Protein AF-A0AAV6QZK4-F1 (afdb_monomer_lite)

InterPro domains:
  IPR000315 B-box-type zinc finger [PF00643] (606-645)
  IPR000315 B-box-type zinc finger [PS50119] (605-645)
  IPR000315 B-box-type zinc finger [SM00336] (605-645)
  IPR001304 C-type lectin-like [PF00059] (30-123)
  IPR001304 C-type lectin-like [PF00059] (139-235)
  IPR001304 C-type lectin-like [PS50041] (18-123)
  IPR001304 C-type lectin-like [PS50041] (141-235)
  IPR001304 C-type lectin-like [SM00034] (9-123)
  IPR001304 C-type lectin-like [SM00034] (124-235)
  IPR001841 Zinc finger, RING-type [PS50089] (478-518)
  IPR001841 Zinc finger, RING-type [SM00184] (478-517)
  IPR001870 B30.2/SPRY domain [PS50188] (804-999)
  IPR003877 SPRY domain [PF00622] (876-987)
  IPR003877 SPRY domain [SM00449] (874-1000)
  IPR003961 Fibronectin type III [PS50853] (321-410)
  IPR003961 Fibronectin type III [SM00060] (236-311)
  IPR003961 Fibronectin type III [SM00060] (321-398)
  IPR003961 Fibronectin type III [cd00063] (320-412)
  IPR006574 SPRY-associated [PF13765] (824-872)
  IPR006574 SPRY-associated [SM00589] (821-873)

pLDDT: mean 74.42, std 17.82, range [21.28, 98.12]

Foldseek 3Di:
DDDDDDDDDDDDPPPPPDFAFAKAWFFWWDFQLVQQVVLVLPAQGFADDDDPNPLVNVLVNLVVPQAKAFGQWWQPVPRDIDGNNPDDRDDPPDDFIWGKIDGHPPSDIDTDGRRGIGITMHTHPDTPPDWDKAWFAWWDQQVVQQVVLVVQHPGFADDQDPVSLLNCLVNCVQFKAFGQDWDPDAGVNSDPHPDAFADVCPPPDDDRWGWIQDGDSPSHIYTDDSRGTGITMHIHDPWPQQEFPDAAQFKTKTKTFDDPFKWKWKDKPRDIDTGGDDPDRGIDIDMDGRHHGLDKIKIWMWIADPRDTDPTDIDIDHHHHDEFPDWEWADAAQWKTKIKTAQPDQQKWKWKDKPRDIDTGHRDPDHDIDMDMDGRHHGFDKIKIWMWIDHPRDTHPTDIDIDHHHHPDDDDDDDDDDDDDDDPDDDDPVRVVVVVVVVCVVVPDDDHDDDPPDPDPDDDDDDDDDDDDDDDQQVQAAPQVRHGEDQWWADPVGDIHHPVRQVVVVVPDPWNADPPPRHTDPDDTDTHGDPVSNVVSVVVVVCVVDPDDDDDDPFDWWPPDDPDTHTFAWAWLVVRTGHDPVRCVCLVPPPVNVPTDIDGDDPPSVVQADPVPRHGQQKAFPVVRGGDHPVCCVPVVPPTDIDGPVVVVVVVVVVVVVVVVVVVVVVVVVVVVVVVVVVVVVVVVVVVVVVVVVVVVLVVVLVVVVVVLVVVLVVVVVVVVVVLVVVVVVVVVVVVVVVVVVVVLVVVVVVLVPDPPPVCNVVCVVVSVDDDPDDPPVVDDRDDDDCVVVVVVSVVVSVVVVVVSQLVVLLVVLVVQLQQEDDWFWDPLAAEQQWDADPRRFKIFGNVDGHPDDDDQNYQHPARKTWTPDFDQAFKYKWKKFQAQAQKKKWAKFFPPAGRYDDDQAEVVRRHFIWMGHRRDFIWTSHVPTHTWPDPDDQRMKMWMDHQPQQKIWIASSVSSGTTDMDGDHHDPGTMTIMIHLDDPPDPRSGGIIGIDDRPDDDDDDDDPDDDD

Sequence (1013 aa):
MDYGPTIFLLTGALVSVAQTHQYHFVSMPLNWTEAQHFCREAFTDLATIENTANVTAVLTTTSSYSGKAWIGLYDDLLNSWRWSLNDSIYDDQGGQQNCTVLFGGRGTWGNMHCSLRRPFICYTGMVDGTRLFVKINRQLNWTEAQTYCRLNYVDLASVQNESDNAILTYISSGESVWIGFPGGKLWSDGSTSLFRHWAFGEPDSVGEECITTTLHGSGEWSDEDCSLSFPFICHSTIADGFTSVGQDETSITLLWNTLNNVSFILQFNGTEINITAPDGDGPVAYTVSSLTAGTKYTFTLFSVFESVRSSGVSVTAVTAPPNTDRFRSTGQDETSITLQWNNVNNTISFVLQFNGEEINIKAQEREGPVTYTVSNLTAGTTYTFNLFSVFDNVRSSGVNVTAVTATGKGPYHIVGLNLKLKSLVKLSDSDIESALLELVSLYGLPPQRSSFTQIHKVTSRKFMAASSIFLSDVQFQCSVCRDVFSEPVSIPCGHSFCFTCITSHWDNSDVISCPKCQTVFEGCPELCENYFAKEMSEQIRARRQNGIMSLVGKTIYCDVCVERITKALKSCLVCLTSYCESHLEPHLRVPTLKIHKLIEPVAMLENRMCERHLRLLELYCRNDQRPVCVLCTETDHRGHDTVPVEQESRDKKAQIISIEGDVQQMIHDRRQKVEEIQHSVELSKENTKQDIRESMEIFSALVRCMERSKAELVDVIQRKQTAAEQRAARLIAELELEIAELEKKGSEMEELFHSEDHLHLLQRFPALSFLPSAKACSDIIVHPHTCLGIVRRTVAETEKQLQSALKKLSIQEHEKIQQYAADVHLDPRTANPWLVLSEDGRQVWDGDVEQSLVDIPERFDTAPCVLGTQGFTTGRHYWEVDVGNKTAWDLGVAQESVDRKGVVTLSPEDGFWTVCLRKGGEYRACAGQAELLGVLQKPQVIGVFLDYDDGTVSFFDAEAHSHIFSFTQFNFTEAVFPFFNPEMSDSISNQSPLTIRPVSGVNGGLDLDGITI

Organism: Solea senegalensis (NCBI:txid28829)

Structure (mmCIF, N/CA/C/O backbone):
data_AF-A0AAV6QZK4-F1
#
_entry.id   AF-A0AAV6QZK4-F1
#
loop_
_atom_site.group_PDB
_atom_site.id
_atom_site.type_symbol
_atom_site.label_atom_id
_atom_site.label_alt_id
_atom_site.label_comp_id
_atom_site.label_asym_id
_atom_site.label_entity_id
_atom_site.label_seq_id
_atom_site.pdbx_PDB_ins_code
_atom_site.Cartn_x
_atom_site.Cartn_y
_atom_site.Cartn_z
_atom_site.occupancy
_atom_site.B_i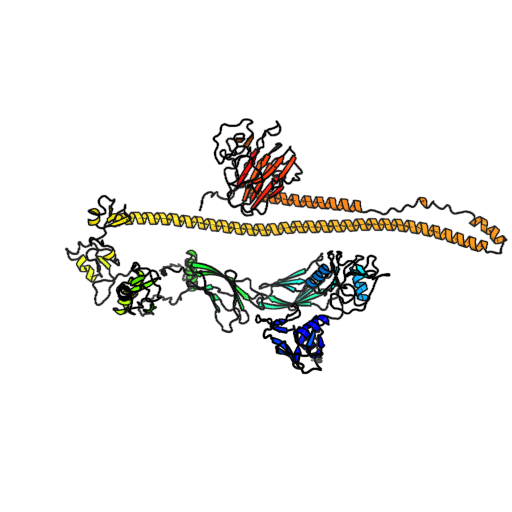so_or_equiv
_atom_site.auth_seq_id
_atom_site.auth_comp_id
_atom_site.auth_asym_id
_atom_site.auth_atom_id
_atom_site.pdbx_PDB_model_num
ATOM 1 N N . MET A 1 1 ? -22.293 -77.412 20.460 1.00 29.20 1 MET A N 1
ATOM 2 C CA . MET A 1 1 ? -21.657 -76.109 20.721 1.00 29.20 1 MET A CA 1
ATOM 3 C C . MET A 1 1 ? -22.467 -75.104 19.904 1.00 29.20 1 MET A C 1
ATOM 5 O O . MET A 1 1 ? -22.272 -75.074 18.699 1.00 29.20 1 MET A O 1
ATOM 9 N N . ASP A 1 2 ? -23.635 -74.644 20.374 1.00 24.88 2 ASP A N 1
ATOM 10 C CA . ASP A 1 2 ? -23.856 -73.572 21.387 1.00 24.88 2 ASP A CA 1
ATOM 11 C C . ASP A 1 2 ? -23.144 -72.274 20.965 1.00 24.88 2 ASP A C 1
ATOM 13 O O . ASP A 1 2 ? -21.930 -72.329 20.809 1.00 24.88 2 ASP A O 1
ATOM 17 N N . TYR A 1 3 ? -23.731 -71.088 20.734 1.00 25.70 3 TYR A N 1
ATOM 18 C CA . TYR A 1 3 ? -25.066 -70.436 20.800 1.00 25.70 3 TYR A CA 1
ATOM 19 C C . TYR A 1 3 ? -25.064 -69.379 19.644 1.00 25.70 3 TYR A C 1
ATOM 21 O O . TYR A 1 3 ? -23.985 -68.916 19.291 1.00 25.70 3 TYR A O 1
ATOM 29 N N . GLY A 1 4 ? -26.122 -69.036 18.883 1.00 23.59 4 GLY A N 1
ATOM 30 C CA . GLY A 1 4 ? -27.338 -68.271 19.243 1.00 23.59 4 GLY A CA 1
ATOM 31 C C . GLY A 1 4 ? -27.073 -66.749 19.410 1.00 23.59 4 GLY A C 1
ATOM 32 O O . GLY A 1 4 ? -26.033 -66.430 19.976 1.00 23.59 4 GLY A O 1
ATOM 33 N N . PRO A 1 5 ? -27.988 -65.795 19.088 1.00 34.44 5 PRO A N 1
ATOM 34 C CA . PRO A 1 5 ? -29.176 -65.822 18.216 1.00 34.44 5 PRO A CA 1
ATOM 35 C C . PRO A 1 5 ? -29.395 -64.544 17.333 1.00 34.44 5 PRO A C 1
ATOM 37 O O . PRO A 1 5 ? -28.754 -63.510 17.477 1.00 34.44 5 PRO A O 1
ATOM 40 N N . THR A 1 6 ? -30.376 -64.645 16.430 1.00 29.08 6 THR A N 1
ATOM 41 C CA . THR A 1 6 ? -31.174 -63.600 15.738 1.00 29.08 6 THR A CA 1
ATOM 42 C C . THR A 1 6 ? -31.678 -62.446 16.621 1.00 29.08 6 THR A C 1
ATOM 44 O O . THR A 1 6 ? -32.042 -62.735 17.754 1.00 29.08 6 THR A O 1
ATOM 47 N N . ILE A 1 7 ? -31.870 -61.226 16.063 1.00 23.25 7 ILE A N 1
ATOM 48 C CA . ILE A 1 7 ? -33.022 -60.312 16.322 1.00 23.25 7 ILE A CA 1
ATOM 49 C C . ILE A 1 7 ? -33.074 -59.099 15.346 1.00 23.25 7 ILE A C 1
ATOM 51 O O . ILE A 1 7 ? -32.103 -58.374 15.168 1.00 23.25 7 ILE A O 1
ATOM 55 N N . PHE A 1 8 ? -34.259 -58.950 14.735 1.00 22.95 8 PHE A N 1
ATOM 56 C CA . PHE A 1 8 ? -35.004 -57.790 14.201 1.00 22.95 8 PHE A CA 1
ATOM 57 C C . PHE A 1 8 ? -34.326 -56.608 13.475 1.00 22.95 8 PHE A C 1
ATOM 59 O O . PHE A 1 8 ? -33.726 -55.721 14.072 1.00 22.95 8 PHE A O 1
ATOM 66 N N . LEU A 1 9 ? -34.678 -56.495 12.186 1.00 25.27 9 LEU A N 1
ATOM 67 C CA . LEU A 1 9 ? -34.873 -55.228 11.478 1.00 25.27 9 LEU A CA 1
ATOM 68 C C . LEU A 1 9 ? -36.022 -54.443 12.136 1.00 25.27 9 LEU A C 1
ATOM 70 O O . LEU A 1 9 ? -37.182 -54.844 12.038 1.00 25.27 9 LEU A O 1
ATOM 74 N N . LEU A 1 10 ? -35.699 -53.314 12.764 1.00 23.44 10 LEU A N 1
ATOM 75 C CA . LEU A 1 10 ? -36.641 -52.231 13.036 1.00 23.44 10 LEU A CA 1
ATOM 76 C C . LEU A 1 10 ? -36.233 -51.034 12.180 1.00 23.44 10 LEU A C 1
ATOM 78 O O . LEU A 1 10 ? -35.163 -50.454 12.338 1.00 23.44 10 LEU A O 1
ATOM 82 N N . THR A 1 11 ? -37.114 -50.692 11.249 1.00 32.75 11 THR A N 1
ATOM 83 C CA . THR A 1 11 ? -37.157 -49.418 10.542 1.00 32.75 11 THR A CA 1
ATOM 84 C C . THR A 1 11 ? -37.300 -48.283 11.556 1.00 32.75 11 THR A C 1
ATOM 86 O O . THR A 1 11 ? -38.388 -48.056 12.082 1.00 32.75 11 THR A O 1
ATOM 89 N N . GLY A 1 12 ? -36.209 -47.576 11.829 1.00 23.08 12 GLY A N 1
ATOM 90 C CA . GLY A 1 12 ? -36.223 -46.258 12.452 1.00 23.08 12 GLY A CA 1
ATOM 91 C C . GLY A 1 12 ? -35.806 -45.238 11.405 1.00 23.08 12 GLY A C 1
ATOM 92 O O . GLY A 1 12 ? -34.618 -45.068 11.150 1.00 23.08 12 GLY A O 1
ATOM 93 N N . ALA A 1 13 ? -36.779 -44.602 10.757 1.00 27.78 13 ALA A N 1
ATOM 94 C CA . ALA A 1 13 ? -36.528 -43.412 9.962 1.00 27.78 13 ALA A CA 1
ATOM 95 C C . ALA A 1 13 ? -36.017 -42.314 10.907 1.00 27.78 13 ALA A C 1
ATOM 97 O O . ALA A 1 13 ? -36.789 -41.764 11.688 1.00 27.78 13 ALA A O 1
ATOM 98 N N . LEU A 1 14 ? -34.722 -41.999 10.849 1.00 23.73 14 LEU A N 1
ATOM 99 C CA . LEU A 1 14 ? -34.240 -40.693 11.284 1.00 23.73 14 LEU A CA 1
ATOM 100 C C . LEU A 1 14 ? -34.622 -39.719 10.175 1.00 23.73 14 LEU A C 1
ATOM 102 O O . LEU A 1 14 ? -33.934 -39.572 9.168 1.00 23.73 14 LEU A O 1
ATOM 106 N N . VAL A 1 15 ? -35.803 -39.134 10.347 1.00 25.81 15 VAL A N 1
ATOM 107 C CA . VAL A 1 15 ? -36.234 -37.939 9.635 1.00 25.81 15 VAL A CA 1
ATOM 108 C C . VAL A 1 15 ? -35.170 -36.878 9.897 1.00 25.81 15 VAL A C 1
ATOM 110 O O . VAL A 1 15 ? -35.035 -36.399 11.021 1.00 25.81 15 VAL A O 1
ATOM 113 N N . SER A 1 16 ? -34.391 -36.530 8.872 1.00 26.69 16 SER A N 1
ATOM 114 C CA . SER A 1 16 ? -33.698 -35.249 8.863 1.00 26.69 16 SER A CA 1
ATOM 115 C C . SER A 1 16 ? -34.788 -34.186 8.935 1.00 26.69 16 SER A C 1
ATOM 117 O O . SER A 1 16 ? -35.581 -34.060 7.997 1.00 26.69 16 SER A O 1
ATOM 119 N N . VAL A 1 17 ? -34.873 -33.453 10.042 1.00 28.47 17 VAL A N 1
ATOM 120 C CA . VAL A 1 17 ? -35.658 -32.221 10.064 1.00 28.47 17 VAL A CA 1
ATOM 121 C C . VAL A 1 17 ? -34.864 -31.230 9.222 1.00 28.47 17 VAL A C 1
ATOM 123 O O . VAL A 1 17 ? -33.942 -30.574 9.690 1.00 28.47 17 VAL A O 1
ATOM 126 N N . ALA A 1 18 ? -35.132 -31.248 7.920 1.00 31.98 18 ALA A N 1
ATOM 127 C CA . ALA A 1 18 ? -34.660 -30.222 7.017 1.00 31.98 18 ALA A CA 1
ATOM 128 C C . ALA A 1 18 ? -35.326 -28.905 7.420 1.00 31.98 18 ALA A C 1
ATOM 130 O O . ALA A 1 18 ? -36.510 -28.906 7.755 1.00 31.98 18 ALA A O 1
ATOM 131 N N . GLN A 1 19 ? -34.581 -27.801 7.369 1.00 40.88 19 GLN A N 1
ATOM 132 C CA . GLN A 1 19 ? -35.140 -26.460 7.522 1.00 40.88 19 GLN A CA 1
ATOM 133 C C . GLN A 1 19 ? -36.328 -26.304 6.567 1.00 40.88 19 GLN A C 1
ATOM 135 O O . GLN A 1 19 ? -36.185 -26.372 5.342 1.00 40.88 19 GLN A O 1
ATOM 140 N N . THR A 1 20 ? -37.522 -26.140 7.122 1.00 40.78 20 THR A N 1
ATOM 141 C CA . THR A 1 20 ? -38.730 -25.913 6.338 1.00 40.78 20 THR A CA 1
ATOM 142 C C . THR A 1 20 ? -39.032 -24.428 6.343 1.00 40.78 20 THR A C 1
ATOM 144 O O . THR A 1 20 ? -39.624 -23.924 7.292 1.00 40.78 20 THR A O 1
ATOM 147 N N . HIS A 1 21 ? -38.645 -23.738 5.267 1.00 55.00 21 HIS A N 1
ATOM 148 C CA . HIS A 1 21 ? -39.217 -22.437 4.933 1.00 55.00 21 HIS A CA 1
ATOM 149 C C . HIS A 1 21 ? -40.744 -22.573 4.915 1.00 55.00 21 HIS A C 1
ATOM 151 O O . HIS A 1 21 ? -41.286 -23.507 4.311 1.00 55.00 21 HIS A O 1
ATOM 157 N N . GLN A 1 22 ? -41.436 -21.672 5.605 1.00 60.81 22 GLN A N 1
ATOM 158 C CA . GLN A 1 22 ? -42.890 -21.664 5.616 1.00 60.81 22 GLN A CA 1
ATOM 159 C C . GLN A 1 22 ? -43.405 -20.818 4.445 1.00 60.81 22 GLN A C 1
ATOM 161 O O . GLN A 1 22 ? -42.927 -19.713 4.174 1.00 60.81 22 GLN A O 1
ATOM 166 N N . TYR A 1 23 ? -44.356 -21.390 3.707 1.00 75.06 23 TYR A N 1
ATOM 167 C CA . TYR A 1 23 ? -44.918 -20.801 2.497 1.00 75.06 23 TYR A CA 1
ATOM 168 C C . TYR A 1 23 ? -46.425 -20.660 2.631 1.00 75.06 23 TYR A C 1
ATOM 170 O O . TYR A 1 23 ? -47.094 -21.553 3.159 1.00 75.06 23 TYR A O 1
ATOM 178 N N . HIS A 1 24 ? -46.960 -19.575 2.083 1.00 77.12 24 HIS A N 1
ATOM 179 C CA . HIS A 1 24 ? -48.385 -19.288 2.062 1.00 77.12 24 HIS A CA 1
ATOM 180 C C . HIS A 1 24 ? -48.904 -19.255 0.620 1.00 77.12 24 HIS A C 1
ATOM 182 O O . HIS A 1 24 ? -48.411 -18.493 -0.211 1.00 77.12 24 HIS A O 1
ATOM 188 N N . PHE A 1 25 ? -49.909 -20.078 0.305 1.00 82.12 25 PHE A N 1
ATOM 189 C CA . PHE A 1 25 ? -50.541 -20.084 -1.015 1.00 82.12 25 PHE A CA 1
ATOM 190 C C . PHE A 1 25 ? -51.664 -19.051 -1.078 1.00 82.12 25 PHE A C 1
ATOM 192 O O . PHE A 1 25 ? -52.609 -19.088 -0.290 1.00 82.12 25 PHE A O 1
ATOM 199 N N . VAL A 1 26 ? -51.585 -18.159 -2.059 1.00 80.38 26 VAL A N 1
ATOM 200 C CA . VAL A 1 26 ? -52.593 -17.139 -2.328 1.00 80.38 26 VAL A CA 1
ATOM 201 C C . VAL A 1 26 ? -53.346 -17.526 -3.594 1.00 80.38 26 VAL A C 1
ATOM 203 O O . VAL A 1 26 ? -52.803 -17.544 -4.698 1.00 80.38 26 VAL A O 1
ATOM 206 N N . SER A 1 27 ? -54.634 -17.836 -3.441 1.00 81.69 27 SER A N 1
ATOM 207 C CA . SER A 1 27 ? -55.488 -18.293 -4.544 1.00 81.69 27 SER A CA 1
ATOM 208 C C . SER A 1 27 ? -55.933 -17.175 -5.497 1.00 81.69 27 SER A C 1
ATOM 210 O O . SER A 1 27 ? -56.562 -17.460 -6.515 1.00 81.69 27 SER A O 1
ATOM 212 N N . MET A 1 28 ? -55.656 -15.911 -5.166 1.00 85.38 28 MET A N 1
ATOM 213 C CA . MET A 1 28 ? -56.042 -14.749 -5.966 1.00 85.38 28 MET A CA 1
ATOM 214 C C . MET A 1 28 ? -55.132 -14.606 -7.192 1.00 85.38 28 MET A C 1
ATOM 216 O O . MET A 1 28 ? -53.918 -14.541 -7.024 1.00 85.38 28 MET A O 1
ATOM 220 N N . PRO A 1 29 ? -55.664 -14.573 -8.429 1.00 87.12 29 PRO A N 1
ATOM 221 C CA . PRO A 1 29 ? -54.818 -14.515 -9.609 1.00 87.12 29 PRO A CA 1
ATOM 222 C C . PRO A 1 29 ? -54.338 -13.093 -9.920 1.00 87.12 29 PRO A C 1
ATOM 224 O O . PRO A 1 29 ? -55.124 -12.257 -10.367 1.00 87.12 29 PRO A O 1
ATOM 227 N N . LEU A 1 30 ? -53.034 -12.862 -9.774 1.00 86.06 30 LEU A N 1
ATOM 228 C CA . LEU A 1 30 ? -52.349 -11.604 -10.093 1.00 86.06 30 LEU A CA 1
ATOM 229 C C . LEU A 1 30 ? -51.260 -11.831 -11.148 1.00 86.06 30 LEU A C 1
ATOM 231 O O . LEU A 1 30 ? -50.836 -12.973 -11.368 1.00 86.06 30 LEU A O 1
ATOM 235 N N . ASN A 1 31 ? -50.854 -10.777 -11.864 1.00 86.81 31 ASN A N 1
ATOM 236 C CA . ASN A 1 31 ? -49.645 -10.871 -12.692 1.00 86.81 31 ASN A CA 1
ATOM 237 C C . ASN A 1 31 ? -48.407 -10.997 -11.781 1.00 86.81 31 ASN A C 1
ATOM 239 O O . ASN A 1 31 ? -48.523 -10.825 -10.570 1.00 86.81 31 ASN A O 1
ATOM 243 N N . TRP A 1 32 ? -47.248 -11.375 -12.324 1.00 89.06 32 TRP A N 1
ATOM 244 C CA . TRP A 1 32 ? -46.097 -11.704 -11.474 1.00 89.06 32 TRP A CA 1
ATOM 245 C C . TRP A 1 32 ? -45.643 -10.518 -10.605 1.00 89.06 32 TRP A C 1
ATOM 247 O O . TRP A 1 32 ? -45.428 -10.695 -9.410 1.00 89.06 32 TRP A O 1
ATOM 257 N N . THR A 1 33 ? -45.609 -9.305 -11.161 1.00 81.56 33 THR A N 1
ATOM 258 C CA . THR A 1 33 ? -45.225 -8.077 -10.444 1.00 81.56 33 THR A CA 1
ATOM 259 C C . THR A 1 33 ? -46.239 -7.695 -9.362 1.00 81.56 33 THR A C 1
ATOM 261 O O . THR A 1 33 ? -45.870 -7.420 -8.225 1.00 81.56 33 THR A O 1
ATOM 264 N N . GLU A 1 34 ? -47.537 -7.743 -9.677 1.00 82.19 34 GLU A N 1
ATOM 265 C CA . GLU A 1 34 ? -48.630 -7.532 -8.717 1.00 82.19 34 GLU A CA 1
ATOM 266 C C . GLU A 1 34 ? -48.578 -8.578 -7.585 1.00 82.19 34 GLU A C 1
ATOM 268 O O . GLU A 1 34 ? -48.818 -8.257 -6.423 1.00 82.19 34 GLU A O 1
ATOM 273 N N . ALA A 1 35 ? -48.249 -9.832 -7.911 1.00 79.44 35 ALA A N 1
ATOM 274 C CA . ALA A 1 35 ? -48.102 -10.919 -6.946 1.00 79.44 35 ALA A CA 1
ATOM 275 C C . ALA A 1 35 ? -46.870 -10.739 -6.046 1.00 79.44 35 ALA A C 1
ATOM 277 O O . ALA A 1 35 ? -46.955 -10.983 -4.845 1.00 79.44 35 ALA A O 1
ATOM 278 N N . GLN A 1 36 ? -45.747 -10.286 -6.607 1.00 78.50 36 GLN A N 1
ATOM 279 C CA . GLN A 1 36 ? -44.536 -9.931 -5.868 1.00 78.50 36 GLN A CA 1
ATOM 280 C C . GLN A 1 36 ? -44.810 -8.795 -4.890 1.00 78.50 36 GLN A C 1
ATOM 282 O O . GLN A 1 36 ? -44.509 -8.921 -3.706 1.00 78.50 36 GLN A O 1
ATOM 287 N N . HIS A 1 37 ? -45.447 -7.724 -5.366 1.00 72.31 37 HIS A N 1
ATOM 288 C CA . HIS A 1 37 ? -45.843 -6.596 -4.533 1.00 72.31 37 HIS A CA 1
ATOM 289 C C . HIS A 1 37 ? -46.741 -7.052 -3.383 1.00 72.31 37 HIS A C 1
ATOM 291 O O . HIS A 1 37 ? -46.443 -6.784 -2.226 1.00 72.31 37 HIS A O 1
ATOM 297 N N . PHE A 1 38 ? -47.779 -7.839 -3.683 1.00 78.00 38 PHE A N 1
ATOM 298 C CA . PHE A 1 38 ? -48.656 -8.393 -2.656 1.00 78.00 38 PHE A CA 1
ATOM 299 C C . PHE A 1 38 ? -47.887 -9.248 -1.640 1.00 78.00 38 PHE A C 1
ATOM 301 O O . PHE A 1 38 ? -48.108 -9.123 -0.437 1.00 78.00 38 PHE A O 1
ATOM 308 N N . CYS A 1 39 ? -46.991 -10.132 -2.096 1.00 68.00 39 CYS A N 1
ATOM 309 C CA . CYS A 1 39 ? -46.207 -10.959 -1.185 1.00 68.00 39 CYS A CA 1
ATOM 310 C C . CYS A 1 39 ? -45.242 -10.139 -0.329 1.00 68.00 39 CYS A C 1
ATOM 312 O O . CYS A 1 39 ? -44.991 -10.549 0.791 1.00 68.00 39 CYS A O 1
ATOM 314 N N . ARG A 1 40 ? -44.729 -9.008 -0.814 1.00 67.19 40 ARG A N 1
ATOM 315 C CA . ARG A 1 40 ? -43.878 -8.098 -0.032 1.00 67.19 40 ARG A CA 1
ATOM 316 C C . ARG A 1 40 ? -44.668 -7.203 0.922 1.00 67.19 40 ARG A C 1
ATOM 318 O O . ARG A 1 40 ? -44.140 -6.793 1.943 1.00 67.19 40 ARG A O 1
ATOM 325 N N . GLU A 1 41 ? -45.924 -6.899 0.604 1.00 57.41 41 GLU A N 1
ATOM 326 C CA . GLU A 1 41 ? -46.812 -6.143 1.497 1.00 57.41 41 GLU A CA 1
ATOM 327 C C . GLU A 1 41 ? -47.380 -7.003 2.630 1.00 57.41 41 GLU A C 1
ATOM 329 O O . GLU A 1 41 ? -47.579 -6.510 3.736 1.00 57.41 41 GLU A O 1
ATOM 334 N N . ALA A 1 42 ? -47.686 -8.275 2.355 1.00 47.50 42 ALA A N 1
ATOM 335 C CA . ALA A 1 42 ? -48.350 -9.169 3.308 1.00 47.50 42 ALA A CA 1
ATOM 336 C C . ALA A 1 42 ? -47.423 -10.234 3.928 1.00 47.50 42 ALA A C 1
ATOM 338 O O . ALA A 1 42 ? -47.791 -10.852 4.928 1.00 47.50 42 ALA A O 1
ATOM 339 N N . PHE A 1 43 ? -46.258 -10.485 3.326 1.00 67.75 43 PHE A N 1
ATOM 340 C CA . PHE A 1 43 ? -45.273 -11.500 3.721 1.00 67.75 43 PHE A CA 1
ATOM 341 C C . PHE A 1 43 ? -43.844 -10.984 3.428 1.00 67.75 43 PHE A C 1
ATOM 343 O O . PHE A 1 43 ? -43.615 -9.781 3.472 1.00 67.75 43 PHE A O 1
ATOM 350 N N . THR A 1 44 ? -42.871 -11.863 3.150 1.00 67.25 44 THR A N 1
ATOM 351 C CA . THR A 1 44 ? -41.497 -11.456 2.806 1.00 67.25 44 THR A CA 1
ATOM 352 C C . THR A 1 44 ? -41.331 -11.207 1.305 1.00 67.25 44 THR A C 1
ATOM 354 O O . THR A 1 44 ? -40.969 -10.112 0.896 1.00 67.25 44 THR A O 1
ATOM 357 N N . ASP A 1 45 ? -41.583 -12.214 0.464 1.00 73.31 45 ASP A N 1
ATOM 358 C CA . ASP A 1 45 ? -41.536 -12.102 -1.004 1.00 73.31 45 ASP A CA 1
ATOM 359 C C . ASP A 1 45 ? -42.270 -13.299 -1.642 1.00 73.31 45 ASP A C 1
ATOM 361 O O . ASP A 1 45 ? -42.778 -14.172 -0.937 1.00 73.31 45 ASP A O 1
ATOM 365 N N . LEU A 1 46 ? -42.355 -13.376 -2.970 1.00 76.75 46 LEU A N 1
ATOM 366 C CA . LEU A 1 46 ? -42.701 -14.600 -3.684 1.00 76.75 46 LEU A CA 1
ATOM 367 C C . LEU A 1 46 ? -41.740 -15.740 -3.317 1.00 76.75 46 LEU A C 1
ATOM 369 O O . LEU A 1 46 ? -40.570 -15.539 -3.010 1.00 76.75 46 LEU A O 1
ATOM 373 N N . ALA A 1 47 ? -42.251 -16.968 -3.362 1.00 78.94 47 ALA A N 1
ATOM 374 C CA . ALA A 1 47 ? -41.555 -18.147 -2.871 1.00 78.94 47 ALA A CA 1
ATOM 375 C C . ALA A 1 47 ? -40.197 -18.351 -3.553 1.00 78.94 47 ALA A C 1
ATOM 377 O O . ALA A 1 47 ? -40.143 -18.580 -4.764 1.00 78.94 47 ALA A O 1
ATOM 378 N N . THR A 1 48 ? -39.138 -18.353 -2.745 1.00 72.19 48 THR A N 1
ATOM 379 C CA . THR A 1 48 ? -37.780 -18.756 -3.127 1.00 72.19 48 THR A CA 1
ATOM 380 C C . THR A 1 48 ? -37.586 -20.238 -2.833 1.00 72.19 48 THR A C 1
ATOM 382 O O . THR A 1 48 ? -37.991 -20.723 -1.772 1.00 72.19 48 THR A O 1
ATOM 385 N N . ILE A 1 49 ? -37.004 -20.980 -3.779 1.00 67.88 49 ILE A N 1
ATOM 386 C CA . ILE A 1 49 ? -36.771 -22.422 -3.643 1.00 67.88 49 ILE A CA 1
ATOM 387 C C . ILE A 1 49 ? -35.278 -22.710 -3.790 1.00 67.88 49 ILE A C 1
ATOM 389 O O . ILE A 1 49 ? -34.741 -22.669 -4.894 1.00 67.88 49 ILE A O 1
ATOM 393 N N . GLU A 1 50 ? -34.627 -23.053 -2.681 1.00 57.75 50 GLU A N 1
ATOM 394 C CA . GLU A 1 50 ? -33.166 -23.223 -2.625 1.00 57.75 50 GLU A CA 1
ATOM 395 C C . GLU A 1 50 ? -32.744 -24.689 -2.503 1.00 57.75 50 GLU A C 1
ATOM 397 O O . GLU A 1 50 ? -31.631 -25.070 -2.862 1.00 57.75 50 GLU A O 1
ATOM 402 N N . ASN A 1 51 ? -33.641 -25.543 -2.005 1.00 52.16 51 ASN A N 1
ATOM 403 C CA . ASN A 1 51 ? -33.362 -26.954 -1.771 1.00 52.16 51 ASN A CA 1
ATOM 404 C C . ASN A 1 51 ? -34.614 -27.839 -1.924 1.00 52.16 51 ASN A C 1
ATOM 406 O O . ASN A 1 51 ? -35.743 -27.380 -2.110 1.00 52.16 51 ASN A O 1
ATOM 410 N N . THR A 1 52 ? -34.429 -29.154 -1.830 1.00 55.62 52 THR A N 1
ATOM 411 C CA . THR A 1 52 ? -35.508 -30.145 -1.973 1.00 55.62 52 THR A CA 1
ATOM 412 C C . THR A 1 52 ? -36.528 -30.122 -0.830 1.00 55.62 52 THR A C 1
ATOM 414 O O . THR A 1 52 ? -37.681 -30.518 -1.026 1.00 55.62 52 THR A O 1
ATOM 417 N N . ALA A 1 53 ? -36.151 -29.640 0.357 1.00 55.53 53 ALA A N 1
ATOM 418 C CA . ALA A 1 53 ? -37.083 -29.467 1.469 1.00 55.53 53 ALA A CA 1
ATOM 419 C C . ALA A 1 53 ? -38.057 -28.313 1.199 1.00 55.53 53 ALA A C 1
ATOM 421 O O . ALA A 1 53 ? -39.250 -28.451 1.450 1.00 55.53 53 ALA A O 1
ATOM 422 N N . ASN A 1 54 ? -37.581 -27.229 0.580 1.00 62.25 54 ASN A N 1
ATOM 423 C CA . ASN A 1 54 ? -38.411 -26.121 0.107 1.00 62.25 54 ASN A CA 1
ATOM 424 C C . ASN A 1 54 ? -39.405 -26.585 -0.954 1.00 62.25 54 ASN A C 1
ATOM 426 O O . ASN A 1 54 ? -40.591 -26.293 -0.845 1.00 62.25 54 ASN A O 1
ATOM 430 N N . VAL A 1 55 ? -38.960 -27.397 -1.921 1.00 62.75 55 VAL A N 1
ATOM 431 C CA . VAL A 1 55 ? -39.866 -28.021 -2.903 1.00 62.75 55 VAL A CA 1
ATOM 432 C C . VAL A 1 55 ? -40.969 -28.810 -2.190 1.00 62.75 55 VAL A C 1
ATOM 434 O O . VAL A 1 55 ? -42.143 -28.676 -2.526 1.00 62.75 55 VAL A O 1
ATOM 437 N N . THR A 1 56 ? -40.617 -29.592 -1.167 1.00 67.00 56 THR A N 1
ATOM 438 C CA . THR A 1 56 ? -41.578 -30.406 -0.403 1.00 67.00 56 THR A CA 1
ATOM 439 C C . THR A 1 56 ? -42.547 -29.544 0.416 1.00 67.00 56 THR A C 1
ATOM 441 O O . THR A 1 56 ? -43.749 -29.817 0.434 1.00 67.00 56 THR A O 1
ATOM 444 N N . ALA A 1 57 ? -42.060 -28.475 1.048 1.00 66.50 57 ALA A N 1
ATOM 445 C CA . ALA A 1 57 ? -42.871 -27.534 1.816 1.00 66.50 57 ALA A CA 1
ATOM 446 C C . ALA A 1 57 ? -43.852 -26.768 0.914 1.00 66.50 57 ALA A C 1
ATOM 448 O O . ALA A 1 57 ? -45.053 -26.763 1.180 1.00 66.50 57 ALA A O 1
ATOM 449 N N . VAL A 1 58 ? -43.382 -26.236 -0.219 1.00 70.06 58 VAL A N 1
ATOM 450 C CA . VAL A 1 58 ? -44.229 -25.558 -1.213 1.00 70.06 58 VAL A CA 1
ATOM 451 C C . VAL A 1 58 ? -45.286 -26.509 -1.798 1.00 70.06 58 VAL A C 1
ATOM 453 O O . VAL A 1 58 ? -46.447 -26.125 -1.982 1.00 70.06 58 VAL A O 1
ATOM 456 N N . LEU A 1 59 ? -44.928 -27.771 -2.060 1.00 70.25 59 LEU A N 1
ATOM 457 C CA . LEU A 1 59 ? -45.875 -28.794 -2.522 1.00 70.25 59 LEU A CA 1
ATOM 458 C C . LEU A 1 59 ? -46.913 -29.166 -1.462 1.00 70.25 59 LEU A C 1
ATOM 460 O O . LEU A 1 59 ? -48.065 -29.426 -1.802 1.00 70.25 59 LEU A O 1
ATOM 464 N N . THR A 1 60 ? -46.532 -29.156 -0.186 1.00 73.25 60 THR A N 1
ATOM 465 C CA . THR A 1 60 ? -47.463 -29.385 0.924 1.00 73.25 60 THR A CA 1
ATOM 466 C C . THR A 1 60 ? -48.467 -28.235 1.017 1.00 73.25 60 THR A C 1
ATOM 468 O O . THR A 1 60 ? -49.675 -28.481 1.064 1.00 73.25 60 THR A O 1
ATOM 471 N N . THR A 1 61 ? -47.996 -26.985 0.924 1.00 72.00 61 THR A N 1
ATOM 472 C CA . THR A 1 61 ? -48.840 -25.777 0.912 1.00 72.00 61 THR A CA 1
ATOM 473 C C . THR A 1 61 ? -49.800 -25.743 -0.286 1.00 72.00 61 THR A C 1
ATOM 475 O O . THR A 1 61 ? -50.926 -25.270 -0.164 1.00 72.00 61 THR A O 1
ATOM 478 N N . THR A 1 62 ? -49.394 -26.283 -1.440 1.00 71.62 62 THR A N 1
ATOM 479 C CA . THR A 1 62 ? -50.211 -26.325 -2.671 1.00 71.62 62 THR A CA 1
ATOM 480 C C . THR A 1 62 ? -50.919 -27.660 -2.911 1.00 71.62 62 THR A C 1
ATOM 482 O O . THR A 1 62 ? -51.478 -27.873 -3.983 1.00 71.62 62 THR A O 1
ATOM 485 N N . SER A 1 63 ? -50.951 -28.559 -1.924 1.00 68.44 63 SER A N 1
ATOM 486 C CA . SER A 1 63 ? -51.466 -29.933 -2.067 1.00 68.44 63 SER A CA 1
ATOM 487 C C . SER A 1 63 ? -52.927 -30.033 -2.538 1.00 68.44 63 SER A C 1
ATOM 489 O O . SER A 1 63 ? -53.313 -31.029 -3.151 1.00 68.44 63 SER A O 1
ATOM 491 N N . SER A 1 64 ? -53.734 -28.995 -2.313 1.00 69.44 64 SER A N 1
ATOM 492 C CA . SER A 1 64 ? -55.129 -28.887 -2.762 1.00 69.44 64 SER A CA 1
ATOM 493 C C . SER A 1 64 ? -55.303 -28.230 -4.142 1.00 69.44 64 SER A C 1
ATOM 495 O O . SER A 1 64 ? -56.423 -28.168 -4.651 1.00 69.44 64 SER A O 1
ATOM 497 N N . TYR A 1 65 ? -54.221 -27.760 -4.775 1.00 75.19 65 TYR A N 1
ATOM 498 C CA . TYR A 1 65 ? -54.233 -27.020 -6.037 1.00 75.19 65 TYR A CA 1
ATOM 499 C C . TYR A 1 65 ? -53.352 -27.697 -7.101 1.00 75.19 65 TYR A C 1
ATOM 501 O O . TYR A 1 65 ? -52.137 -27.805 -6.969 1.00 75.19 65 TYR A O 1
ATOM 509 N N . SER A 1 66 ? -53.964 -28.122 -8.208 1.00 69.94 66 SER A N 1
ATOM 510 C CA . SER A 1 66 ? -53.290 -28.806 -9.328 1.00 69.94 66 SER A CA 1
ATOM 511 C C . SER A 1 66 ? -52.939 -27.887 -10.509 1.00 69.94 66 SER A C 1
ATOM 513 O O . SER A 1 66 ? -52.525 -28.356 -11.571 1.00 69.94 66 SER A O 1
ATOM 515 N N . GLY A 1 67 ? -53.139 -26.574 -10.354 1.00 75.25 67 GLY A N 1
ATOM 516 C CA . GLY A 1 67 ? -52.848 -25.579 -11.384 1.00 75.25 67 GLY A CA 1
ATOM 517 C C . GLY A 1 67 ? -51.405 -25.064 -11.342 1.00 75.25 67 GLY A C 1
ATOM 518 O O . GLY A 1 67 ? -50.535 -25.620 -10.677 1.00 75.25 67 GLY A O 1
ATOM 519 N N . LYS A 1 68 ? -51.139 -23.975 -12.070 1.00 85.00 68 LYS A N 1
ATOM 520 C CA . LYS A 1 68 ? -49.837 -23.286 -12.052 1.00 85.00 68 LYS A CA 1
ATOM 521 C C . LYS A 1 68 ? -49.879 -22.116 -11.074 1.00 85.00 68 LYS A C 1
ATOM 523 O O . LYS A 1 68 ? -50.888 -21.403 -11.071 1.00 85.00 68 LYS A O 1
ATOM 528 N N . ALA A 1 69 ? -48.822 -21.921 -10.292 1.00 87.38 69 ALA A N 1
ATOM 529 C CA . ALA A 1 69 ? -48.709 -20.809 -9.349 1.00 87.38 69 ALA A CA 1
ATOM 530 C C . ALA A 1 69 ? -47.384 -20.055 -9.519 1.00 87.38 69 ALA A C 1
ATOM 532 O O . ALA A 1 69 ? -46.366 -20.696 -9.773 1.00 87.38 69 ALA A O 1
ATOM 533 N N . TRP A 1 70 ? -47.390 -18.725 -9.399 1.00 89.94 70 TRP A N 1
ATOM 534 C CA . TRP A 1 70 ? -46.162 -17.926 -9.461 1.00 89.94 70 TRP A CA 1
ATOM 535 C C . TRP A 1 70 ? -45.252 -18.194 -8.258 1.00 89.94 70 TRP A C 1
ATOM 537 O O . TRP A 1 70 ? -45.727 -18.343 -7.129 1.00 89.94 70 TRP A O 1
ATOM 547 N N . ILE A 1 71 ? -43.949 -18.236 -8.534 1.00 85.12 71 ILE A N 1
ATOM 548 C CA . ILE A 1 71 ? -42.856 -18.258 -7.556 1.00 85.12 71 ILE A CA 1
ATOM 549 C C . ILE A 1 71 ? -41.860 -17.146 -7.902 1.00 85.12 71 ILE A C 1
ATOM 551 O O . ILE A 1 71 ? -41.926 -16.587 -8.997 1.00 85.12 71 ILE A O 1
ATOM 555 N N . GLY A 1 72 ? -40.937 -16.826 -6.998 1.00 80.81 72 GLY A N 1
ATOM 556 C CA . GLY A 1 72 ? -40.111 -15.615 -7.080 1.00 80.81 72 GLY A CA 1
ATOM 557 C C . GLY A 1 72 ? -39.026 -15.605 -8.160 1.00 80.81 72 GLY A C 1
ATOM 558 O O . GLY A 1 72 ? -38.230 -14.680 -8.182 1.00 80.81 72 GLY A O 1
ATOM 559 N N . LEU A 1 73 ? -38.949 -16.606 -9.041 1.00 76.62 73 LEU A N 1
ATOM 560 C CA . LEU A 1 73 ? -37.896 -16.705 -10.057 1.00 76.62 73 LEU A CA 1
ATOM 561 C C . LEU A 1 73 ? -38.330 -16.045 -11.376 1.00 76.62 73 LEU A C 1
ATOM 563 O O . LEU A 1 73 ? -39.346 -16.443 -11.957 1.00 76.62 73 LEU A O 1
ATOM 567 N N . TYR A 1 74 ? -37.541 -15.106 -11.889 1.00 79.38 74 TYR A N 1
ATOM 568 C CA . TYR A 1 74 ? -37.825 -14.373 -13.128 1.00 79.38 74 TYR A CA 1
ATOM 569 C C . TYR A 1 74 ? -36.555 -14.110 -13.961 1.00 79.38 74 TYR A C 1
ATOM 571 O O . TYR A 1 74 ? -35.445 -14.314 -13.473 1.00 79.38 74 TYR A O 1
ATOM 579 N N . ASP A 1 75 ? -36.728 -13.735 -15.231 1.00 76.62 75 ASP A N 1
ATOM 580 C CA . ASP A 1 75 ? -35.659 -13.455 -16.206 1.00 76.62 75 ASP A CA 1
ATOM 581 C C . ASP A 1 75 ? -35.370 -11.940 -16.290 1.00 76.62 75 ASP A C 1
ATOM 583 O O . ASP A 1 75 ? -36.275 -11.158 -16.590 1.00 76.62 75 ASP A O 1
ATOM 587 N N . ASP A 1 76 ? -34.124 -11.528 -16.028 1.00 63.53 76 ASP A N 1
ATOM 588 C CA . ASP A 1 76 ? -33.701 -10.129 -15.830 1.00 63.53 76 ASP A CA 1
ATOM 589 C C . ASP A 1 76 ? -33.318 -9.360 -17.114 1.00 63.53 76 ASP A C 1
ATOM 591 O O . ASP A 1 76 ? -32.690 -8.305 -17.038 1.00 63.53 76 ASP A O 1
ATOM 595 N N . LEU A 1 77 ? -33.680 -9.865 -18.302 1.00 62.06 77 LEU A N 1
ATOM 596 C CA . LEU A 1 77 ? -33.348 -9.306 -19.630 1.00 62.06 77 LEU A CA 1
ATOM 597 C C . LEU A 1 77 ? -31.851 -9.316 -20.018 1.00 62.06 77 LEU A C 1
ATOM 599 O O . LEU A 1 77 ? -31.541 -9.054 -21.183 1.00 62.06 77 LEU A O 1
ATOM 603 N N . LEU A 1 78 ? -30.927 -9.674 -19.118 1.00 57.44 78 LEU A N 1
ATOM 604 C CA . LEU A 1 78 ? -29.495 -9.869 -19.400 1.00 57.44 78 LEU A CA 1
ATOM 605 C C . LEU A 1 78 ? -29.128 -11.360 -19.569 1.00 57.44 78 LEU A C 1
ATOM 607 O O . LEU A 1 78 ? -27.954 -11.724 -19.480 1.00 57.44 78 LEU A O 1
ATOM 611 N N . ASN A 1 79 ? -30.116 -12.220 -19.863 1.00 55.66 79 ASN A N 1
ATOM 612 C CA . ASN A 1 79 ? -30.013 -13.688 -19.907 1.00 55.66 79 ASN A CA 1
ATOM 613 C C . ASN A 1 79 ? -29.678 -14.343 -18.545 1.00 55.66 79 ASN A C 1
ATOM 615 O O . ASN A 1 79 ? -29.078 -15.424 -18.523 1.00 55.66 79 ASN A O 1
ATOM 619 N N . SER A 1 80 ? -30.063 -13.744 -17.411 1.00 60.38 80 SER A N 1
ATOM 620 C CA . SER A 1 80 ? -29.874 -14.337 -16.081 1.00 60.38 80 SER A CA 1
ATOM 621 C C . SER A 1 80 ? -31.201 -14.498 -15.330 1.00 60.38 80 SER A C 1
ATOM 623 O O . SER A 1 80 ? -32.037 -13.603 -15.281 1.00 60.38 80 SER A O 1
ATOM 625 N N . TRP A 1 81 ? -31.388 -15.658 -14.692 1.00 69.81 81 TRP A N 1
ATOM 626 C CA . TRP A 1 81 ? -32.540 -15.911 -13.823 1.00 69.81 81 TRP A CA 1
ATOM 627 C C . TRP A 1 81 ? -32.237 -15.450 -12.399 1.00 69.81 81 TRP A C 1
ATOM 629 O O . TRP A 1 81 ? -31.199 -15.817 -11.845 1.00 69.81 81 TRP A O 1
ATOM 639 N N . ARG A 1 82 ? -33.147 -14.686 -11.791 1.00 66.81 82 ARG A N 1
ATOM 640 C CA . ARG A 1 82 ? -32.990 -14.147 -10.434 1.00 66.81 82 ARG A CA 1
ATOM 641 C C . ARG A 1 82 ? -34.197 -14.428 -9.557 1.00 66.81 82 ARG A C 1
ATOM 643 O O . ARG A 1 82 ? -35.329 -14.489 -10.036 1.00 66.81 82 ARG A O 1
ATOM 650 N N . TRP A 1 83 ? -33.933 -14.602 -8.265 1.00 74.25 83 TRP A N 1
ATOM 651 C CA . TRP A 1 83 ? -34.966 -14.683 -7.239 1.00 74.25 83 TRP A CA 1
ATOM 652 C C . TRP A 1 83 ? -35.330 -13.287 -6.752 1.00 74.25 83 TRP A C 1
ATOM 654 O O . TRP A 1 83 ? -34.447 -12.491 -6.440 1.00 74.25 83 TRP A O 1
ATOM 664 N N . SER A 1 84 ? -36.628 -13.030 -6.629 1.00 66.81 84 SER A N 1
ATOM 665 C CA . SER A 1 84 ? -37.173 -11.755 -6.183 1.00 66.81 84 SER A CA 1
ATOM 666 C C . SER A 1 84 ? -36.661 -11.342 -4.807 1.00 66.81 84 SER A C 1
ATOM 668 O O . SER A 1 84 ? -36.386 -10.167 -4.618 1.00 66.81 84 SER A O 1
ATOM 670 N N . LEU A 1 85 ? -36.442 -12.285 -3.887 1.00 59.22 85 LEU A N 1
ATOM 671 C CA . LEU A 1 85 ? -36.050 -12.002 -2.499 1.00 59.22 85 LEU A CA 1
ATOM 672 C C . LEU A 1 85 ? -34.810 -11.095 -2.354 1.00 59.22 85 LEU A C 1
ATOM 674 O O . LEU A 1 85 ? -34.711 -10.367 -1.373 1.00 59.22 85 LEU A O 1
ATOM 678 N N . ASN A 1 86 ? -33.903 -11.100 -3.337 1.00 49.31 86 ASN A N 1
ATOM 679 C CA . ASN A 1 86 ? -32.654 -10.331 -3.312 1.00 49.31 86 ASN A CA 1
ATOM 680 C C . ASN A 1 86 ? -32.674 -9.077 -4.211 1.00 49.31 86 ASN A C 1
ATOM 682 O O . ASN A 1 86 ? -31.614 -8.510 -4.468 1.00 49.31 86 ASN A O 1
ATOM 686 N N . ASP A 1 87 ? -33.841 -8.655 -4.710 1.00 49.84 87 ASP A N 1
ATOM 687 C CA . ASP A 1 87 ? -33.970 -7.546 -5.668 1.00 49.84 87 ASP A CA 1
ATOM 688 C C . ASP A 1 87 ? -34.886 -6.415 -5.175 1.00 49.84 87 ASP A C 1
ATOM 690 O O . ASP A 1 87 ? -35.900 -6.656 -4.510 1.00 49.84 87 ASP A O 1
ATOM 694 N N . SER A 1 88 ? -34.592 -5.166 -5.546 1.00 48.31 88 SER A N 1
ATOM 695 C CA . SER A 1 88 ? -35.533 -4.051 -5.348 1.00 48.31 88 SER A CA 1
ATOM 696 C C . SER A 1 88 ? -36.707 -4.150 -6.339 1.00 48.31 88 SER A C 1
ATOM 698 O O . SER A 1 88 ? -36.692 -4.978 -7.245 1.00 48.31 88 SER A O 1
ATOM 700 N N . ILE A 1 89 ? -37.804 -3.422 -6.083 1.00 48.56 89 ILE A N 1
ATOM 701 C CA . ILE A 1 89 ? -39.094 -3.574 -6.792 1.00 48.56 89 ILE A CA 1
ATOM 702 C C . ILE A 1 89 ? -38.885 -3.634 -8.313 1.00 48.56 89 ILE A C 1
ATOM 704 O O . ILE A 1 89 ? -38.347 -2.704 -8.908 1.00 48.56 89 ILE A O 1
ATOM 708 N N . TYR A 1 90 ? -39.336 -4.729 -8.925 1.00 48.34 90 TYR A N 1
ATOM 709 C CA . TYR A 1 90 ? -39.281 -4.924 -10.366 1.00 48.34 90 TYR A CA 1
ATOM 710 C C . TYR A 1 90 ? -40.250 -3.964 -11.072 1.00 48.34 90 TYR A C 1
ATOM 712 O O . TYR A 1 90 ? -41.461 -4.054 -10.863 1.00 48.34 90 TYR A O 1
ATOM 720 N N . ASP A 1 91 ? -39.731 -3.061 -11.908 1.00 47.47 91 ASP A N 1
ATOM 721 C CA . ASP A 1 91 ? -40.540 -2.117 -12.690 1.00 47.47 91 ASP A CA 1
ATOM 722 C C . ASP A 1 91 ? -40.699 -2.625 -14.136 1.00 47.47 91 ASP A C 1
ATOM 724 O O . ASP A 1 91 ? -39.728 -2.761 -14.887 1.00 47.47 91 ASP A O 1
ATOM 728 N N . ASP A 1 92 ? -41.934 -2.957 -14.525 1.00 46.06 92 ASP A N 1
ATOM 729 C CA . ASP A 1 92 ? -42.271 -3.521 -15.841 1.00 46.06 92 ASP A CA 1
ATOM 730 C C . ASP A 1 92 ? -42.282 -2.420 -16.913 1.00 46.06 92 ASP A C 1
ATOM 732 O O . ASP A 1 92 ? -43.331 -1.912 -17.315 1.00 46.06 92 ASP A O 1
ATOM 736 N N . GLN A 1 93 ? -41.098 -2.044 -17.401 1.00 43.62 93 GLN A N 1
ATOM 737 C CA . GLN A 1 93 ? -40.967 -1.229 -18.611 1.00 43.62 93 GLN A CA 1
ATOM 738 C C . GLN A 1 93 ? -40.863 -2.099 -19.877 1.00 43.62 93 GLN A C 1
ATOM 740 O O . GLN A 1 93 ? -39.903 -2.024 -20.638 1.00 43.62 93 GLN A O 1
ATOM 745 N N . GLY A 1 94 ? -41.897 -2.905 -20.140 1.00 48.81 94 GLY A N 1
ATOM 746 C CA . GLY A 1 94 ? -42.396 -3.134 -21.502 1.00 48.81 94 GLY A CA 1
ATOM 747 C C . GLY A 1 94 ? -41.499 -3.901 -22.485 1.00 48.81 94 GLY A C 1
ATOM 748 O O . GLY A 1 94 ? -41.487 -3.569 -23.673 1.00 48.81 94 GLY A O 1
ATOM 749 N N . GLY A 1 95 ? -40.810 -4.955 -22.040 1.00 46.19 95 GLY A N 1
ATOM 750 C CA . GLY A 1 95 ? -40.101 -5.912 -22.905 1.00 46.19 95 GLY A CA 1
ATOM 751 C C . GLY A 1 95 ? -40.580 -7.350 -22.674 1.00 46.19 95 GLY A C 1
ATOM 752 O O . GLY A 1 95 ? -41.011 -7.685 -21.582 1.00 46.19 95 GLY A O 1
ATOM 753 N N . GLN A 1 96 ? -40.540 -8.224 -23.687 1.00 52.72 96 GLN A N 1
ATOM 754 C CA . GLN A 1 96 ? -40.916 -9.647 -23.562 1.00 52.72 96 GLN A CA 1
ATOM 755 C C . GLN A 1 96 ? -40.112 -10.356 -22.450 1.00 52.72 96 GLN A C 1
ATOM 757 O O . GLN A 1 96 ? -38.964 -10.730 -22.670 1.00 52.72 96 GLN A O 1
ATOM 762 N N . GLN A 1 97 ? -40.724 -10.564 -21.280 1.00 65.38 97 GLN A N 1
ATOM 763 C CA . GLN A 1 97 ? -40.088 -11.134 -20.083 1.00 65.38 97 GLN A CA 1
ATOM 764 C C . GLN A 1 97 ? -40.781 -12.433 -19.638 1.00 65.38 97 GLN A C 1
ATOM 766 O O . GLN A 1 97 ? -42.014 -12.561 -19.666 1.00 65.38 97 GLN A O 1
ATOM 771 N N . ASN A 1 98 ? -39.973 -13.415 -19.230 1.00 76.69 98 ASN A N 1
ATOM 772 C CA . ASN A 1 98 ? -40.422 -14.719 -18.747 1.00 76.69 98 ASN A CA 1
ATOM 773 C C . ASN A 1 98 ? -40.284 -14.816 -17.219 1.00 76.69 98 ASN A C 1
ATOM 775 O O . ASN A 1 98 ? -39.216 -14.600 -16.663 1.00 76.69 98 ASN A O 1
ATOM 779 N N . CYS A 1 99 ? -41.355 -15.233 -16.551 1.00 84.75 99 CYS A N 1
ATOM 780 C CA . CYS A 1 99 ? -41.421 -15.483 -15.114 1.00 84.75 99 CYS A CA 1
ATOM 781 C C . CYS A 1 99 ? -41.700 -16.966 -14.842 1.00 84.75 99 CYS A C 1
ATOM 783 O O . CYS A 1 99 ? -42.213 -17.687 -15.706 1.00 84.75 99 CYS A O 1
ATOM 785 N N . THR A 1 100 ? -41.386 -17.448 -13.642 1.00 83.44 100 THR A N 1
ATOM 786 C CA . THR A 1 100 ? -41.468 -18.880 -13.328 1.00 83.44 100 THR A CA 1
ATOM 787 C C . THR A 1 100 ? -42.747 -19.244 -12.594 1.00 83.44 100 THR A C 1
ATOM 789 O O . THR A 1 100 ? -43.086 -18.671 -11.559 1.00 83.44 100 THR A O 1
ATOM 792 N N . VAL A 1 101 ? -43.426 -20.279 -13.088 1.00 84.88 101 VAL A N 1
ATOM 793 C CA . VAL A 1 101 ? -44.524 -20.939 -12.377 1.00 84.88 101 VAL A CA 1
ATOM 794 C C . VAL A 1 101 ? -44.135 -22.322 -11.887 1.00 84.88 101 VAL A C 1
ATOM 796 O O . VAL A 1 101 ? -43.544 -23.114 -12.622 1.00 84.88 101 VAL A O 1
ATOM 799 N N . LEU A 1 102 ? -44.575 -22.655 -10.678 1.00 81.62 102 LEU A N 1
ATOM 800 C CA . LEU A 1 102 ? -44.596 -24.016 -10.165 1.00 81.62 102 LEU A CA 1
ATOM 801 C C . LEU A 1 102 ? -45.853 -24.750 -10.655 1.00 81.62 102 LEU A C 1
ATOM 803 O O . LEU A 1 102 ? -46.958 -24.200 -10.632 1.00 81.62 102 LEU A O 1
ATOM 807 N N . PHE A 1 103 ? -45.698 -26.004 -11.080 1.00 75.56 103 PHE A N 1
ATOM 808 C CA . PHE A 1 103 ? -46.809 -26.885 -11.439 1.00 75.56 103 PHE A CA 1
ATOM 809 C C . PHE A 1 103 ? -47.262 -27.689 -10.211 1.00 75.56 103 PHE A C 1
ATOM 811 O O . PHE A 1 103 ? -46.555 -28.592 -9.746 1.00 75.56 103 PHE A O 1
ATOM 818 N N . GLY A 1 104 ? -48.458 -27.375 -9.706 1.00 61.19 104 GLY A N 1
ATOM 819 C CA . GLY A 1 104 ? -49.063 -28.046 -8.558 1.00 61.19 104 GLY A CA 1
ATOM 820 C C . GLY A 1 104 ? -49.164 -29.561 -8.761 1.00 61.19 104 GLY A C 1
ATOM 821 O O . GLY A 1 104 ? -49.616 -30.040 -9.803 1.00 61.19 104 GLY A O 1
ATOM 822 N N . GLY A 1 105 ? -48.699 -30.326 -7.770 1.00 57.00 105 GLY A N 1
ATOM 823 C CA . GLY A 1 105 ? -48.775 -31.792 -7.740 1.00 57.00 105 GLY A CA 1
ATOM 824 C C . GLY A 1 105 ? -47.641 -32.560 -8.434 1.00 57.00 105 GLY A C 1
ATOM 825 O O . GLY A 1 105 ? -47.646 -33.788 -8.373 1.00 57.00 105 GLY A O 1
ATOM 826 N N . ARG A 1 106 ? -46.667 -31.896 -9.082 1.00 61.19 106 ARG A N 1
ATOM 827 C CA . ARG A 1 106 ? -45.516 -32.580 -9.726 1.00 61.19 106 ARG A CA 1
ATOM 828 C C . ARG A 1 106 ? -44.132 -32.072 -9.316 1.00 61.19 106 ARG A C 1
ATOM 830 O O . ARG A 1 106 ? -43.149 -32.708 -9.678 1.00 61.19 106 ARG A O 1
ATOM 837 N N . GLY A 1 107 ? -44.036 -30.951 -8.596 1.00 58.44 107 GLY A N 1
ATOM 838 C CA . GLY A 1 107 ? -42.753 -30.396 -8.126 1.00 58.44 107 GLY A CA 1
ATOM 839 C C . GLY A 1 107 ? -41.849 -29.834 -9.224 1.00 58.44 107 GLY A C 1
ATOM 840 O O . GLY A 1 107 ? -40.724 -29.442 -8.948 1.00 58.44 107 GLY A O 1
ATOM 841 N N . THR A 1 108 ? -42.329 -29.790 -10.466 1.00 68.31 108 THR A N 1
ATOM 842 C CA . THR A 1 108 ? -41.638 -29.183 -11.606 1.00 68.31 108 THR A CA 1
ATOM 843 C C . THR A 1 108 ? -42.038 -27.717 -11.745 1.00 68.31 108 THR A C 1
ATOM 845 O O . THR A 1 108 ? -43.173 -27.363 -11.421 1.00 68.31 108 THR A O 1
ATOM 848 N N . TRP A 1 109 ? -41.163 -26.882 -12.300 1.00 82.12 109 TRP A N 1
ATOM 849 C CA . TRP A 1 109 ? -41.443 -25.485 -12.654 1.00 82.12 109 TRP A CA 1
ATOM 850 C C . TRP A 1 109 ? -41.181 -25.213 -14.140 1.00 82.12 109 TRP A C 1
ATOM 852 O O . TRP A 1 109 ? -40.566 -26.027 -14.828 1.00 82.12 109 TRP A O 1
ATOM 862 N N . GLY A 1 110 ? -41.674 -24.091 -14.662 1.00 73.19 110 GLY A N 1
ATOM 863 C CA . GLY A 1 110 ? -41.457 -23.695 -16.054 1.00 73.19 110 GLY A CA 1
ATOM 864 C C . GLY A 1 110 ? -41.680 -22.207 -16.287 1.00 73.19 110 GLY A C 1
ATOM 865 O O . GLY A 1 110 ? -42.294 -21.527 -15.466 1.00 73.19 110 GLY A O 1
ATOM 866 N N . ASN A 1 111 ? -41.187 -21.717 -17.422 1.00 81.94 111 ASN A N 1
ATOM 867 C CA . ASN A 1 111 ? -41.264 -20.314 -17.803 1.00 81.94 111 ASN A CA 1
ATOM 868 C C . ASN A 1 111 ? -42.622 -19.954 -18.424 1.00 81.94 111 ASN A C 1
ATOM 870 O O . ASN A 1 111 ? -43.254 -20.746 -19.130 1.00 81.94 111 ASN A O 1
ATOM 874 N N . MET A 1 112 ? -43.091 -18.742 -18.144 1.00 79.75 112 MET A N 1
ATOM 875 C CA . MET A 1 112 ? -44.353 -18.215 -18.644 1.00 79.75 112 MET A CA 1
ATOM 876 C C . MET A 1 112 ? -44.318 -16.683 -18.666 1.00 79.75 112 MET A C 1
ATOM 878 O O . MET A 1 112 ? -43.674 -16.067 -17.830 1.00 79.75 112 MET A O 1
ATOM 882 N N . HIS A 1 113 ? -45.031 -16.057 -19.602 1.00 80.88 113 HIS A N 1
ATOM 883 C CA . HIS A 1 113 ? -45.032 -14.598 -19.742 1.00 80.88 113 HIS A CA 1
ATOM 884 C C . HIS A 1 113 ? -45.518 -13.903 -18.453 1.00 80.88 113 HIS A C 1
ATOM 886 O O . HIS A 1 113 ? -46.607 -14.226 -17.965 1.00 80.88 113 HIS A O 1
ATOM 892 N N . CYS A 1 114 ? -44.733 -12.958 -17.922 1.00 82.75 114 CYS A N 1
ATOM 893 C CA . CYS A 1 114 ? -44.940 -12.339 -16.599 1.00 82.75 114 CYS A CA 1
ATOM 894 C C . CYS A 1 114 ? -46.290 -11.613 -16.444 1.00 82.75 114 CYS A C 1
ATOM 896 O O . CYS A 1 114 ? -46.864 -11.565 -15.357 1.00 82.75 114 CYS A O 1
ATOM 898 N N . SER A 1 115 ? -46.846 -11.114 -17.552 1.00 81.31 115 SER A N 1
ATOM 899 C CA . SER A 1 115 ? -48.138 -10.414 -17.589 1.00 81.31 115 SER A CA 1
ATOM 900 C C . SER A 1 115 ? -49.365 -11.315 -17.369 1.00 81.31 115 SER A C 1
ATOM 902 O O . SER A 1 115 ? -50.484 -10.820 -17.209 1.00 81.31 115 SER A O 1
ATOM 904 N N . LEU A 1 116 ? -49.204 -12.644 -17.366 1.00 83.00 116 LEU A N 1
ATOM 905 C CA . LEU A 1 116 ? -50.319 -13.566 -17.155 1.00 83.00 116 LEU A CA 1
ATOM 906 C C . LEU A 1 116 ? -50.755 -13.595 -15.683 1.00 83.00 116 LEU A C 1
ATOM 908 O O . LEU A 1 116 ? -49.945 -13.699 -14.772 1.00 83.00 116 LEU A O 1
ATOM 912 N N . ARG A 1 117 ? -52.068 -13.586 -15.434 1.00 89.75 117 ARG A N 1
ATOM 913 C CA . ARG A 1 117 ? -52.603 -13.621 -14.065 1.00 89.75 117 ARG A CA 1
ATOM 914 C C . ARG A 1 117 ? -52.720 -15.044 -13.523 1.00 89.75 117 ARG A C 1
ATOM 916 O O . ARG A 1 117 ? -53.384 -15.881 -14.148 1.00 89.75 117 ARG A O 1
ATOM 923 N N . ARG A 1 118 ? -52.097 -15.340 -12.378 1.00 86.25 118 ARG A N 1
ATOM 924 C CA . ARG A 1 118 ? -52.126 -16.659 -11.720 1.00 86.25 118 ARG A CA 1
ATOM 925 C C . ARG A 1 118 ? -52.107 -16.542 -10.196 1.00 86.25 118 ARG A C 1
ATOM 927 O O . ARG A 1 118 ? -51.598 -15.551 -9.684 1.00 86.25 118 ARG A O 1
ATOM 934 N N . PRO A 1 119 ? -52.643 -17.550 -9.484 1.00 85.25 119 PRO A N 1
ATOM 935 C CA . PRO A 1 119 ? -52.363 -17.747 -8.064 1.00 85.25 119 PRO A CA 1
ATOM 936 C C . PRO A 1 119 ? -50.858 -17.794 -7.808 1.00 85.25 119 PRO A C 1
ATOM 938 O O . PRO A 1 119 ? -50.087 -18.094 -8.720 1.00 85.25 119 PRO A O 1
ATOM 941 N N . PHE A 1 120 ? -50.431 -17.528 -6.585 1.00 90.12 120 PHE A N 1
ATOM 942 C CA . PHE A 1 120 ? -49.014 -17.351 -6.282 1.00 90.12 120 PHE A CA 1
ATOM 943 C C . PHE A 1 120 ? -48.685 -17.780 -4.856 1.00 90.12 120 PHE A C 1
ATOM 945 O O . PHE A 1 120 ? -49.578 -18.020 -4.043 1.00 90.12 120 PHE A O 1
ATOM 952 N N . ILE A 1 121 ? -47.399 -17.970 -4.579 1.00 84.69 121 ILE A N 1
ATOM 953 C CA . ILE A 1 121 ? -46.920 -18.515 -3.308 1.00 84.69 121 ILE A CA 1
ATOM 954 C C . ILE A 1 121 ? -45.983 -17.494 -2.688 1.00 84.69 121 ILE A C 1
ATOM 956 O O . ILE A 1 121 ? -45.020 -17.102 -3.338 1.00 84.69 121 ILE A O 1
ATOM 960 N N . CYS A 1 122 ? -46.249 -17.097 -1.448 1.00 78.75 122 CYS A N 1
ATOM 961 C CA . CYS A 1 122 ? -45.406 -16.173 -0.699 1.00 78.75 122 CYS A CA 1
ATOM 962 C C . CYS A 1 122 ? -44.534 -16.918 0.319 1.00 78.75 122 CYS A C 1
ATOM 964 O O . CYS A 1 122 ? -44.940 -17.944 0.871 1.00 78.75 122 CYS A O 1
ATOM 966 N N . TYR A 1 123 ? -43.345 -16.387 0.566 1.00 68.81 123 TYR A N 1
ATOM 967 C CA . TYR A 1 123 ? -42.397 -16.784 1.597 1.00 68.81 123 TYR A CA 1
ATOM 968 C C . TYR A 1 123 ? -42.624 -15.953 2.868 1.00 68.81 123 TYR A C 1
ATOM 970 O O . TYR A 1 123 ? -42.799 -14.741 2.768 1.00 68.81 123 TYR A O 1
ATOM 978 N N . THR A 1 124 ? -42.655 -16.591 4.047 1.00 55.97 124 THR A N 1
ATOM 979 C CA . THR A 1 124 ? -43.059 -15.937 5.311 1.00 55.97 124 THR A CA 1
ATOM 980 C C . THR A 1 124 ? -41.922 -15.679 6.312 1.00 55.97 124 THR A C 1
ATOM 982 O O . THR A 1 124 ? -42.206 -15.218 7.414 1.00 55.97 124 THR A O 1
ATOM 985 N N . GLY A 1 125 ? -40.665 -16.007 5.985 1.00 52.16 125 GLY A N 1
ATOM 986 C CA . GLY A 1 125 ? -39.487 -15.573 6.757 1.00 52.16 125 GLY A CA 1
ATOM 987 C C . GLY A 1 125 ? -39.286 -16.148 8.174 1.00 52.16 125 GLY A C 1
ATOM 988 O O . GLY A 1 125 ? -38.496 -15.590 8.926 1.00 52.16 125 GLY A O 1
ATOM 989 N N . MET A 1 126 ? -39.967 -17.230 8.580 1.00 46.25 126 MET A N 1
ATOM 990 C CA . MET A 1 126 ? -39.843 -17.811 9.937 1.00 46.25 126 MET A CA 1
ATOM 991 C C . MET A 1 126 ? -39.043 -19.128 9.965 1.00 46.25 126 MET A C 1
ATOM 993 O O . MET A 1 126 ? -39.270 -19.997 9.123 1.00 46.25 126 MET A O 1
ATOM 997 N N . VAL A 1 127 ? -38.198 -19.307 10.994 1.00 40.72 127 VAL A N 1
ATOM 998 C CA . VAL A 1 127 ? -37.579 -20.588 11.404 1.00 40.72 127 VAL A CA 1
ATOM 999 C C . VAL A 1 127 ? -37.937 -20.848 12.879 1.00 40.72 127 VAL A C 1
ATOM 1001 O O . VAL A 1 127 ? -37.630 -20.028 13.736 1.00 40.72 127 VAL A O 1
ATOM 1004 N N . ASP A 1 128 ? -38.641 -21.946 13.173 1.00 37.50 128 ASP A N 1
ATOM 1005 C CA . ASP A 1 128 ? -38.957 -22.479 14.519 1.00 37.50 128 ASP A CA 1
ATOM 1006 C C . ASP A 1 128 ? -39.594 -21.541 15.580 1.00 37.50 128 ASP A C 1
ATOM 1008 O O . ASP A 1 128 ? -39.635 -21.870 16.763 1.00 37.50 128 ASP A O 1
ATOM 1012 N N . GLY A 1 129 ? -40.198 -20.416 15.186 1.00 40.41 129 GLY A N 1
ATOM 1013 C CA . GLY A 1 129 ? -41.179 -19.699 16.018 1.00 40.41 129 GLY A CA 1
ATOM 1014 C C . GLY A 1 129 ? -40.649 -18.782 17.134 1.00 40.41 129 GLY A C 1
ATOM 1015 O O . GLY A 1 129 ? -41.460 -18.296 17.920 1.00 40.41 129 GLY A O 1
ATOM 1016 N N . THR A 1 130 ? -39.349 -18.478 17.204 1.00 42.12 130 THR A N 1
ATOM 1017 C CA . THR A 1 130 ? -38.788 -17.491 18.158 1.00 42.12 130 THR A CA 1
ATOM 1018 C C . THR A 1 130 ? -38.086 -16.331 17.455 1.00 42.12 130 THR A C 1
ATOM 1020 O O . THR A 1 130 ? -37.216 -16.558 16.617 1.00 42.12 130 THR A O 1
ATOM 1023 N N . ARG A 1 131 ? -38.445 -15.090 17.825 1.00 50.19 131 ARG A N 1
ATOM 1024 C CA . ARG A 1 131 ? -37.781 -13.852 17.381 1.00 50.19 131 ARG A CA 1
ATOM 1025 C C . ARG A 1 131 ? -36.579 -13.532 18.258 1.00 50.19 131 ARG A C 1
ATOM 1027 O O . ARG A 1 131 ? -36.639 -13.739 19.467 1.00 50.19 131 ARG A O 1
ATOM 1034 N N . LEU A 1 132 ? -35.507 -13.020 17.663 1.00 57.28 132 LEU A N 1
ATOM 1035 C CA . LEU A 1 132 ? -34.285 -12.647 18.374 1.00 57.28 132 LEU A CA 1
ATOM 1036 C C . LEU A 1 132 ? -33.963 -11.188 18.085 1.00 57.28 132 LEU A C 1
ATOM 1038 O O . LEU A 1 132 ? -34.152 -10.723 16.966 1.00 57.28 132 LEU A O 1
ATOM 1042 N N . PHE A 1 133 ? -33.468 -10.481 19.095 1.00 66.31 133 PHE A N 1
ATOM 1043 C CA . PHE A 1 133 ? -33.234 -9.044 19.042 1.00 66.31 133 PHE A CA 1
ATOM 1044 C C . PHE A 1 133 ? -31.784 -8.727 19.407 1.00 66.31 133 PHE A C 1
ATOM 1046 O O . PHE A 1 133 ? -31.215 -9.356 20.299 1.00 66.31 133 PHE A O 1
ATOM 1053 N N . VAL A 1 134 ? -31.198 -7.735 18.741 1.00 62.88 134 VAL A N 1
ATOM 1054 C CA . VAL A 1 134 ? -29.838 -7.247 19.000 1.00 62.88 134 VAL A CA 1
ATOM 1055 C C . VAL A 1 134 ? -29.852 -5.729 19.145 1.00 62.88 134 VAL A C 1
ATOM 1057 O O . VAL A 1 134 ? -30.442 -5.032 18.323 1.00 62.88 134 VAL A O 1
ATOM 1060 N N . LYS A 1 135 ? -29.210 -5.201 20.191 1.00 77.69 135 LYS A N 1
ATOM 1061 C CA . LYS A 1 135 ? -29.054 -3.754 20.391 1.00 77.69 135 LYS A CA 1
ATOM 1062 C C . LYS A 1 135 ? -27.768 -3.256 19.761 1.00 77.69 135 LYS A C 1
ATOM 1064 O O . LYS A 1 135 ? -26.692 -3.802 19.990 1.00 77.69 135 LYS A O 1
ATOM 1069 N N . ILE A 1 136 ? -27.890 -2.161 19.029 1.00 78.94 136 ILE A N 1
ATOM 1070 C CA . ILE A 1 136 ? -26.798 -1.440 18.400 1.00 78.94 136 ILE A CA 1
ATOM 1071 C C . ILE A 1 136 ? -26.579 -0.143 19.170 1.00 78.94 136 ILE A C 1
ATOM 1073 O O . ILE A 1 136 ? -27.465 0.700 19.267 1.00 78.94 136 ILE A O 1
ATOM 1077 N N . ASN A 1 137 ? -25.367 0.032 19.699 1.00 79.88 137 ASN A N 1
ATOM 1078 C CA . ASN A 1 137 ? -25.004 1.183 20.536 1.00 79.88 137 ASN A CA 1
ATOM 1079 C C . ASN A 1 137 ? -24.651 2.454 19.732 1.00 79.88 137 ASN A C 1
ATOM 1081 O O . ASN A 1 137 ? -24.162 3.429 20.299 1.00 79.88 137 ASN A O 1
ATOM 1085 N N . ARG A 1 138 ? -24.852 2.454 18.408 1.00 81.00 138 ARG A N 1
ATOM 1086 C CA . ARG A 1 138 ? -24.645 3.640 17.563 1.00 81.00 138 ARG A CA 1
ATOM 1087 C C . ARG A 1 138 ? -25.839 4.574 17.705 1.00 81.00 138 ARG A C 1
ATOM 1089 O O . ARG A 1 138 ? -26.967 4.113 17.632 1.00 81.00 138 ARG A O 1
ATOM 1096 N N . GLN A 1 139 ? -25.588 5.869 17.846 1.00 85.06 139 GLN A N 1
ATOM 1097 C CA . GLN A 1 139 ? -26.648 6.872 17.910 1.00 85.06 139 GLN A CA 1
ATOM 1098 C C . GLN A 1 139 ? -26.957 7.367 16.501 1.00 85.06 139 GLN A C 1
ATOM 1100 O O . GLN A 1 139 ? -26.143 8.076 15.912 1.00 85.06 139 GLN A O 1
ATOM 1105 N N . LEU A 1 140 ? -28.106 6.970 15.963 1.00 84.88 140 LEU A N 1
ATOM 1106 C CA . LEU A 1 140 ? -28.567 7.344 14.625 1.00 84.88 140 LEU A CA 1
ATOM 1107 C C . LEU A 1 140 ? -29.994 7.881 14.703 1.00 84.88 140 LEU A C 1
ATOM 1109 O O . LEU A 1 140 ? -30.734 7.523 15.624 1.00 84.88 140 LEU A O 1
ATOM 1113 N N . ASN A 1 141 ? -30.383 8.712 13.734 1.00 86.62 141 ASN A N 1
ATOM 1114 C CA . ASN A 1 141 ? -31.797 9.048 13.569 1.00 86.62 141 ASN A CA 1
ATOM 1115 C C . ASN A 1 141 ? -32.596 7.810 13.139 1.00 86.62 141 ASN A C 1
ATOM 1117 O O . ASN A 1 141 ? -32.015 6.818 12.690 1.00 86.62 141 ASN A O 1
ATOM 1121 N N . TRP A 1 142 ? -33.919 7.828 13.302 1.00 87.25 142 TRP A N 1
ATOM 1122 C CA . TRP A 1 142 ? -34.730 6.620 13.107 1.00 87.25 142 TRP A CA 1
ATOM 1123 C C . TRP A 1 142 ? -34.578 6.024 11.695 1.00 87.25 142 TRP A C 1
ATOM 1125 O O . TRP A 1 142 ? -34.431 4.812 11.535 1.00 87.25 142 TRP A O 1
ATOM 1135 N N . THR A 1 143 ? -34.523 6.876 10.666 1.00 81.19 143 THR A N 1
ATOM 1136 C CA . THR A 1 143 ? -34.362 6.469 9.259 1.00 81.19 143 THR A CA 1
ATOM 1137 C C . THR A 1 143 ? -32.994 5.834 8.993 1.00 81.19 143 THR A C 1
ATOM 1139 O O . THR A 1 143 ? -32.885 4.811 8.310 1.00 81.19 143 THR A O 1
ATOM 1142 N N . GLU A 1 144 ? -31.928 6.410 9.545 1.00 81.75 144 GLU A N 1
ATOM 1143 C CA . GLU A 1 144 ? -30.571 5.868 9.458 1.00 81.75 144 GLU A CA 1
ATOM 1144 C C . GLU A 1 144 ? -30.430 4.562 10.247 1.00 81.75 144 GLU A C 1
ATOM 1146 O O . GLU A 1 144 ? -29.807 3.618 9.761 1.00 81.75 144 GLU A O 1
ATOM 1151 N N . ALA A 1 145 ? -31.049 4.474 11.427 1.00 78.38 145 ALA A N 1
ATOM 1152 C CA . ALA A 1 145 ? -31.101 3.268 12.248 1.00 78.38 145 ALA A CA 1
ATOM 1153 C C . ALA A 1 145 ? -31.829 2.124 11.526 1.00 78.38 145 ALA A C 1
ATOM 1155 O O . ALA A 1 145 ? -31.328 1.001 11.473 1.00 78.38 145 ALA A O 1
ATOM 1156 N N . GLN A 1 146 ? -32.966 2.416 10.890 1.00 75.31 146 GLN A N 1
ATOM 1157 C CA . GLN A 1 146 ? -33.702 1.467 10.056 1.00 75.31 146 GLN A CA 1
ATOM 1158 C C . GLN A 1 146 ? -32.861 0.983 8.875 1.00 75.31 146 GLN A C 1
ATOM 1160 O O . GLN A 1 146 ? -32.754 -0.219 8.630 1.00 75.31 146 GLN A O 1
ATOM 1165 N N . THR A 1 147 ? -32.230 1.917 8.162 1.00 67.38 147 THR A N 1
ATOM 1166 C CA . THR A 1 147 ? -31.342 1.601 7.039 1.00 67.38 147 THR A CA 1
ATOM 1167 C C . THR A 1 147 ? -30.194 0.710 7.502 1.00 67.38 147 THR A C 1
ATOM 1169 O O . THR A 1 147 ? -29.885 -0.293 6.864 1.00 67.38 147 THR A O 1
ATOM 1172 N N . TYR A 1 148 ? -29.604 1.017 8.656 1.00 72.62 148 TYR A N 1
ATOM 1173 C CA . TYR A 1 148 ? -28.548 0.208 9.243 1.00 72.62 148 TYR A CA 1
ATOM 1174 C C . TYR A 1 148 ? -29.032 -1.200 9.609 1.00 72.62 148 TYR A C 1
ATOM 1176 O O . TYR A 1 148 ? -28.353 -2.171 9.268 1.00 72.62 148 TYR A O 1
ATOM 1184 N N . CYS A 1 149 ? -30.189 -1.332 10.268 1.00 61.31 149 CYS A N 1
ATOM 1185 C CA . CYS A 1 149 ? -30.749 -2.639 10.602 1.00 61.31 149 CYS A CA 1
ATOM 1186 C C . CYS A 1 149 ? -31.041 -3.460 9.348 1.00 61.31 149 CYS A C 1
ATOM 1188 O O . CYS A 1 149 ? -30.724 -4.635 9.334 1.00 61.31 149 CYS A O 1
ATOM 1190 N N . ARG A 1 150 ? -31.564 -2.864 8.276 1.00 63.50 150 ARG A N 1
ATOM 1191 C CA . ARG A 1 150 ? -31.831 -3.586 7.020 1.00 63.50 150 ARG A CA 1
ATOM 1192 C C . ARG A 1 150 ? -30.571 -3.991 6.258 1.00 63.50 150 ARG A C 1
ATOM 1194 O O . ARG A 1 150 ? -30.590 -4.966 5.520 1.00 63.50 150 ARG A O 1
ATOM 1201 N N . LEU A 1 151 ? -29.483 -3.235 6.404 1.00 52.22 151 LEU A N 1
ATOM 1202 C CA . LEU A 1 151 ? -28.201 -3.555 5.769 1.00 52.22 151 LEU A CA 1
ATOM 1203 C C . LEU A 1 151 ? -27.438 -4.672 6.490 1.00 52.22 151 LEU A C 1
ATOM 1205 O O . LEU A 1 151 ? -26.673 -5.386 5.849 1.00 52.22 151 LEU A O 1
ATOM 1209 N N . ASN A 1 152 ? -27.591 -4.785 7.812 1.00 47.59 152 ASN A N 1
ATOM 1210 C CA . ASN A 1 152 ? -26.745 -5.649 8.648 1.00 47.59 152 ASN A CA 1
ATOM 1211 C C . ASN A 1 152 ? -27.520 -6.754 9.384 1.00 47.59 152 ASN A C 1
ATOM 1213 O O . ASN A 1 152 ? -26.907 -7.672 9.919 1.00 47.59 152 ASN A O 1
ATOM 1217 N N . TYR A 1 153 ? -28.843 -6.645 9.435 1.00 58.34 153 TYR A N 1
ATOM 1218 C CA . TYR A 1 153 ? -29.774 -7.493 10.176 1.00 58.34 153 TYR A CA 1
ATOM 1219 C C . TYR A 1 153 ? -31.089 -7.607 9.374 1.00 58.34 153 TYR A C 1
ATOM 1221 O O . TYR A 1 153 ? -31.083 -7.432 8.157 1.00 58.34 153 TYR A O 1
ATOM 1229 N N . VAL A 1 154 ? -32.221 -7.912 10.020 1.00 60.12 154 VAL A N 1
ATOM 1230 C CA . VAL A 1 154 ? -33.520 -8.011 9.326 1.00 60.12 154 VAL A CA 1
ATOM 1231 C C . VAL A 1 154 ? -34.174 -6.632 9.151 1.00 60.12 154 VAL A C 1
ATOM 1233 O O . VAL A 1 154 ? -34.324 -6.138 8.038 1.00 60.12 154 VAL A O 1
ATOM 1236 N N . ASP A 1 155 ? -34.573 -5.993 10.248 1.00 65.38 155 ASP A N 1
ATOM 1237 C CA . ASP A 1 155 ? -35.134 -4.633 10.300 1.00 65.38 155 ASP A CA 1
ATOM 1238 C C . ASP A 1 155 ? -35.048 -4.148 11.761 1.00 65.38 155 ASP A C 1
ATOM 1240 O O . ASP A 1 155 ? -34.621 -4.904 12.641 1.00 65.38 155 ASP A O 1
ATOM 1244 N N . LEU A 1 156 ? -35.446 -2.908 12.043 1.00 74.75 156 LEU A N 1
ATOM 1245 C CA . LEU A 1 156 ? -35.725 -2.464 13.405 1.00 74.75 156 LEU A CA 1
ATOM 1246 C C . LEU A 1 156 ? -36.752 -3.385 14.076 1.00 74.75 156 LEU A C 1
ATOM 1248 O O . LEU A 1 156 ? -37.664 -3.924 13.446 1.00 74.75 156 LEU A O 1
ATOM 1252 N N . ALA A 1 157 ? -36.588 -3.561 15.383 1.00 78.81 157 ALA A N 1
ATOM 1253 C CA . ALA A 1 157 ? -37.350 -4.504 16.178 1.00 78.81 157 ALA A CA 1
ATOM 1254 C C . ALA A 1 157 ? -38.849 -4.193 16.144 1.00 78.81 157 ALA A C 1
ATOM 1256 O O . ALA A 1 157 ? -39.281 -3.105 16.528 1.00 78.81 157 ALA A O 1
ATOM 1257 N N . SER A 1 158 ? -39.636 -5.188 15.739 1.00 73.19 158 SER A N 1
ATOM 1258 C CA . SER A 1 158 ? -41.087 -5.178 15.882 1.00 73.19 158 SER A CA 1
ATOM 1259 C C . SER A 1 158 ? -41.543 -5.935 17.120 1.00 73.19 158 SER A C 1
ATOM 1261 O O . SER A 1 158 ? -41.074 -7.041 17.396 1.00 73.19 158 SER A O 1
ATOM 1263 N N . VAL A 1 159 ? -42.472 -5.337 17.869 1.00 69.12 159 VAL A N 1
ATOM 1264 C CA . VAL A 1 159 ? -42.969 -5.894 19.132 1.00 69.12 159 VAL A CA 1
ATOM 1265 C C . VAL A 1 159 ? -44.366 -6.453 18.926 1.00 69.12 159 VAL A C 1
ATOM 1267 O O . VAL A 1 159 ? -45.321 -5.724 18.632 1.00 69.12 159 VAL A O 1
ATOM 1270 N N . GLN A 1 160 ? -44.509 -7.770 19.064 1.00 61.53 160 GLN A N 1
ATOM 1271 C CA . GLN A 1 160 ? -45.779 -8.437 18.778 1.00 61.53 160 GLN A CA 1
ATOM 1272 C C . GLN A 1 160 ? -46.557 -8.885 20.003 1.00 61.53 160 GLN A C 1
ATOM 1274 O O . GLN A 1 160 ? -47.753 -9.160 19.901 1.00 61.53 160 GLN A O 1
ATOM 1279 N N . ASN A 1 161 ? -45.901 -8.968 21.152 1.00 58.69 161 ASN A N 1
ATOM 1280 C CA . ASN A 1 161 ? -46.498 -9.393 22.406 1.00 58.69 161 ASN A CA 1
ATOM 1281 C C . ASN A 1 161 ? -45.667 -8.881 23.595 1.00 58.69 161 ASN A C 1
ATOM 1283 O O . ASN A 1 161 ? -44.583 -8.325 23.427 1.00 58.69 161 ASN A O 1
ATOM 1287 N N . GLU A 1 162 ? -46.174 -9.118 24.803 1.00 57.72 162 GLU A N 1
ATOM 1288 C CA . GLU A 1 162 ? -45.520 -8.730 26.058 1.00 57.72 162 GLU A CA 1
ATOM 1289 C C . GLU A 1 162 ? -44.138 -9.379 26.241 1.00 57.72 162 GLU A C 1
ATOM 1291 O O . GLU A 1 162 ? -43.242 -8.780 26.826 1.00 57.72 162 GLU A O 1
ATOM 1296 N N . SER A 1 163 ? -43.934 -10.594 25.724 1.00 56.94 163 SER A N 1
ATOM 1297 C CA . SER A 1 163 ? -42.642 -11.280 25.817 1.00 56.94 163 SER A CA 1
ATOM 1298 C C . SER A 1 163 ? -41.578 -10.597 24.960 1.00 56.94 163 SER A C 1
ATOM 1300 O O . SER A 1 163 ? -40.467 -10.399 25.443 1.00 56.94 163 SER A O 1
ATOM 1302 N N . ASP A 1 164 ? -41.926 -10.169 23.743 1.00 62.72 164 ASP A N 1
ATOM 1303 C CA . ASP A 1 164 ? -41.053 -9.342 22.904 1.00 62.72 164 ASP A CA 1
ATOM 1304 C C . ASP A 1 164 ? -40.701 -8.041 23.654 1.00 62.72 164 ASP A C 1
ATOM 1306 O O . ASP A 1 164 ? -39.529 -7.689 23.774 1.00 62.72 164 ASP A O 1
ATOM 1310 N N . ASN A 1 165 ? -41.693 -7.374 24.257 1.00 69.44 165 ASN A N 1
ATOM 1311 C CA . ASN A 1 165 ? -41.478 -6.121 24.986 1.00 69.44 165 ASN A CA 1
ATOM 1312 C C . ASN A 1 165 ? -40.539 -6.281 26.194 1.00 69.44 165 ASN A C 1
ATOM 1314 O O . ASN A 1 165 ? -39.630 -5.475 26.399 1.00 69.44 165 ASN A O 1
ATOM 1318 N N . ALA A 1 166 ? -40.711 -7.357 26.965 1.00 63.09 166 ALA A N 1
ATOM 1319 C CA . ALA A 1 166 ? -39.856 -7.676 28.104 1.00 63.09 166 ALA A CA 1
ATOM 1320 C C . ALA A 1 166 ? -38.402 -7.946 27.679 1.00 63.09 166 ALA A C 1
ATOM 1322 O O . ALA A 1 166 ? -37.466 -7.518 28.357 1.00 63.09 166 ALA A O 1
ATOM 1323 N N . ILE A 1 167 ? -38.202 -8.613 26.536 1.00 63.41 167 ILE A N 1
ATOM 1324 C CA . ILE A 1 167 ? -36.871 -8.862 25.970 1.00 63.41 167 ILE A CA 1
ATOM 1325 C C . ILE A 1 167 ? -36.213 -7.545 25.553 1.00 63.41 167 ILE A C 1
ATOM 1327 O O . ILE A 1 167 ? -35.064 -7.296 25.913 1.00 63.41 167 ILE A O 1
ATOM 1331 N N . LEU A 1 168 ? -36.938 -6.676 24.847 1.00 73.12 168 LEU A N 1
ATOM 1332 C CA . LEU A 1 168 ? -36.425 -5.366 24.443 1.00 73.12 168 LEU A CA 1
ATOM 1333 C C . LEU A 1 168 ? -36.060 -4.501 25.653 1.00 73.12 168 LEU A C 1
ATOM 1335 O O . LEU A 1 168 ? -35.014 -3.862 25.643 1.00 73.12 168 LEU A O 1
ATOM 1339 N N . THR A 1 169 ? -36.869 -4.544 26.712 1.00 71.12 169 THR A N 1
ATOM 1340 C CA . THR A 1 169 ? -36.622 -3.827 27.976 1.00 71.12 169 THR A CA 1
ATOM 1341 C C . THR A 1 169 ? -35.359 -4.322 28.679 1.00 71.12 169 THR A C 1
ATOM 1343 O O . THR A 1 169 ? -34.580 -3.536 29.216 1.00 71.12 169 THR A O 1
ATOM 1346 N N . TYR A 1 170 ? -35.122 -5.635 28.660 1.00 67.75 170 TYR A N 1
ATOM 1347 C CA . TYR A 1 170 ? -33.898 -6.215 29.202 1.00 67.75 170 TYR A CA 1
ATOM 1348 C C . TYR A 1 170 ? -32.670 -5.801 28.378 1.00 67.75 170 TYR A C 1
ATOM 1350 O O . TYR A 1 170 ? -31.665 -5.351 28.927 1.00 67.75 170 TYR A O 1
ATOM 1358 N N . ILE A 1 171 ? -32.764 -5.906 27.050 1.00 65.88 171 ILE A N 1
ATOM 1359 C CA . ILE A 1 171 ? -31.669 -5.599 26.124 1.00 65.88 171 ILE A CA 1
ATOM 1360 C C . ILE A 1 171 ? -31.340 -4.097 26.119 1.00 65.88 171 ILE A C 1
ATOM 1362 O O . ILE A 1 171 ? -30.167 -3.725 26.041 1.00 65.88 171 ILE A O 1
ATOM 1366 N N . SER A 1 172 ? -32.341 -3.221 26.235 1.00 72.44 172 SER A N 1
ATOM 1367 C CA . SER A 1 172 ? -32.139 -1.768 26.256 1.00 72.44 172 SER A CA 1
ATOM 1368 C C . SER A 1 172 ? -31.304 -1.315 27.456 1.00 72.44 172 SER A C 1
ATOM 1370 O O . SER A 1 172 ? -30.605 -0.305 27.356 1.00 72.44 172 SER A O 1
ATOM 1372 N N . SER A 1 173 ? -31.274 -2.098 28.546 1.00 72.06 173 SER A N 1
ATOM 1373 C CA . SER A 1 173 ? -30.484 -1.831 29.760 1.00 72.06 173 SER A CA 1
ATOM 1374 C C . SER A 1 173 ? -30.784 -0.463 30.394 1.00 72.06 173 SER A C 1
ATOM 1376 O O . SER A 1 173 ? -29.911 0.149 31.005 1.00 72.06 173 SER A O 1
ATOM 1378 N N . GLY A 1 174 ? -32.024 0.018 30.251 1.00 67.94 174 GLY A N 1
ATOM 1379 C CA . GLY A 1 174 ? -32.488 1.293 30.811 1.00 67.94 174 GLY A CA 1
ATOM 1380 C C . GLY A 1 174 ? -32.211 2.533 29.951 1.00 67.94 174 GLY A C 1
ATOM 1381 O O . GLY A 1 174 ? -32.494 3.640 30.404 1.00 67.94 174 GLY A O 1
ATOM 1382 N N . GLU A 1 175 ? -31.682 2.366 28.736 1.00 73.44 175 GLU A N 1
ATOM 1383 C CA . GLU A 1 175 ? -31.502 3.444 27.753 1.00 73.44 175 GLU A CA 1
ATOM 1384 C C . GLU A 1 175 ? -32.706 3.546 26.803 1.00 73.44 175 GLU A C 1
ATOM 1386 O O . GLU A 1 175 ? -33.324 2.531 26.475 1.00 73.44 175 GLU A O 1
ATOM 1391 N N . SER A 1 176 ? -32.998 4.755 26.309 1.00 81.06 176 SER A N 1
ATOM 1392 C CA . SER A 1 176 ? -33.946 4.940 25.205 1.00 81.06 176 SER A CA 1
ATOM 1393 C C . SER A 1 176 ? -33.368 4.387 23.911 1.00 81.06 176 SER A C 1
ATOM 1395 O O . SER A 1 176 ? -32.246 4.732 23.536 1.00 81.06 176 SER A O 1
ATOM 1397 N N . VAL A 1 177 ? -34.132 3.527 23.236 1.00 83.88 177 VAL A N 1
ATOM 1398 C CA . VAL A 1 177 ? -33.721 2.898 21.978 1.00 83.88 177 VAL A CA 1
ATOM 1399 C C . VAL A 1 177 ? -34.805 2.992 20.913 1.00 83.88 177 VAL A C 1
ATOM 1401 O O . VAL A 1 177 ? -35.991 2.873 21.228 1.00 83.88 177 VAL A O 1
ATOM 1404 N N . TRP A 1 178 ? -34.407 3.158 19.648 1.00 87.25 178 TRP A N 1
ATOM 1405 C CA . TRP A 1 178 ? -35.342 3.085 18.526 1.00 87.25 178 TRP A CA 1
ATOM 1406 C C . TRP A 1 178 ? -35.867 1.665 18.327 1.00 87.25 178 TRP A C 1
ATOM 1408 O O . TRP A 1 178 ? -35.099 0.694 18.308 1.00 87.25 178 TRP A O 1
ATOM 1418 N N . ILE A 1 179 ? -37.179 1.578 18.107 1.00 82.12 179 ILE A N 1
ATOM 1419 C CA . ILE A 1 179 ? -37.882 0.373 17.664 1.00 82.12 179 ILE A CA 1
ATOM 1420 C C . ILE A 1 179 ? -38.627 0.654 16.357 1.00 82.12 179 ILE A C 1
ATOM 1422 O O . ILE A 1 179 ? -38.820 1.800 15.950 1.00 82.12 179 ILE A O 1
ATOM 1426 N N . GLY A 1 180 ? -39.040 -0.402 15.666 1.00 77.50 180 GLY A N 1
ATOM 1427 C CA . GLY A 1 180 ? -39.520 -0.336 14.290 1.00 77.50 180 GLY A CA 1
ATOM 1428 C C . GLY A 1 180 ? -40.919 0.244 14.102 1.00 77.50 180 GLY A C 1
ATOM 1429 O O . GLY A 1 180 ? -41.559 -0.106 13.124 1.00 77.50 180 GLY A O 1
ATOM 1430 N N . PHE A 1 181 ? -41.459 1.070 14.998 1.00 73.38 181 PHE A N 1
ATOM 1431 C CA . PHE A 1 181 ? -42.806 1.621 14.824 1.00 73.38 181 PHE A CA 1
ATOM 1432 C C . PHE A 1 181 ? -42.766 3.120 14.486 1.00 73.38 181 PHE A C 1
ATOM 1434 O O . PHE A 1 181 ? -42.579 3.945 15.379 1.00 73.38 181 PHE A O 1
ATOM 1441 N N . PRO A 1 182 ? -42.961 3.493 13.210 1.00 63.41 182 PRO A N 1
ATOM 1442 C CA . PRO A 1 182 ? -43.143 4.880 12.807 1.00 63.41 182 PRO A CA 1
ATOM 1443 C C . PRO A 1 182 ? -44.614 5.288 13.008 1.00 63.41 182 PRO A C 1
ATOM 1445 O O . PRO A 1 182 ? -45.503 4.790 12.313 1.00 63.41 182 PRO A O 1
ATOM 1448 N N . GLY A 1 183 ? -44.886 6.158 13.982 1.00 59.47 183 GLY A N 1
ATOM 1449 C CA . GLY A 1 183 ? -46.087 7.004 14.070 1.00 59.47 183 GLY A CA 1
ATOM 1450 C C . GLY A 1 183 ? -47.431 6.454 13.554 1.00 59.47 183 GLY A C 1
ATOM 1451 O O . GLY A 1 183 ? -48.112 7.105 12.763 1.00 59.47 183 GLY A O 1
ATOM 1452 N N . GLY A 1 184 ? -47.859 5.262 13.992 1.00 55.84 184 GLY A N 1
ATOM 1453 C CA . GLY A 1 184 ? -49.289 4.921 14.066 1.00 55.84 184 GLY A CA 1
ATOM 1454 C C . GLY A 1 184 ? -49.953 4.155 12.910 1.00 55.84 184 GLY A C 1
ATOM 1455 O O . GLY A 1 184 ? -51.182 4.059 12.927 1.00 55.84 184 GLY A O 1
ATOM 1456 N N . LYS A 1 185 ? -49.235 3.572 11.932 1.00 55.62 185 LYS A N 1
ATOM 1457 C CA . LYS A 1 185 ? -49.900 2.812 10.835 1.00 55.62 185 LYS A CA 1
ATOM 1458 C C . LYS A 1 185 ? -49.402 1.384 10.574 1.00 55.62 185 LYS A C 1
ATOM 1460 O O . LYS A 1 185 ? -50.245 0.499 10.445 1.00 55.62 185 LYS A O 1
ATOM 1465 N N . LEU A 1 186 ? -48.096 1.129 10.514 1.00 61.62 186 LEU A N 1
ATOM 1466 C CA . LEU A 1 186 ? -47.521 -0.205 10.264 1.00 61.62 186 LEU A CA 1
ATOM 1467 C C . LEU A 1 186 ? -46.095 -0.259 10.826 1.00 61.62 186 LEU A C 1
ATOM 1469 O O . LEU A 1 186 ? -45.428 0.772 10.837 1.00 61.62 186 LEU A O 1
ATOM 1473 N N . TRP A 1 187 ? -45.631 -1.424 11.281 1.00 68.25 187 TRP A N 1
ATOM 1474 C CA . TRP A 1 187 ? -44.232 -1.592 11.685 1.00 68.25 187 TRP A CA 1
ATOM 1475 C C . TRP A 1 187 ? -43.298 -1.532 10.467 1.00 68.25 187 TRP A C 1
ATOM 1477 O O . TRP A 1 187 ? -43.706 -1.825 9.342 1.00 68.25 187 TRP A O 1
ATOM 1487 N N . SER A 1 188 ? -42.040 -1.163 10.693 1.00 59.88 188 SER A N 1
ATOM 1488 C CA . SER A 1 188 ? -40.986 -1.045 9.687 1.00 59.88 188 SER A CA 1
ATOM 1489 C C . SER A 1 188 ? -40.760 -2.356 8.944 1.00 59.88 188 SER A C 1
ATOM 1491 O O . SER A 1 188 ? -40.572 -2.340 7.732 1.00 59.88 188 SER A O 1
ATOM 1493 N N . ASP A 1 189 ? -40.878 -3.478 9.653 1.00 51.03 189 ASP A N 1
ATOM 1494 C CA . ASP A 1 189 ? -40.789 -4.837 9.119 1.00 51.03 189 ASP A CA 1
ATOM 1495 C C . ASP A 1 189 ? -42.072 -5.313 8.406 1.00 51.03 189 ASP A C 1
ATOM 1497 O O . ASP A 1 189 ? -42.195 -6.487 8.062 1.00 51.03 189 ASP A O 1
ATOM 1501 N N . GLY A 1 190 ? -43.060 -4.430 8.228 1.00 52.84 190 GLY A N 1
ATOM 1502 C CA . GLY A 1 190 ? -44.352 -4.740 7.615 1.00 52.84 190 GLY A CA 1
ATOM 1503 C C . GLY A 1 190 ? -45.313 -5.512 8.523 1.00 52.84 190 GLY A C 1
ATOM 1504 O O . GLY A 1 190 ? -46.427 -5.833 8.106 1.00 52.84 190 GLY A O 1
ATOM 1505 N N . SER A 1 191 ? -44.937 -5.812 9.772 1.00 55.22 191 SER A N 1
ATOM 1506 C CA . SER A 1 191 ? -45.804 -6.572 10.668 1.00 55.22 191 SER A CA 1
ATOM 1507 C C . SER A 1 191 ? -47.041 -5.774 11.101 1.00 55.22 191 SER A C 1
ATOM 1509 O O . SER A 1 191 ? -47.014 -4.563 11.324 1.00 55.22 191 SER A O 1
ATOM 1511 N N . THR A 1 192 ? -48.171 -6.471 11.249 1.00 53.44 192 THR A N 1
ATOM 1512 C CA . THR A 1 192 ? -49.471 -5.875 11.608 1.00 53.44 192 THR A CA 1
ATOM 1513 C C . THR A 1 192 ? -49.778 -5.994 13.101 1.00 53.44 192 THR A C 1
ATOM 1515 O O . THR A 1 192 ? -50.942 -6.125 13.487 1.00 53.44 192 THR A O 1
ATOM 1518 N N . SER A 1 193 ? -48.753 -6.029 13.958 1.00 56.62 193 SER A N 1
ATOM 1519 C CA . SER A 1 193 ? -48.960 -6.196 15.400 1.00 56.62 193 SER A CA 1
ATOM 1520 C C . SER A 1 193 ? -49.908 -5.130 15.948 1.00 56.62 193 SER A C 1
ATOM 1522 O O . SER A 1 193 ? -49.724 -3.933 15.704 1.00 56.62 193 SER A O 1
ATOM 1524 N N . LEU A 1 194 ? -50.903 -5.572 16.723 1.00 59.44 194 LEU A N 1
ATOM 1525 C CA . LEU A 1 194 ? -51.835 -4.722 17.475 1.00 59.44 194 LEU A CA 1
ATOM 1526 C C . LEU A 1 194 ? -51.362 -4.464 18.913 1.00 59.44 194 LEU A C 1
ATOM 1528 O O . LEU A 1 194 ? -52.001 -3.701 19.632 1.00 59.44 194 LEU A O 1
ATOM 1532 N N . PHE A 1 195 ? -50.266 -5.098 19.340 1.00 60.62 195 PHE A N 1
ATOM 1533 C CA . PHE A 1 195 ? -49.714 -4.924 20.679 1.00 60.62 195 PHE A CA 1
ATOM 1534 C C . PHE A 1 195 ? -49.153 -3.507 20.841 1.00 60.62 195 PHE A C 1
ATOM 1536 O O . PHE A 1 195 ? -48.432 -3.017 19.970 1.00 60.62 195 PHE A O 1
ATOM 1543 N N . ARG A 1 196 ? -49.524 -2.832 21.928 1.00 72.19 196 ARG A N 1
ATOM 1544 C CA . ARG A 1 196 ? -49.114 -1.461 22.250 1.00 72.19 196 ARG A CA 1
ATOM 1545 C C . ARG A 1 196 ? -48.791 -1.393 23.737 1.00 72.19 196 ARG A C 1
ATOM 1547 O O . ARG A 1 196 ? -49.593 -1.874 24.535 1.00 72.19 196 ARG A O 1
ATOM 1554 N N . HIS A 1 197 ? -47.658 -0.792 24.085 1.00 77.12 197 HIS A N 1
ATOM 1555 C CA . HIS A 1 197 ? -47.198 -0.660 25.468 1.00 77.12 197 HIS A CA 1
ATOM 1556 C C . HIS A 1 197 ? -46.806 0.798 25.762 1.00 77.12 197 HIS A C 1
ATOM 1558 O O . HIS A 1 197 ? -45.686 1.087 26.149 1.00 77.12 197 HIS A O 1
ATOM 1564 N N . TRP A 1 198 ? -47.717 1.734 25.487 1.00 75.50 198 TRP A N 1
ATOM 1565 C CA . TRP A 1 198 ? -47.500 3.178 25.650 1.00 75.50 198 TRP A CA 1
ATOM 1566 C C . TRP A 1 198 ? -47.336 3.596 27.114 1.00 75.50 198 TRP A C 1
ATOM 1568 O O . TRP A 1 198 ? -48.000 3.037 27.989 1.00 75.50 198 TRP A O 1
ATOM 1578 N N . ALA A 1 199 ? -46.506 4.611 27.362 1.00 74.06 199 ALA A N 1
ATOM 1579 C CA . ALA A 1 199 ? -46.409 5.256 28.668 1.00 74.06 199 ALA A CA 1
ATOM 1580 C C . ALA A 1 199 ? -47.686 6.049 29.009 1.00 74.06 199 ALA A C 1
ATOM 1582 O O . ALA A 1 199 ? -48.474 6.430 28.141 1.00 74.06 199 ALA A O 1
ATOM 1583 N N . PHE A 1 200 ? -47.924 6.290 30.301 1.00 70.75 200 PHE A N 1
ATOM 1584 C CA . PHE A 1 200 ? -49.108 7.026 30.751 1.00 70.75 200 PHE A CA 1
ATOM 1585 C C . PHE A 1 200 ? -49.105 8.468 30.222 1.00 70.75 200 PHE A C 1
ATOM 1587 O O . PHE A 1 200 ? -48.299 9.283 30.659 1.00 70.75 200 PHE A O 1
ATOM 1594 N N . GLY A 1 201 ? -50.063 8.786 29.350 1.00 62.78 201 GLY A N 1
ATOM 1595 C CA . GLY A 1 201 ? -50.178 10.101 28.710 1.00 62.78 201 GLY A CA 1
ATOM 1596 C C . GLY A 1 201 ? -49.796 10.097 27.231 1.00 62.78 201 GLY A C 1
ATOM 1597 O O . GLY A 1 201 ? -50.214 11.014 26.536 1.00 62.78 201 GLY A O 1
ATOM 1598 N N . GLU A 1 202 ? -49.132 9.035 26.764 1.00 65.88 202 GLU A N 1
ATOM 1599 C CA . GLU A 1 202 ? -48.686 8.862 25.381 1.00 65.88 202 GLU A CA 1
ATOM 1600 C C . GLU A 1 202 ? -49.692 8.058 24.528 1.00 65.88 202 GLU A C 1
ATOM 1602 O O . GLU A 1 202 ? -50.432 7.210 25.056 1.00 65.88 202 GLU A O 1
ATOM 1607 N N . PRO A 1 203 ? -49.719 8.254 23.198 1.00 62.00 203 PRO A N 1
ATOM 1608 C CA . PRO A 1 203 ? -48.969 9.278 22.469 1.00 62.00 203 PRO A CA 1
ATOM 1609 C C . PRO A 1 203 ? -49.562 10.681 22.663 1.00 62.00 203 PRO A C 1
ATOM 1611 O O . PRO A 1 203 ? -50.789 10.841 22.593 1.00 62.00 203 PRO A O 1
ATOM 1614 N N . ASP A 1 204 ? -48.709 11.674 22.933 1.00 65.19 204 ASP A N 1
ATOM 1615 C CA . ASP A 1 204 ? -49.116 13.039 23.294 1.00 65.19 204 ASP A CA 1
ATOM 1616 C C . ASP A 1 204 ? -48.977 14.076 22.161 1.00 65.19 204 ASP A C 1
ATOM 1618 O O . ASP A 1 204 ? -49.578 15.161 22.242 1.00 65.19 204 ASP A O 1
ATOM 1622 N N . SER A 1 205 ? -48.269 13.732 21.079 1.00 54.97 205 SER A N 1
ATOM 1623 C CA . SER A 1 205 ? -47.887 14.685 20.038 1.00 54.97 205 SER A CA 1
ATOM 1624 C C . SER A 1 205 ? -48.684 14.575 18.715 1.00 54.97 205 SER A C 1
ATOM 1626 O O . SER A 1 205 ? -49.572 13.736 18.533 1.00 54.97 205 SER A O 1
ATOM 1628 N N . VAL A 1 206 ? -48.532 15.595 17.849 1.00 52.56 206 VAL A N 1
ATOM 1629 C CA . VAL A 1 206 ? -49.251 15.742 16.564 1.00 52.56 206 VAL A CA 1
ATOM 1630 C C . VAL A 1 206 ? -48.244 16.108 15.451 1.00 52.56 206 VAL A C 1
ATOM 1632 O O . VAL A 1 206 ? -48.121 17.284 15.095 1.00 52.56 206 VAL A O 1
ATOM 1635 N N . GLY A 1 207 ? -47.515 15.125 14.899 1.00 55.97 207 GLY A N 1
ATOM 1636 C CA . GLY A 1 207 ? -46.452 15.298 13.886 1.00 55.97 207 GLY A CA 1
ATOM 1637 C C . GLY A 1 207 ? -45.882 14.001 13.255 1.00 55.97 207 GLY A C 1
ATOM 1638 O O . GLY A 1 207 ? -46.492 12.938 13.337 1.00 55.97 207 GLY A O 1
ATOM 1639 N N . GLU A 1 208 ? -44.740 14.094 12.540 1.00 52.00 208 GLU A N 1
ATOM 1640 C CA . GLU A 1 208 ? -43.979 12.928 12.027 1.00 52.00 208 GLU A CA 1
ATOM 1641 C C . GLU A 1 208 ? -43.157 12.303 13.166 1.00 52.00 208 GLU A C 1
ATOM 1643 O O . GLU A 1 208 ? -42.039 12.729 13.450 1.00 52.00 208 GLU A O 1
ATOM 1648 N N . GLU A 1 209 ? -43.746 11.319 13.842 1.00 62.34 209 GLU A N 1
ATOM 1649 C CA . GLU A 1 209 ? -43.239 10.753 15.099 1.00 62.34 209 GLU A CA 1
ATOM 1650 C C . GLU A 1 209 ? -42.662 9.338 14.930 1.00 62.34 209 GLU A C 1
ATOM 1652 O O . GLU A 1 209 ? -43.217 8.495 14.213 1.00 62.34 209 GLU A O 1
ATOM 1657 N N . CYS A 1 210 ? -41.571 9.046 15.643 1.00 68.88 210 CYS A N 1
ATOM 1658 C CA . CYS A 1 210 ? -40.913 7.739 15.682 1.00 68.88 210 CYS A CA 1
ATOM 1659 C C . CYS A 1 210 ? -40.899 7.210 17.122 1.00 68.88 210 CYS A C 1
ATOM 1661 O O . CYS A 1 210 ? -40.668 7.975 18.052 1.00 68.88 210 CYS A O 1
ATOM 1663 N N . ILE A 1 211 ? -41.150 5.911 17.334 1.00 62.16 211 ILE A N 1
ATOM 1664 C CA . ILE A 1 211 ? -41.256 5.364 18.699 1.00 62.16 211 ILE A CA 1
ATOM 1665 C C . ILE A 1 211 ? -39.892 4.993 19.289 1.00 62.16 211 ILE A C 1
ATOM 1667 O O . ILE A 1 211 ? -39.144 4.204 18.697 1.00 62.16 211 ILE A O 1
ATOM 1671 N N . THR A 1 212 ? -39.643 5.451 20.520 1.00 61.59 212 THR A N 1
ATOM 1672 C CA . THR A 1 212 ? -38.615 4.902 21.418 1.00 61.59 212 THR A CA 1
ATOM 1673 C C . THR A 1 212 ? -39.235 4.121 22.574 1.00 61.59 212 THR A C 1
ATOM 1675 O O . THR A 1 212 ? -40.401 4.301 22.923 1.00 61.59 212 THR A O 1
ATOM 1678 N N . THR A 1 213 ? -38.445 3.258 23.211 1.00 64.06 213 THR A N 1
ATOM 1679 C CA . THR A 1 213 ? -38.758 2.811 24.578 1.00 64.06 213 THR A CA 1
ATOM 1680 C C . THR A 1 213 ? -38.316 3.878 25.589 1.00 64.06 213 THR A C 1
ATOM 1682 O O . THR A 1 213 ? -37.202 4.394 25.476 1.00 64.06 213 THR A O 1
ATOM 1685 N N . THR A 1 214 ? -39.123 4.174 26.606 1.00 55.56 214 THR A N 1
ATOM 1686 C CA . THR A 1 214 ? -38.873 5.248 27.578 1.00 55.56 214 THR A CA 1
ATOM 1687 C C . THR A 1 214 ? -37.701 4.969 28.525 1.00 55.56 214 THR A C 1
ATOM 1689 O O . THR A 1 214 ? -37.425 3.836 28.940 1.00 55.56 214 THR A O 1
ATOM 1692 N N . LEU A 1 215 ? -37.026 6.050 28.930 1.00 52.34 215 LEU A N 1
ATOM 1693 C CA . LEU A 1 215 ? -36.119 6.069 30.078 1.00 52.34 215 LEU A CA 1
ATOM 1694 C C . LEU A 1 215 ? -36.913 5.733 31.349 1.00 52.34 215 LEU A C 1
ATOM 1696 O O . LEU A 1 215 ? -37.964 6.322 31.563 1.00 52.34 215 LEU A O 1
ATOM 1700 N N . HIS A 1 216 ? -36.366 4.823 32.171 1.00 47.19 216 HIS A N 1
ATOM 1701 C CA . HIS A 1 216 ? -36.808 4.348 33.507 1.00 47.19 216 HIS A CA 1
ATOM 1702 C C . HIS A 1 216 ? -37.065 2.835 33.652 1.00 47.19 216 HIS A C 1
ATOM 1704 O O . HIS A 1 216 ? -37.339 2.376 34.761 1.00 47.19 216 HIS A O 1
ATOM 1710 N N . GLY A 1 217 ? -36.858 2.026 32.607 1.00 51.12 217 GLY A N 1
ATOM 1711 C CA . GLY A 1 217 ? -36.786 0.563 32.750 1.00 51.12 217 GLY A CA 1
ATOM 1712 C C . GLY A 1 217 ? -38.129 -0.152 32.953 1.00 51.12 217 GLY A C 1
ATOM 1713 O O . GLY A 1 217 ? -38.125 -1.323 33.326 1.00 51.12 217 GLY A O 1
ATOM 1714 N N . SER A 1 218 ? -39.260 0.520 32.701 1.00 59.28 218 SER A N 1
ATOM 1715 C CA . SER A 1 218 ? -40.595 -0.100 32.668 1.00 59.28 218 SER A CA 1
ATOM 1716 C C . SER A 1 218 ? -40.928 -0.759 31.324 1.00 59.28 218 SER A C 1
ATOM 1718 O O . SER A 1 218 ? -41.826 -1.592 31.281 1.00 59.28 218 SER A O 1
ATOM 1720 N N . GLY A 1 219 ? -40.203 -0.429 30.247 1.00 64.75 219 GLY A N 1
ATOM 1721 C CA . GLY A 1 219 ? -40.462 -0.973 28.907 1.00 64.75 219 GLY A CA 1
ATOM 1722 C C . GLY A 1 219 ? -41.601 -0.288 28.150 1.00 64.75 219 GLY A C 1
ATOM 1723 O O . GLY A 1 219 ? -42.025 -0.794 27.110 1.00 64.75 219 GLY A O 1
ATOM 1724 N N . GLU A 1 220 ? -42.104 0.833 28.673 1.00 78.75 220 GLU A N 1
ATOM 1725 C CA . GLU A 1 220 ? -43.150 1.664 28.071 1.00 78.75 220 GLU A CA 1
ATOM 1726 C C . GLU A 1 220 ? -42.633 2.443 26.853 1.00 78.75 220 GLU A C 1
ATOM 1728 O O . GLU A 1 220 ? -41.433 2.645 26.692 1.00 78.75 220 GLU A O 1
ATOM 1733 N N . TRP A 1 221 ? -43.521 2.805 25.931 1.00 82.81 221 TRP A N 1
ATOM 1734 C CA . TRP A 1 221 ? -43.178 3.455 24.663 1.00 82.81 221 TRP A CA 1
ATOM 1735 C C . TRP A 1 221 ? -43.523 4.946 24.719 1.00 82.81 221 TRP A C 1
ATOM 1737 O O . TRP A 1 221 ? -44.593 5.288 25.231 1.00 82.81 221 TRP A O 1
ATOM 1747 N N . SER A 1 222 ? -42.651 5.795 24.169 1.00 74.69 222 SER A N 1
ATOM 1748 C CA . SER A 1 222 ? -42.910 7.216 23.892 1.00 74.69 222 SER A CA 1
ATOM 1749 C C . SER A 1 222 ? -42.694 7.517 22.412 1.00 74.69 222 SER A C 1
ATOM 1751 O O . SER A 1 222 ? -41.828 6.931 21.753 1.00 74.69 222 SER A O 1
ATOM 1753 N N . ASP A 1 223 ? -43.512 8.410 21.874 1.00 74.44 223 ASP A N 1
ATOM 1754 C CA . ASP A 1 223 ? -43.272 9.096 20.612 1.00 74.44 223 ASP A CA 1
ATOM 1755 C C . ASP A 1 223 ? -42.202 10.174 20.808 1.00 74.44 223 ASP A C 1
ATOM 1757 O O . ASP A 1 223 ? -42.294 11.019 21.690 1.00 74.44 223 ASP A O 1
ATOM 1761 N N . GLU A 1 224 ? -41.155 10.123 19.986 1.00 76.25 224 GLU A N 1
ATOM 1762 C CA . GLU A 1 224 ? -40.067 11.098 19.986 1.00 76.25 224 GLU A CA 1
ATOM 1763 C C . GLU A 1 224 ? -39.860 11.657 18.571 1.00 76.25 224 GLU A C 1
ATOM 1765 O O . GLU A 1 224 ? -40.249 11.054 17.561 1.00 76.25 224 GLU A O 1
ATOM 1770 N N . ASP A 1 225 ? -39.197 12.810 18.484 1.00 77.25 225 ASP A N 1
ATOM 1771 C CA . ASP A 1 225 ? -38.818 13.418 17.208 1.00 77.25 225 ASP A CA 1
ATOM 1772 C C . ASP A 1 225 ? -37.865 12.482 16.437 1.00 77.25 225 ASP A C 1
ATOM 1774 O O . ASP A 1 225 ? -36.762 12.170 16.896 1.00 77.25 225 ASP A O 1
ATOM 1778 N N . CYS A 1 226 ? -38.285 12.046 15.242 1.00 79.25 226 CYS A N 1
ATOM 1779 C CA . CYS A 1 226 ? -37.537 11.134 14.369 1.00 79.25 226 CYS A CA 1
ATOM 1780 C C . CYS A 1 226 ? -36.118 11.618 14.023 1.00 79.25 226 CYS A C 1
ATOM 1782 O O . CYS A 1 226 ? -35.294 10.809 13.588 1.00 79.25 226 CYS A O 1
ATOM 1784 N N . SER A 1 227 ? -35.836 12.919 14.164 1.00 79.56 227 SER A N 1
ATOM 1785 C CA . SER A 1 227 ? -34.522 13.515 13.905 1.00 79.56 227 SER A CA 1
ATOM 1786 C C . SER A 1 227 ? -33.518 13.348 15.051 1.00 79.56 227 SER A C 1
ATOM 1788 O O . SER A 1 227 ? -32.325 13.584 14.848 1.00 79.56 227 SER A O 1
ATOM 1790 N N . LEU A 1 228 ? -33.966 12.922 16.237 1.00 80.94 228 LEU A N 1
ATOM 1791 C CA . LEU A 1 228 ? -33.091 12.642 17.374 1.00 80.94 228 LEU A CA 1
ATOM 1792 C C . LEU A 1 228 ? -32.238 11.395 17.128 1.00 80.94 228 LEU A C 1
ATOM 1794 O O . LEU A 1 228 ? -32.632 10.481 16.412 1.00 80.94 228 LEU A O 1
ATOM 1798 N N . SER A 1 229 ? -31.060 11.333 17.746 1.00 88.12 229 SER A N 1
ATOM 1799 C CA . SER A 1 229 ? -30.151 10.194 17.598 1.00 88.12 229 SER A CA 1
ATOM 1800 C C . SER A 1 229 ? -30.164 9.315 18.844 1.00 88.12 229 SER A C 1
ATOM 1802 O O . SER A 1 229 ? -29.661 9.722 19.890 1.00 88.12 229 SER A O 1
ATOM 1804 N N . PHE A 1 230 ? -30.668 8.086 18.720 1.00 83.75 230 PHE A N 1
ATOM 1805 C CA . PHE A 1 230 ? -30.677 7.087 19.795 1.00 83.75 230 PHE A CA 1
ATOM 1806 C C . PHE A 1 230 ? -29.966 5.795 19.362 1.00 83.75 230 PHE A C 1
ATOM 1808 O O . PHE A 1 230 ? -29.858 5.521 18.160 1.00 83.75 230 PHE A O 1
ATOM 1815 N N . PRO A 1 231 ? -29.469 4.983 20.318 1.00 83.00 231 PRO A N 1
ATOM 1816 C CA . PRO A 1 231 ? -29.210 3.563 20.088 1.00 83.00 231 PRO A CA 1
ATOM 1817 C C . PRO A 1 231 ? -30.478 2.855 19.598 1.00 83.00 231 PRO A C 1
ATOM 1819 O O . PRO A 1 231 ? -31.582 3.367 19.757 1.00 83.00 231 PRO A O 1
ATOM 1822 N N . PHE A 1 232 ? -30.362 1.681 18.988 1.00 87.56 232 PHE A N 1
ATOM 1823 C CA . PHE A 1 232 ? -31.514 1.056 18.330 1.00 87.56 232 PHE A CA 1
ATOM 1824 C C . PHE A 1 232 ? -31.449 -0.467 18.345 1.00 87.56 232 PHE A C 1
ATOM 1826 O O . PHE A 1 232 ? -30.366 -1.043 18.440 1.00 87.56 232 PHE A O 1
ATOM 1833 N N . ILE A 1 233 ? -32.606 -1.132 18.290 1.00 79.69 233 ILE A N 1
ATOM 1834 C CA . ILE A 1 233 ? -32.693 -2.598 18.346 1.00 79.69 233 ILE A CA 1
ATOM 1835 C C . ILE A 1 233 ? -33.122 -3.143 16.985 1.00 79.69 233 ILE A C 1
ATOM 1837 O O . ILE A 1 233 ? -34.139 -2.717 16.445 1.00 79.69 233 ILE A O 1
ATOM 1841 N N . CYS A 1 234 ? -32.379 -4.118 16.459 1.00 73.75 234 CYS A N 1
ATOM 1842 C CA . CYS A 1 234 ? -32.702 -4.837 15.228 1.00 73.75 234 CYS A CA 1
ATOM 1843 C C . CYS A 1 234 ? -33.191 -6.270 15.515 1.00 73.75 234 CYS A C 1
ATOM 1845 O O . CYS A 1 234 ? -32.834 -6.869 16.532 1.00 73.75 234 CYS A O 1
ATOM 1847 N N . HIS A 1 235 ? -33.958 -6.849 14.592 1.00 64.88 235 HIS A N 1
ATOM 1848 C CA . HIS A 1 235 ? -34.248 -8.291 14.528 1.00 64.88 235 HIS A CA 1
ATOM 1849 C C . HIS A 1 235 ? -33.032 -9.078 14.012 1.00 64.88 235 HIS A C 1
ATOM 1851 O O . HIS A 1 235 ? -32.439 -8.685 13.014 1.00 64.88 235 HIS A O 1
ATOM 1857 N N . SER A 1 236 ? -32.688 -10.199 14.651 1.00 54.34 236 SER A N 1
ATOM 1858 C CA . SER A 1 236 ? -31.498 -11.030 14.384 1.00 54.34 236 SER A CA 1
ATOM 1859 C C . SER A 1 236 ? -31.852 -12.521 14.245 1.00 54.34 236 SER A C 1
ATOM 1861 O O . SER A 1 236 ? -32.944 -12.942 14.630 1.00 54.34 236 SER A O 1
ATOM 1863 N N . THR A 1 237 ? -30.940 -13.348 13.717 1.00 49.47 237 THR A N 1
ATOM 1864 C CA . THR A 1 237 ? -31.013 -14.816 13.813 1.00 49.47 237 THR A CA 1
ATOM 1865 C C . THR A 1 237 ? -29.767 -15.403 14.510 1.00 49.47 237 THR A C 1
ATOM 1867 O O . THR A 1 237 ? -28.660 -14.893 14.366 1.00 49.47 237 THR A O 1
ATOM 1870 N N . ILE A 1 238 ? -29.924 -16.480 15.308 1.00 45.16 238 ILE A N 1
ATOM 1871 C CA . ILE A 1 238 ? -28.896 -17.018 16.250 1.00 45.16 238 ILE A CA 1
ATOM 1872 C C . ILE A 1 238 ? -27.613 -17.542 15.563 1.00 45.16 238 ILE A C 1
ATOM 1874 O O . ILE A 1 238 ? -26.629 -17.846 16.236 1.00 45.16 238 ILE A O 1
ATOM 1878 N N . ALA A 1 239 ? -27.581 -17.621 14.235 1.00 49.62 239 ALA A N 1
ATOM 1879 C CA . ALA A 1 239 ? -26.389 -17.993 13.477 1.00 49.62 239 ALA A CA 1
ATOM 1880 C C . ALA A 1 239 ? -26.142 -17.043 12.303 1.00 49.62 239 ALA A C 1
ATOM 1882 O O . ALA A 1 239 ? -25.748 -17.478 11.219 1.00 49.62 239 ALA A O 1
ATOM 1883 N N . ASP A 1 240 ? -26.372 -15.747 12.508 1.00 47.97 240 ASP A N 1
ATOM 1884 C CA . ASP A 1 240 ? -25.979 -14.769 11.506 1.00 47.97 240 ASP A CA 1
ATOM 1885 C C . ASP A 1 240 ? -24.460 -14.781 11.320 1.00 47.97 240 ASP A C 1
ATOM 1887 O O . ASP A 1 240 ? -23.667 -14.723 12.266 1.00 47.97 240 ASP A O 1
ATOM 1891 N N . GLY A 1 241 ? -24.069 -14.875 10.054 1.00 53.56 241 GLY A N 1
ATOM 1892 C CA . GLY A 1 241 ? -22.690 -14.789 9.608 1.00 53.56 241 GLY A CA 1
ATOM 1893 C C . GLY A 1 241 ? -21.969 -16.117 9.396 1.00 53.56 241 GLY A C 1
ATOM 1894 O O . GLY A 1 241 ? -20.848 -16.022 8.906 1.00 53.56 241 GLY A O 1
ATOM 1895 N N . PHE A 1 242 ? -22.550 -17.306 9.689 1.00 62.84 242 PHE A N 1
ATOM 1896 C CA . PHE A 1 242 ? -21.866 -18.593 9.425 1.00 62.84 242 PHE A CA 1
ATOM 1897 C C . PHE A 1 242 ? -21.679 -18.844 7.927 1.00 62.84 242 PHE A C 1
ATOM 1899 O O . PHE A 1 242 ? -22.529 -19.412 7.243 1.00 62.84 242 PHE A O 1
ATOM 1906 N N . THR A 1 243 ? -20.549 -18.380 7.415 1.00 70.06 243 THR A N 1
ATOM 1907 C CA . THR A 1 243 ? -20.258 -18.278 5.988 1.00 70.06 243 THR A CA 1
ATOM 1908 C C . THR A 1 243 ? -18.839 -18.746 5.720 1.00 70.06 243 THR A C 1
ATOM 1910 O O . THR A 1 243 ? -17.962 -18.641 6.573 1.00 70.06 243 THR A O 1
ATOM 1913 N N . SER A 1 244 ? -18.582 -19.275 4.528 1.00 76.31 244 SER A N 1
ATOM 1914 C CA . SER A 1 244 ? -17.209 -19.441 4.055 1.00 76.31 244 SER A CA 1
ATOM 1915 C C . SER A 1 244 ? -16.729 -18.125 3.453 1.00 76.31 244 SER A C 1
ATOM 1917 O O . SER A 1 244 ? -17.334 -17.640 2.499 1.00 76.31 244 SER A O 1
ATOM 1919 N N . VAL A 1 245 ? -15.649 -17.564 3.992 1.00 80.38 245 VAL A N 1
ATOM 1920 C CA . VAL A 1 245 ? -15.103 -16.255 3.582 1.00 80.38 245 VAL A CA 1
ATOM 1921 C C . VAL A 1 245 ? -13.773 -16.355 2.840 1.00 80.38 245 VAL A C 1
ATOM 1923 O O . VAL A 1 245 ? -13.337 -15.391 2.221 1.00 80.38 245 VAL A O 1
ATOM 1926 N N . GLY A 1 246 ? -13.126 -17.520 2.880 1.00 76.44 246 GLY A N 1
ATOM 1927 C CA . GLY A 1 246 ? -11.888 -17.780 2.152 1.00 76.44 246 GLY A CA 1
ATOM 1928 C C . GLY A 1 246 ? -11.780 -19.250 1.786 1.00 76.44 246 GLY A C 1
ATOM 1929 O O . GLY A 1 246 ? -12.144 -20.112 2.584 1.00 76.44 246 GLY A O 1
ATOM 1930 N N . GLN A 1 247 ? -11.331 -19.543 0.572 1.00 81.44 247 GLN A N 1
ATOM 1931 C CA . GLN A 1 247 ? -11.210 -20.903 0.050 1.00 81.44 247 GLN A CA 1
ATOM 1932 C C . GLN A 1 247 ? -9.946 -20.976 -0.809 1.00 81.44 247 GLN A C 1
ATOM 1934 O O . GLN A 1 247 ? -9.746 -20.124 -1.673 1.00 81.44 247 GLN A O 1
ATOM 1939 N N . ASP A 1 248 ? -9.115 -21.987 -0.578 1.00 81.50 248 ASP A N 1
ATOM 1940 C CA . ASP A 1 248 ? -7.955 -22.317 -1.413 1.00 81.50 248 ASP A CA 1
ATOM 1941 C C . ASP A 1 248 ? -7.967 -23.816 -1.773 1.00 81.50 248 ASP A C 1
ATOM 1943 O O . ASP A 1 248 ? -8.954 -24.522 -1.533 1.00 81.50 248 ASP A O 1
ATOM 1947 N N . GLU A 1 249 ? -6.912 -24.324 -2.412 1.00 86.31 249 GLU A N 1
ATOM 1948 C CA . GLU A 1 249 ? -6.834 -25.721 -2.855 1.00 86.31 249 GLU A CA 1
ATOM 1949 C C . GLU A 1 249 ? -6.848 -26.738 -1.696 1.00 86.31 249 GLU A C 1
ATOM 1951 O O . GLU A 1 249 ? -7.130 -27.916 -1.909 1.00 86.31 249 GLU A O 1
ATOM 1956 N N . THR A 1 250 ? -6.544 -26.314 -0.469 1.00 85.31 250 THR A N 1
ATOM 1957 C CA . THR A 1 250 ? -6.354 -27.189 0.699 1.00 85.31 250 THR A CA 1
ATOM 1958 C C . THR A 1 250 ? -7.077 -26.725 1.960 1.00 85.31 250 THR A C 1
ATOM 1960 O O . THR A 1 250 ? -7.009 -27.408 2.988 1.00 85.31 250 THR A O 1
ATOM 1963 N N . SER A 1 251 ? -7.758 -25.582 1.924 1.00 87.56 251 SER A N 1
ATOM 1964 C CA . SER A 1 251 ? -8.361 -24.987 3.104 1.00 87.56 251 SER A CA 1
ATOM 1965 C C . SER A 1 251 ? -9.645 -24.213 2.816 1.00 87.56 251 SER A C 1
ATOM 1967 O O . SER A 1 251 ? -9.878 -23.715 1.713 1.00 87.56 251 SER A O 1
ATOM 1969 N N . ILE A 1 252 ? -10.510 -24.153 3.831 1.00 87.44 252 ILE A N 1
ATOM 1970 C CA . ILE A 1 252 ? -11.738 -23.356 3.839 1.00 87.44 252 ILE A CA 1
ATOM 1971 C C . ILE A 1 252 ? -11.787 -22.586 5.159 1.00 87.44 252 ILE A C 1
ATOM 1973 O O . ILE A 1 252 ? -11.743 -23.177 6.238 1.00 87.44 252 ILE A O 1
ATOM 1977 N N . THR A 1 253 ? -11.898 -21.267 5.066 1.00 85.69 253 THR A N 1
ATOM 1978 C CA . THR A 1 253 ? -12.062 -20.347 6.189 1.00 85.69 253 THR A CA 1
ATOM 1979 C C . THR A 1 253 ? -13.533 -20.035 6.383 1.00 85.69 253 THR A C 1
ATOM 1981 O O . THR A 1 253 ? -14.205 -19.530 5.483 1.00 85.69 253 THR A O 1
ATOM 1984 N N . LEU A 1 254 ? -14.015 -20.335 7.581 1.00 85.69 254 LEU A N 1
ATOM 1985 C CA . LEU A 1 254 ? -15.382 -20.139 8.025 1.00 85.69 254 LEU A CA 1
ATOM 1986 C C . LEU A 1 254 ? -15.426 -18.946 8.976 1.00 85.69 254 LEU A C 1
ATOM 1988 O O . LEU A 1 254 ? -14.585 -18.850 9.863 1.00 85.69 254 LEU A O 1
ATOM 1992 N N . LEU A 1 255 ? -16.389 -18.055 8.801 1.00 78.88 255 LEU A N 1
ATOM 1993 C CA . LEU A 1 255 ? -16.639 -16.907 9.666 1.00 78.88 255 LEU A CA 1
ATOM 1994 C C . LEU A 1 255 ? -17.982 -17.104 10.360 1.00 78.88 255 LEU A C 1
ATOM 1996 O O . LEU A 1 255 ? -18.869 -17.663 9.733 1.00 78.88 255 LEU A O 1
ATOM 2000 N N . TRP A 1 256 ? -18.148 -16.678 11.610 1.00 75.75 256 TRP A N 1
ATOM 2001 C CA . TRP A 1 256 ? -19.454 -16.518 12.266 1.00 75.75 256 TRP A CA 1
ATOM 2002 C C . TRP A 1 256 ? -19.382 -15.498 13.397 1.00 75.75 256 TRP A C 1
ATOM 2004 O O . TRP A 1 256 ? -18.319 -15.266 13.966 1.00 75.75 256 TRP A O 1
ATOM 2014 N N . ASN A 1 257 ? -20.515 -14.902 13.758 1.00 64.56 257 ASN A N 1
ATOM 2015 C CA . ASN A 1 257 ? -20.575 -13.975 14.883 1.00 64.56 257 ASN A CA 1
ATOM 2016 C C . ASN A 1 257 ? -20.519 -14.716 16.229 1.00 64.56 257 ASN A C 1
ATOM 2018 O O . ASN A 1 257 ? -21.051 -15.821 16.365 1.00 64.56 257 ASN A O 1
ATOM 2022 N N . THR A 1 258 ? -19.877 -14.112 17.233 1.00 58.69 258 THR A N 1
ATOM 2023 C CA . THR A 1 258 ? -19.844 -14.651 18.602 1.00 58.69 258 THR A CA 1
ATOM 2024 C C . THR A 1 258 ? -20.850 -13.964 19.511 1.00 58.69 258 THR A C 1
ATOM 2026 O O . THR A 1 258 ? -21.255 -12.829 19.279 1.00 58.69 258 THR A O 1
ATOM 2029 N N . LEU A 1 259 ? -21.243 -14.682 20.563 1.00 50.03 259 LEU A N 1
ATOM 2030 C CA . LEU A 1 259 ? -21.971 -14.150 21.707 1.00 50.03 259 LEU A CA 1
ATOM 2031 C C . LEU A 1 259 ? -21.237 -14.566 22.984 1.00 50.03 259 LEU A C 1
ATOM 2033 O O . LEU A 1 259 ? -20.639 -15.645 23.048 1.00 50.03 259 LEU A O 1
ATOM 2037 N N . ASN A 1 260 ? -21.313 -13.701 23.995 1.00 50.66 260 ASN A N 1
ATOM 2038 C CA . ASN A 1 260 ? -20.618 -13.824 25.273 1.00 50.66 260 ASN A CA 1
ATOM 2039 C C . ASN A 1 260 ? -20.654 -15.246 25.870 1.00 50.66 260 ASN A C 1
ATOM 2041 O O . ASN A 1 260 ? -21.705 -15.755 26.257 1.00 50.66 260 ASN A O 1
ATOM 2045 N N . ASN A 1 261 ? -19.459 -15.829 26.031 1.00 52.75 261 ASN A N 1
ATOM 2046 C CA . ASN A 1 261 ? -19.174 -17.032 26.821 1.00 52.75 261 ASN A CA 1
ATOM 2047 C C . ASN A 1 261 ? -19.749 -18.371 26.297 1.00 52.75 261 ASN A C 1
ATOM 2049 O O . ASN A 1 261 ? -19.934 -19.316 27.068 1.00 52.75 261 ASN A O 1
ATOM 2053 N N . VAL A 1 262 ? -20.006 -18.481 24.988 1.00 57.19 262 VAL A N 1
ATOM 2054 C CA . VAL A 1 262 ? -20.485 -19.716 24.336 1.00 57.19 262 VAL A CA 1
ATOM 2055 C C . VAL A 1 262 ? -19.347 -20.396 23.565 1.00 57.19 262 VAL A C 1
ATOM 2057 O O . VAL A 1 262 ? -18.671 -19.773 22.752 1.00 57.19 262 VAL A O 1
ATOM 2060 N N . SER A 1 263 ? -19.129 -21.690 23.815 1.00 64.94 263 SER A N 1
ATOM 2061 C CA . SER A 1 263 ? -18.173 -22.516 23.057 1.00 64.94 263 SER A CA 1
ATOM 2062 C C . SER A 1 263 ? -18.821 -23.096 21.798 1.00 64.94 263 SER A C 1
ATOM 2064 O O . SER A 1 263 ? -20.043 -23.192 21.726 1.00 64.94 263 SER A O 1
ATOM 2066 N N . PHE A 1 264 ? -18.034 -23.511 20.808 1.00 80.12 264 PHE A N 1
ATOM 2067 C CA . PHE A 1 264 ? -18.553 -24.063 19.557 1.00 80.12 264 PHE A CA 1
ATOM 2068 C C . PHE A 1 264 ? -17.975 -25.444 19.251 1.00 80.12 264 PHE A C 1
ATOM 2070 O O . PHE A 1 264 ? -16.869 -25.787 19.665 1.00 80.12 264 PHE A O 1
ATOM 2077 N N . ILE A 1 265 ? -18.724 -26.240 18.495 1.00 79.69 265 ILE A N 1
ATOM 2078 C CA . ILE A 1 265 ? -18.268 -27.503 17.920 1.00 79.69 265 ILE A CA 1
ATOM 2079 C C . ILE A 1 265 ? -18.472 -27.417 16.416 1.00 79.69 265 ILE A C 1
ATOM 2081 O O . ILE A 1 265 ? -19.601 -27.313 15.949 1.00 79.69 265 ILE A O 1
ATOM 2085 N N . LEU A 1 266 ? -17.387 -27.470 15.656 1.00 87.31 266 LEU A N 1
ATOM 2086 C CA . LEU A 1 266 ? -17.416 -27.530 14.204 1.00 87.31 266 LEU A CA 1
ATOM 2087 C C . LEU A 1 266 ? -17.285 -28.986 13.755 1.00 87.31 266 LEU A C 1
ATOM 2089 O O . LEU A 1 266 ? -16.328 -29.669 14.111 1.00 87.31 266 LEU A O 1
ATOM 2093 N N . GLN A 1 267 ? -18.233 -29.462 12.958 1.00 83.50 267 GLN A N 1
ATOM 2094 C CA . GLN A 1 267 ? -18.271 -30.828 12.455 1.00 83.50 267 GLN A CA 1
ATOM 2095 C C . GLN A 1 267 ? -18.190 -30.851 10.929 1.00 83.50 267 GLN A C 1
ATOM 2097 O O . GLN A 1 267 ? -18.953 -30.166 10.254 1.00 83.50 267 GLN A O 1
ATOM 2102 N N . PHE A 1 268 ? -17.310 -31.683 10.373 1.00 88.81 268 PHE A N 1
ATOM 2103 C CA . PHE A 1 268 ? -17.270 -31.983 8.939 1.00 88.81 268 PHE A CA 1
ATOM 2104 C C . PHE A 1 268 ? -16.615 -33.349 8.698 1.00 88.81 268 PHE A C 1
ATOM 2106 O O . PHE A 1 268 ? -15.712 -33.751 9.427 1.00 88.81 268 PHE A O 1
ATOM 2113 N N . ASN A 1 269 ? -17.067 -34.088 7.680 1.00 77.38 269 ASN A N 1
ATOM 2114 C CA . ASN A 1 269 ? -16.489 -35.377 7.258 1.00 77.38 269 ASN A CA 1
ATOM 2115 C C . ASN A 1 269 ? -16.240 -36.397 8.402 1.00 77.38 269 ASN A C 1
ATOM 2117 O O . ASN A 1 269 ? -15.233 -37.103 8.417 1.00 77.38 269 ASN A O 1
ATOM 2121 N N . GLY A 1 270 ? -17.131 -36.436 9.401 1.00 71.06 270 GLY A N 1
ATOM 2122 C CA . GLY A 1 270 ? -17.009 -37.306 10.581 1.00 71.06 270 GLY A CA 1
ATOM 2123 C C . GLY A 1 270 ? -15.988 -36.853 11.637 1.00 71.06 270 GLY A C 1
ATOM 2124 O O . GLY A 1 270 ? -15.798 -37.557 12.625 1.00 71.06 270 GLY A O 1
ATOM 2125 N N . THR A 1 271 ? -15.358 -35.691 11.457 1.00 77.81 271 THR A N 1
ATOM 2126 C CA . THR A 1 271 ? -14.451 -35.053 12.421 1.00 77.81 271 THR A CA 1
ATOM 2127 C C . THR A 1 271 ? -15.205 -33.977 13.203 1.00 77.81 271 THR A C 1
ATOM 2129 O O . THR A 1 271 ? -15.942 -33.195 12.604 1.00 77.81 271 THR A O 1
ATOM 2132 N N . GLU A 1 272 ? -15.023 -33.924 14.525 1.00 87.00 272 GLU A N 1
ATOM 2133 C CA . GLU A 1 272 ? -15.516 -32.835 15.381 1.00 87.00 272 GLU A CA 1
ATOM 2134 C C . GLU A 1 272 ? -14.339 -32.040 15.954 1.00 87.00 272 GLU A C 1
ATOM 2136 O O . GLU A 1 272 ? -13.372 -32.613 16.457 1.00 87.00 272 GLU A O 1
ATOM 2141 N N . ILE A 1 273 ? -14.435 -30.717 15.882 1.00 84.00 273 ILE A N 1
ATOM 2142 C CA . ILE A 1 273 ? -13.447 -29.769 16.386 1.00 84.00 273 ILE A CA 1
ATOM 2143 C C . ILE A 1 273 ? -14.127 -28.893 17.431 1.00 84.00 273 ILE A C 1
ATOM 2145 O O . ILE A 1 273 ? -15.097 -28.202 17.129 1.00 84.00 273 ILE A O 1
ATOM 2149 N N . ASN A 1 274 ? -13.594 -28.887 18.651 1.00 84.56 274 ASN A N 1
ATOM 2150 C CA . ASN A 1 274 ? -14.063 -28.000 19.711 1.00 84.56 274 ASN A CA 1
ATOM 2151 C C . ASN A 1 274 ? -13.335 -26.657 19.618 1.00 84.56 274 ASN A C 1
ATOM 2153 O O . ASN A 1 274 ? -12.105 -26.613 19.626 1.00 84.56 274 ASN A O 1
ATOM 2157 N N . ILE A 1 275 ? -14.099 -25.574 19.564 1.00 80.44 275 ILE A N 1
ATOM 2158 C CA . ILE A 1 275 ? -13.616 -24.201 19.451 1.00 80.44 275 ILE A CA 1
ATOM 2159 C C . ILE A 1 275 ? -14.045 -23.469 20.722 1.00 80.44 275 ILE A C 1
ATOM 2161 O O . ILE A 1 275 ? -15.231 -23.272 20.983 1.00 80.44 275 ILE A O 1
ATOM 2165 N N . THR A 1 276 ? -13.078 -23.115 21.563 1.00 68.69 276 THR A N 1
ATOM 2166 C CA . THR A 1 276 ? -13.323 -22.364 22.800 1.00 68.69 276 THR A CA 1
ATOM 2167 C C . THR A 1 276 ? -13.708 -20.918 22.497 1.00 68.69 276 THR A C 1
ATOM 2169 O O . THR A 1 276 ? -13.214 -20.345 21.526 1.00 68.69 276 THR A O 1
ATOM 2172 N N . ALA A 1 277 ? -14.582 -20.343 23.328 1.00 57.94 277 ALA A N 1
ATOM 2173 C CA . ALA A 1 277 ? -15.024 -18.956 23.203 1.00 57.94 277 ALA A CA 1
ATOM 2174 C C . ALA A 1 277 ? -13.807 -18.003 23.184 1.00 57.94 277 ALA A C 1
ATOM 2176 O O . ALA A 1 277 ? -12.954 -18.124 24.068 1.00 57.94 277 ALA A O 1
ATOM 2177 N N . PRO A 1 278 ? -13.686 -17.092 22.204 1.00 55.47 278 PRO A N 1
ATOM 2178 C CA . PRO A 1 278 ? -12.698 -16.020 22.258 1.00 55.47 278 PRO A CA 1
ATOM 2179 C C . PRO A 1 278 ? -13.087 -14.991 23.328 1.00 55.47 278 PRO A C 1
ATOM 2181 O O . PRO A 1 278 ? -14.269 -14.692 23.496 1.00 55.47 278 PRO A O 1
ATOM 2184 N N . ASP A 1 279 ? -12.101 -14.412 24.013 1.00 48.41 279 ASP A N 1
ATOM 2185 C CA . ASP A 1 279 ? -12.313 -13.259 24.892 1.00 48.41 279 ASP A CA 1
ATOM 2186 C C . ASP A 1 279 ? -12.525 -12.001 24.023 1.00 48.41 279 ASP A C 1
ATOM 2188 O O . ASP A 1 279 ? -11.564 -11.344 23.627 1.00 48.41 279 ASP A O 1
ATOM 2192 N N . GLY A 1 280 ? -13.776 -11.695 23.657 1.00 46.03 280 GLY A N 1
ATOM 2193 C CA . GLY A 1 280 ? -14.134 -10.463 22.940 1.00 46.03 280 GLY A CA 1
ATOM 2194 C C . GLY A 1 280 ? -15.424 -10.543 22.115 1.00 46.03 280 GLY A C 1
ATOM 2195 O O . GLY A 1 280 ? -15.741 -11.583 21.545 1.00 46.03 280 GLY A O 1
ATOM 2196 N N . ASP A 1 281 ? -16.143 -9.419 22.018 1.00 48.59 281 ASP A N 1
ATOM 2197 C CA . ASP A 1 281 ? -17.288 -9.240 21.112 1.00 48.59 281 ASP A CA 1
ATOM 2198 C C . ASP A 1 281 ? -16.768 -9.020 19.674 1.00 48.59 281 ASP A C 1
ATOM 2200 O O . ASP A 1 281 ? -16.475 -7.894 19.264 1.00 48.59 281 ASP A O 1
ATOM 2204 N N . GLY A 1 282 ? -16.598 -10.102 18.908 1.00 54.06 282 GLY A N 1
ATOM 2205 C CA . GLY A 1 282 ? -16.153 -10.048 17.509 1.00 54.06 282 GLY A CA 1
ATOM 2206 C C . GLY A 1 282 ? -16.335 -11.376 16.756 1.00 54.06 282 GLY A C 1
ATOM 2207 O O . GLY A 1 282 ? -16.426 -12.432 17.386 1.00 54.06 282 GLY A O 1
ATOM 2208 N N . PRO A 1 283 ? -16.430 -11.367 15.413 1.00 65.56 283 PRO A N 1
ATOM 2209 C CA . PRO A 1 283 ? -16.673 -12.581 14.637 1.00 65.56 283 PRO A CA 1
ATOM 2210 C C . PRO A 1 283 ? -15.481 -13.550 14.695 1.00 65.56 283 PRO A C 1
ATOM 2212 O O . PRO A 1 283 ? -14.323 -13.149 14.582 1.00 65.56 283 PRO A O 1
ATOM 2215 N N . VAL A 1 284 ? -15.761 -14.845 14.851 1.00 73.62 284 VAL A N 1
ATOM 2216 C CA . VAL A 1 284 ? -14.766 -15.923 14.809 1.00 73.62 284 VAL A CA 1
ATOM 2217 C C . VAL A 1 284 ? -14.507 -16.313 13.370 1.00 73.62 284 VAL A C 1
ATOM 2219 O O . VAL A 1 284 ? -15.415 -16.764 12.679 1.00 73.62 284 VAL A O 1
ATOM 2222 N N . ALA A 1 285 ? -13.250 -16.194 12.951 1.00 81.81 285 ALA A N 1
ATOM 2223 C CA . ALA A 1 285 ? -12.741 -16.805 11.733 1.00 81.81 285 ALA A CA 1
ATOM 2224 C C . ALA A 1 285 ? -11.980 -18.092 12.086 1.00 81.81 285 ALA A C 1
ATOM 2226 O O . ALA A 1 285 ? -11.044 -18.067 12.886 1.00 81.81 285 ALA A O 1
ATOM 2227 N N . TYR A 1 286 ? -12.363 -19.217 11.485 1.00 85.56 286 TYR A N 1
ATOM 2228 C CA . TYR A 1 286 ? -11.723 -20.513 11.681 1.00 85.56 286 TYR A CA 1
ATOM 2229 C C . TYR A 1 286 ? -11.386 -21.169 10.341 1.00 85.56 286 TYR A C 1
ATOM 2231 O O . TYR A 1 286 ? -12.272 -21.449 9.533 1.00 85.56 286 TYR A O 1
ATOM 2239 N N . THR A 1 287 ? -10.101 -21.446 10.115 1.00 88.88 287 THR A N 1
ATOM 2240 C CA . THR A 1 287 ? -9.613 -22.096 8.892 1.00 88.88 287 THR A CA 1
ATOM 2241 C C . THR A 1 287 ? -9.459 -23.595 9.096 1.00 88.88 287 THR A C 1
ATOM 2243 O O . THR A 1 287 ? -8.663 -24.054 9.914 1.00 88.88 287 THR A O 1
ATOM 2246 N N . VAL A 1 288 ? -10.197 -24.370 8.305 1.00 87.38 288 VAL A N 1
ATOM 2247 C CA . VAL A 1 288 ? -10.036 -25.818 8.209 1.00 87.38 288 VAL A CA 1
ATOM 2248 C C . VAL A 1 288 ? -9.033 -26.121 7.104 1.00 87.38 288 VAL A C 1
ATOM 2250 O O . VAL A 1 288 ? -9.325 -25.893 5.935 1.00 87.38 288 VAL A O 1
ATOM 2253 N N . SER A 1 289 ? -7.860 -26.637 7.465 1.00 89.31 289 SER A N 1
ATOM 2254 C CA . SER A 1 289 ? -6.779 -26.986 6.529 1.00 89.31 289 SER A CA 1
ATOM 2255 C C . SER A 1 289 ? -6.718 -28.489 6.218 1.00 89.31 289 SER A C 1
ATOM 2257 O O . SER A 1 289 ? -7.408 -29.298 6.836 1.00 89.31 289 SER A O 1
ATOM 2259 N N . SER A 1 290 ? -5.819 -28.880 5.305 1.00 84.75 290 SER A N 1
ATOM 2260 C CA . SER A 1 290 ? -5.588 -30.277 4.877 1.00 84.75 290 SER A CA 1
ATOM 2261 C C . SER A 1 290 ? -6.786 -30.930 4.174 1.00 84.75 290 SER A C 1
ATOM 2263 O O . SER A 1 290 ? -6.972 -32.148 4.222 1.00 84.75 290 SER A O 1
ATOM 2265 N N . LEU A 1 291 ? -7.605 -30.113 3.518 1.00 86.50 291 LEU A N 1
ATOM 2266 C CA . LEU A 1 291 ? -8.710 -30.540 2.675 1.00 86.50 291 LEU A CA 1
ATOM 2267 C C . LEU A 1 291 ? -8.199 -30.952 1.284 1.00 86.50 291 LEU A C 1
ATOM 2269 O O . LEU A 1 291 ? -7.105 -30.593 0.857 1.00 86.50 291 LEU A O 1
ATOM 2273 N N . THR A 1 292 ? -8.987 -31.756 0.579 1.00 85.62 292 THR A N 1
ATOM 2274 C CA . THR A 1 292 ? -8.690 -32.224 -0.782 1.00 85.62 292 THR A CA 1
ATOM 2275 C C . THR A 1 292 ? -9.148 -31.174 -1.788 1.00 85.62 292 THR A C 1
ATOM 2277 O O . THR A 1 292 ? -10.273 -30.698 -1.671 1.00 85.62 292 THR A O 1
ATOM 2280 N N . ALA A 1 293 ? -8.319 -30.829 -2.776 1.00 84.50 293 ALA A N 1
ATOM 2281 C CA . ALA A 1 293 ? -8.642 -29.839 -3.810 1.00 84.50 293 ALA A CA 1
ATOM 2282 C C . ALA A 1 293 ? -9.862 -30.238 -4.661 1.00 84.50 293 ALA A C 1
ATOM 2284 O O . ALA A 1 293 ? -10.114 -31.425 -4.882 1.00 84.50 293 ALA A O 1
ATOM 2285 N N . GLY A 1 294 ? -10.618 -29.248 -5.146 1.00 80.69 294 GLY A N 1
ATOM 2286 C CA . GLY A 1 294 ? -11.798 -29.446 -5.998 1.00 80.69 294 GLY A CA 1
ATOM 2287 C C . GLY A 1 294 ? -12.892 -30.310 -5.363 1.00 80.69 294 GLY A C 1
ATOM 2288 O O . GLY A 1 294 ? -13.547 -31.087 -6.057 1.00 80.69 294 GLY A O 1
ATOM 2289 N N . THR A 1 295 ? -13.049 -30.240 -4.040 1.00 82.50 295 THR A N 1
ATOM 2290 C CA . THR A 1 295 ? -13.965 -31.095 -3.274 1.00 82.50 295 THR A CA 1
ATOM 2291 C C . THR A 1 295 ? -14.971 -30.246 -2.507 1.00 82.50 295 THR A C 1
ATOM 2293 O O . THR A 1 295 ? -14.631 -29.215 -1.932 1.00 82.50 295 THR A O 1
ATOM 2296 N N . LYS A 1 296 ? -16.231 -30.691 -2.486 1.00 85.00 296 LYS A N 1
ATOM 2297 C CA . LYS A 1 296 ? -17.323 -30.045 -1.753 1.00 85.00 296 LYS A CA 1
ATOM 2298 C C . LYS A 1 296 ? -17.404 -30.575 -0.325 1.00 85.00 296 LYS A C 1
ATOM 2300 O O . LYS A 1 296 ? -17.555 -31.777 -0.120 1.00 85.00 296 LYS A O 1
ATOM 2305 N N . TYR A 1 297 ? -17.345 -29.669 0.642 1.00 82.50 297 TYR A N 1
ATOM 2306 C CA . TYR A 1 297 ? -17.423 -29.947 2.071 1.00 82.50 297 TYR A CA 1
ATOM 2307 C C . TYR A 1 297 ? -18.661 -29.296 2.678 1.00 82.50 297 TYR A C 1
ATOM 2309 O O . TYR A 1 297 ? -18.975 -28.143 2.391 1.00 82.50 297 TYR A O 1
ATOM 2317 N N . THR A 1 298 ? -19.340 -30.029 3.556 1.00 84.25 298 THR A N 1
ATOM 2318 C CA . THR A 1 298 ? -20.396 -29.483 4.412 1.00 84.25 298 THR A CA 1
ATOM 2319 C C . THR A 1 298 ? -19.866 -29.403 5.834 1.00 84.25 298 THR A C 1
ATOM 2321 O O . THR A 1 298 ? -19.464 -30.417 6.411 1.00 84.25 298 THR A O 1
ATOM 2324 N N . PHE A 1 299 ? -19.862 -28.192 6.374 1.00 82.88 299 PHE A N 1
ATOM 2325 C CA . PHE A 1 299 ? -19.471 -27.882 7.738 1.00 82.88 299 PHE A CA 1
ATOM 2326 C C . PHE A 1 299 ? -20.721 -27.593 8.547 1.00 82.88 299 PHE A C 1
ATOM 2328 O O . PHE A 1 299 ? -21.551 -26.818 8.090 1.00 82.88 299 PHE A O 1
ATOM 2335 N N . THR A 1 300 ? -20.839 -28.169 9.736 1.00 78.12 300 THR A N 1
ATOM 2336 C CA . THR A 1 300 ? -21.930 -27.905 10.675 1.00 78.12 300 THR A CA 1
ATOM 2337 C C . THR A 1 300 ? -21.351 -27.318 11.948 1.00 78.12 300 THR A C 1
ATOM 2339 O O . THR A 1 300 ? -20.550 -27.964 12.618 1.00 78.12 300 THR A O 1
ATOM 2342 N N . LEU A 1 301 ? -21.743 -26.096 12.281 1.00 78.31 301 LEU A N 1
ATOM 2343 C CA . LEU A 1 301 ? -21.349 -25.413 13.501 1.00 78.31 301 LEU A CA 1
ATOM 2344 C C . LEU A 1 301 ? -22.443 -25.569 14.552 1.00 78.31 301 LEU A C 1
ATOM 2346 O O . LEU A 1 301 ? -23.583 -25.169 14.336 1.00 78.31 301 LEU A O 1
ATOM 2350 N N . PHE A 1 302 ? -22.084 -26.112 15.706 1.00 70.75 302 PHE A N 1
ATOM 2351 C CA . PHE A 1 302 ? -22.928 -26.172 16.887 1.00 70.75 302 PHE A CA 1
ATOM 2352 C C . PHE A 1 302 ? -22.436 -25.167 17.918 1.00 70.75 302 PHE A C 1
ATOM 2354 O O . PHE A 1 302 ? -21.243 -25.084 18.192 1.00 70.75 302 PHE A O 1
ATOM 2361 N N . SER A 1 303 ? -23.358 -24.456 18.544 1.00 65.00 303 SER A N 1
ATOM 2362 C CA . SER A 1 303 ? -23.099 -23.704 19.769 1.00 65.00 303 SER A CA 1
ATOM 2363 C C . SER A 1 303 ? -23.299 -24.610 20.985 1.00 65.00 303 SER A C 1
ATOM 2365 O O . SER A 1 303 ? -24.176 -25.480 20.996 1.00 65.00 303 SER A O 1
ATOM 2367 N N . VAL A 1 304 ? -22.453 -24.430 21.997 1.00 59.31 304 VAL A N 1
ATOM 2368 C CA . VAL A 1 304 ? -22.430 -25.213 23.232 1.00 59.31 304 VAL A CA 1
ATOM 2369 C C . VAL A 1 304 ? -22.320 -24.286 24.433 1.00 59.31 304 VAL A C 1
ATOM 2371 O O . VAL A 1 304 ? -21.310 -23.603 24.628 1.00 59.31 304 VAL A O 1
ATOM 2374 N N . PHE A 1 305 ? -23.355 -24.320 25.267 1.00 49.53 305 PHE A N 1
ATOM 2375 C CA . PHE A 1 305 ? -23.435 -23.601 26.535 1.00 49.53 305 PHE A CA 1
ATOM 2376 C C . PHE A 1 305 ? -23.815 -24.587 27.642 1.00 49.53 305 PHE A C 1
ATOM 2378 O O . PHE A 1 305 ? -24.712 -25.405 27.451 1.00 49.53 305 PHE A O 1
ATOM 2385 N N . GLU A 1 306 ? -23.085 -24.574 28.762 1.00 53.62 306 GLU A N 1
ATOM 2386 C CA . GLU A 1 306 ? -23.292 -25.491 29.900 1.00 53.62 306 GLU A CA 1
ATOM 2387 C C . GLU A 1 306 ? -23.463 -26.979 29.507 1.00 53.62 306 GLU A C 1
ATOM 2389 O O . GLU A 1 306 ? -24.228 -27.727 30.107 1.00 53.62 306 GLU A O 1
ATOM 2394 N N . SER A 1 307 ? -22.700 -27.446 28.510 1.00 50.59 307 SER A N 1
ATOM 2395 C CA . SER A 1 307 ? -22.741 -28.826 27.979 1.00 50.59 307 SER A CA 1
ATOM 2396 C C . SER A 1 307 ? -23.996 -29.207 27.176 1.00 50.59 307 SER A C 1
ATOM 2398 O O . SER A 1 307 ? -24.183 -30.384 26.862 1.00 50.59 307 SER A O 1
ATOM 2400 N N . VAL A 1 308 ? -24.830 -28.240 26.787 1.00 42.41 308 VAL A N 1
ATOM 2401 C CA . VAL A 1 308 ? -25.976 -28.440 25.886 1.00 42.41 308 VAL A CA 1
ATOM 2402 C C . VAL A 1 308 ? -25.608 -27.974 24.474 1.00 42.41 308 VAL A C 1
ATOM 2404 O O . VAL A 1 308 ? -25.122 -26.860 24.301 1.00 42.41 308 VAL A O 1
ATOM 2407 N N . ARG A 1 309 ? -25.825 -28.834 23.466 1.00 50.72 309 ARG A N 1
ATOM 2408 C CA . ARG A 1 309 ? -25.508 -28.590 22.044 1.00 50.72 309 ARG A CA 1
ATOM 2409 C C . ARG A 1 309 ? -26.756 -28.105 21.295 1.00 50.72 309 ARG A C 1
ATOM 2411 O O . ARG A 1 309 ? -27.820 -28.700 21.452 1.00 50.72 309 ARG A O 1
ATOM 2418 N N . SER A 1 310 ? -26.626 -27.062 20.475 1.00 52.72 310 SER A N 1
ATOM 2419 C CA . SER A 1 310 ? -27.712 -26.586 19.602 1.00 52.72 310 SER A CA 1
ATOM 2420 C C . SER A 1 310 ? -28.011 -27.539 18.433 1.00 52.72 310 SER A C 1
ATOM 2422 O O . SER A 1 310 ? -27.342 -28.558 18.259 1.00 52.72 310 SER A O 1
ATOM 2424 N N . SER A 1 311 ? -29.032 -27.223 17.625 1.00 49.75 311 SER A N 1
ATOM 2425 C CA . SER A 1 311 ? -29.408 -27.996 16.426 1.00 49.75 311 SER A CA 1
ATOM 2426 C C . SER A 1 311 ? -28.343 -27.973 15.322 1.00 49.75 311 SER A C 1
ATOM 2428 O O . SER A 1 311 ? -28.326 -28.868 14.478 1.00 49.75 311 SER A O 1
ATOM 2430 N N . GLY A 1 312 ? -27.421 -27.008 15.379 1.00 50.81 312 GLY A N 1
ATOM 2431 C CA . GLY A 1 312 ? -26.330 -26.834 14.428 1.00 50.81 312 GLY A CA 1
ATOM 2432 C C . GLY A 1 312 ? -26.756 -26.110 13.152 1.00 50.81 312 GLY A C 1
ATOM 2433 O O . GLY A 1 312 ? -27.870 -26.283 12.662 1.00 50.81 312 GLY A O 1
ATOM 2434 N N . VAL A 1 313 ? -25.857 -25.299 12.602 1.00 58.78 313 VAL A N 1
ATOM 2435 C CA . VAL A 1 313 ? -26.052 -24.595 11.327 1.00 58.78 313 VAL A CA 1
ATOM 2436 C C . VAL A 1 313 ? -24.994 -25.045 10.344 1.00 58.78 313 VAL A C 1
ATOM 2438 O O . VAL A 1 313 ? -23.817 -25.116 10.691 1.00 58.78 313 VAL A O 1
ATOM 2441 N N . SER A 1 314 ? -25.414 -25.380 9.125 1.00 70.44 314 SER A N 1
ATOM 2442 C CA . SER A 1 314 ? -24.516 -25.926 8.116 1.00 70.44 314 SER A CA 1
ATOM 2443 C C . SER A 1 314 ? -24.230 -24.934 6.999 1.00 70.44 314 SER A C 1
ATOM 2445 O O . SER A 1 314 ? -25.152 -24.349 6.439 1.00 70.44 314 SER A O 1
ATOM 2447 N N . VAL A 1 315 ? -22.964 -24.830 6.604 1.00 75.38 315 VAL A N 1
ATOM 2448 C CA . VAL A 1 315 ? -22.545 -24.165 5.370 1.00 75.38 315 VAL A CA 1
ATOM 2449 C C . VAL A 1 315 ? -21.859 -25.182 4.476 1.00 75.38 315 VAL A C 1
ATOM 2451 O O . VAL A 1 315 ? -21.137 -26.069 4.937 1.00 75.38 315 VAL A O 1
ATOM 2454 N N . THR A 1 316 ? -22.119 -25.084 3.178 1.00 81.06 316 THR A N 1
ATOM 2455 C CA . THR A 1 316 ? -21.439 -25.916 2.192 1.00 81.06 316 THR A CA 1
ATOM 2456 C C . THR A 1 316 ? -20.496 -25.049 1.384 1.00 81.06 316 THR A C 1
ATOM 2458 O O . THR A 1 316 ? -20.916 -24.053 0.807 1.00 81.06 316 THR A O 1
ATOM 2461 N N . ALA A 1 317 ? -19.234 -25.450 1.342 1.00 83.69 317 ALA A N 1
ATOM 2462 C CA . ALA A 1 317 ? -18.160 -24.729 0.686 1.00 83.69 317 ALA A CA 1
ATOM 2463 C C . ALA A 1 317 ? -17.277 -25.721 -0.078 1.00 83.69 317 ALA A C 1
ATOM 2465 O O . ALA A 1 317 ? -17.190 -26.898 0.274 1.00 83.69 317 ALA A O 1
ATOM 2466 N N . VAL A 1 318 ? -16.641 -25.263 -1.150 1.00 86.06 318 VAL A N 1
AT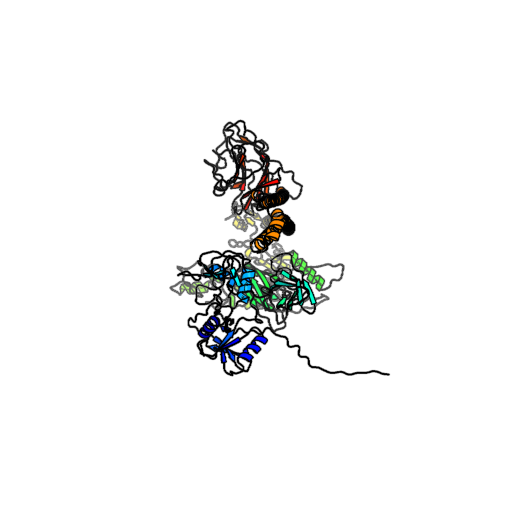OM 2467 C CA . VAL A 1 318 ? -15.740 -26.081 -1.973 1.00 86.06 318 VAL A CA 1
ATOM 2468 C C . VAL A 1 318 ? -14.295 -25.623 -1.800 1.00 86.06 318 VAL A C 1
ATOM 2470 O O . VAL A 1 318 ? -14.041 -24.441 -1.595 1.00 86.06 318 VAL A O 1
ATOM 2473 N N . THR A 1 319 ? -13.337 -26.535 -1.867 1.00 86.25 319 THR A N 1
ATOM 2474 C CA . THR A 1 319 ? -11.933 -26.154 -2.069 1.00 86.25 319 THR A CA 1
ATOM 2475 C C . THR A 1 319 ? -11.714 -25.785 -3.528 1.00 86.25 319 THR A C 1
ATOM 2477 O O . THR A 1 319 ? -12.363 -26.337 -4.427 1.00 86.25 319 THR A O 1
ATOM 2480 N N . ALA A 1 320 ? -10.782 -24.870 -3.779 1.00 85.25 320 ALA A N 1
ATOM 2481 C CA . ALA A 1 320 ? -10.400 -24.533 -5.139 1.00 85.25 320 ALA A CA 1
ATOM 2482 C C . ALA A 1 320 ? -9.873 -25.786 -5.869 1.00 85.25 320 ALA A C 1
ATOM 2484 O O . ALA A 1 320 ? -9.255 -26.661 -5.245 1.00 85.25 320 ALA A O 1
ATOM 2485 N N . PRO A 1 321 ? -10.128 -25.934 -7.179 1.00 85.81 321 PRO A N 1
ATOM 2486 C CA . PRO A 1 321 ? -9.540 -27.026 -7.941 1.00 85.81 321 PRO A CA 1
ATOM 2487 C C . PRO A 1 321 ? -8.021 -26.828 -8.053 1.00 85.81 321 PRO A C 1
ATOM 2489 O O . PRO A 1 321 ? -7.546 -25.693 -7.989 1.00 85.81 321 PRO A O 1
ATOM 2492 N N . PRO A 1 322 ? -7.237 -27.900 -8.255 1.00 82.69 322 PRO A N 1
ATOM 2493 C CA . PRO A 1 322 ? -5.809 -27.743 -8.481 1.00 82.69 322 PRO A CA 1
ATOM 2494 C C . PRO A 1 322 ? -5.566 -26.954 -9.771 1.00 82.69 322 PRO A C 1
ATOM 2496 O O . PRO A 1 322 ? -6.340 -27.044 -10.730 1.00 82.69 322 PRO A O 1
ATOM 2499 N N . ASN A 1 323 ? -4.469 -26.200 -9.797 1.00 82.81 323 ASN A N 1
ATOM 2500 C CA . ASN A 1 323 ? -4.032 -25.522 -11.008 1.00 82.81 323 ASN A CA 1
ATOM 2501 C C . ASN A 1 323 ? -3.845 -26.516 -12.155 1.00 82.81 323 ASN A C 1
ATOM 2503 O O . ASN A 1 323 ? -3.406 -27.652 -11.969 1.00 82.81 323 ASN A O 1
ATOM 2507 N N . THR A 1 324 ? -4.146 -26.057 -13.365 1.00 77.81 324 THR A N 1
ATOM 2508 C CA . THR A 1 324 ? -3.863 -26.843 -14.556 1.00 77.81 324 THR A CA 1
ATOM 2509 C C . THR A 1 324 ? -2.363 -26.958 -14.801 1.00 77.81 324 THR A C 1
ATOM 2511 O O . THR A 1 324 ? -1.627 -25.971 -14.798 1.00 77.81 324 THR A O 1
ATOM 2514 N N . ASP A 1 325 ? -1.926 -28.162 -15.153 1.00 76.81 325 ASP A N 1
ATOM 2515 C CA . ASP A 1 325 ? -0.560 -28.399 -15.593 1.00 76.81 325 ASP A CA 1
ATOM 2516 C C . ASP A 1 325 ? -0.344 -27.959 -17.050 1.00 76.81 325 ASP A C 1
ATOM 2518 O O . ASP A 1 325 ? -1.249 -27.998 -17.892 1.00 76.81 325 ASP A O 1
ATOM 2522 N N . ARG A 1 326 ? 0.910 -27.616 -17.372 1.00 79.38 326 ARG A N 1
ATOM 2523 C CA . ARG A 1 326 ? 1.396 -27.327 -18.736 1.00 79.38 326 ARG A CA 1
ATOM 2524 C C . ARG A 1 326 ? 0.703 -26.153 -19.443 1.00 79.38 326 ARG A C 1
ATOM 2526 O O . ARG A 1 326 ? 0.589 -26.189 -20.669 1.00 79.38 326 ARG A O 1
ATOM 2533 N N . PHE A 1 327 ? 0.296 -25.120 -18.706 1.00 85.56 327 PHE A N 1
ATOM 2534 C CA . PHE A 1 327 ? -0.157 -23.862 -19.302 1.00 85.56 327 PHE A CA 1
ATOM 2535 C C . PHE A 1 327 ? 0.985 -23.175 -20.064 1.00 85.56 327 PHE A C 1
ATOM 2537 O O . PHE A 1 327 ? 2.036 -22.882 -19.497 1.00 85.56 327 PHE A O 1
ATOM 2544 N N . ARG A 1 328 ? 0.812 -22.983 -21.375 1.00 78.62 328 ARG A N 1
ATOM 2545 C CA . ARG A 1 328 ? 1.833 -22.417 -22.268 1.00 78.62 328 ARG A CA 1
ATOM 2546 C C . ARG A 1 328 ? 1.220 -21.703 -23.468 1.00 78.62 328 ARG A C 1
ATOM 2548 O O . ARG A 1 328 ? 0.117 -22.038 -23.895 1.00 78.62 328 ARG A O 1
ATOM 2555 N N . SER A 1 329 ? 1.976 -20.805 -24.091 1.00 83.88 329 SER A N 1
ATOM 2556 C CA . SER A 1 329 ? 1.685 -20.344 -25.452 1.00 83.88 329 SER A CA 1
ATOM 2557 C C . SER A 1 329 ? 2.159 -21.383 -26.480 1.00 83.88 329 SER A C 1
ATOM 2559 O O . SER A 1 329 ? 3.188 -22.035 -26.313 1.00 83.88 329 SER A O 1
ATOM 2561 N N . THR A 1 330 ? 1.363 -21.604 -27.525 1.00 78.62 330 THR A N 1
ATOM 2562 C CA . THR A 1 330 ? 1.609 -22.610 -28.581 1.00 78.62 330 THR A CA 1
ATOM 2563 C C . THR A 1 330 ? 1.574 -22.038 -29.991 1.00 78.62 330 THR A C 1
ATOM 2565 O O . THR A 1 330 ? 2.125 -22.648 -30.902 1.00 78.62 330 THR A O 1
ATOM 2568 N N . GLY A 1 331 ? 0.971 -20.864 -30.171 1.00 72.38 331 GLY A N 1
ATOM 2569 C CA . GLY A 1 331 ? 0.976 -20.119 -31.424 1.00 72.38 331 GLY A CA 1
ATOM 2570 C C . GLY A 1 331 ? 0.954 -18.626 -31.131 1.00 72.38 331 GLY A C 1
ATOM 2571 O O . GLY A 1 331 ? 0.332 -18.204 -30.161 1.00 72.38 331 GLY A O 1
ATOM 2572 N N . GLN A 1 332 ? 1.665 -17.843 -31.929 1.00 78.81 332 GLN A N 1
ATOM 2573 C CA . GLN A 1 332 ? 1.739 -16.388 -31.816 1.00 78.81 332 GLN A CA 1
ATOM 2574 C C . GLN A 1 332 ? 1.782 -15.828 -33.235 1.00 78.81 332 GLN A C 1
ATOM 2576 O O . GLN A 1 332 ? 2.545 -16.327 -34.065 1.00 78.81 332 GLN A O 1
ATOM 2581 N N . ASP A 1 333 ? 0.980 -14.810 -33.508 1.00 73.81 333 ASP A N 1
ATOM 2582 C CA . ASP A 1 333 ? 1.067 -14.009 -34.725 1.00 73.81 333 ASP A CA 1
ATOM 2583 C C . ASP A 1 333 ? 1.073 -12.509 -34.375 1.00 73.81 333 ASP A C 1
ATOM 2585 O O . ASP A 1 333 ? 1.291 -12.127 -33.223 1.00 73.81 333 ASP A O 1
ATOM 2589 N N . GLU A 1 334 ? 0.930 -11.641 -35.373 1.00 78.50 334 GLU A N 1
ATOM 2590 C CA . GLU A 1 334 ? 0.954 -10.182 -35.194 1.00 78.50 334 GLU A CA 1
ATOM 2591 C C . GLU A 1 334 ? -0.225 -9.663 -34.351 1.00 78.50 334 GLU A C 1
ATOM 2593 O O . GLU A 1 334 ? -0.142 -8.580 -33.783 1.00 78.50 334 GLU A O 1
ATOM 2598 N N . THR A 1 335 ? -1.314 -10.428 -34.259 1.00 79.38 335 THR A N 1
ATOM 2599 C CA . THR A 1 335 ? -2.597 -10.010 -33.673 1.00 79.38 335 THR A CA 1
ATOM 2600 C C . THR A 1 335 ? -3.230 -11.036 -32.734 1.00 79.38 335 THR A C 1
ATOM 2602 O O . THR A 1 335 ? -4.309 -10.792 -32.194 1.00 79.38 335 THR A O 1
ATOM 2605 N N . SER A 1 336 ? -2.610 -12.198 -32.536 1.00 81.56 336 SER A N 1
ATOM 2606 C CA . SER A 1 336 ? -3.194 -13.283 -31.760 1.00 81.56 336 SER A CA 1
ATOM 2607 C C . SER A 1 336 ? -2.153 -14.124 -31.023 1.00 81.56 336 SER A C 1
ATOM 2609 O O . SER A 1 336 ? -1.013 -14.293 -31.463 1.00 81.56 336 SER A O 1
ATOM 2611 N N . ILE A 1 337 ? -2.555 -14.665 -29.873 1.00 84.81 337 ILE A N 1
ATOM 2612 C CA . ILE A 1 337 ? -1.775 -15.604 -29.068 1.00 84.81 337 ILE A CA 1
ATOM 2613 C C . ILE A 1 337 ? -2.666 -16.806 -28.748 1.00 84.81 337 ILE A C 1
ATOM 2615 O O . ILE A 1 337 ? -3.740 -16.680 -28.164 1.00 84.81 337 ILE A O 1
ATOM 2619 N N . THR A 1 338 ? -2.210 -17.998 -29.129 1.00 84.06 338 THR A N 1
ATOM 2620 C CA . THR A 1 338 ? -2.865 -19.276 -28.836 1.00 84.06 338 THR A CA 1
ATOM 2621 C C . THR A 1 338 ? -2.234 -19.922 -27.614 1.00 84.06 338 THR A C 1
ATOM 2623 O O . THR A 1 338 ? -1.046 -20.248 -27.607 1.00 84.06 338 THR A O 1
ATOM 2626 N N . LEU A 1 339 ? -3.047 -20.147 -26.592 1.00 89.38 339 LEU A N 1
ATOM 2627 C CA . LEU A 1 339 ? -2.688 -20.747 -25.317 1.00 89.38 339 LEU A CA 1
ATOM 2628 C C . LEU A 1 339 ? -3.160 -22.200 -25.264 1.00 89.38 339 LEU A C 1
ATOM 2630 O O . LEU A 1 339 ? -4.188 -22.545 -25.846 1.00 89.38 339 LEU A O 1
ATOM 2634 N N . GLN A 1 340 ? -2.410 -23.051 -24.569 1.00 87.94 340 GLN A N 1
ATOM 2635 C CA . GLN A 1 340 ? -2.743 -24.456 -24.362 1.00 87.94 340 GLN A CA 1
ATOM 2636 C C . GLN A 1 340 ? -2.450 -24.886 -22.927 1.00 87.94 340 GLN A C 1
ATOM 2638 O O . GLN A 1 340 ? -1.416 -24.517 -22.377 1.00 87.94 340 GLN A O 1
ATOM 2643 N N . TRP A 1 341 ? -3.324 -25.710 -22.356 1.00 89.06 341 TRP A N 1
ATOM 2644 C CA . TRP A 1 341 ? -3.137 -26.349 -21.053 1.00 89.06 341 TRP A CA 1
ATOM 2645 C C . TRP A 1 341 ? -3.781 -27.737 -21.020 1.00 89.06 341 TRP A C 1
ATOM 2647 O O . TRP A 1 341 ? -4.561 -28.097 -21.905 1.00 89.06 341 TRP A O 1
ATOM 2657 N N . ASN A 1 342 ? -3.421 -28.556 -20.034 1.00 82.62 342 ASN A N 1
ATOM 2658 C CA . ASN A 1 342 ? -4.057 -29.857 -19.847 1.00 82.62 342 ASN A CA 1
ATOM 2659 C C . ASN A 1 342 ? -5.449 -29.695 -19.225 1.00 82.62 342 ASN A C 1
ATOM 2661 O O . ASN A 1 342 ? -5.658 -28.850 -18.369 1.00 82.62 342 ASN A O 1
ATOM 2665 N N . ASN A 1 343 ? -6.406 -30.540 -19.601 1.00 74.00 343 ASN A N 1
ATOM 2666 C CA . ASN A 1 343 ? -7.659 -30.570 -18.856 1.00 74.00 343 ASN A CA 1
ATOM 2667 C C . ASN A 1 343 ? -7.434 -31.244 -17.487 1.00 74.00 343 ASN A C 1
ATOM 2669 O O . ASN A 1 343 ? -6.767 -32.277 -17.422 1.00 74.00 343 ASN A O 1
ATOM 2673 N N . VAL A 1 344 ? -7.971 -30.663 -16.410 1.00 68.31 344 VAL A N 1
ATOM 2674 C CA . VAL A 1 344 ? -7.849 -31.203 -15.044 1.00 68.31 344 VAL A CA 1
ATOM 2675 C C . VAL A 1 344 ? -8.927 -32.264 -14.809 1.00 68.31 344 VAL A C 1
ATOM 2677 O O . VAL A 1 344 ? -8.619 -33.385 -14.410 1.00 68.31 344 VAL A O 1
ATOM 2680 N N . ASN A 1 345 ? -10.192 -31.932 -15.099 1.00 67.69 345 ASN A N 1
ATOM 2681 C CA . ASN A 1 345 ? -11.327 -32.856 -15.149 1.00 67.69 345 ASN A CA 1
ATOM 2682 C C . ASN A 1 345 ? -12.488 -32.242 -15.970 1.00 67.69 345 ASN A C 1
ATOM 2684 O O . ASN A 1 345 ? -12.483 -31.053 -16.277 1.00 67.69 345 ASN A O 1
ATOM 2688 N N . ASN A 1 346 ? -13.524 -33.025 -16.283 1.00 65.25 346 ASN A N 1
ATOM 2689 C CA . ASN A 1 346 ? -14.652 -32.570 -17.118 1.00 65.25 346 ASN A CA 1
ATOM 2690 C C . ASN A 1 346 ? -15.654 -31.641 -16.396 1.00 65.25 346 ASN A C 1
ATOM 2692 O O . ASN A 1 346 ? -16.627 -31.205 -17.005 1.00 65.25 346 ASN A O 1
ATOM 2696 N N . THR A 1 347 ? -15.448 -31.360 -15.108 1.00 63.38 347 THR A N 1
ATOM 2697 C CA . THR A 1 347 ? -16.304 -30.490 -14.278 1.00 63.38 347 THR A CA 1
ATOM 2698 C C . THR A 1 347 ? -15.677 -29.124 -13.985 1.00 63.38 347 THR A C 1
ATOM 2700 O O . THR A 1 347 ? -16.367 -28.245 -13.480 1.00 63.38 347 THR A O 1
ATOM 2703 N N . ILE A 1 348 ? -14.392 -28.934 -14.304 1.00 80.38 348 ILE A N 1
ATOM 2704 C CA . ILE A 1 348 ? -13.636 -27.702 -14.067 1.00 80.38 348 ILE A CA 1
ATOM 2705 C C . ILE A 1 348 ? -13.717 -26.813 -15.311 1.00 80.38 348 ILE A C 1
ATOM 2707 O O . ILE A 1 348 ? -13.365 -27.225 -16.419 1.00 80.38 348 ILE A O 1
ATOM 2711 N N . SER A 1 349 ? -14.189 -25.583 -15.128 1.00 84.94 349 SER A N 1
ATOM 2712 C CA . SER A 1 349 ? -14.091 -24.511 -16.121 1.00 84.94 349 SER A CA 1
ATOM 2713 C C . SER A 1 349 ? -12.812 -23.701 -15.902 1.00 84.94 349 SER A C 1
ATOM 2715 O O . SER A 1 349 ? -12.092 -23.905 -14.925 1.00 84.94 349 SER A O 1
ATOM 2717 N N . PHE A 1 350 ? -12.497 -22.788 -16.817 1.00 88.31 350 PHE A N 1
ATOM 2718 C CA . PHE A 1 350 ? -11.305 -21.951 -16.709 1.00 88.31 350 PHE A CA 1
ATOM 2719 C C . PHE A 1 350 ? -11.645 -20.477 -16.899 1.00 88.31 350 PHE A C 1
ATOM 2721 O O . PHE A 1 350 ? -12.513 -20.136 -17.701 1.00 88.31 350 PHE A O 1
ATOM 2728 N N . VAL A 1 351 ? -10.935 -19.604 -16.192 1.00 89.81 351 VAL A N 1
ATOM 2729 C CA . VAL A 1 351 ? -10.981 -18.152 -16.398 1.00 89.81 351 VAL A CA 1
ATOM 2730 C C . VAL A 1 351 ? -9.611 -17.702 -16.862 1.00 89.81 351 VAL A C 1
ATOM 2732 O O . VAL A 1 351 ? -8.621 -17.919 -16.167 1.00 89.81 351 VAL A O 1
ATOM 2735 N N . LEU A 1 352 ? -9.558 -17.098 -18.044 1.00 90.19 352 LEU A N 1
ATOM 2736 C CA . LEU A 1 352 ? -8.351 -16.515 -18.608 1.00 90.19 352 LEU A CA 1
ATOM 2737 C C . LEU A 1 352 ? -8.409 -14.996 -18.451 1.00 90.19 352 LEU A C 1
ATOM 2739 O O . LEU A 1 352 ? -9.341 -14.368 -18.941 1.00 90.19 352 LEU A O 1
ATOM 2743 N N . GLN A 1 353 ? -7.403 -14.414 -17.813 1.00 90.44 353 GLN A N 1
ATOM 2744 C CA . GLN A 1 353 ? -7.308 -12.983 -17.555 1.00 90.44 353 GLN A CA 1
ATOM 2745 C C . GLN A 1 353 ? -6.051 -12.397 -18.202 1.00 90.44 353 GLN A C 1
ATOM 2747 O O . GLN A 1 353 ? -4.952 -12.925 -18.024 1.00 90.44 353 GLN A O 1
ATOM 2752 N N . PHE A 1 354 ? -6.201 -11.289 -18.927 1.00 88.94 354 PHE A N 1
ATOM 2753 C CA . PHE A 1 354 ? -5.097 -10.490 -19.471 1.00 88.94 354 PHE A CA 1
ATOM 2754 C C . PHE A 1 354 ? -5.574 -9.048 -19.704 1.00 88.94 354 PHE A C 1
ATOM 2756 O O . PHE A 1 354 ? -6.739 -8.832 -20.017 1.00 88.94 354 PHE A O 1
ATOM 2763 N N . ASN A 1 355 ? -4.702 -8.048 -19.529 1.00 78.88 355 ASN A N 1
ATOM 2764 C CA . ASN A 1 355 ? -5.016 -6.620 -19.743 1.00 78.88 355 ASN A CA 1
ATOM 2765 C C . ASN A 1 355 ? -6.306 -6.099 -19.063 1.00 78.88 355 ASN A C 1
ATOM 2767 O O . ASN A 1 355 ? -6.944 -5.178 -19.566 1.00 78.88 355 ASN A O 1
ATOM 2771 N N . GLY A 1 356 ? -6.692 -6.672 -17.919 1.00 73.81 356 GLY A N 1
ATOM 2772 C CA . GLY A 1 356 ? -7.919 -6.300 -17.204 1.00 73.81 356 GLY A CA 1
ATOM 2773 C C . GLY A 1 356 ? -9.214 -6.891 -17.781 1.00 73.81 356 GLY A C 1
ATOM 2774 O O . GLY A 1 356 ? -10.277 -6.643 -17.222 1.00 73.81 356 GLY A O 1
ATOM 2775 N N . GLU A 1 357 ? -9.145 -7.692 -18.848 1.00 77.25 357 GLU A N 1
ATOM 2776 C CA . GLU A 1 357 ? -10.276 -8.436 -19.410 1.00 77.25 357 GLU A CA 1
ATOM 2777 C C . GLU A 1 357 ? -10.294 -9.879 -18.872 1.00 77.25 357 GLU A C 1
ATOM 2779 O O . GLU A 1 357 ? -9.240 -10.504 -18.704 1.00 77.25 357 GLU A O 1
ATOM 2784 N N . GLU A 1 358 ? -11.487 -10.423 -18.605 1.00 88.38 358 GLU A N 1
ATOM 2785 C CA . GLU A 1 358 ? -11.686 -11.811 -18.174 1.00 88.38 358 GLU A CA 1
ATOM 2786 C C . GLU A 1 358 ? -12.515 -12.600 -19.188 1.00 88.38 358 GLU A C 1
ATOM 2788 O O . GLU A 1 358 ? -13.617 -12.211 -19.573 1.00 88.38 358 GLU A O 1
ATOM 2793 N N . ILE A 1 359 ? -12.004 -13.766 -19.573 1.00 86.19 359 ILE A N 1
ATOM 2794 C CA . ILE A 1 359 ? -12.648 -14.679 -20.508 1.00 86.19 359 ILE A CA 1
ATOM 2795 C C . ILE A 1 359 ? -13.001 -15.978 -19.785 1.00 86.19 359 ILE A C 1
ATOM 2797 O O . ILE A 1 359 ? -12.127 -16.709 -19.318 1.00 86.19 359 ILE A O 1
ATOM 2801 N N . ASN A 1 360 ? -14.295 -16.303 -19.761 1.00 86.44 360 ASN A N 1
ATOM 2802 C CA . ASN A 1 360 ? -14.814 -17.552 -19.206 1.00 86.44 360 ASN A CA 1
ATOM 2803 C C . ASN A 1 360 ? -14.791 -18.676 -20.252 1.00 86.44 360 ASN A C 1
ATOM 2805 O O . ASN A 1 360 ? -15.480 -18.615 -21.273 1.00 86.44 360 ASN A O 1
ATOM 2809 N N . ILE A 1 361 ? -14.047 -19.742 -19.971 1.00 85.69 361 ILE A N 1
ATOM 2810 C CA . ILE A 1 361 ? -13.865 -20.902 -20.844 1.00 85.69 361 ILE A CA 1
ATOM 2811 C C . ILE A 1 361 ? -14.565 -22.104 -20.205 1.00 85.69 361 ILE A C 1
ATOM 2813 O O . ILE A 1 361 ? -14.194 -22.575 -19.130 1.00 85.69 361 ILE A O 1
ATOM 2817 N N . LYS A 1 362 ? -15.616 -22.604 -20.862 1.00 79.06 362 LYS A N 1
ATOM 2818 C CA . LYS A 1 362 ? -16.420 -23.730 -20.359 1.00 79.06 362 LYS A CA 1
ATOM 2819 C C . LYS A 1 362 ? -15.631 -25.045 -20.381 1.00 79.06 362 LYS A C 1
ATOM 2821 O O . LYS A 1 362 ? -14.770 -25.240 -21.240 1.00 79.06 362 LYS A O 1
ATOM 2826 N N . ALA A 1 363 ? -15.982 -25.958 -19.475 1.00 69.94 363 ALA A N 1
ATOM 2827 C CA . ALA A 1 363 ? -15.432 -27.310 -19.438 1.00 69.94 363 ALA A CA 1
ATOM 2828 C C . ALA A 1 363 ? -15.674 -28.039 -20.776 1.00 69.94 363 ALA A C 1
ATOM 2830 O O . ALA A 1 363 ? -16.773 -27.981 -21.334 1.00 69.94 363 ALA A O 1
ATOM 2831 N N . GLN A 1 364 ? -14.646 -28.703 -21.310 1.00 66.19 364 GLN A N 1
ATOM 2832 C CA . GLN A 1 364 ? -14.746 -29.482 -22.549 1.00 66.19 364 GLN A CA 1
ATOM 2833 C C . GLN A 1 364 ? -14.985 -30.967 -22.242 1.00 66.19 364 GLN A C 1
ATOM 2835 O O . GLN A 1 364 ? -14.280 -31.555 -21.430 1.00 66.19 364 GLN A O 1
ATOM 2840 N N . GLU A 1 365 ? -15.940 -31.593 -22.941 1.00 56.66 365 GLU A N 1
ATOM 2841 C CA . GLU A 1 365 ? -16.278 -33.023 -22.785 1.00 56.66 365 GLU A CA 1
ATOM 2842 C C . GLU A 1 365 ? -15.241 -33.986 -23.401 1.00 56.66 365 GLU A C 1
ATOM 2844 O O . GLU A 1 365 ? -15.322 -35.197 -23.196 1.00 56.66 365 GLU A O 1
ATOM 2849 N N . ARG A 1 366 ? -14.281 -33.485 -24.192 1.00 56.94 366 ARG A N 1
ATOM 2850 C CA . ARG A 1 366 ? -13.286 -34.322 -24.883 1.00 56.94 366 ARG A CA 1
ATOM 2851 C C . ARG A 1 366 ? -12.022 -34.501 -24.045 1.00 56.94 366 ARG A C 1
ATOM 2853 O O . ARG A 1 366 ? -11.464 -33.529 -23.549 1.00 56.94 366 ARG A O 1
ATOM 2860 N N . GLU A 1 367 ? -11.513 -35.731 -23.996 1.00 56.66 367 GLU A N 1
ATOM 2861 C CA . GLU A 1 367 ? -10.168 -36.023 -23.491 1.00 56.66 367 GLU A CA 1
ATOM 2862 C C . GLU A 1 367 ? -9.110 -35.396 -24.420 1.00 56.66 367 GLU A C 1
ATOM 2864 O O . GLU A 1 367 ? -8.941 -35.810 -25.569 1.00 56.66 367 GLU A O 1
ATOM 2869 N N . GLY A 1 368 ? -8.409 -34.367 -23.937 1.00 68.44 368 GLY A N 1
ATOM 2870 C CA . GLY A 1 368 ? -7.339 -33.684 -24.667 1.00 68.44 368 GLY A CA 1
ATOM 2871 C C . GLY A 1 368 ? -6.924 -32.354 -24.021 1.00 68.44 368 GLY A C 1
ATOM 2872 O O . GLY A 1 368 ? -7.618 -31.865 -23.130 1.00 68.44 368 GLY A O 1
ATOM 2873 N N . PRO A 1 369 ? -5.781 -31.767 -24.425 1.00 78.69 369 PRO A N 1
ATOM 2874 C CA . PRO A 1 369 ? -5.376 -30.446 -23.959 1.00 78.69 369 PRO A CA 1
ATOM 2875 C C . PRO A 1 369 ? -6.306 -29.365 -24.525 1.00 78.69 369 PRO A C 1
ATOM 2877 O O . PRO A 1 369 ? -6.610 -29.362 -25.720 1.00 78.69 369 PRO A O 1
ATOM 2880 N N . VAL A 1 370 ? -6.726 -28.435 -23.672 1.00 83.25 370 VAL A N 1
ATOM 2881 C CA . VAL A 1 370 ? -7.567 -27.295 -24.044 1.00 83.25 370 VAL A CA 1
ATOM 2882 C C . VAL A 1 370 ? -6.702 -26.268 -24.766 1.00 83.25 370 VAL A C 1
ATOM 2884 O O . VAL A 1 370 ? -5.601 -25.960 -24.314 1.00 83.25 370 VAL A O 1
ATOM 2887 N N . THR A 1 371 ? -7.185 -25.745 -25.894 1.00 84.81 371 THR A N 1
ATOM 2888 C CA . THR A 1 371 ? -6.528 -24.676 -26.660 1.00 84.81 371 THR A CA 1
ATOM 2889 C C . THR A 1 371 ? -7.460 -23.485 -26.821 1.00 84.81 371 THR A C 1
ATOM 2891 O O . THR A 1 371 ? -8.613 -23.672 -27.214 1.00 84.81 371 THR A O 1
ATOM 2894 N N . TYR A 1 372 ? -6.957 -22.275 -26.582 1.00 86.69 372 TYR A N 1
ATOM 2895 C CA . TYR A 1 372 ? -7.721 -21.035 -26.717 1.00 86.69 372 TYR A CA 1
ATOM 2896 C C . TYR A 1 372 ? -6.891 -19.944 -27.399 1.00 86.69 372 TYR A C 1
ATOM 2898 O O . TYR A 1 372 ? -5.762 -19.686 -26.986 1.00 86.69 372 TYR A O 1
ATOM 2906 N N . THR A 1 373 ? -7.440 -19.298 -28.431 1.00 88.00 373 THR A N 1
ATOM 2907 C CA . THR A 1 373 ? -6.762 -18.226 -29.177 1.00 88.00 373 THR A CA 1
ATOM 2908 C C . THR A 1 373 ? -7.342 -16.871 -28.805 1.00 88.00 373 THR A C 1
ATOM 2910 O O . THR A 1 373 ? -8.495 -16.573 -29.108 1.00 88.00 373 THR A O 1
ATOM 2913 N N . VAL A 1 374 ? -6.517 -16.036 -28.179 1.00 87.25 374 VAL A N 1
ATOM 2914 C CA . VAL A 1 374 ? -6.814 -14.627 -27.922 1.00 87.25 374 VAL A CA 1
ATOM 2915 C C . VAL A 1 374 ? -6.440 -13.838 -29.171 1.00 87.25 374 VAL A C 1
ATOM 2917 O O . VAL A 1 374 ? -5.307 -13.944 -29.626 1.00 87.25 374 VAL A O 1
ATOM 2920 N N . SER A 1 375 ? -7.383 -13.093 -29.746 1.00 87.69 375 SER A N 1
ATOM 2921 C CA . SER A 1 375 ? -7.211 -12.331 -30.998 1.00 87.69 375 SER A CA 1
ATOM 2922 C C . SER A 1 375 ? -7.318 -10.820 -30.751 1.00 87.69 375 SER A C 1
ATOM 2924 O O . SER A 1 375 ? -7.637 -10.409 -29.640 1.00 87.69 375 SER A O 1
ATOM 2926 N N . ASN A 1 376 ? -7.099 -10.001 -31.788 1.00 83.38 376 ASN A N 1
ATOM 2927 C CA . ASN A 1 376 ? -7.142 -8.527 -31.740 1.00 83.38 376 ASN A CA 1
ATOM 2928 C C . ASN A 1 376 ? -6.115 -7.890 -30.787 1.00 83.38 376 ASN A C 1
ATOM 2930 O O . ASN A 1 376 ? -6.349 -6.827 -30.217 1.00 83.38 376 ASN A O 1
ATOM 2934 N N . LEU A 1 377 ? -4.968 -8.540 -30.628 1.00 84.31 377 LEU A N 1
ATOM 2935 C CA . LEU A 1 377 ? -3.840 -8.036 -29.862 1.00 84.31 377 LEU A CA 1
ATOM 2936 C C . LEU A 1 377 ? -2.997 -7.066 -30.707 1.00 84.31 377 LEU A C 1
ATOM 2938 O O . LEU A 1 377 ? -2.957 -7.142 -31.934 1.00 84.31 377 LEU A O 1
ATOM 2942 N N . THR A 1 378 ? -2.308 -6.147 -30.043 1.00 82.56 378 THR A N 1
ATOM 2943 C CA . THR A 1 378 ? -1.387 -5.185 -30.654 1.00 82.56 378 THR A CA 1
ATOM 2944 C C . THR A 1 378 ? -0.088 -5.889 -31.017 1.00 82.56 378 THR A C 1
ATOM 2946 O O . THR A 1 378 ? 0.475 -6.586 -30.179 1.00 82.56 378 THR A O 1
ATOM 2949 N N . ALA A 1 379 ? 0.418 -5.689 -32.234 1.00 76.69 379 ALA A N 1
ATOM 2950 C CA . ALA A 1 379 ? 1.691 -6.249 -32.695 1.00 76.69 379 ALA A CA 1
ATOM 2951 C C . ALA A 1 379 ? 2.887 -5.778 -31.845 1.00 76.69 379 ALA A C 1
ATOM 2953 O O . ALA A 1 379 ? 2.903 -4.652 -31.347 1.00 76.69 379 ALA A O 1
ATOM 2954 N N . GLY A 1 380 ? 3.910 -6.625 -31.698 1.00 71.19 380 GLY A N 1
ATOM 2955 C CA . GLY A 1 380 ? 5.142 -6.297 -30.971 1.00 71.19 380 GLY A CA 1
ATOM 2956 C C . GLY A 1 380 ? 4.966 -6.011 -29.478 1.00 71.19 380 GLY A C 1
ATOM 2957 O O . GLY A 1 380 ? 5.778 -5.293 -28.900 1.00 71.19 380 GLY A O 1
ATOM 2958 N N . THR A 1 381 ? 3.902 -6.526 -28.866 1.00 75.31 381 THR A N 1
ATOM 2959 C CA . THR A 1 381 ? 3.527 -6.235 -27.478 1.00 75.31 381 THR A CA 1
ATOM 2960 C C . THR A 1 381 ? 3.609 -7.507 -26.635 1.00 75.31 381 THR A C 1
ATOM 2962 O O . THR A 1 381 ? 3.194 -8.585 -27.067 1.00 75.31 381 THR A O 1
ATOM 2965 N N . THR A 1 382 ? 4.162 -7.389 -25.427 1.00 84.00 382 THR A N 1
ATOM 2966 C CA . THR A 1 382 ? 4.201 -8.478 -24.442 1.00 84.00 382 THR A CA 1
ATOM 2967 C C . THR A 1 382 ? 2.905 -8.500 -23.645 1.00 84.00 382 THR A C 1
ATOM 2969 O O . THR A 1 382 ? 2.517 -7.491 -23.063 1.00 84.00 382 THR A O 1
ATOM 2972 N N . TYR A 1 383 ? 2.269 -9.664 -23.580 1.00 82.50 383 TYR A N 1
ATOM 2973 C CA . TYR A 1 383 ? 1.061 -9.920 -22.809 1.00 82.50 383 TYR A CA 1
ATOM 2974 C C . TYR A 1 383 ? 1.339 -10.952 -21.719 1.00 82.50 383 TYR A C 1
ATOM 2976 O O . TYR A 1 383 ? 1.998 -11.969 -21.961 1.00 82.50 383 TYR A O 1
ATOM 2984 N N . THR A 1 384 ? 0.789 -10.708 -20.533 1.00 89.31 384 THR A N 1
ATOM 2985 C CA . THR A 1 384 ? 0.759 -11.674 -19.431 1.00 89.31 384 THR A CA 1
ATOM 2986 C C . THR A 1 384 ? -0.646 -12.240 -19.325 1.00 89.31 384 THR A C 1
ATOM 2988 O O . THR A 1 384 ? -1.608 -11.492 -19.155 1.00 89.31 384 THR A O 1
ATOM 2991 N N . PHE A 1 385 ? -0.754 -13.560 -19.419 1.00 89.50 385 PHE A N 1
ATOM 2992 C CA . PHE A 1 385 ? -2.007 -14.288 -19.294 1.00 89.50 385 PHE A CA 1
ATOM 2993 C C . PHE A 1 385 ? -2.021 -15.039 -17.970 1.00 89.50 385 PHE A C 1
ATOM 2995 O O . PHE A 1 385 ? -1.109 -15.823 -17.718 1.00 89.50 385 PHE A O 1
ATOM 3002 N N . ASN A 1 386 ? -3.054 -14.839 -17.159 1.00 90.88 386 ASN A N 1
ATOM 3003 C CA . ASN A 1 386 ? -3.315 -15.611 -15.948 1.00 90.88 386 ASN A CA 1
ATOM 3004 C C . ASN A 1 386 ? -4.477 -16.566 -16.214 1.00 90.88 386 ASN A C 1
ATOM 3006 O O . ASN A 1 386 ? -5.533 -16.145 -16.680 1.00 90.88 386 ASN A O 1
ATOM 3010 N N . LEU A 1 387 ? -4.286 -17.849 -15.937 1.00 90.38 387 LEU A N 1
ATOM 3011 C CA . LEU A 1 387 ? -5.299 -18.878 -16.102 1.00 90.38 387 LEU A CA 1
ATOM 3012 C C . LEU A 1 387 ? -5.657 -19.468 -14.743 1.00 90.38 387 LEU A C 1
ATOM 3014 O O . LEU A 1 387 ? -4.811 -20.043 -14.057 1.00 90.38 387 LEU A O 1
ATOM 3018 N N . PHE A 1 388 ? -6.932 -19.371 -14.397 1.00 90.06 388 PHE A N 1
ATOM 3019 C CA . PHE A 1 388 ? -7.504 -19.913 -13.174 1.00 90.06 388 PHE A CA 1
ATOM 3020 C C . PHE A 1 388 ? -8.368 -21.123 -13.508 1.00 90.06 388 PHE A C 1
ATOM 3022 O O . PHE A 1 388 ? -9.170 -21.080 -14.442 1.00 90.06 388 PHE A O 1
ATOM 3029 N N . SER A 1 389 ? -8.219 -22.200 -12.742 1.00 88.12 389 SER A N 1
ATOM 3030 C CA . SER A 1 389 ? -9.147 -23.334 -12.781 1.00 88.12 389 SER A CA 1
ATOM 3031 C C . SER A 1 389 ? -10.320 -23.029 -11.853 1.00 88.12 389 SER A C 1
ATOM 3033 O O . SER A 1 389 ? -10.108 -22.499 -10.765 1.00 88.12 389 SER A O 1
ATOM 3035 N N . VAL A 1 390 ? -11.548 -23.323 -12.275 1.00 84.19 390 VAL A N 1
ATOM 3036 C CA . VAL A 1 390 ? -12.771 -22.941 -11.556 1.00 84.19 390 VAL A CA 1
ATOM 3037 C C . VAL A 1 390 ? -13.668 -24.147 -11.320 1.00 84.19 390 VAL A C 1
ATOM 3039 O O . VAL A 1 390 ? -14.003 -24.885 -12.245 1.00 84.19 390 VAL A O 1
ATOM 3042 N N . PHE A 1 391 ? -14.070 -24.329 -10.065 1.00 81.88 391 PHE A N 1
ATOM 3043 C CA . PHE A 1 391 ? -15.004 -25.362 -9.626 1.00 81.88 391 PHE A CA 1
ATOM 3044 C C . PHE A 1 391 ? -16.024 -24.729 -8.677 1.00 81.88 391 PHE A C 1
ATOM 3046 O O . PHE A 1 391 ? -15.625 -24.078 -7.716 1.00 81.88 391 PHE A O 1
ATOM 3053 N N . ASP A 1 392 ? -17.325 -24.861 -8.972 1.00 77.56 392 ASP A N 1
ATOM 3054 C CA . ASP A 1 392 ? -18.419 -24.257 -8.185 1.00 77.56 392 ASP A CA 1
ATOM 3055 C C . ASP A 1 392 ? -18.167 -22.764 -7.836 1.00 77.56 392 ASP A C 1
ATOM 3057 O O . ASP A 1 392 ? -18.391 -22.315 -6.717 1.00 77.56 392 ASP A O 1
ATOM 3061 N N . ASN A 1 393 ? -17.696 -21.987 -8.824 1.00 76.75 393 ASN A N 1
ATOM 3062 C CA . ASN A 1 393 ? -17.353 -20.553 -8.739 1.00 76.75 393 ASN A CA 1
ATOM 3063 C C . ASN A 1 393 ? -16.137 -20.179 -7.867 1.00 76.75 393 ASN A C 1
ATOM 3065 O O . ASN A 1 393 ? -15.856 -18.991 -7.712 1.00 76.75 393 ASN A O 1
ATOM 3069 N N . VAL A 1 394 ? -15.366 -21.149 -7.369 1.00 80.56 394 VAL A N 1
ATOM 3070 C CA . VAL A 1 394 ? -14.106 -20.905 -6.647 1.00 80.56 394 VAL A CA 1
ATOM 3071 C C . VAL A 1 394 ? -12.917 -21.088 -7.589 1.00 80.56 394 VAL A C 1
ATOM 3073 O O . VAL A 1 394 ? -12.826 -22.096 -8.295 1.00 80.56 394 VAL A O 1
ATOM 3076 N N . ARG A 1 395 ? -12.018 -20.095 -7.618 1.00 85.44 395 ARG A N 1
ATOM 3077 C CA . ARG A 1 395 ? -10.831 -20.053 -8.487 1.00 85.44 395 ARG A CA 1
ATOM 3078 C C . ARG A 1 395 ? -9.616 -20.643 -7.771 1.00 85.44 395 ARG A C 1
ATOM 3080 O O . ARG A 1 395 ? -9.435 -20.419 -6.581 1.00 85.44 395 ARG A O 1
ATOM 3087 N N . SER A 1 396 ? -8.780 -21.366 -8.508 1.00 87.25 396 SER A N 1
ATOM 3088 C CA . SER A 1 396 ? -7.438 -21.748 -8.059 1.00 87.25 396 SER A CA 1
ATOM 3089 C C . SER A 1 396 ? -6.534 -20.522 -7.888 1.00 87.25 396 SER A C 1
ATOM 3091 O O . SER A 1 396 ? -6.869 -19.429 -8.344 1.00 87.25 396 SER A O 1
ATOM 3093 N N . SER A 1 397 ? -5.363 -20.702 -7.277 1.00 84.69 397 SER A N 1
ATOM 3094 C CA . SER A 1 397 ? -4.330 -19.657 -7.145 1.00 84.69 397 SER A CA 1
ATOM 3095 C C . SER A 1 397 ? -3.866 -19.072 -8.488 1.00 84.69 397 SER A C 1
ATOM 3097 O O . SER A 1 397 ? -3.414 -17.929 -8.550 1.00 84.69 397 SER A O 1
ATOM 3099 N N . GLY A 1 398 ? -4.040 -19.827 -9.573 1.00 84.38 398 GLY A N 1
ATOM 3100 C CA . GLY A 1 398 ? -3.774 -19.399 -10.938 1.00 84.38 398 GLY A CA 1
ATOM 3101 C C . GLY A 1 398 ? -2.356 -19.720 -11.397 1.00 84.38 398 GLY A C 1
ATOM 3102 O O . GLY A 1 398 ? -1.406 -19.779 -10.620 1.00 84.38 398 GLY A O 1
ATOM 3103 N N . VAL A 1 399 ? -2.216 -19.935 -12.701 1.00 85.56 399 VAL A N 1
ATOM 3104 C CA . VAL A 1 399 ? -0.927 -20.102 -13.383 1.00 85.56 399 VAL A CA 1
ATOM 3105 C C . VAL A 1 399 ? -0.795 -19.041 -14.455 1.00 85.56 399 VAL A C 1
ATOM 3107 O O . VAL A 1 399 ? -1.770 -18.726 -15.134 1.00 85.56 399 VAL A O 1
ATOM 3110 N N . ASN A 1 400 ? 0.401 -18.489 -14.629 1.00 88.50 400 ASN A N 1
ATOM 3111 C CA . ASN A 1 400 ? 0.623 -17.436 -15.607 1.00 88.50 400 ASN A CA 1
ATOM 3112 C C . ASN A 1 400 ? 1.576 -17.861 -16.723 1.00 88.50 400 ASN A C 1
ATOM 3114 O O . ASN A 1 400 ? 2.396 -18.767 -16.573 1.00 88.50 400 ASN A O 1
ATOM 3118 N N . VAL A 1 401 ? 1.432 -17.213 -17.876 1.00 86.69 401 VAL A N 1
ATOM 3119 C CA . VAL A 1 401 ? 2.406 -17.293 -18.957 1.00 86.69 401 VAL A CA 1
ATOM 3120 C C . VAL A 1 401 ? 2.537 -15.934 -19.625 1.00 86.69 401 VAL A C 1
ATOM 3122 O O . VAL A 1 401 ? 1.547 -15.234 -19.848 1.00 86.69 401 VAL A O 1
ATOM 3125 N N . THR A 1 402 ? 3.764 -15.566 -19.969 1.00 83.69 402 THR A N 1
ATOM 3126 C CA . THR A 1 402 ? 4.054 -14.383 -20.776 1.00 83.69 402 THR A CA 1
ATOM 3127 C C . THR A 1 402 ? 4.266 -14.786 -22.230 1.00 83.69 402 THR A C 1
ATOM 3129 O O . THR A 1 402 ? 4.867 -15.816 -22.546 1.00 83.69 402 THR A O 1
ATOM 3132 N N . ALA A 1 403 ? 3.715 -13.996 -23.144 1.00 82.31 403 ALA A N 1
ATOM 3133 C CA . ALA A 1 403 ? 3.774 -14.252 -24.573 1.00 82.31 403 ALA A CA 1
ATOM 3134 C C . ALA A 1 403 ? 3.791 -12.929 -25.344 1.00 82.31 403 ALA A C 1
ATOM 3136 O O . ALA A 1 403 ? 3.214 -11.942 -24.903 1.00 82.31 403 ALA A O 1
ATOM 3137 N N . VAL A 1 404 ? 4.459 -12.909 -26.495 1.00 78.25 404 VAL A N 1
ATOM 3138 C CA . VAL A 1 404 ? 4.628 -11.704 -27.316 1.00 78.25 404 VAL A CA 1
ATOM 3139 C C . VAL A 1 404 ? 3.912 -11.879 -28.648 1.00 78.25 404 VAL A C 1
ATOM 3141 O O . VAL A 1 404 ? 3.947 -12.965 -29.231 1.00 78.25 404 VAL A O 1
ATOM 3144 N N . THR A 1 405 ? 3.262 -10.827 -29.134 1.00 78.00 405 THR A N 1
ATOM 3145 C CA . THR A 1 405 ? 2.787 -10.756 -30.522 1.00 78.00 405 THR A CA 1
ATOM 3146 C C . THR A 1 405 ? 3.947 -10.395 -31.445 1.00 78.00 405 THR A C 1
ATOM 3148 O O . THR A 1 405 ? 4.861 -9.654 -31.073 1.00 78.00 405 THR A O 1
ATOM 3151 N N . ALA A 1 406 ? 3.935 -10.920 -32.669 1.00 67.00 406 ALA A N 1
ATOM 3152 C CA . ALA A 1 406 ? 4.993 -10.636 -33.633 1.00 67.00 406 ALA A CA 1
ATOM 3153 C C . ALA A 1 406 ? 5.015 -9.137 -33.988 1.00 67.00 406 ALA A C 1
ATOM 3155 O O . ALA A 1 406 ? 3.966 -8.508 -34.121 1.00 67.00 406 ALA A O 1
ATOM 3156 N N . THR A 1 407 ? 6.202 -8.545 -34.141 1.00 52.59 407 THR A N 1
ATOM 3157 C CA . THR A 1 407 ? 6.334 -7.193 -34.693 1.00 52.59 407 THR A CA 1
ATOM 3158 C C . THR A 1 407 ? 6.002 -7.252 -36.181 1.00 52.59 407 THR A C 1
ATOM 3160 O O . THR A 1 407 ? 6.655 -7.964 -36.944 1.00 52.59 407 THR A O 1
ATOM 3163 N N . GLY A 1 408 ? 4.978 -6.513 -36.609 1.00 46.84 408 GLY A N 1
ATOM 3164 C CA . GLY A 1 408 ? 4.626 -6.387 -38.022 1.00 46.84 408 GLY A CA 1
ATOM 3165 C C . GLY A 1 408 ? 5.726 -5.648 -38.784 1.00 46.84 408 GLY A C 1
ATOM 3166 O O . GLY A 1 408 ? 5.651 -4.429 -38.923 1.00 46.84 408 GLY A O 1
ATOM 3167 N N . LYS A 1 409 ? 6.770 -6.386 -39.194 1.00 40.31 409 LYS A N 1
ATOM 3168 C CA . LYS A 1 409 ? 7.813 -6.128 -40.212 1.00 40.31 409 LYS A CA 1
ATOM 3169 C C . LYS A 1 409 ? 9.118 -6.835 -39.816 1.00 40.31 409 LYS A C 1
ATOM 3171 O O . LYS A 1 409 ? 9.900 -6.315 -39.025 1.00 40.31 409 LYS A O 1
ATOM 3176 N N . GLY A 1 410 ? 9.406 -7.969 -40.454 1.00 31.69 410 GLY A N 1
ATOM 3177 C CA . GLY A 1 410 ? 10.749 -8.561 -40.482 1.00 31.69 410 GLY A CA 1
ATOM 3178 C C . GLY A 1 410 ? 10.739 -10.078 -40.708 1.00 31.69 410 GLY A C 1
ATOM 3179 O O . GLY A 1 410 ? 9.882 -10.762 -40.158 1.00 31.69 410 GLY A O 1
ATOM 3180 N N . PRO A 1 411 ? 11.653 -10.637 -41.524 1.00 34.25 411 PRO A N 1
ATOM 3181 C CA . PRO A 1 411 ? 11.682 -12.065 -41.819 1.00 34.25 411 PRO A CA 1
ATOM 3182 C C . PRO A 1 411 ? 12.143 -12.861 -40.590 1.00 34.25 411 PRO A C 1
ATOM 3184 O O . PRO A 1 411 ? 13.166 -12.551 -39.984 1.00 34.25 411 PRO A O 1
ATOM 3187 N N . TYR A 1 412 ? 11.421 -13.926 -40.247 1.00 29.70 412 TYR A N 1
ATOM 3188 C CA . TYR A 1 412 ? 11.836 -14.871 -39.211 1.00 29.70 412 TYR A CA 1
ATOM 3189 C C . TYR A 1 412 ? 13.185 -15.519 -39.571 1.00 29.70 412 TYR A C 1
ATOM 3191 O O . TYR A 1 412 ? 13.323 -16.169 -40.611 1.00 29.70 412 TYR A O 1
ATOM 3199 N N . HIS A 1 413 ? 14.185 -15.393 -38.698 1.00 32.44 413 HIS A N 1
ATOM 3200 C CA . HIS A 1 413 ? 15.403 -16.198 -38.766 1.00 32.44 413 HIS A CA 1
ATOM 3201 C C . HIS A 1 413 ? 15.181 -17.539 -38.051 1.00 32.44 413 HIS A C 1
ATOM 3203 O O . HIS A 1 413 ? 14.892 -17.570 -36.859 1.00 32.44 413 HIS A O 1
ATOM 3209 N N . ILE A 1 414 ? 15.372 -18.658 -38.757 1.00 34.03 414 ILE A N 1
ATOM 3210 C CA . ILE A 1 414 ? 15.544 -19.976 -38.130 1.00 34.03 414 ILE A CA 1
ATOM 3211 C C . ILE A 1 414 ? 17.029 -20.128 -37.787 1.00 34.03 414 ILE A C 1
ATOM 3213 O O . ILE A 1 414 ? 17.869 -20.243 -38.683 1.00 34.03 414 ILE A O 1
ATOM 3217 N N . VAL A 1 415 ? 17.365 -20.147 -36.498 1.00 33.53 415 VAL A N 1
ATOM 3218 C CA . VAL A 1 415 ? 18.715 -20.480 -36.024 1.00 33.53 415 VAL A CA 1
ATOM 3219 C C . VAL A 1 415 ? 18.809 -21.996 -35.847 1.00 33.53 415 VAL A C 1
ATOM 3221 O O . VAL A 1 415 ? 18.250 -22.563 -34.915 1.00 33.53 415 VAL A O 1
ATOM 3224 N N . GLY A 1 416 ? 19.516 -22.675 -36.753 1.00 33.59 416 GLY A N 1
ATOM 3225 C CA . GLY A 1 416 ? 19.883 -24.083 -36.587 1.00 33.59 416 GLY A CA 1
ATOM 3226 C C . GLY A 1 416 ? 21.213 -24.213 -35.845 1.00 33.59 416 GLY A C 1
ATOM 3227 O O . GLY A 1 416 ? 22.264 -23.947 -36.427 1.00 33.59 416 GLY A O 1
ATOM 3228 N N . LEU A 1 417 ? 21.185 -24.636 -34.579 1.00 38.91 417 LEU A N 1
ATOM 3229 C CA . LEU A 1 417 ? 22.387 -24.930 -33.791 1.00 38.91 417 LEU A CA 1
ATOM 3230 C C . LEU A 1 417 ? 22.824 -26.385 -34.007 1.00 38.91 417 LEU A C 1
ATOM 3232 O O . LEU A 1 417 ? 22.058 -27.317 -33.778 1.00 38.91 417 LEU A O 1
ATOM 3236 N N . ASN A 1 418 ? 24.072 -26.591 -34.433 1.00 37.62 418 ASN A N 1
ATOM 3237 C CA . ASN A 1 418 ? 24.660 -27.921 -34.603 1.00 37.62 418 ASN A CA 1
ATOM 3238 C C . ASN A 1 418 ? 25.624 -28.186 -33.435 1.00 37.62 418 ASN A C 1
ATOM 3240 O O . ASN A 1 418 ? 26.798 -27.820 -33.487 1.00 37.62 418 ASN A O 1
ATOM 3244 N N . LEU A 1 419 ? 25.103 -28.749 -32.342 1.00 42.66 419 LEU A N 1
ATOM 3245 C CA . LEU A 1 419 ? 25.836 -28.958 -31.089 1.00 42.66 419 LEU A CA 1
ATOM 3246 C C . LEU A 1 419 ? 26.440 -30.366 -31.033 1.00 42.66 419 LEU A C 1
ATOM 3248 O O . LEU A 1 419 ? 25.774 -31.360 -31.317 1.00 42.66 419 LEU A O 1
ATOM 3252 N N . LYS A 1 420 ? 27.712 -30.466 -30.632 1.00 43.56 420 LYS A N 1
ATOM 3253 C CA . LYS A 1 420 ? 28.410 -31.745 -30.442 1.00 43.56 420 LYS A CA 1
ATOM 3254 C C . LYS A 1 420 ? 28.807 -31.902 -28.978 1.00 43.56 420 LYS A C 1
ATOM 3256 O O . LYS A 1 420 ? 29.857 -31.427 -28.559 1.00 43.56 420 LYS A O 1
ATOM 3261 N N . LEU A 1 421 ? 27.958 -32.577 -28.211 1.00 47.16 421 LEU A N 1
ATOM 3262 C CA . LEU A 1 421 ? 28.171 -32.836 -26.787 1.00 47.16 421 LEU A CA 1
ATOM 3263 C C . LEU A 1 421 ? 29.018 -34.101 -26.603 1.00 47.16 421 LEU A C 1
ATOM 3265 O O . LEU A 1 421 ? 28.790 -35.121 -27.257 1.00 47.16 421 LEU A O 1
ATOM 3269 N N . LYS A 1 422 ? 30.023 -34.038 -25.727 1.00 46.59 422 LYS A N 1
ATOM 3270 C CA . LYS A 1 422 ? 30.895 -35.172 -25.401 1.00 46.59 422 LYS A CA 1
ATOM 3271 C C . LYS A 1 422 ? 30.688 -35.513 -23.928 1.00 46.59 422 LYS A C 1
ATOM 3273 O O . LYS A 1 422 ? 31.166 -34.793 -23.063 1.00 46.59 422 LYS A O 1
ATOM 3278 N N . SER A 1 423 ? 29.958 -36.591 -23.658 1.00 50.38 423 SER A N 1
ATOM 3279 C CA . SER A 1 423 ? 29.713 -37.075 -22.297 1.00 50.38 423 SER A CA 1
ATOM 3280 C C . SER A 1 423 ? 30.612 -38.271 -21.983 1.00 50.38 423 SER A C 1
ATOM 3282 O O . SER A 1 423 ? 30.810 -39.142 -22.833 1.00 50.38 423 SER A O 1
ATOM 3284 N N . LEU A 1 424 ? 31.150 -38.317 -20.761 1.00 46.12 424 LEU A N 1
ATOM 3285 C CA . LEU A 1 424 ? 31.915 -39.456 -20.232 1.00 46.12 424 LEU A CA 1
ATOM 3286 C C . LEU A 1 424 ? 31.004 -40.620 -19.801 1.00 46.12 424 LEU A C 1
ATOM 3288 O O . LEU A 1 424 ? 31.491 -41.719 -19.541 1.00 46.12 424 LEU A O 1
ATOM 3292 N N . VAL A 1 425 ? 29.688 -40.388 -19.757 1.00 54.50 425 VAL A N 1
ATOM 3293 C CA . VAL A 1 425 ? 28.664 -41.360 -19.358 1.00 54.50 425 VAL A CA 1
ATOM 3294 C C . VAL A 1 425 ? 27.544 -41.381 -20.398 1.00 54.50 425 VAL A C 1
ATOM 3296 O O . VAL A 1 425 ? 27.242 -40.376 -21.043 1.00 54.50 425 VAL A O 1
ATOM 3299 N N . LYS A 1 426 ? 26.927 -42.544 -20.605 1.00 53.78 426 LYS A N 1
ATOM 3300 C CA . LYS A 1 426 ? 25.837 -42.702 -21.570 1.00 53.78 426 LYS A CA 1
ATOM 3301 C C . LYS A 1 426 ? 24.567 -42.038 -21.026 1.00 53.78 426 LYS A C 1
ATOM 3303 O O . LYS A 1 426 ? 23.995 -42.537 -20.066 1.00 53.78 426 LYS A O 1
ATOM 3308 N N . LEU A 1 427 ? 24.163 -40.933 -21.645 1.00 53.22 427 LEU A N 1
ATOM 3309 C CA . LEU A 1 427 ? 22.961 -40.177 -21.284 1.00 53.22 427 LEU A CA 1
ATOM 3310 C C . LEU A 1 427 ? 21.709 -40.785 -21.932 1.00 53.22 427 LEU A C 1
ATOM 3312 O O . LEU A 1 427 ? 21.803 -41.381 -23.012 1.00 53.22 427 LEU A O 1
ATOM 3316 N N . SER A 1 428 ? 20.562 -40.653 -21.263 1.00 60.22 428 SER A N 1
ATOM 3317 C CA . SER A 1 428 ? 19.252 -41.010 -21.815 1.00 60.22 428 SER A CA 1
ATOM 3318 C C . SER A 1 428 ? 18.695 -39.882 -22.693 1.00 60.22 428 SER A C 1
ATOM 3320 O O . SER A 1 428 ? 19.155 -38.742 -22.619 1.00 60.22 428 SER A O 1
ATOM 3322 N N . ASP A 1 429 ? 17.702 -40.185 -23.534 1.00 52.16 429 ASP A N 1
ATOM 3323 C CA . ASP A 1 429 ? 17.109 -39.184 -24.432 1.00 52.16 429 ASP A CA 1
ATOM 3324 C C . ASP A 1 429 ? 16.461 -38.022 -23.649 1.00 52.16 429 ASP A C 1
ATOM 3326 O O . ASP A 1 429 ? 16.522 -36.884 -24.107 1.00 52.16 429 ASP A O 1
ATOM 3330 N N . SER A 1 430 ? 15.943 -38.269 -22.435 1.00 53.56 430 SER A N 1
ATOM 3331 C CA . SER A 1 430 ? 15.411 -37.208 -21.566 1.00 53.56 430 SER A CA 1
ATOM 3332 C C . SER A 1 430 ? 16.499 -36.327 -20.959 1.00 53.56 430 SER A C 1
ATOM 3334 O O . SER A 1 430 ? 16.292 -35.127 -20.822 1.00 53.56 430 SER A O 1
ATOM 3336 N N . ASP A 1 431 ? 17.668 -36.886 -20.627 1.00 58.47 431 ASP A N 1
ATOM 3337 C CA . ASP A 1 431 ? 18.785 -36.100 -20.077 1.00 58.47 431 ASP A CA 1
ATOM 3338 C C . ASP A 1 431 ? 19.344 -35.136 -21.131 1.00 58.47 431 ASP A C 1
ATOM 3340 O O . ASP A 1 431 ? 19.708 -34.002 -20.828 1.00 58.47 431 ASP A O 1
ATOM 3344 N N . ILE A 1 432 ? 19.385 -35.582 -22.391 1.00 55.91 432 ILE A N 1
ATOM 3345 C CA . ILE A 1 432 ? 19.811 -34.759 -23.528 1.00 55.91 432 ILE A CA 1
ATOM 3346 C C . ILE A 1 432 ? 18.779 -33.660 -23.810 1.00 55.91 432 ILE A C 1
ATOM 3348 O O . ILE A 1 432 ? 19.162 -32.524 -24.086 1.00 55.91 432 ILE A O 1
ATOM 3352 N N . GLU A 1 433 ? 17.484 -33.975 -23.731 1.00 55.12 433 GLU A N 1
ATOM 3353 C CA . GLU A 1 433 ? 16.408 -33.006 -23.964 1.00 55.12 433 GLU A CA 1
ATOM 3354 C C . GLU A 1 433 ? 16.363 -31.928 -22.868 1.00 55.12 433 GLU A C 1
ATOM 3356 O O . GLU A 1 433 ? 16.264 -30.742 -23.185 1.00 55.12 433 GLU A O 1
ATOM 3361 N N . SER A 1 434 ? 16.544 -32.313 -21.601 1.00 59.97 434 SER A N 1
ATOM 3362 C CA . SER A 1 434 ? 16.664 -31.379 -20.474 1.00 59.97 434 SER A CA 1
ATOM 3363 C C . SER A 1 434 ? 17.895 -30.481 -20.598 1.00 59.97 434 SER A C 1
ATOM 3365 O O . SER A 1 434 ? 17.771 -29.269 -20.453 1.00 59.97 434 SER A O 1
ATOM 3367 N N . ALA A 1 435 ? 19.058 -31.037 -20.956 1.00 57.88 435 ALA A N 1
ATOM 3368 C CA . ALA A 1 435 ? 20.276 -30.248 -21.148 1.00 57.88 435 ALA A CA 1
ATOM 3369 C C . ALA A 1 435 ? 20.156 -29.244 -22.311 1.00 57.88 435 ALA A C 1
ATOM 3371 O O . ALA A 1 435 ? 20.709 -28.149 -22.249 1.00 57.88 435 ALA A O 1
ATOM 3372 N N . LEU A 1 436 ? 19.427 -29.591 -23.378 1.00 54.69 436 LEU A N 1
ATOM 3373 C CA . LEU A 1 436 ? 19.160 -28.676 -24.492 1.00 54.69 436 LEU A CA 1
ATOM 3374 C C . LEU A 1 436 ? 18.152 -27.581 -24.117 1.00 54.69 436 LEU A C 1
ATOM 3376 O O . LEU A 1 436 ? 18.338 -26.438 -24.526 1.00 54.69 436 LEU A O 1
ATOM 3380 N N . LEU A 1 437 ? 17.119 -27.904 -23.334 1.00 57.19 437 LEU A N 1
ATOM 3381 C CA . LEU A 1 437 ? 16.156 -26.925 -22.812 1.00 57.19 437 LEU A CA 1
ATOM 3382 C C . LEU A 1 437 ? 16.824 -25.917 -21.873 1.00 57.19 437 LEU A C 1
ATOM 3384 O O . LEU A 1 437 ? 16.585 -24.718 -21.992 1.00 57.19 437 LEU A O 1
ATOM 3388 N N . GLU A 1 438 ? 17.701 -26.395 -20.997 1.00 57.72 438 GLU A N 1
ATOM 3389 C CA . GLU A 1 438 ? 18.475 -25.565 -20.074 1.00 57.72 438 GLU A CA 1
ATOM 3390 C C . GLU A 1 438 ? 19.428 -24.628 -20.835 1.00 57.72 438 GLU A C 1
ATOM 3392 O O . GLU A 1 438 ? 19.498 -23.433 -20.552 1.00 57.72 438 GLU A O 1
ATOM 3397 N N . LEU A 1 439 ? 20.072 -25.132 -21.894 1.00 53.28 439 LEU A N 1
ATOM 3398 C CA . LEU A 1 439 ? 20.955 -24.345 -22.758 1.00 53.28 439 LEU A CA 1
ATOM 3399 C C . LEU A 1 439 ? 20.183 -23.281 -23.562 1.00 53.28 439 LEU A C 1
ATOM 3401 O O . LEU A 1 439 ? 20.665 -22.164 -23.701 1.00 53.28 439 LEU A O 1
ATOM 3405 N N . VAL A 1 440 ? 18.971 -23.576 -24.048 1.00 52.84 440 VAL A N 1
ATOM 3406 C CA . VAL A 1 440 ? 18.105 -22.601 -24.749 1.00 52.84 440 VAL A CA 1
ATOM 3407 C C . VAL A 1 440 ? 17.552 -21.541 -23.788 1.00 52.84 440 VAL A C 1
ATOM 3409 O O . VAL A 1 440 ? 17.496 -20.362 -24.146 1.00 52.84 440 VAL A O 1
ATOM 3412 N N . SER A 1 441 ? 17.219 -21.938 -22.555 1.00 48.44 441 SER A N 1
ATOM 3413 C CA . SER A 1 441 ? 16.777 -21.035 -21.487 1.00 48.44 441 SER A CA 1
ATOM 3414 C C . SER A 1 441 ? 17.873 -20.049 -21.070 1.00 48.44 441 SER A C 1
ATOM 3416 O O . SER A 1 441 ? 17.584 -18.878 -20.839 1.00 48.44 441 SER A O 1
ATOM 3418 N N . LEU A 1 442 ? 19.138 -20.487 -21.025 1.00 44.84 442 LEU A N 1
ATOM 3419 C CA . LEU A 1 442 ? 20.280 -19.650 -20.629 1.00 44.84 442 LEU A CA 1
ATOM 3420 C C . LEU A 1 442 ? 20.531 -18.463 -21.586 1.00 44.84 442 LEU A C 1
ATOM 3422 O O . LEU A 1 442 ? 21.079 -17.437 -21.177 1.00 44.84 442 LEU A O 1
ATOM 3426 N N . TYR A 1 443 ? 20.118 -18.596 -22.853 1.00 46.31 443 TYR A N 1
ATOM 3427 C CA . TYR A 1 443 ? 20.289 -17.585 -23.907 1.00 46.31 443 TYR A CA 1
ATOM 3428 C C . TYR A 1 443 ? 18.994 -16.839 -24.280 1.00 46.31 443 TYR A C 1
ATOM 3430 O O . TYR A 1 443 ? 18.992 -16.083 -25.250 1.00 46.31 443 TYR A O 1
ATOM 3438 N N . GLY A 1 444 ? 17.907 -17.001 -23.515 1.00 40.62 444 GLY A N 1
ATOM 3439 C CA . GLY A 1 444 ? 16.709 -16.157 -23.629 1.00 40.62 444 GLY A CA 1
ATOM 3440 C C . GLY A 1 444 ? 15.898 -16.307 -24.925 1.00 40.62 444 GLY A C 1
ATOM 3441 O O . GLY A 1 444 ? 15.212 -15.368 -25.322 1.00 40.62 444 GLY A O 1
ATOM 3442 N N . LEU A 1 445 ? 15.960 -17.461 -25.601 1.00 41.97 445 LEU A N 1
ATOM 3443 C CA . LEU A 1 445 ? 15.128 -17.751 -26.778 1.00 41.97 445 LEU A CA 1
ATOM 3444 C C . LEU A 1 445 ? 13.802 -18.420 -26.353 1.00 41.97 445 LEU A C 1
ATOM 3446 O O . LEU A 1 445 ? 13.831 -19.338 -25.531 1.00 41.97 445 LEU A O 1
ATOM 3450 N N . PRO A 1 446 ? 12.636 -18.020 -26.903 1.00 39.56 446 PRO A N 1
ATOM 3451 C CA . PRO A 1 446 ? 11.350 -18.603 -26.523 1.00 39.56 446 PRO A CA 1
ATOM 3452 C C . PRO A 1 446 ? 11.251 -20.077 -26.965 1.00 39.56 446 PRO A C 1
ATOM 3454 O O . PRO A 1 446 ? 11.675 -20.420 -28.075 1.00 39.56 446 PRO A O 1
ATOM 3457 N N . PRO A 1 447 ? 10.665 -20.973 -26.146 1.00 33.91 447 PRO A N 1
ATOM 3458 C CA . PRO A 1 447 ? 10.611 -22.399 -26.440 1.00 33.91 447 PRO A CA 1
ATOM 3459 C C . PRO A 1 447 ? 9.511 -22.702 -27.470 1.00 33.91 447 PRO A C 1
ATOM 3461 O O . PRO A 1 447 ? 8.416 -23.143 -27.135 1.00 33.91 447 PRO A O 1
ATOM 3464 N N . GLN A 1 448 ? 9.791 -22.501 -28.755 1.00 36.06 448 GLN A N 1
ATOM 3465 C CA . GLN A 1 448 ? 8.945 -23.024 -29.831 1.00 36.06 448 GLN A CA 1
ATOM 3466 C C . GLN A 1 448 ? 9.292 -24.502 -30.071 1.00 36.06 448 GLN A C 1
ATOM 3468 O O . GLN A 1 448 ? 10.300 -24.826 -30.700 1.00 36.06 448 GLN A O 1
ATOM 3473 N N . ARG A 1 449 ? 8.451 -25.432 -29.597 1.00 33.19 449 ARG A N 1
ATOM 3474 C CA . ARG A 1 449 ? 8.495 -26.831 -30.057 1.00 33.19 449 ARG A CA 1
ATOM 3475 C C . ARG A 1 449 ? 7.864 -26.917 -31.449 1.00 33.19 449 ARG A C 1
ATOM 3477 O O . ARG A 1 449 ? 6.656 -27.082 -31.580 1.00 33.19 449 ARG A O 1
ATOM 3484 N N . SER A 1 450 ? 8.697 -26.904 -32.485 1.00 29.69 450 SER A N 1
ATOM 3485 C CA . SER A 1 450 ? 8.430 -27.741 -33.657 1.00 29.69 450 SER A CA 1
ATOM 3486 C C . SER A 1 450 ? 8.989 -29.140 -33.372 1.00 29.69 450 SER A C 1
ATOM 3488 O O . SER A 1 450 ? 10.007 -29.299 -32.704 1.00 29.69 450 SER A O 1
ATOM 3490 N N . SER A 1 451 ? 8.242 -30.165 -33.772 1.00 29.81 451 SER A N 1
ATOM 3491 C CA . SER A 1 451 ? 8.439 -31.585 -33.463 1.00 29.81 451 SER A CA 1
ATOM 3492 C C . SER A 1 451 ? 9.903 -32.059 -33.387 1.00 29.81 451 SER A C 1
ATOM 3494 O O . SER A 1 451 ? 10.612 -32.053 -34.396 1.00 29.81 451 SER A O 1
ATOM 3496 N N . PHE A 1 452 ? 10.316 -32.630 -32.249 1.00 33.66 452 PHE A N 1
ATOM 3497 C CA . PHE A 1 452 ? 11.433 -33.580 -32.212 1.00 33.66 452 PHE A CA 1
ATOM 3498 C C . PHE A 1 452 ? 10.995 -34.892 -32.877 1.00 33.66 452 PHE A C 1
ATOM 3500 O O . PHE A 1 452 ? 10.679 -35.881 -32.225 1.00 33.66 452 PHE A O 1
ATOM 3507 N N . THR A 1 453 ? 10.960 -34.915 -34.204 1.00 34.03 453 THR A N 1
ATOM 3508 C CA . THR A 1 453 ? 10.857 -36.157 -34.975 1.00 34.03 453 THR A CA 1
ATOM 3509 C C . THR A 1 453 ? 12.119 -36.330 -35.797 1.00 34.03 453 THR A C 1
ATOM 3511 O O . THR A 1 453 ? 12.143 -35.980 -36.970 1.00 34.03 453 THR A O 1
ATOM 3514 N N . GLN A 1 454 ? 13.166 -36.845 -35.142 1.00 33.41 454 GLN A N 1
ATOM 3515 C CA . GLN A 1 454 ? 14.069 -37.912 -35.608 1.00 33.41 454 GLN A CA 1
ATOM 3516 C C . GLN A 1 454 ? 15.384 -37.886 -34.810 1.00 33.41 454 GLN A C 1
ATOM 3518 O O . GLN A 1 454 ? 16.355 -37.239 -35.196 1.00 33.41 454 GLN A O 1
ATOM 3523 N N . ILE A 1 455 ? 15.456 -38.667 -33.728 1.00 32.56 455 ILE A N 1
ATOM 3524 C CA . ILE A 1 455 ? 16.745 -39.132 -33.204 1.00 32.56 455 ILE A CA 1
ATOM 3525 C C . ILE A 1 455 ? 17.203 -40.263 -34.130 1.00 32.56 455 ILE A C 1
ATOM 3527 O O . ILE A 1 455 ? 16.826 -41.421 -33.957 1.00 32.56 455 ILE A O 1
ATOM 3531 N N . HIS A 1 456 ? 17.993 -39.939 -35.156 1.00 31.08 456 HIS A N 1
ATOM 3532 C CA . HIS A 1 456 ? 18.678 -40.962 -35.946 1.00 31.08 456 HIS A CA 1
ATOM 3533 C C . HIS A 1 456 ? 20.054 -41.234 -35.358 1.00 31.08 456 HIS A C 1
ATOM 3535 O O . HIS A 1 456 ? 20.992 -40.447 -35.489 1.00 31.08 456 HIS A O 1
ATOM 3541 N N . LYS A 1 457 ? 20.193 -42.415 -34.759 1.00 29.44 457 LYS A N 1
ATOM 3542 C CA . LYS A 1 457 ? 21.492 -43.044 -34.536 1.00 29.44 457 LYS A CA 1
ATOM 3543 C C . LYS A 1 457 ? 22.138 -43.263 -35.907 1.00 29.44 457 LYS A C 1
ATOM 3545 O O . LYS A 1 457 ? 21.741 -44.154 -36.653 1.00 29.44 457 LYS A O 1
ATOM 3550 N N . VAL A 1 458 ? 23.134 -42.451 -36.260 1.00 26.91 458 VAL A N 1
ATOM 3551 C CA . VAL A 1 458 ? 23.917 -42.675 -37.480 1.00 26.91 458 VAL A CA 1
ATOM 3552 C C . VAL A 1 458 ? 24.849 -43.857 -37.243 1.00 26.91 458 VAL A C 1
ATOM 3554 O O . VAL A 1 458 ? 25.994 -43.712 -36.826 1.00 26.91 458 VAL A O 1
ATOM 3557 N N . THR A 1 459 ? 24.364 -45.045 -37.575 1.00 29.28 459 THR A N 1
ATOM 3558 C CA . THR A 1 459 ? 25.207 -46.091 -38.150 1.00 29.28 459 THR A CA 1
ATOM 3559 C C . THR A 1 459 ? 24.839 -46.229 -39.624 1.00 29.28 459 THR A C 1
ATOM 3561 O O . THR A 1 459 ? 23.880 -46.905 -39.958 1.00 29.28 459 THR A O 1
ATOM 3564 N N . SER A 1 460 ? 25.629 -45.575 -40.484 1.00 27.47 460 SER A N 1
ATOM 3565 C CA . SER A 1 460 ? 25.826 -45.851 -41.920 1.00 27.47 460 SER A CA 1
ATOM 3566 C C . SER A 1 460 ? 24.611 -45.887 -42.887 1.00 27.47 460 SER A C 1
ATOM 3568 O O . SER A 1 460 ? 23.827 -46.825 -42.899 1.00 27.47 460 SER A O 1
ATOM 3570 N N . ARG A 1 461 ? 24.618 -44.927 -43.835 1.00 32.19 461 ARG A N 1
ATOM 3571 C CA . ARG A 1 461 ? 24.099 -44.955 -45.233 1.00 32.19 461 ARG A CA 1
ATOM 3572 C C . ARG A 1 461 ? 22.612 -45.300 -45.500 1.00 32.19 461 ARG A C 1
ATOM 3574 O O . ARG A 1 461 ? 22.279 -46.469 -45.652 1.00 32.19 461 ARG A O 1
ATOM 3581 N N . LYS A 1 462 ? 21.805 -44.277 -45.844 1.00 23.73 462 LYS A N 1
ATOM 3582 C CA . LYS A 1 462 ? 21.063 -44.075 -47.130 1.00 23.73 462 LYS A CA 1
ATOM 3583 C C . LYS A 1 462 ? 20.034 -42.929 -47.000 1.00 23.73 462 LYS A C 1
ATOM 3585 O O . LYS A 1 462 ? 19.389 -42.794 -45.972 1.00 23.73 462 LYS A O 1
ATOM 3590 N N . PHE A 1 463 ? 19.907 -42.120 -48.055 1.00 25.70 463 PHE A N 1
ATOM 3591 C CA . PHE A 1 463 ? 18.935 -41.025 -48.224 1.00 25.70 463 PHE A CA 1
ATOM 3592 C C . PHE A 1 463 ? 17.526 -41.548 -48.572 1.00 25.70 463 PHE A C 1
ATOM 3594 O O . PHE A 1 463 ? 17.433 -42.435 -49.417 1.00 25.70 463 PHE A O 1
ATOM 3601 N N . MET A 1 464 ? 16.466 -40.921 -48.036 1.00 21.28 464 MET A N 1
ATOM 3602 C CA . MET A 1 464 ? 15.228 -40.557 -48.760 1.00 21.28 464 MET A CA 1
ATOM 3603 C C . MET A 1 464 ? 14.418 -39.487 -47.995 1.00 21.28 464 MET A C 1
ATOM 3605 O O . MET A 1 464 ? 14.554 -39.342 -46.785 1.00 21.28 464 MET A O 1
ATOM 3609 N N . ALA A 1 465 ? 13.670 -38.697 -48.770 1.00 33.16 465 ALA A N 1
ATOM 3610 C CA . ALA A 1 465 ? 13.216 -37.322 -48.539 1.00 33.16 465 ALA A CA 1
ATOM 3611 C C . ALA A 1 465 ? 11.978 -37.137 -47.632 1.00 33.16 465 ALA A C 1
ATOM 3613 O O . ALA A 1 465 ? 11.163 -38.048 -47.505 1.00 33.16 465 ALA A O 1
ATOM 3614 N N . ALA A 1 466 ? 11.797 -35.915 -47.102 1.00 23.48 466 ALA A N 1
ATOM 3615 C CA . ALA A 1 466 ? 10.533 -35.422 -46.544 1.00 23.48 466 ALA A CA 1
ATOM 3616 C C . ALA A 1 466 ? 10.278 -33.927 -46.882 1.00 23.48 466 ALA A C 1
ATOM 3618 O O . ALA A 1 466 ? 11.191 -33.106 -46.872 1.00 23.48 466 ALA A O 1
ATOM 3619 N N . SER A 1 467 ? 9.010 -33.677 -47.217 1.00 26.09 467 SER A N 1
ATOM 3620 C CA . SER A 1 467 ? 8.227 -32.555 -47.773 1.00 26.09 467 SER A CA 1
ATOM 3621 C C . SER A 1 467 ? 8.558 -31.075 -47.471 1.00 26.09 467 SER A C 1
ATOM 3623 O O . SER A 1 467 ? 8.814 -30.682 -46.340 1.00 26.09 467 SER A O 1
ATOM 3625 N N . SER A 1 468 ? 8.414 -30.240 -48.513 1.00 29.83 468 SER A N 1
ATOM 3626 C CA . SER A 1 468 ? 8.549 -28.771 -48.576 1.00 29.83 468 SER A CA 1
ATOM 3627 C C . SER A 1 468 ? 7.238 -28.002 -48.305 1.00 29.83 468 SER A C 1
ATOM 3629 O O . SER A 1 468 ? 6.195 -28.383 -48.834 1.00 29.83 468 SER A O 1
ATOM 3631 N N . ILE A 1 469 ? 7.299 -26.871 -47.587 1.00 35.38 469 ILE A N 1
ATOM 3632 C CA . ILE A 1 469 ? 6.200 -25.889 -47.436 1.00 35.38 469 ILE A CA 1
ATOM 3633 C C . ILE A 1 469 ? 6.215 -24.921 -48.642 1.00 35.38 469 ILE A C 1
ATOM 3635 O O . ILE A 1 469 ? 7.257 -24.355 -48.973 1.00 35.38 469 ILE A O 1
ATOM 3639 N N . PHE A 1 470 ? 5.077 -24.758 -49.326 1.00 34.84 470 PHE A N 1
ATOM 3640 C CA . PHE A 1 470 ? 4.912 -23.959 -50.552 1.00 34.84 470 PHE A CA 1
ATOM 3641 C C . PHE A 1 470 ? 4.491 -22.503 -50.243 1.00 34.84 470 PHE A C 1
ATOM 3643 O O . PHE A 1 470 ? 3.568 -22.286 -49.466 1.00 34.84 470 PHE A O 1
ATOM 3650 N N . LEU A 1 471 ? 5.120 -21.511 -50.892 1.00 44.38 471 LEU A N 1
ATOM 3651 C CA . LEU A 1 471 ? 4.638 -20.115 -50.953 1.00 44.38 471 LEU A CA 1
ATOM 3652 C C . LEU A 1 471 ? 3.594 -20.007 -52.075 1.00 44.38 471 LEU A C 1
ATOM 3654 O O . LEU A 1 471 ? 3.840 -20.529 -53.163 1.00 44.38 471 LEU A O 1
ATOM 3658 N N . SER A 1 472 ? 2.451 -19.357 -51.838 1.00 50.47 472 SER A N 1
ATOM 3659 C CA . SER A 1 472 ? 1.373 -19.265 -52.834 1.00 50.47 472 SER A CA 1
ATOM 3660 C C . SER A 1 472 ? 1.595 -18.125 -53.838 1.00 50.47 472 SER A C 1
ATOM 3662 O O . SER A 1 472 ? 1.702 -16.968 -53.431 1.00 50.47 472 SER A O 1
ATOM 3664 N N . ASP A 1 473 ? 1.539 -18.429 -55.139 1.00 55.75 473 ASP A N 1
ATOM 3665 C CA . ASP A 1 473 ? 1.612 -17.480 -56.270 1.00 55.75 473 ASP A CA 1
ATOM 3666 C C . ASP A 1 473 ? 0.622 -16.299 -56.187 1.00 55.75 473 ASP A C 1
ATOM 3668 O O . ASP A 1 473 ? 0.816 -15.284 -56.848 1.00 55.75 473 ASP A O 1
ATOM 3672 N N . VAL A 1 474 ? -0.447 -16.424 -55.397 1.00 58.22 474 VAL A N 1
ATOM 3673 C CA . VAL A 1 474 ? -1.573 -15.476 -55.340 1.00 58.22 474 VAL A CA 1
ATOM 3674 C C . VAL A 1 474 ? -1.185 -14.135 -54.700 1.00 58.22 474 VAL A C 1
ATOM 3676 O O . VAL A 1 474 ? -1.752 -13.102 -55.043 1.00 58.22 474 VAL A O 1
ATOM 3679 N N . GLN A 1 475 ? -0.198 -14.121 -53.799 1.00 63.22 475 GLN A N 1
ATOM 3680 C CA . GLN A 1 475 ? 0.181 -12.918 -53.041 1.00 63.22 475 GLN A CA 1
ATOM 3681 C C . GLN A 1 475 ? 1.027 -11.917 -53.846 1.00 63.22 475 GLN A C 1
ATOM 3683 O O . GLN A 1 475 ? 1.100 -10.748 -53.477 1.00 63.22 475 GLN A O 1
ATOM 3688 N N . PHE A 1 476 ? 1.631 -12.350 -54.955 1.00 76.06 476 PHE A N 1
ATOM 3689 C CA . PHE A 1 476 ? 2.556 -11.541 -55.761 1.00 76.06 476 PHE A CA 1
ATOM 3690 C C . PHE A 1 476 ? 2.033 -11.273 -57.174 1.00 76.06 476 PHE A C 1
ATOM 3692 O O . PHE A 1 476 ? 2.807 -11.009 -58.092 1.00 76.06 476 PHE A O 1
ATOM 3699 N N . GLN A 1 477 ? 0.715 -11.361 -57.358 1.00 81.06 477 GLN A N 1
ATOM 3700 C CA . GLN A 1 477 ? 0.063 -11.083 -58.630 1.00 81.06 477 GLN A CA 1
ATOM 3701 C C . GLN A 1 477 ? -0.341 -9.618 -58.742 1.00 81.06 477 GLN A C 1
ATOM 3703 O O . GLN A 1 477 ? -0.984 -9.046 -57.859 1.00 81.06 477 GLN A O 1
ATOM 3708 N N . CYS A 1 478 ? -0.032 -9.026 -59.889 1.00 82.81 478 CYS A N 1
ATOM 3709 C CA . CYS A 1 478 ? -0.561 -7.732 -60.266 1.00 82.81 478 CYS A CA 1
ATOM 3710 C C . CYS A 1 478 ? -2.050 -7.857 -60.571 1.00 82.81 478 CYS A C 1
ATOM 3712 O O . CYS A 1 478 ? -2.444 -8.634 -61.434 1.00 82.81 478 CYS A O 1
ATOM 3714 N N . SER A 1 479 ? -2.897 -7.057 -59.925 1.00 83.00 479 SER A N 1
ATOM 3715 C CA . SER A 1 479 ? -4.348 -7.122 -60.155 1.00 83.00 479 SER A CA 1
ATOM 3716 C C . SER A 1 479 ? -4.783 -6.632 -61.543 1.00 83.00 479 SER A C 1
ATOM 3718 O O . SER A 1 479 ? -5.925 -6.871 -61.930 1.00 83.00 479 SER A O 1
ATOM 3720 N N . VAL A 1 480 ? -3.883 -5.989 -62.299 1.00 84.56 480 VAL A N 1
ATOM 3721 C CA . VAL A 1 480 ? -4.126 -5.535 -63.677 1.00 84.56 480 VAL A CA 1
ATOM 3722 C C . VAL A 1 480 ? -3.840 -6.658 -64.680 1.00 84.56 480 VAL A C 1
ATOM 3724 O O . VAL A 1 480 ? -4.762 -7.113 -65.351 1.00 84.56 480 VAL A O 1
ATOM 3727 N N . CYS A 1 481 ? -2.600 -7.164 -64.764 1.00 84.31 481 CYS A N 1
ATOM 3728 C CA . CYS A 1 481 ? -2.266 -8.247 -65.704 1.00 84.31 481 CYS A CA 1
ATOM 3729 C C . CYS A 1 481 ? -2.583 -9.658 -65.184 1.00 84.31 481 CYS A C 1
ATOM 3731 O O . CYS A 1 481 ? -2.513 -10.615 -65.950 1.00 84.31 481 CYS A O 1
ATOM 3733 N N . ARG A 1 482 ? -2.934 -9.793 -63.897 1.00 79.19 482 ARG A N 1
ATOM 3734 C CA . ARG A 1 482 ? -3.189 -11.061 -63.182 1.00 79.19 482 ARG A CA 1
ATOM 3735 C C . ARG A 1 482 ? -2.021 -12.046 -63.207 1.00 79.19 482 ARG A C 1
ATOM 3737 O O . ARG A 1 482 ? -2.199 -13.227 -62.921 1.00 79.19 482 ARG A O 1
ATOM 3744 N N . ASP A 1 483 ? -0.830 -11.550 -63.516 1.00 77.69 483 ASP A N 1
ATOM 3745 C CA . ASP A 1 483 ? 0.408 -12.312 -63.498 1.00 77.69 483 ASP A CA 1
ATOM 3746 C C . ASP A 1 483 ? 1.322 -11.832 -62.364 1.00 77.69 483 ASP A C 1
ATOM 3748 O O . ASP A 1 483 ? 1.115 -10.761 -61.789 1.00 77.69 483 ASP A O 1
ATOM 3752 N N . VAL A 1 484 ? 2.328 -12.635 -62.027 1.00 81.00 484 VAL A N 1
ATOM 3753 C CA . VAL A 1 484 ? 3.356 -12.311 -61.030 1.00 81.00 484 VAL A CA 1
ATOM 3754 C C . VAL A 1 484 ? 4.048 -11.005 -61.425 1.00 81.00 484 VAL A C 1
ATOM 3756 O O . VAL A 1 484 ? 4.314 -10.816 -62.613 1.00 81.00 484 VAL A O 1
ATOM 3759 N N . PHE A 1 485 ? 4.342 -10.105 -60.482 1.00 83.12 485 PHE A N 1
ATOM 3760 C CA . PHE A 1 485 ? 4.814 -8.757 -60.820 1.00 83.12 485 PHE A CA 1
ATOM 3761 C C . PHE A 1 485 ? 6.064 -8.729 -61.722 1.00 83.12 485 PHE A C 1
ATOM 3763 O O . PHE A 1 485 ? 7.021 -9.470 -61.510 1.00 83.12 485 PHE A O 1
ATOM 3770 N N . SER A 1 486 ? 6.065 -7.837 -62.719 1.00 79.25 486 SER A N 1
ATOM 3771 C CA . SER A 1 486 ? 7.229 -7.465 -63.537 1.00 79.25 486 SER A CA 1
ATOM 3772 C C . SER A 1 486 ? 7.616 -6.052 -63.165 1.00 79.25 486 SER A C 1
ATOM 3774 O O . SER A 1 486 ? 6.775 -5.174 -63.341 1.00 79.25 486 SER A O 1
ATOM 3776 N N . GLU A 1 487 ? 8.830 -5.842 -62.654 1.00 80.88 487 GLU A N 1
ATOM 3777 C CA . GLU A 1 487 ? 9.275 -4.519 -62.180 1.00 80.88 487 GLU A CA 1
ATOM 3778 C C . GLU A 1 487 ? 8.208 -3.876 -61.269 1.00 80.88 487 GLU A C 1
ATOM 3780 O O . GLU A 1 487 ? 7.571 -2.887 -61.642 1.00 80.88 487 GLU A O 1
ATOM 3785 N N . PRO A 1 488 ? 7.878 -4.511 -60.126 1.00 86.94 488 PRO A N 1
ATOM 3786 C CA . PRO A 1 488 ? 6.820 -4.021 -59.261 1.00 86.94 488 PRO A CA 1
ATOM 3787 C C . PRO A 1 488 ? 7.157 -2.644 -58.712 1.00 86.94 488 PRO A C 1
ATOM 3789 O O . PRO A 1 488 ? 8.198 -2.445 -58.089 1.00 86.94 488 PRO A O 1
ATOM 3792 N N . VAL A 1 489 ? 6.212 -1.730 -58.855 1.00 81.56 489 VAL A N 1
ATOM 3793 C CA . VAL A 1 489 ? 6.245 -0.409 -58.242 1.00 81.56 489 VAL A CA 1
ATOM 3794 C C . VAL A 1 489 ? 5.088 -0.260 -57.277 1.00 81.56 489 VAL A C 1
ATOM 3796 O O . VAL A 1 489 ? 3.999 -0.801 -57.496 1.00 81.56 489 VAL A O 1
ATOM 3799 N N . SER A 1 490 ? 5.336 0.458 -56.192 1.00 84.69 490 SER A N 1
ATOM 3800 C CA . SER A 1 490 ? 4.326 0.812 -55.204 1.00 84.69 490 SER A CA 1
ATOM 3801 C C . SER A 1 490 ? 3.857 2.242 -55.426 1.00 84.69 490 SER A C 1
ATOM 3803 O O . SER A 1 490 ? 4.655 3.125 -55.730 1.00 84.69 490 SER A O 1
ATOM 3805 N N . ILE A 1 491 ? 2.560 2.462 -55.235 1.00 80.06 491 ILE A N 1
ATOM 3806 C CA . ILE A 1 491 ? 1.938 3.791 -55.254 1.00 80.06 491 ILE A CA 1
ATOM 3807 C C . ILE A 1 491 ? 1.535 4.209 -53.827 1.00 80.06 491 ILE A C 1
ATOM 3809 O O . ILE A 1 491 ? 1.401 3.331 -52.969 1.00 80.06 491 ILE A O 1
ATOM 3813 N N . PRO A 1 492 ? 1.302 5.507 -53.534 1.00 75.06 492 PRO A N 1
ATOM 3814 C CA . PRO A 1 492 ? 1.156 6.015 -52.160 1.00 75.06 492 PRO A CA 1
ATOM 3815 C C . PRO A 1 492 ? 0.051 5.369 -51.311 1.00 75.06 492 PRO A C 1
ATOM 3817 O O . PRO A 1 492 ? 0.138 5.369 -50.089 1.00 75.06 492 PRO A O 1
ATOM 3820 N N . CYS A 1 493 ? -0.964 4.754 -51.928 1.00 78.38 493 CYS A N 1
ATOM 3821 C CA . CYS A 1 493 ? -1.984 3.984 -51.207 1.00 78.38 493 CYS A CA 1
ATOM 3822 C C . CYS A 1 493 ? -1.504 2.593 -50.729 1.00 78.38 493 CYS A C 1
ATOM 3824 O O . CYS A 1 493 ? -2.319 1.794 -50.277 1.00 78.38 493 CYS A O 1
ATOM 3826 N N . GLY A 1 494 ? -0.224 2.250 -50.908 1.00 72.00 494 GLY A N 1
ATOM 3827 C CA . GLY A 1 494 ? 0.385 0.995 -50.449 1.00 72.00 494 GLY A CA 1
ATOM 3828 C C . GLY A 1 494 ? 0.149 -0.224 -51.350 1.00 72.00 494 GLY A C 1
ATOM 3829 O O . GLY A 1 494 ? 0.574 -1.326 -51.014 1.00 72.00 494 GLY A O 1
ATOM 3830 N N . HIS A 1 495 ? -0.505 -0.054 -52.503 1.00 81.56 495 HIS A N 1
ATOM 3831 C CA . HIS A 1 495 ? -0.706 -1.130 -53.475 1.00 81.56 495 HIS A CA 1
ATOM 3832 C C . HIS A 1 495 ? 0.438 -1.180 -54.490 1.00 81.56 495 HIS A C 1
ATOM 3834 O O . HIS A 1 495 ? 0.930 -0.138 -54.922 1.00 81.56 495 HIS A O 1
ATOM 3840 N N . SER A 1 496 ? 0.833 -2.391 -54.890 1.00 85.06 496 SER A N 1
ATOM 3841 C CA . SER A 1 496 ? 1.882 -2.604 -55.891 1.00 85.06 496 SER A CA 1
ATOM 3842 C C . SER A 1 496 ? 1.321 -3.153 -57.199 1.00 85.06 496 SER A C 1
ATOM 3844 O O . SER A 1 496 ? 0.359 -3.925 -57.207 1.00 85.06 496 SER A O 1
ATOM 3846 N N . PHE A 1 497 ? 1.944 -2.759 -58.306 1.00 87.88 497 PHE A N 1
ATOM 3847 C CA . PHE A 1 497 ? 1.586 -3.133 -59.675 1.00 87.88 497 PHE A CA 1
ATOM 3848 C C . PHE A 1 497 ? 2.855 -3.314 -60.505 1.00 87.88 497 PHE A C 1
ATOM 3850 O O . PHE A 1 497 ? 3.894 -2.770 -60.150 1.00 87.88 497 PHE A O 1
ATOM 3857 N N . CYS A 1 498 ? 2.794 -4.041 -61.624 1.00 89.56 498 CYS A N 1
ATOM 3858 C CA . CYS A 1 498 ? 3.891 -3.988 -62.594 1.00 89.56 498 CYS A CA 1
ATOM 3859 C C . CYS A 1 498 ? 4.025 -2.550 -63.099 1.00 89.56 498 CYS A C 1
ATOM 3861 O O . CYS A 1 498 ? 2.997 -1.946 -63.422 1.00 89.56 498 CYS A O 1
ATOM 3863 N N . PHE A 1 499 ? 5.250 -2.040 -63.227 1.00 85.56 499 PHE A N 1
ATOM 3864 C CA . PHE A 1 499 ? 5.508 -0.685 -63.719 1.00 85.56 499 PHE A CA 1
ATOM 3865 C C . PHE A 1 499 ? 4.706 -0.367 -64.985 1.00 85.56 499 PHE A C 1
ATOM 3867 O O . PHE A 1 499 ? 3.950 0.596 -65.019 1.00 85.56 499 PHE A O 1
ATOM 3874 N N . THR A 1 500 ? 4.760 -1.253 -65.980 1.00 86.50 500 THR A N 1
ATOM 3875 C CA . THR A 1 500 ? 4.040 -1.102 -67.255 1.00 86.50 500 THR A CA 1
ATOM 3876 C C . THR A 1 500 ? 2.519 -1.145 -67.120 1.00 86.50 500 THR A C 1
ATOM 3878 O O . THR A 1 500 ? 1.810 -0.515 -67.902 1.00 86.50 500 THR A O 1
ATOM 3881 N N . CYS A 1 501 ? 1.991 -1.886 -66.143 1.00 87.12 501 CYS A N 1
ATOM 3882 C CA . CYS A 1 501 ? 0.551 -2.031 -65.943 1.00 87.12 501 CYS A CA 1
ATOM 3883 C C . CYS A 1 501 ? -0.069 -0.789 -65.308 1.00 87.12 501 CYS A C 1
ATOM 3885 O O . CYS A 1 501 ? -1.184 -0.423 -65.671 1.00 87.12 501 CYS A O 1
ATOM 3887 N N . ILE A 1 502 ? 0.631 -0.158 -64.362 1.00 86.75 502 ILE A N 1
ATOM 3888 C CA . ILE A 1 502 ? 0.125 1.048 -63.702 1.00 86.75 502 ILE A CA 1
ATOM 3889 C C . ILE A 1 502 ? 0.297 2.285 -64.582 1.00 86.75 502 ILE A C 1
ATOM 3891 O O . ILE A 1 502 ? -0.637 3.073 -64.683 1.00 86.75 502 ILE A O 1
ATOM 3895 N N . THR A 1 503 ? 1.415 2.403 -65.305 1.00 83.31 503 THR A N 1
ATOM 3896 C CA . THR A 1 503 ? 1.619 3.500 -66.263 1.00 83.31 503 THR A CA 1
ATOM 3897 C C . THR A 1 503 ? 0.602 3.435 -67.399 1.00 83.31 503 THR A C 1
ATOM 3899 O O . THR A 1 503 ? -0.095 4.413 -67.641 1.00 83.31 503 THR A O 1
ATOM 3902 N N . SER A 1 504 ? 0.369 2.252 -67.982 1.00 84.81 504 SER A N 1
ATOM 3903 C CA . SER A 1 504 ? -0.669 2.075 -69.014 1.00 84.81 504 SER A CA 1
ATOM 3904 C C . SER A 1 504 ? -2.089 2.350 -68.504 1.00 84.81 504 SER A C 1
ATOM 3906 O O . SER A 1 504 ? -2.956 2.743 -69.283 1.00 84.81 504 SER A O 1
ATOM 3908 N N . HIS A 1 505 ? -2.372 2.103 -67.222 1.00 82.44 505 HIS A N 1
ATOM 3909 C CA . HIS A 1 505 ? -3.682 2.408 -66.643 1.00 82.44 505 HIS A CA 1
ATOM 3910 C C . HIS A 1 505 ? -3.908 3.919 -66.524 1.00 82.44 505 HIS A C 1
ATOM 3912 O O . HIS A 1 505 ? -5.008 4.390 -66.804 1.00 82.44 505 HIS A O 1
ATOM 3918 N N . TRP A 1 506 ? -2.872 4.670 -66.149 1.00 86.75 506 TRP A N 1
ATOM 3919 C CA . TRP A 1 506 ? -2.929 6.128 -66.057 1.00 86.75 506 TRP A CA 1
ATOM 3920 C C . TRP A 1 506 ? -2.904 6.813 -67.425 1.00 86.75 506 TRP A C 1
ATOM 3922 O O . TRP A 1 506 ? -3.628 7.781 -67.612 1.00 86.75 506 TRP A O 1
ATOM 3932 N N . ASP A 1 507 ? -2.185 6.269 -68.409 1.00 80.25 507 ASP A N 1
ATOM 3933 C CA . ASP A 1 507 ? -2.141 6.829 -69.770 1.00 80.25 507 ASP A CA 1
ATOM 3934 C C . ASP A 1 507 ? -3.486 6.715 -70.520 1.00 80.25 507 ASP A C 1
ATOM 3936 O O . ASP A 1 507 ? -3.741 7.464 -71.461 1.00 80.25 507 ASP A O 1
ATOM 3940 N N . ASN A 1 508 ? -4.358 5.782 -70.113 1.00 73.44 508 ASN A N 1
ATOM 3941 C CA . ASN A 1 508 ? -5.664 5.526 -70.738 1.00 73.44 508 ASN A CA 1
ATOM 3942 C C . ASN A 1 508 ? -6.861 6.060 -69.923 1.00 73.44 508 ASN A C 1
ATOM 3944 O O . ASN A 1 508 ? -8.006 5.735 -70.245 1.00 73.44 508 ASN A O 1
ATOM 3948 N N . SER A 1 509 ? -6.623 6.833 -68.859 1.00 72.12 509 SER A N 1
ATOM 3949 C CA . SER A 1 509 ? -7.660 7.337 -67.951 1.00 72.12 509 SER A CA 1
ATOM 3950 C C . SER A 1 509 ? -7.463 8.825 -67.675 1.00 72.12 509 SER A C 1
ATOM 3952 O O . SER A 1 509 ? -6.388 9.238 -67.254 1.00 72.12 509 SER A O 1
ATOM 3954 N N . ASP A 1 510 ? -8.524 9.626 -67.811 1.00 74.38 510 ASP A N 1
ATOM 3955 C CA . ASP A 1 510 ? -8.499 11.060 -67.470 1.00 74.38 510 ASP A CA 1
ATOM 3956 C C . ASP A 1 510 ? -8.299 11.309 -65.959 1.00 74.38 510 ASP A C 1
ATOM 3958 O O . ASP A 1 510 ? -8.037 12.433 -65.528 1.00 74.38 510 ASP A O 1
ATOM 3962 N N . VAL A 1 511 ? -8.428 10.256 -65.140 1.00 76.81 511 VAL A N 1
ATOM 3963 C CA . VAL A 1 511 ? -8.284 10.289 -63.681 1.00 76.81 511 VAL A CA 1
ATOM 3964 C C . VAL A 1 511 ? -7.201 9.306 -63.239 1.00 76.81 511 VAL A C 1
ATOM 3966 O O . VAL A 1 511 ? -7.299 8.098 -63.481 1.00 76.81 511 VAL A O 1
ATOM 3969 N N . ILE A 1 512 ? -6.192 9.819 -62.530 1.00 82.94 512 ILE A N 1
ATOM 3970 C CA . ILE A 1 512 ? -5.101 9.029 -61.951 1.00 82.94 512 ILE A CA 1
ATOM 3971 C C . ILE A 1 512 ? -5.606 8.394 -60.658 1.00 82.94 512 ILE A C 1
ATOM 3973 O O . ILE A 1 512 ? -5.770 9.055 -59.633 1.00 82.94 512 ILE A O 1
ATOM 3977 N N . SER A 1 513 ? -5.887 7.095 -60.711 1.00 84.75 513 SER A N 1
ATOM 3978 C CA . SER A 1 513 ? -6.407 6.345 -59.569 1.00 84.75 513 SER A CA 1
ATOM 3979 C C . SER A 1 513 ? -5.726 4.990 -59.415 1.00 84.75 513 SER A C 1
ATOM 3981 O O . SER A 1 513 ? -5.079 4.480 -60.333 1.00 84.75 513 SER A O 1
ATOM 3983 N N . CYS A 1 514 ? -5.828 4.415 -58.219 1.00 85.31 514 CYS A N 1
ATOM 3984 C CA . CYS A 1 514 ? -5.353 3.068 -57.942 1.00 85.31 514 CYS A CA 1
ATOM 3985 C C . CYS A 1 514 ? -6.316 2.019 -58.536 1.00 85.31 514 CYS A C 1
ATOM 3987 O O . CYS A 1 514 ? -7.463 1.948 -58.091 1.00 85.31 514 CYS A O 1
ATOM 3989 N N . PRO A 1 515 ? -5.861 1.099 -59.410 1.00 83.44 515 PRO A N 1
ATOM 3990 C CA . PRO A 1 515 ? -6.714 0.051 -59.981 1.00 83.44 515 PRO A CA 1
ATOM 3991 C C . PRO A 1 515 ? -7.335 -0.919 -58.962 1.00 83.44 515 PRO A C 1
ATOM 3993 O O . PRO A 1 515 ? -8.254 -1.661 -59.304 1.00 83.44 515 PRO A O 1
ATOM 3996 N N . LYS A 1 516 ? -6.803 -0.986 -57.731 1.00 83.44 516 LYS A N 1
ATOM 3997 C CA . LYS A 1 516 ? -7.218 -1.959 -56.706 1.00 83.44 516 LYS A CA 1
ATOM 3998 C C . LYS A 1 516 ? -8.154 -1.371 -55.650 1.00 83.44 516 LYS A C 1
ATOM 4000 O O . LYS A 1 516 ? -9.161 -1.994 -55.340 1.00 83.44 516 LYS A O 1
ATOM 4005 N N . CYS A 1 517 ? -7.830 -0.204 -55.096 1.00 82.75 517 CYS A N 1
ATOM 4006 C CA . CYS A 1 517 ? -8.639 0.447 -54.055 1.00 82.75 517 CYS A CA 1
ATOM 4007 C C . CYS A 1 517 ? -9.326 1.733 -54.516 1.00 82.75 517 CYS A C 1
ATOM 4009 O O . CYS A 1 517 ? -10.000 2.365 -53.713 1.00 82.75 517 CYS A O 1
ATOM 4011 N N . GLN A 1 518 ? -9.150 2.123 -55.784 1.00 83.50 518 GLN A N 1
ATOM 4012 C CA . GLN A 1 518 ? -9.799 3.279 -56.413 1.00 83.50 518 GLN A CA 1
ATOM 4013 C C . GLN A 1 518 ? -9.476 4.639 -55.777 1.00 83.50 518 GLN A C 1
ATOM 4015 O O . GLN A 1 518 ? -10.103 5.639 -56.109 1.00 83.50 518 GLN A O 1
ATOM 4020 N N . THR A 1 519 ? -8.465 4.713 -54.905 1.00 82.88 519 THR A N 1
ATOM 4021 C CA . THR A 1 519 ? -7.947 5.984 -54.384 1.00 82.88 519 THR A CA 1
ATOM 4022 C C . THR A 1 519 ? -7.485 6.866 -55.543 1.00 82.88 519 THR A C 1
ATOM 4024 O O . THR A 1 519 ? -6.673 6.420 -56.355 1.00 82.88 519 THR A O 1
ATOM 4027 N N . VAL A 1 520 ? -8.014 8.087 -55.623 1.00 83.94 520 VAL A N 1
ATOM 4028 C CA . VAL A 1 520 ? -7.670 9.097 -56.636 1.00 83.94 520 VAL A CA 1
ATOM 4029 C C . VAL A 1 520 ? -6.506 9.945 -56.127 1.00 83.94 520 VAL A C 1
ATOM 4031 O O . VAL A 1 520 ? -6.477 10.294 -54.948 1.00 83.94 520 VAL A O 1
ATOM 4034 N N . PHE A 1 521 ? -5.558 10.271 -57.002 1.00 80.62 521 PHE A N 1
ATOM 4035 C CA . PHE A 1 521 ? -4.389 11.087 -56.677 1.00 80.62 521 PHE A CA 1
ATOM 4036 C C . PHE A 1 521 ? -4.437 12.424 -57.425 1.00 80.62 521 PHE A C 1
ATOM 4038 O O . PHE A 1 521 ? -4.760 12.473 -58.614 1.00 80.62 521 PHE A O 1
ATOM 4045 N N . GLU A 1 522 ? -4.103 13.514 -56.730 1.00 73.00 522 GLU A N 1
ATOM 4046 C CA . GLU A 1 522 ? -3.937 14.839 -57.334 1.00 73.00 522 GLU A CA 1
ATOM 4047 C C . GLU A 1 522 ? -2.585 14.900 -58.065 1.00 73.00 522 GLU A C 1
ATOM 4049 O O . GLU A 1 522 ? -1.566 15.303 -57.510 1.00 73.00 522 GLU A O 1
ATOM 4054 N N . GLY A 1 523 ? -2.571 14.439 -59.319 1.00 71.00 523 GLY A N 1
ATOM 4055 C CA . GLY A 1 523 ? -1.365 14.347 -60.151 1.00 71.00 523 GLY A CA 1
ATOM 4056 C C . GLY A 1 523 ? -0.709 12.962 -60.134 1.00 71.00 523 GLY A C 1
ATOM 4057 O O . GLY A 1 523 ? -1.072 12.097 -59.340 1.00 71.00 523 GLY A O 1
ATOM 4058 N N . CYS A 1 524 ? 0.228 12.726 -61.062 1.00 70.31 524 CYS A N 1
ATOM 4059 C CA . CYS A 1 524 ? 0.906 11.433 -61.202 1.00 70.31 524 CYS A CA 1
ATOM 4060 C C . CYS A 1 524 ? 1.919 11.249 -60.060 1.00 70.31 524 CYS A C 1
ATOM 4062 O O . CYS A 1 524 ? 2.896 12.002 -60.017 1.00 70.31 524 CYS A O 1
ATOM 4064 N N . PRO A 1 525 ? 1.698 10.308 -59.121 1.00 73.75 525 PRO A N 1
ATOM 4065 C CA . PRO A 1 525 ? 2.607 10.112 -58.003 1.00 73.75 525 PRO A CA 1
ATOM 4066 C C . PRO A 1 525 ? 3.903 9.438 -58.466 1.00 73.75 525 PRO A C 1
ATOM 4068 O O . PRO A 1 525 ? 3.911 8.639 -59.404 1.00 73.75 525 PRO A O 1
ATOM 4071 N N . GLU A 1 526 ? 5.001 9.735 -57.775 1.00 72.31 526 GLU A N 1
ATOM 4072 C CA . GLU A 1 526 ? 6.296 9.113 -58.041 1.00 72.31 526 GLU A CA 1
ATOM 4073 C C . GLU A 1 526 ? 6.232 7.597 -57.780 1.00 72.31 526 GLU A C 1
ATOM 4075 O O . GLU A 1 526 ? 5.747 7.141 -56.741 1.00 72.31 526 GLU A O 1
ATOM 4080 N N . LEU A 1 527 ? 6.680 6.807 -58.759 1.00 78.94 527 LEU A N 1
ATOM 4081 C CA . LEU A 1 527 ? 6.643 5.348 -58.704 1.00 78.94 527 LEU A CA 1
ATOM 4082 C C . LEU A 1 527 ? 7.919 4.819 -58.050 1.00 78.94 527 LEU A C 1
ATOM 4084 O O . LEU A 1 527 ? 8.977 4.784 -58.675 1.00 78.94 527 LEU A O 1
ATOM 4088 N N . CYS A 1 528 ? 7.807 4.359 -56.807 1.00 69.62 528 CYS A N 1
ATOM 4089 C CA . CYS A 1 528 ? 8.922 3.747 -56.092 1.00 69.62 528 CYS A CA 1
ATOM 4090 C C . CYS A 1 528 ? 9.009 2.251 -56.411 1.00 69.62 528 CYS A C 1
ATOM 4092 O O . CYS A 1 528 ? 8.039 1.509 -56.220 1.00 69.62 528 CYS A O 1
ATOM 4094 N N . GLU A 1 529 ? 10.181 1.792 -56.851 1.00 75.69 529 GLU A N 1
ATOM 4095 C CA . GLU A 1 529 ? 10.440 0.370 -57.075 1.00 75.69 529 GLU A CA 1
ATOM 4096 C C . GLU A 1 529 ? 10.341 -0.416 -55.761 1.00 75.69 529 GLU A C 1
ATOM 4098 O O . GLU A 1 529 ? 10.961 -0.087 -54.748 1.00 75.69 529 GLU A O 1
ATOM 4103 N N . ASN A 1 530 ? 9.533 -1.474 -55.768 1.00 74.69 530 ASN A N 1
ATOM 4104 C CA . ASN A 1 530 ? 9.356 -2.347 -54.619 1.00 74.69 530 ASN A CA 1
ATOM 4105 C C . ASN A 1 530 ? 10.342 -3.517 -54.720 1.00 74.69 530 ASN A C 1
ATOM 4107 O O . ASN A 1 530 ? 10.005 -4.586 -55.230 1.00 74.69 530 ASN A O 1
ATOM 4111 N N . TYR A 1 531 ? 11.562 -3.306 -54.219 1.00 67.31 531 TYR A N 1
ATOM 4112 C CA . TYR A 1 531 ? 12.654 -4.289 -54.254 1.00 67.31 531 TYR A CA 1
ATOM 4113 C C . TYR A 1 531 ? 12.264 -5.656 -53.670 1.00 67.31 531 TYR A C 1
ATOM 4115 O O . TYR A 1 531 ? 12.621 -6.687 -54.234 1.00 67.31 531 TYR A O 1
ATOM 4123 N N . PHE A 1 532 ? 11.460 -5.683 -52.600 1.00 62.66 532 PHE A N 1
ATOM 4124 C CA . PHE A 1 532 ? 10.966 -6.931 -52.012 1.00 62.66 532 PHE A CA 1
ATOM 4125 C C . PHE A 1 532 ? 10.012 -7.669 -52.957 1.00 62.66 532 PHE A C 1
ATOM 4127 O O . PHE A 1 532 ? 10.175 -8.861 -53.214 1.00 62.66 532 PHE A O 1
ATOM 4134 N N . ALA A 1 533 ? 9.022 -6.964 -53.512 1.00 70.56 533 ALA A N 1
ATOM 4135 C CA . ALA A 1 533 ? 8.105 -7.564 -54.473 1.00 70.56 533 ALA A CA 1
ATOM 4136 C C . ALA A 1 533 ? 8.844 -8.008 -55.741 1.00 70.56 533 ALA A C 1
ATOM 4138 O O . ALA A 1 533 ? 8.454 -9.015 -56.327 1.00 70.56 533 ALA A O 1
ATOM 4139 N N . LYS A 1 534 ? 9.901 -7.293 -56.150 1.00 73.56 534 LYS A N 1
ATOM 4140 C CA . LYS A 1 534 ? 10.734 -7.622 -57.311 1.00 73.56 534 LYS A CA 1
ATOM 4141 C C . LYS A 1 534 ? 11.476 -8.932 -57.082 1.00 73.56 534 LYS A C 1
ATOM 4143 O O . LYS A 1 534 ? 11.270 -9.868 -57.846 1.00 73.56 534 LYS A O 1
ATOM 4148 N N . GLU A 1 535 ? 12.210 -9.040 -55.979 1.00 68.06 535 GLU A N 1
ATOM 4149 C CA . GLU A 1 535 ? 12.976 -10.239 -55.634 1.00 68.06 535 GLU A CA 1
ATOM 4150 C C . GLU A 1 535 ? 12.069 -11.467 -55.444 1.00 68.06 535 GLU A C 1
ATOM 4152 O O . GLU A 1 535 ? 12.330 -12.540 -55.990 1.00 68.06 535 GLU A O 1
ATOM 4157 N N . MET A 1 536 ? 10.935 -11.315 -54.754 1.00 62.53 536 MET A N 1
ATOM 4158 C CA . MET A 1 536 ? 9.973 -12.410 -54.570 1.00 62.53 536 MET A CA 1
ATOM 4159 C C . MET A 1 536 ? 9.285 -12.816 -55.881 1.00 62.53 536 MET A C 1
ATOM 4161 O O . MET A 1 536 ? 9.069 -14.004 -56.133 1.00 62.53 536 MET A O 1
ATOM 4165 N N . SER A 1 537 ? 8.965 -11.853 -56.745 1.00 72.75 537 SER A N 1
ATOM 4166 C CA . SER A 1 537 ? 8.358 -12.118 -58.053 1.00 72.75 537 SER A CA 1
ATOM 4167 C C . SER A 1 537 ? 9.338 -12.787 -59.011 1.00 72.75 537 SER A C 1
ATOM 4169 O O . SER A 1 537 ? 8.951 -13.697 -59.743 1.00 72.75 537 SER A O 1
ATOM 4171 N N . GLU A 1 538 ? 10.614 -12.408 -58.965 1.00 72.31 538 GLU A N 1
ATOM 4172 C CA . GLU A 1 538 ? 11.705 -13.076 -59.673 1.00 72.31 538 GLU A CA 1
ATOM 4173 C C . GLU A 1 538 ? 11.896 -14.510 -59.170 1.00 72.31 538 GLU A C 1
ATOM 4175 O O . GLU A 1 538 ? 12.010 -15.420 -59.986 1.00 72.31 538 GLU A O 1
ATOM 4180 N N . GLN A 1 539 ? 11.809 -14.759 -57.858 1.00 57.91 539 GLN A N 1
ATOM 4181 C CA . GLN A 1 539 ? 11.846 -16.115 -57.294 1.00 57.91 539 GLN A CA 1
ATOM 4182 C C . GLN A 1 539 ? 10.652 -16.981 -57.736 1.00 57.91 539 GLN A C 1
ATOM 4184 O O . GLN A 1 539 ? 10.824 -18.165 -58.039 1.00 57.91 539 GLN A O 1
ATOM 4189 N N . ILE A 1 540 ? 9.440 -16.421 -57.812 1.00 63.19 540 ILE A N 1
ATOM 4190 C CA . ILE A 1 540 ? 8.245 -17.141 -58.290 1.00 63.19 540 ILE A CA 1
ATOM 4191 C C . ILE A 1 540 ? 8.328 -17.394 -59.804 1.00 63.19 540 ILE A C 1
ATOM 4193 O O . ILE A 1 540 ? 8.018 -18.492 -60.270 1.00 63.19 540 ILE A O 1
ATOM 4197 N N . ARG A 1 541 ? 8.807 -16.423 -60.590 1.00 67.25 541 ARG A N 1
ATOM 4198 C CA . ARG A 1 541 ? 9.043 -16.580 -62.037 1.00 67.25 541 ARG A CA 1
ATOM 4199 C C . ARG A 1 541 ? 10.147 -17.596 -62.326 1.00 67.25 541 ARG A C 1
ATOM 4201 O O . ARG A 1 541 ? 9.966 -18.452 -63.191 1.00 67.25 541 ARG A O 1
ATOM 4208 N N . ALA A 1 542 ? 11.224 -17.577 -61.544 1.00 53.16 542 ALA A N 1
ATOM 4209 C CA . ALA A 1 542 ? 12.287 -18.573 -61.589 1.00 53.16 542 ALA A CA 1
ATOM 4210 C C . ALA A 1 542 ? 11.766 -19.976 -61.233 1.00 53.16 542 ALA A C 1
ATOM 4212 O O . ALA A 1 542 ? 12.168 -20.943 -61.873 1.00 53.16 542 ALA A O 1
ATOM 4213 N N . ARG A 1 543 ? 10.808 -20.103 -60.298 1.00 55.91 543 ARG A N 1
ATOM 4214 C CA . ARG A 1 543 ? 10.104 -21.372 -60.011 1.00 55.91 543 ARG A CA 1
ATOM 4215 C C . ARG A 1 543 ? 9.196 -21.842 -61.147 1.00 55.91 543 ARG A C 1
ATOM 4217 O O . ARG A 1 543 ? 9.128 -23.043 -61.395 1.00 55.91 543 ARG A O 1
ATOM 4224 N N . ARG A 1 544 ? 8.493 -20.928 -61.829 1.00 56.72 544 ARG A N 1
ATOM 4225 C CA . ARG A 1 544 ? 7.650 -21.263 -62.994 1.00 56.72 544 ARG A CA 1
ATOM 4226 C C . ARG A 1 544 ? 8.474 -21.759 -64.179 1.00 56.72 544 ARG A C 1
ATOM 4228 O O . ARG A 1 544 ? 7.986 -22.585 -64.943 1.00 56.72 544 ARG A O 1
ATOM 4235 N N . GLN A 1 545 ? 9.707 -21.273 -64.320 1.00 51.53 545 GLN A N 1
ATOM 4236 C CA . GLN A 1 545 ? 10.632 -21.706 -65.368 1.00 51.53 545 GLN A CA 1
ATOM 4237 C C . GLN A 1 545 ? 11.477 -22.926 -64.962 1.00 51.53 545 GLN A C 1
ATOM 4239 O O . GLN A 1 545 ? 11.785 -23.739 -65.826 1.00 51.53 545 GLN A O 1
ATOM 4244 N N . ASN A 1 546 ? 11.781 -23.112 -63.672 1.00 44.81 546 ASN A N 1
ATOM 4245 C CA . ASN A 1 546 ? 12.574 -24.228 -63.152 1.00 44.81 546 ASN A CA 1
ATOM 4246 C C . ASN A 1 546 ? 11.923 -24.830 -61.897 1.00 44.81 546 ASN A C 1
ATOM 4248 O O . ASN A 1 546 ? 12.014 -24.295 -60.789 1.00 44.81 546 ASN A O 1
ATOM 4252 N N . GLY A 1 547 ? 11.286 -25.990 -62.064 1.00 40.25 547 GLY A N 1
ATOM 4253 C CA . GLY A 1 547 ? 10.785 -26.782 -60.948 1.00 40.25 547 GLY A CA 1
ATOM 4254 C C . GLY A 1 547 ? 11.921 -27.226 -60.019 1.00 40.25 547 GLY A C 1
ATOM 4255 O O . GLY A 1 547 ? 12.831 -27.929 -60.445 1.00 40.25 547 GLY A O 1
ATOM 4256 N N . ILE A 1 548 ? 11.780 -26.883 -58.732 1.00 43.41 548 ILE A N 1
ATOM 4257 C CA . ILE A 1 548 ? 12.583 -27.316 -57.572 1.00 43.41 548 ILE A CA 1
ATOM 4258 C C . ILE A 1 548 ? 13.960 -26.639 -57.447 1.00 43.41 548 ILE A C 1
ATOM 4260 O O . ILE A 1 548 ? 14.944 -27.129 -57.982 1.00 43.41 548 ILE A O 1
ATOM 4264 N N . MET A 1 549 ? 14.061 -25.617 -56.584 1.00 32.09 549 MET A N 1
ATOM 4265 C CA . MET A 1 549 ? 15.252 -25.365 -55.754 1.00 32.09 549 MET A CA 1
ATOM 4266 C C . MET A 1 549 ? 14.887 -24.551 -54.496 1.00 32.09 549 MET A C 1
ATOM 4268 O O . MET A 1 549 ? 14.200 -23.534 -54.562 1.00 32.09 549 MET A O 1
ATOM 4272 N N . SER A 1 550 ? 15.305 -25.063 -53.335 1.00 32.47 550 SER A N 1
ATOM 4273 C CA . SER A 1 550 ? 15.035 -24.563 -51.979 1.00 32.47 550 SER A CA 1
ATOM 4274 C C . SER A 1 550 ? 16.183 -23.669 -51.492 1.00 32.47 550 SER A C 1
ATOM 4276 O O . SER A 1 550 ? 17.345 -24.067 -51.600 1.00 32.47 550 SER A O 1
ATOM 4278 N N . LEU A 1 551 ? 15.874 -22.489 -50.940 1.00 40.38 551 LEU A N 1
ATOM 4279 C CA . LEU A 1 551 ? 16.830 -21.616 -50.249 1.00 40.38 551 LEU A CA 1
ATOM 4280 C C . LEU A 1 551 ? 16.897 -21.989 -48.758 1.00 40.38 551 LEU A C 1
ATOM 4282 O O . LEU A 1 551 ? 16.162 -21.442 -47.944 1.00 40.38 551 LEU A O 1
ATOM 4286 N N . VAL A 1 552 ? 17.821 -22.879 -48.390 1.00 32.75 552 VAL A N 1
ATOM 4287 C CA . VAL A 1 552 ? 18.435 -22.881 -47.051 1.00 32.75 552 VAL A CA 1
ATOM 4288 C C . VAL A 1 552 ? 19.921 -23.208 -47.205 1.00 32.75 552 VAL A C 1
ATOM 4290 O O . VAL A 1 552 ? 20.296 -24.272 -47.692 1.00 32.75 552 VAL A O 1
ATOM 4293 N N . GLY A 1 553 ? 20.766 -22.279 -46.755 1.00 35.78 553 GLY A N 1
ATOM 4294 C CA . GLY A 1 553 ? 22.218 -22.424 -46.666 1.00 35.78 553 GLY A CA 1
ATOM 4295 C C . GLY A 1 553 ? 22.966 -21.740 -47.809 1.00 35.78 553 GLY A C 1
ATOM 4296 O O . GLY A 1 553 ? 22.639 -21.952 -48.970 1.00 35.78 553 GLY A O 1
ATOM 4297 N N . LYS A 1 554 ? 23.994 -20.953 -47.449 1.00 52.03 554 LYS A N 1
ATOM 4298 C CA . LYS A 1 554 ? 25.024 -20.300 -48.289 1.00 52.03 554 LYS A CA 1
ATOM 4299 C C . LYS A 1 554 ? 25.731 -21.277 -49.250 1.00 52.03 554 LYS A C 1
ATOM 4301 O O . LYS A 1 554 ? 26.934 -21.515 -49.157 1.00 52.03 554 LYS A O 1
ATOM 4306 N N . THR A 1 555 ? 24.989 -21.898 -50.148 1.00 57.06 555 THR A N 1
ATOM 4307 C CA . THR A 1 555 ? 25.503 -22.824 -51.145 1.00 57.06 555 THR A CA 1
ATOM 4308 C C . THR A 1 555 ? 25.287 -22.156 -52.479 1.00 57.06 555 THR A C 1
ATOM 4310 O O . THR A 1 555 ? 24.221 -22.245 -53.071 1.00 57.06 555 THR A O 1
ATOM 4313 N N . ILE A 1 556 ? 26.303 -21.420 -52.903 1.00 74.25 556 ILE A N 1
ATOM 4314 C CA . ILE A 1 556 ? 26.336 -20.827 -54.233 1.00 74.25 556 ILE A CA 1
ATOM 4315 C C . ILE A 1 556 ? 26.709 -21.939 -55.197 1.00 74.25 556 ILE A C 1
ATOM 4317 O O . ILE A 1 556 ? 27.588 -22.757 -54.905 1.00 74.25 556 ILE A O 1
ATOM 4321 N N . TYR A 1 557 ? 25.976 -22.025 -56.297 1.00 81.12 557 TYR A N 1
ATOM 4322 C CA . TYR A 1 557 ? 26.123 -23.081 -57.287 1.00 81.12 557 TYR A CA 1
ATOM 4323 C C . TYR A 1 557 ? 26.977 -22.596 -58.451 1.00 81.12 557 TYR A C 1
ATOM 4325 O O . TYR A 1 557 ? 27.274 -21.413 -58.576 1.00 81.12 557 TYR A O 1
ATOM 4333 N N . CYS A 1 558 ? 27.465 -23.535 -59.253 1.00 85.19 558 CYS A N 1
ATOM 4334 C CA . CYS A 1 558 ? 28.218 -23.197 -60.442 1.00 85.19 558 CYS A CA 1
ATOM 4335 C C . CYS A 1 558 ? 27.284 -22.666 -61.525 1.00 85.19 558 CYS A C 1
ATOM 4337 O O . CYS A 1 558 ? 26.397 -23.395 -61.962 1.00 85.19 558 CYS A O 1
ATOM 4339 N N . ASP A 1 559 ? 27.562 -21.461 -62.011 1.00 78.25 559 ASP A N 1
ATOM 4340 C CA . ASP A 1 559 ? 26.739 -20.781 -63.018 1.00 78.25 559 ASP A CA 1
ATOM 4341 C C . ASP A 1 559 ? 26.920 -21.370 -64.434 1.00 78.25 559 ASP A C 1
ATOM 4343 O O . ASP A 1 559 ? 26.180 -21.043 -65.354 1.00 78.25 559 ASP A O 1
ATOM 4347 N N . VAL A 1 560 ? 27.912 -22.250 -64.626 1.00 82.31 560 VAL A N 1
ATOM 4348 C CA . VAL A 1 560 ? 28.258 -22.859 -65.927 1.00 82.31 560 VAL A CA 1
ATOM 4349 C C . VAL A 1 560 ? 27.634 -24.249 -66.108 1.00 82.31 560 VAL A C 1
ATOM 4351 O O . VAL A 1 560 ? 27.526 -24.752 -67.225 1.00 82.31 560 VAL A O 1
ATOM 4354 N N . CYS A 1 561 ? 27.225 -24.911 -65.024 1.00 83.50 561 CYS A N 1
ATOM 4355 C CA . CYS A 1 561 ? 26.677 -26.263 -65.107 1.00 83.50 561 CYS A CA 1
ATOM 4356 C C . CYS A 1 561 ? 25.239 -26.257 -65.638 1.00 83.50 561 CYS A C 1
ATOM 4358 O O . CYS A 1 561 ? 24.339 -25.790 -64.952 1.00 83.50 561 CYS A O 1
ATOM 4360 N N . VAL A 1 562 ? 25.016 -26.854 -66.812 1.00 67.06 562 VAL A N 1
ATOM 4361 C CA . VAL A 1 562 ? 23.689 -26.879 -67.459 1.00 67.06 562 VAL A CA 1
ATOM 4362 C C . VAL A 1 562 ? 22.820 -28.056 -66.990 1.00 67.06 562 VAL A C 1
ATOM 4364 O O . VAL A 1 562 ? 21.637 -27.880 -66.732 1.00 67.06 562 VAL A O 1
ATOM 4367 N N . GLU A 1 563 ? 23.387 -29.259 -66.841 1.00 58.22 563 GLU A N 1
ATOM 4368 C CA . GLU A 1 563 ? 22.597 -30.481 -66.574 1.00 58.22 563 GLU A CA 1
ATOM 4369 C C . GLU A 1 563 ? 22.642 -30.954 -65.113 1.00 58.22 563 GLU A C 1
ATOM 4371 O O . GLU A 1 563 ? 21.717 -31.604 -64.626 1.00 58.22 563 GLU A O 1
ATOM 4376 N N . ARG A 1 564 ? 23.728 -30.649 -64.389 1.00 66.50 564 ARG A N 1
ATOM 4377 C CA . ARG A 1 564 ? 23.937 -31.076 -62.999 1.00 66.50 564 ARG A CA 1
ATOM 4378 C C . ARG A 1 564 ? 24.398 -29.893 -62.163 1.00 66.50 564 ARG A C 1
ATOM 4380 O O . ARG A 1 564 ? 25.563 -29.516 -62.215 1.00 66.50 564 ARG A O 1
ATOM 4387 N N . ILE A 1 565 ? 23.488 -29.328 -61.377 1.00 68.75 565 ILE A N 1
ATOM 4388 C CA . ILE A 1 565 ? 23.762 -28.163 -60.532 1.00 68.75 565 ILE A CA 1
ATOM 4389 C C . ILE A 1 565 ? 24.726 -28.576 -59.411 1.00 68.75 565 ILE A C 1
ATOM 4391 O O . ILE A 1 565 ? 24.361 -29.237 -58.440 1.00 68.75 565 ILE A O 1
ATOM 4395 N N . THR A 1 566 ? 25.999 -28.232 -59.574 1.00 78.44 566 THR A N 1
ATOM 4396 C CA . THR A 1 566 ? 27.067 -28.525 -58.611 1.00 78.44 566 THR A CA 1
ATOM 4397 C C . THR A 1 566 ? 27.393 -27.290 -57.789 1.00 78.44 566 THR A C 1
ATOM 4399 O O . THR A 1 566 ? 27.433 -26.187 -58.329 1.00 78.44 566 THR A O 1
ATOM 4402 N N . LYS A 1 567 ? 27.698 -27.469 -56.501 1.00 85.94 567 LYS A N 1
ATOM 4403 C CA . LYS A 1 567 ? 28.170 -26.393 -55.618 1.00 85.94 567 LYS A CA 1
ATOM 4404 C C . LYS A 1 567 ? 29.417 -25.710 -56.204 1.00 85.94 567 LYS A C 1
ATOM 4406 O O . LYS A 1 567 ? 30.354 -26.392 -56.623 1.00 85.94 567 LYS A O 1
ATOM 4411 N N . ALA A 1 568 ? 29.432 -24.381 -56.212 1.00 86.38 568 ALA A N 1
ATOM 4412 C CA . ALA A 1 568 ? 30.612 -23.606 -56.555 1.00 86.38 568 ALA A CA 1
ATOM 4413 C C . ALA A 1 568 ? 31.647 -23.673 -55.428 1.00 86.38 568 ALA A C 1
ATOM 4415 O O . ALA A 1 568 ? 31.314 -23.631 -54.243 1.00 86.38 568 ALA A O 1
ATOM 4416 N N . LEU A 1 569 ? 32.913 -23.773 -55.816 1.00 86.56 569 LEU A N 1
ATOM 4417 C CA . LEU A 1 569 ? 34.063 -23.736 -54.920 1.00 86.56 569 LEU A CA 1
ATOM 4418 C C . LEU A 1 569 ? 34.687 -22.344 -54.845 1.00 86.56 569 LEU A C 1
ATOM 4420 O O . LEU A 1 569 ? 35.213 -21.982 -53.799 1.00 86.56 569 LEU A O 1
ATOM 4424 N N . LYS A 1 570 ? 34.633 -21.564 -55.932 1.00 87.12 570 LYS A N 1
ATOM 4425 C CA . LYS A 1 570 ? 35.128 -20.182 -55.988 1.00 87.12 570 LYS A CA 1
ATOM 4426 C C . LYS A 1 570 ? 34.270 -19.333 -56.920 1.00 87.12 570 LYS A C 1
ATOM 4428 O O . LYS A 1 570 ? 33.740 -19.853 -57.900 1.00 87.12 570 LYS A O 1
ATOM 4433 N N . SER A 1 571 ? 34.211 -18.033 -56.653 1.00 87.50 571 SER A N 1
ATOM 4434 C CA . SER A 1 571 ? 33.709 -17.031 -57.599 1.00 87.50 571 SER A CA 1
ATOM 4435 C C . SER A 1 571 ? 34.869 -16.224 -58.166 1.00 87.50 571 SER A C 1
ATOM 4437 O O . SER A 1 571 ? 35.786 -15.843 -57.440 1.00 87.50 571 SER A O 1
ATOM 4439 N N . CYS A 1 572 ? 34.840 -15.962 -59.465 1.00 84.38 572 CYS A N 1
ATOM 4440 C CA . CYS A 1 572 ? 35.815 -15.124 -60.144 1.00 84.38 572 CYS A CA 1
ATOM 4441 C C . CYS A 1 572 ? 35.293 -13.694 -60.242 1.00 84.38 572 CYS A C 1
ATOM 4443 O O . CYS A 1 572 ? 34.247 -13.461 -60.841 1.00 84.38 572 CYS A O 1
ATOM 4445 N N . LEU A 1 573 ? 36.044 -12.734 -59.701 1.00 80.38 573 LEU A N 1
ATOM 4446 C CA . LEU A 1 573 ? 35.674 -11.315 -59.740 1.00 80.38 573 LEU A CA 1
ATOM 4447 C C . LEU A 1 573 ? 35.873 -10.671 -61.117 1.00 80.38 573 LEU A C 1
ATOM 4449 O O . LEU A 1 573 ? 35.350 -9.592 -61.360 1.00 80.38 573 LEU A O 1
ATOM 4453 N N . VAL A 1 574 ? 36.624 -11.323 -62.009 1.00 80.69 574 VAL A N 1
ATOM 4454 C CA . VAL A 1 574 ? 36.850 -10.844 -63.382 1.00 80.69 574 VAL A CA 1
ATOM 4455 C C . VAL A 1 574 ? 35.779 -11.379 -64.330 1.00 80.69 574 VAL A C 1
ATOM 4457 O O . VAL A 1 574 ? 35.250 -10.633 -65.143 1.00 80.69 574 VAL A O 1
ATOM 4460 N N . CYS A 1 575 ? 35.428 -12.662 -64.213 1.00 83.00 575 CYS A N 1
ATOM 4461 C CA . CYS A 1 575 ? 34.371 -13.271 -65.023 1.00 83.00 575 CYS A CA 1
ATOM 4462 C C . CYS A 1 575 ? 32.964 -13.036 -64.460 1.00 83.00 575 CYS A C 1
ATOM 4464 O O . CYS A 1 575 ? 31.998 -13.292 -65.166 1.00 83.00 575 CYS A O 1
ATOM 4466 N N . LEU A 1 576 ? 32.850 -12.584 -63.205 1.00 79.50 576 LEU A N 1
ATOM 4467 C CA . LEU A 1 576 ? 31.584 -12.461 -62.472 1.00 79.50 576 LEU A CA 1
ATOM 4468 C C . LEU A 1 576 ? 30.789 -13.775 -62.474 1.00 79.50 576 LEU A C 1
ATOM 4470 O O . LEU A 1 576 ? 29.575 -13.795 -62.625 1.00 79.50 576 LEU A O 1
ATOM 4474 N N . THR A 1 577 ? 31.500 -14.893 -62.322 1.00 81.50 577 THR A N 1
ATOM 4475 C CA . THR A 1 577 ? 30.934 -16.244 -62.408 1.00 81.50 577 THR A CA 1
ATOM 4476 C C . THR A 1 577 ? 31.449 -17.111 -61.265 1.00 81.50 577 THR A C 1
ATOM 4478 O O . THR A 1 577 ? 32.622 -17.038 -60.885 1.00 81.50 577 THR A O 1
ATOM 4481 N N . SER A 1 578 ? 30.583 -17.965 -60.737 1.00 88.06 578 SER A N 1
ATOM 4482 C CA . SER A 1 578 ? 30.862 -18.969 -59.717 1.00 88.06 578 SER A CA 1
ATOM 4483 C C . SER A 1 578 ? 31.090 -20.339 -60.353 1.00 88.06 578 SER A C 1
ATOM 4485 O O . SER A 1 578 ? 30.321 -20.802 -61.198 1.00 88.06 578 SER A O 1
ATOM 4487 N N . TYR A 1 579 ? 32.160 -21.021 -59.944 1.00 87.12 579 TYR A N 1
ATOM 4488 C CA . TYR A 1 579 ? 32.633 -22.247 -60.585 1.00 87.12 579 TYR A CA 1
ATOM 4489 C C . TYR A 1 579 ? 32.688 -23.427 -59.619 1.00 87.12 579 TYR A C 1
ATOM 4491 O O . TYR A 1 579 ? 33.235 -23.317 -58.520 1.00 87.12 579 TYR A O 1
ATOM 4499 N N . CYS A 1 580 ? 32.173 -24.583 -60.040 1.00 88.94 580 CYS A N 1
ATOM 4500 C CA . CYS A 1 580 ? 32.490 -25.875 -59.431 1.00 88.94 580 CYS A CA 1
ATOM 4501 C C . CYS A 1 580 ? 33.901 -26.314 -59.824 1.00 88.94 580 CYS A C 1
ATOM 4503 O O . CYS A 1 580 ? 34.517 -25.723 -60.703 1.00 88.94 580 CYS A O 1
ATOM 4505 N N . GLU A 1 581 ? 34.399 -27.386 -59.213 1.00 88.19 581 GLU A N 1
ATOM 4506 C CA . GLU A 1 581 ? 35.761 -27.892 -59.428 1.00 88.19 581 GLU A CA 1
ATOM 4507 C C . GLU A 1 581 ? 36.153 -28.032 -60.908 1.00 88.19 581 GLU A C 1
ATOM 4509 O O . GLU A 1 581 ? 37.190 -27.519 -61.323 1.00 88.19 581 GLU A O 1
ATOM 4514 N N . SER A 1 582 ? 35.292 -28.642 -61.728 1.00 87.12 582 SER A N 1
ATOM 4515 C CA . SER A 1 582 ? 35.550 -28.850 -63.159 1.00 87.12 582 SER A CA 1
ATOM 4516 C C . SER A 1 582 ? 35.621 -27.551 -63.966 1.00 87.12 582 SER A C 1
ATOM 4518 O O . SER A 1 582 ? 36.434 -27.447 -64.877 1.00 87.12 582 SER A O 1
ATOM 4520 N N . HIS A 1 583 ? 34.791 -26.557 -63.640 1.00 88.19 583 HIS A N 1
ATOM 4521 C CA . HIS A 1 583 ? 34.774 -25.259 -64.327 1.00 88.19 583 HIS A CA 1
ATOM 4522 C C . HIS A 1 583 ? 35.767 -24.255 -63.731 1.00 88.19 583 HIS A C 1
ATOM 4524 O O . HIS A 1 583 ? 36.086 -23.248 -64.360 1.00 88.19 583 HIS A O 1
ATOM 4530 N N . LEU A 1 584 ? 36.284 -24.542 -62.536 1.00 90.81 584 LEU A N 1
ATOM 4531 C CA . LEU A 1 584 ? 37.364 -23.802 -61.901 1.00 90.81 584 LEU A CA 1
ATOM 4532 C C . LEU A 1 584 ? 38.733 -24.243 -62.440 1.00 90.81 584 LEU A C 1
ATOM 4534 O O . LEU A 1 584 ? 39.649 -23.427 -62.501 1.00 90.81 584 LEU A O 1
ATOM 4538 N N . GLU A 1 585 ? 38.875 -25.503 -62.871 1.00 90.62 585 GLU A N 1
ATOM 4539 C CA . GLU A 1 585 ? 40.122 -26.066 -63.417 1.00 90.62 585 GLU A C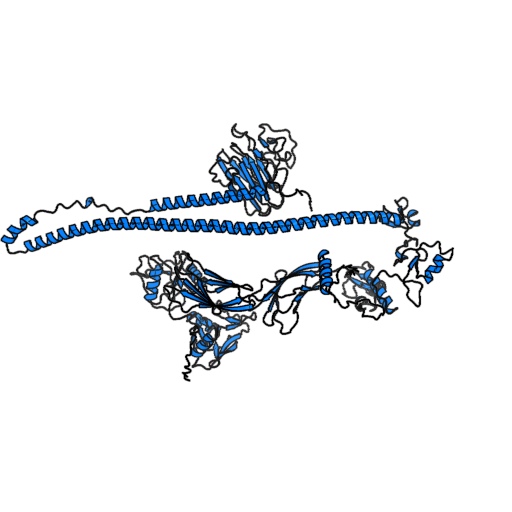A 1
ATOM 4540 C C . GLU A 1 585 ? 40.801 -25.171 -64.473 1.00 90.62 585 GLU A C 1
ATOM 4542 O O . GLU A 1 585 ? 42.002 -24.918 -64.329 1.00 90.62 585 GLU A O 1
ATOM 4547 N N . PRO A 1 586 ? 40.090 -24.582 -65.458 1.00 87.81 586 PRO A N 1
ATOM 4548 C CA . PRO A 1 586 ? 40.718 -23.701 -66.437 1.00 87.81 586 PRO A CA 1
ATOM 4549 C C . PRO A 1 586 ? 41.332 -22.445 -65.809 1.00 87.81 586 PRO A C 1
ATOM 4551 O O . PRO A 1 586 ? 42.416 -22.036 -66.223 1.00 87.81 586 PRO A O 1
ATOM 4554 N N . HIS A 1 587 ? 40.701 -21.874 -64.774 1.00 87.62 587 HIS A N 1
ATOM 4555 C CA . HIS A 1 587 ? 41.246 -20.740 -64.009 1.00 87.62 587 HIS A CA 1
ATOM 4556 C C . HIS A 1 587 ? 42.481 -21.126 -63.193 1.00 87.62 587 HIS A C 1
ATOM 4558 O O . HIS A 1 587 ? 43.315 -20.277 -62.899 1.00 87.62 587 HIS A O 1
ATOM 4564 N N . LEU A 1 588 ? 42.643 -22.411 -62.869 1.00 87.19 588 LEU A N 1
ATOM 4565 C CA . LEU A 1 588 ? 43.802 -22.929 -62.142 1.00 87.19 588 LEU A CA 1
ATOM 4566 C C . LEU A 1 588 ? 44.915 -23.455 -63.051 1.00 87.19 588 LEU A C 1
ATOM 4568 O O . LEU A 1 588 ? 46.043 -23.599 -62.582 1.00 87.19 588 LEU A O 1
ATOM 4572 N N . ARG A 1 589 ? 44.650 -23.747 -64.330 1.00 91.69 589 ARG A N 1
ATOM 4573 C CA . ARG A 1 589 ? 45.647 -24.294 -65.268 1.00 91.69 589 ARG A CA 1
ATOM 4574 C C . ARG A 1 589 ? 46.099 -23.287 -66.321 1.00 91.69 589 ARG A C 1
ATOM 4576 O O . ARG A 1 589 ? 47.305 -23.164 -66.545 1.00 91.69 589 ARG A O 1
ATOM 4583 N N . VAL A 1 590 ? 45.169 -22.584 -66.967 1.00 90.06 590 VAL A N 1
ATOM 4584 C CA . VAL A 1 590 ? 45.447 -21.732 -68.132 1.00 90.06 590 VAL A CA 1
ATOM 4585 C C . VAL A 1 590 ? 46.166 -20.447 -67.690 1.00 90.06 590 VAL A C 1
ATOM 4587 O O . VAL A 1 590 ? 45.620 -19.714 -66.865 1.00 90.06 590 VAL A O 1
ATOM 4590 N N . PRO A 1 591 ? 47.358 -20.118 -68.234 1.00 84.75 591 PRO A N 1
ATOM 4591 C CA . PRO A 1 591 ? 48.143 -18.960 -67.790 1.00 84.75 591 PRO A CA 1
ATOM 4592 C C . PRO A 1 591 ? 47.390 -17.626 -67.832 1.00 84.75 591 PRO A C 1
ATOM 4594 O O . PRO A 1 591 ? 47.548 -16.810 -66.931 1.00 84.75 591 PRO A O 1
ATOM 4597 N N . THR A 1 592 ? 46.541 -17.422 -68.843 1.00 84.06 592 THR A N 1
ATOM 4598 C CA . THR A 1 592 ? 45.743 -16.198 -69.006 1.00 84.06 592 THR A CA 1
ATOM 4599 C C . THR A 1 592 ? 44.540 -16.111 -68.068 1.00 84.06 592 THR A C 1
ATOM 4601 O O . THR A 1 592 ? 44.036 -15.015 -67.872 1.00 84.06 592 THR A O 1
ATOM 4604 N N . LEU A 1 593 ? 44.084 -17.220 -67.476 1.00 83.69 593 LEU A N 1
ATOM 4605 C CA . LEU A 1 593 ? 42.974 -17.232 -66.510 1.00 83.69 593 LEU A CA 1
ATOM 4606 C C . LEU A 1 593 ? 43.467 -17.286 -65.057 1.00 83.69 593 LEU A C 1
ATOM 4608 O O . LEU A 1 593 ? 42.775 -16.820 -64.160 1.00 83.69 593 LEU A O 1
ATOM 4612 N N . LYS A 1 594 ? 44.696 -17.763 -64.820 1.00 83.31 594 LYS A N 1
ATOM 4613 C CA . LYS A 1 594 ? 45.349 -17.756 -63.497 1.00 83.31 594 LYS A CA 1
ATOM 4614 C C . LYS A 1 594 ? 45.493 -16.371 -62.873 1.00 83.31 594 LYS A C 1
ATOM 4616 O O . LYS A 1 594 ? 45.659 -16.269 -61.662 1.00 83.31 594 LYS A O 1
ATOM 4621 N N . ILE A 1 595 ? 45.467 -15.319 -63.690 1.00 81.31 595 ILE A N 1
ATOM 4622 C CA . ILE A 1 595 ? 45.544 -13.930 -63.223 1.00 81.31 595 ILE A CA 1
ATOM 4623 C C . ILE A 1 595 ? 44.206 -13.416 -62.674 1.00 81.31 595 ILE A C 1
ATOM 4625 O O . ILE A 1 595 ? 44.163 -12.341 -62.082 1.00 81.31 595 ILE A O 1
ATOM 4629 N N . HIS A 1 596 ? 43.106 -14.149 -62.867 1.00 84.69 596 HIS A N 1
ATOM 4630 C CA . HIS A 1 596 ? 41.807 -13.746 -62.351 1.00 84.69 596 HIS A CA 1
ATOM 4631 C C . HIS A 1 596 ? 41.725 -13.921 -60.826 1.00 84.69 596 HIS A C 1
ATOM 4633 O O . HIS A 1 596 ? 42.046 -14.979 -60.284 1.00 84.69 596 HIS A O 1
ATOM 4639 N N . LYS A 1 597 ? 41.228 -12.896 -60.118 1.00 82.88 597 LYS A N 1
ATOM 4640 C CA . LYS A 1 597 ? 41.036 -12.942 -58.659 1.00 82.88 597 LYS A CA 1
ATOM 4641 C C . LYS A 1 597 ? 39.839 -13.834 -58.312 1.00 82.88 597 LYS A C 1
ATOM 4643 O O . LYS A 1 597 ? 38.692 -13.504 -58.618 1.00 82.88 597 LYS A O 1
ATOM 4648 N N . LEU A 1 598 ? 40.125 -14.962 -57.664 1.00 86.50 598 LEU A N 1
ATOM 4649 C CA . LEU A 1 598 ? 39.140 -15.921 -57.166 1.00 86.50 598 LEU A CA 1
ATOM 4650 C C . LEU A 1 598 ? 38.894 -15.696 -55.669 1.00 86.50 598 LEU A C 1
ATOM 4652 O O . LEU A 1 598 ? 39.840 -15.643 -54.883 1.00 86.50 598 LEU A O 1
ATOM 4656 N N . ILE A 1 599 ? 37.630 -15.608 -55.268 1.00 82.94 599 ILE A N 1
ATOM 4657 C CA . ILE A 1 599 ? 37.200 -15.474 -53.870 1.00 82.94 599 ILE A CA 1
ATOM 4658 C C . ILE A 1 599 ? 36.319 -16.652 -53.455 1.00 82.94 599 ILE A C 1
ATOM 4660 O O . ILE A 1 599 ? 35.907 -17.457 -54.295 1.00 82.94 599 ILE A O 1
ATOM 4664 N N . GLU A 1 600 ? 36.041 -16.767 -52.153 1.00 82.06 600 GLU A N 1
ATOM 4665 C CA . GLU A 1 600 ? 34.970 -17.651 -51.684 1.00 82.06 600 GLU A CA 1
ATOM 4666 C C . GLU A 1 600 ? 33.677 -17.360 -52.453 1.00 82.06 600 GLU A C 1
ATOM 4668 O O . GLU A 1 600 ? 33.451 -16.201 -52.810 1.00 82.06 600 GLU A O 1
ATOM 4673 N N . PRO A 1 601 ? 32.848 -18.379 -52.737 1.00 81.31 601 PRO A N 1
ATOM 4674 C CA . PRO A 1 601 ? 31.630 -18.177 -53.493 1.00 81.31 601 PRO A CA 1
ATOM 4675 C C . PRO A 1 601 ? 30.785 -17.066 -52.868 1.00 81.31 601 PRO A C 1
ATOM 4677 O O . PRO A 1 601 ? 30.456 -17.131 -51.681 1.00 81.31 601 PRO A O 1
ATOM 4680 N N . VAL A 1 602 ? 30.436 -16.051 -53.659 1.00 73.50 602 VAL A N 1
ATOM 4681 C CA . VAL A 1 602 ? 29.543 -14.961 -53.240 1.00 73.50 602 VAL A CA 1
ATOM 4682 C C . VAL A 1 602 ? 28.416 -14.796 -54.262 1.00 73.50 602 VAL A C 1
ATOM 4684 O O . VAL A 1 602 ? 28.662 -14.833 -55.463 1.00 73.50 602 VAL A O 1
ATOM 4687 N N . ALA A 1 603 ? 27.180 -14.653 -53.778 1.00 69.12 603 ALA A N 1
ATOM 4688 C CA . ALA A 1 603 ? 26.014 -14.350 -54.605 1.00 69.12 603 ALA A CA 1
ATOM 4689 C C . ALA A 1 603 ? 26.018 -12.866 -55.007 1.00 69.12 603 ALA A C 1
ATOM 4691 O O . ALA A 1 603 ? 26.641 -12.053 -54.327 1.00 69.12 603 ALA A O 1
ATOM 4692 N N . MET A 1 604 ? 25.306 -12.513 -56.082 1.00 66.19 604 MET A N 1
ATOM 4693 C CA . MET A 1 604 ? 25.193 -11.126 -56.564 1.00 66.19 604 MET A CA 1
ATOM 4694 C C . MET A 1 604 ? 26.569 -10.491 -56.841 1.00 66.19 604 MET A C 1
ATOM 4696 O O . MET A 1 604 ? 26.921 -9.443 -56.300 1.00 66.19 604 MET A O 1
ATOM 4700 N N . LEU A 1 605 ? 27.387 -11.152 -57.673 1.00 71.06 605 LEU A N 1
ATOM 4701 C CA . LEU A 1 605 ? 28.713 -10.647 -58.071 1.00 71.06 605 LEU A CA 1
ATOM 4702 C C . LEU A 1 605 ? 28.626 -9.294 -58.797 1.00 71.06 605 LEU A C 1
ATOM 4704 O O . LEU A 1 605 ? 29.567 -8.508 -58.727 1.00 71.06 605 LEU A O 1
ATOM 4708 N N . GLU A 1 606 ? 27.482 -9.004 -59.416 1.00 68.75 606 GLU A N 1
ATOM 4709 C CA . GLU A 1 606 ? 27.148 -7.731 -60.064 1.00 68.75 606 GLU A CA 1
ATOM 4710 C C . GLU A 1 606 ? 27.170 -6.547 -59.081 1.00 68.75 606 GLU A C 1
ATOM 4712 O O . GLU A 1 606 ? 27.711 -5.499 -59.418 1.00 68.75 606 GLU A O 1
ATOM 4717 N N . ASN A 1 607 ? 26.747 -6.734 -57.821 1.00 74.06 607 ASN A N 1
ATOM 4718 C CA . ASN A 1 607 ? 26.766 -5.688 -56.779 1.00 74.06 607 ASN A CA 1
ATOM 4719 C C . ASN A 1 607 ? 28.184 -5.278 -56.348 1.00 74.06 607 ASN A C 1
ATOM 4721 O O . ASN A 1 607 ? 28.371 -4.349 -55.563 1.00 74.06 607 ASN A O 1
ATOM 4725 N N . ARG A 1 608 ? 29.209 -5.999 -56.813 1.00 75.69 608 ARG A N 1
ATOM 4726 C CA . ARG A 1 608 ? 30.617 -5.652 -56.585 1.00 75.69 608 ARG A CA 1
ATOM 4727 C C . ARG A 1 608 ? 31.164 -4.756 -57.691 1.00 75.69 608 ARG A C 1
ATOM 4729 O O . ARG A 1 608 ? 32.331 -4.376 -57.627 1.00 75.69 608 ARG A O 1
ATOM 4736 N N . MET A 1 609 ? 30.349 -4.418 -58.686 1.00 76.69 609 MET A N 1
ATOM 4737 C CA . MET A 1 609 ? 30.711 -3.561 -59.803 1.00 76.69 609 MET A CA 1
ATOM 4738 C C . MET A 1 609 ? 30.162 -2.153 -59.588 1.00 76.69 609 MET A C 1
ATOM 4740 O O . MET A 1 609 ? 29.043 -1.955 -59.133 1.00 76.69 609 MET A O 1
ATOM 4744 N N . CYS A 1 610 ? 30.961 -1.151 -59.932 1.00 80.50 610 CYS A N 1
ATOM 4745 C CA . CYS A 1 610 ? 30.514 0.228 -59.997 1.00 80.50 610 CYS A CA 1
ATOM 4746 C C . CYS A 1 610 ? 29.502 0.368 -61.131 1.00 80.50 610 CYS A C 1
ATOM 4748 O O . CYS A 1 610 ? 29.857 0.152 -62.288 1.00 80.50 610 CYS A O 1
ATOM 4750 N N . GLU A 1 611 ? 28.286 0.795 -60.810 1.00 80.75 611 GLU A N 1
ATOM 4751 C CA . GLU A 1 611 ? 27.196 0.960 -61.778 1.00 80.75 611 GLU A CA 1
ATOM 4752 C C . GLU A 1 611 ? 27.563 1.914 -62.926 1.00 80.75 611 GLU A C 1
ATOM 4754 O O . GLU A 1 611 ? 27.181 1.692 -64.070 1.00 80.75 611 GLU A O 1
ATOM 4759 N N . ARG A 1 612 ? 28.378 2.943 -62.649 1.00 79.56 612 ARG A N 1
ATOM 4760 C CA . ARG A 1 612 ? 28.780 3.942 -63.652 1.00 79.56 612 ARG A CA 1
ATOM 4761 C C . ARG A 1 612 ? 29.907 3.477 -64.571 1.00 79.56 612 ARG A C 1
ATOM 4763 O O . ARG A 1 612 ? 29.908 3.784 -65.757 1.00 79.56 612 ARG A O 1
ATOM 4770 N N . HIS A 1 613 ? 30.908 2.799 -64.015 1.00 80.25 613 HIS A N 1
ATOM 4771 C CA . HIS A 1 613 ? 32.143 2.471 -64.739 1.00 80.25 613 HIS A CA 1
ATOM 4772 C C . HIS A 1 613 ? 32.269 0.991 -65.098 1.00 80.25 613 HIS A C 1
ATOM 4774 O O . HIS A 1 613 ? 33.239 0.614 -65.755 1.00 80.25 613 HIS A O 1
ATOM 4780 N N . LEU A 1 614 ? 31.335 0.158 -64.631 1.00 77.50 614 LEU A N 1
ATOM 4781 C CA . LEU A 1 614 ? 31.336 -1.295 -64.792 1.00 77.50 614 LEU A CA 1
ATOM 4782 C C . LEU A 1 614 ? 32.699 -1.903 -64.427 1.00 77.50 614 LEU A C 1
ATOM 4784 O O . LEU A 1 614 ? 33.222 -2.788 -65.102 1.00 77.50 614 LEU A O 1
ATOM 4788 N N . ARG A 1 615 ? 33.295 -1.391 -63.343 1.00 79.75 615 ARG A N 1
ATOM 4789 C CA . ARG A 1 615 ? 34.568 -1.851 -62.773 1.00 79.75 615 ARG A CA 1
ATOM 4790 C C . ARG A 1 615 ? 34.402 -2.240 -61.318 1.00 79.75 615 ARG A C 1
ATOM 4792 O O . ARG A 1 615 ? 33.583 -1.654 -60.619 1.00 79.75 615 ARG A O 1
ATOM 4799 N N . LEU A 1 616 ? 35.223 -3.181 -60.865 1.00 79.88 616 LEU A N 1
ATOM 4800 C CA . LEU A 1 616 ? 35.177 -3.700 -59.504 1.00 79.88 616 LEU A CA 1
ATOM 4801 C C . LEU A 1 616 ? 35.362 -2.577 -58.464 1.00 79.88 616 LEU A C 1
ATOM 4803 O O . LEU A 1 616 ? 36.214 -1.694 -58.606 1.00 79.88 616 LEU A O 1
ATOM 4807 N N . LEU A 1 617 ? 34.542 -2.617 -57.419 1.00 85.88 617 LEU A N 1
ATOM 4808 C CA . LEU A 1 617 ? 34.594 -1.720 -56.269 1.00 85.88 617 LEU A CA 1
ATOM 4809 C C . LEU A 1 617 ? 35.718 -2.153 -55.315 1.00 85.88 617 LEU A C 1
ATOM 4811 O O . LEU A 1 617 ? 35.485 -2.820 -54.310 1.00 85.88 617 LEU A O 1
ATOM 4815 N N . GLU A 1 618 ? 36.958 -1.834 -55.681 1.00 84.06 618 GLU A N 1
ATOM 4816 C CA . GLU A 1 618 ? 38.168 -2.262 -54.957 1.00 84.06 618 GLU A CA 1
ATOM 4817 C C . GLU A 1 618 ? 38.618 -1.277 -53.868 1.00 84.06 618 GLU A C 1
ATOM 4819 O O . GLU A 1 618 ? 39.423 -1.633 -53.006 1.00 84.06 618 GLU A O 1
ATOM 4824 N N . LEU A 1 619 ? 38.091 -0.050 -53.879 1.00 87.88 619 LEU A N 1
ATOM 4825 C CA . LEU A 1 619 ? 38.435 1.012 -52.935 1.00 87.88 619 LEU A CA 1
ATOM 4826 C C . LEU A 1 619 ? 37.215 1.411 -52.096 1.00 87.88 619 LEU A C 1
ATOM 4828 O O . LEU A 1 619 ? 36.073 1.208 -52.494 1.00 87.88 619 LEU A O 1
ATOM 4832 N N . TYR A 1 620 ? 37.451 1.989 -50.928 1.00 90.88 620 TYR A N 1
ATOM 4833 C CA . TYR A 1 620 ? 36.449 2.568 -50.047 1.00 90.88 620 TYR A CA 1
ATOM 4834 C C . TYR A 1 620 ? 36.806 4.025 -49.794 1.00 90.88 620 TYR A C 1
ATOM 4836 O O . TYR A 1 620 ? 37.928 4.326 -49.386 1.00 90.88 620 TYR A O 1
ATOM 4844 N N . CYS A 1 621 ? 35.861 4.924 -50.046 1.00 89.19 621 CYS A N 1
ATOM 4845 C CA . CYS A 1 621 ? 36.018 6.334 -49.733 1.00 89.19 621 CYS A CA 1
ATOM 4846 C C . CYS A 1 621 ? 35.554 6.590 -48.299 1.00 89.19 621 CYS A C 1
ATOM 4848 O O . CYS A 1 621 ? 34.374 6.422 -47.992 1.00 89.19 621 CYS A O 1
ATOM 4850 N N . ARG A 1 622 ? 36.473 7.004 -47.420 1.00 89.00 622 ARG A N 1
ATOM 4851 C CA . ARG A 1 622 ? 36.167 7.289 -46.008 1.00 89.00 622 ARG A CA 1
ATOM 4852 C C . ARG A 1 622 ? 35.372 8.574 -45.828 1.00 89.00 622 ARG A C 1
ATOM 4854 O O . ARG A 1 622 ? 34.554 8.649 -44.918 1.00 89.00 622 ARG A O 1
ATOM 4861 N N . ASN A 1 623 ? 35.571 9.556 -46.702 1.00 90.94 623 ASN A N 1
ATOM 4862 C CA . ASN A 1 623 ? 34.798 10.796 -46.679 1.00 90.94 623 ASN A CA 1
ATOM 4863 C C . ASN A 1 623 ? 33.315 10.539 -46.982 1.00 90.94 623 ASN A C 1
ATOM 4865 O O . ASN A 1 623 ? 32.458 11.006 -46.244 1.00 90.94 623 ASN A O 1
ATOM 4869 N N . ASP A 1 624 ? 33.025 9.740 -48.013 1.00 84.44 624 ASP A N 1
ATOM 4870 C CA . ASP A 1 624 ? 31.650 9.494 -48.478 1.00 84.44 624 ASP A CA 1
ATOM 4871 C C . ASP A 1 624 ? 31.041 8.186 -47.952 1.00 84.44 624 ASP A C 1
ATOM 4873 O O . ASP A 1 624 ? 29.932 7.824 -48.338 1.00 84.44 624 ASP A O 1
ATOM 4877 N N . GLN A 1 625 ? 31.780 7.448 -47.116 1.00 86.06 625 GLN A N 1
ATOM 4878 C CA . GLN A 1 625 ? 31.376 6.171 -46.513 1.00 86.06 625 GLN A CA 1
ATOM 4879 C C . GLN A 1 625 ? 30.798 5.159 -47.521 1.00 86.06 625 GLN A C 1
ATOM 4881 O O . GLN A 1 625 ? 29.792 4.498 -47.262 1.00 86.06 625 GLN A O 1
ATOM 4886 N N . ARG A 1 626 ? 31.433 5.024 -48.694 1.00 86.31 626 ARG A N 1
ATOM 4887 C CA . ARG A 1 626 ? 30.963 4.116 -49.753 1.00 86.31 626 ARG A CA 1
ATOM 4888 C C . ARG A 1 626 ? 32.094 3.440 -50.530 1.00 86.31 626 ARG A C 1
ATOM 4890 O O . ARG A 1 626 ? 33.158 4.042 -50.716 1.00 86.31 626 ARG A O 1
ATOM 4897 N N . PRO A 1 627 ? 31.881 2.206 -51.025 1.00 87.44 627 PRO A N 1
ATOM 4898 C CA . PRO A 1 627 ? 32.827 1.551 -51.915 1.00 87.44 627 PRO A CA 1
ATOM 4899 C C . PRO A 1 627 ? 32.822 2.220 -53.300 1.00 87.44 627 PRO A C 1
ATOM 4901 O O . PRO A 1 627 ? 31.780 2.622 -53.815 1.00 87.44 627 PRO A O 1
ATOM 4904 N N . VAL A 1 628 ? 33.995 2.346 -53.912 1.00 88.81 628 VAL A N 1
ATOM 4905 C CA . VAL A 1 628 ? 34.233 3.038 -55.185 1.00 88.81 628 VAL A CA 1
ATOM 4906 C C . VAL A 1 628 ? 35.234 2.251 -56.042 1.00 88.81 628 VAL A C 1
ATOM 4908 O O . VAL A 1 628 ? 36.090 1.532 -55.530 1.00 88.81 628 VAL A O 1
ATOM 4911 N N . CYS A 1 629 ? 35.140 2.358 -57.370 1.00 87.94 629 CYS A N 1
ATOM 4912 C CA . CYS A 1 629 ? 36.147 1.784 -58.276 1.00 87.94 629 CYS A CA 1
ATOM 4913 C C . CYS A 1 629 ? 37.305 2.769 -58.513 1.00 87.94 629 CYS A C 1
ATOM 4915 O O . CYS A 1 629 ? 37.156 3.966 -58.275 1.00 87.94 629 CYS A O 1
ATOM 4917 N N . VAL A 1 630 ? 38.419 2.304 -59.085 1.00 86.94 630 VAL A N 1
ATOM 4918 C CA . VAL A 1 630 ? 39.598 3.150 -59.375 1.00 86.94 630 VAL A CA 1
ATOM 4919 C C . VAL A 1 630 ? 39.263 4.374 -60.246 1.00 86.94 630 VAL A C 1
ATOM 4921 O O . VAL A 1 630 ? 39.746 5.461 -59.981 1.00 86.94 630 VAL A O 1
ATOM 4924 N N . LEU A 1 631 ? 38.368 4.261 -61.233 1.00 85.94 631 LEU A N 1
ATOM 4925 C CA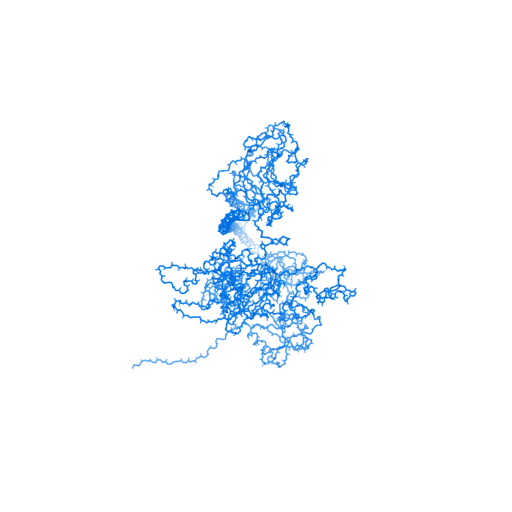 . LEU A 1 631 ? 37.991 5.411 -62.077 1.00 85.94 631 LEU A CA 1
ATOM 4926 C C . LEU A 1 631 ? 37.160 6.469 -61.327 1.00 85.94 631 LEU A C 1
ATOM 4928 O O . LEU A 1 631 ? 37.126 7.636 -61.714 1.00 85.94 631 LEU A O 1
ATOM 4932 N N . CYS A 1 632 ? 36.497 6.087 -60.231 1.00 86.94 632 CYS A N 1
ATOM 4933 C CA . CYS A 1 632 ? 35.772 7.037 -59.388 1.00 86.94 632 CYS A CA 1
ATOM 4934 C C . CYS A 1 632 ? 36.721 7.972 -58.629 1.00 86.94 632 CYS A C 1
ATOM 4936 O O . CYS A 1 632 ? 36.336 9.103 -58.347 1.00 86.94 632 CYS A O 1
ATOM 4938 N N . THR A 1 633 ? 37.952 7.543 -58.331 1.00 85.69 633 THR A N 1
ATOM 4939 C CA . THR A 1 633 ? 38.945 8.381 -57.634 1.00 85.69 633 THR A CA 1
ATOM 4940 C C . THR A 1 633 ? 39.605 9.399 -58.561 1.00 85.69 633 THR A C 1
ATOM 4942 O O . THR A 1 633 ? 40.142 10.401 -58.101 1.00 85.69 633 THR A O 1
ATOM 4945 N N . GLU A 1 634 ? 39.521 9.192 -59.876 1.00 85.44 634 GLU A N 1
ATOM 4946 C CA . GLU A 1 634 ? 39.966 10.166 -60.876 1.00 85.44 634 GLU A CA 1
ATOM 4947 C C . GLU A 1 634 ? 38.889 11.214 -61.204 1.00 85.44 634 GLU A C 1
ATOM 4949 O O . GLU A 1 634 ? 39.210 12.266 -61.762 1.00 85.44 634 GLU A O 1
ATOM 4954 N N . THR A 1 635 ? 37.634 10.935 -60.834 1.00 84.50 635 THR A N 1
ATOM 4955 C CA . THR A 1 635 ? 36.440 11.738 -61.136 1.00 84.50 635 THR A CA 1
ATOM 4956 C C . THR A 1 635 ? 35.814 12.304 -59.855 1.00 84.50 635 THR A C 1
ATOM 4958 O O . THR A 1 635 ? 36.352 13.248 -59.282 1.00 84.50 635 THR A O 1
ATOM 4961 N N . ASP A 1 636 ? 34.703 11.735 -59.383 1.00 81.06 636 ASP A N 1
ATOM 4962 C CA . ASP A 1 636 ? 33.855 12.310 -58.325 1.00 81.06 636 ASP A CA 1
ATOM 4963 C C . ASP A 1 636 ? 34.490 12.254 -56.928 1.00 81.06 636 ASP A C 1
ATOM 4965 O O . ASP A 1 636 ? 34.077 12.990 -56.042 1.00 81.06 636 ASP A O 1
ATOM 4969 N N . HIS A 1 637 ? 35.481 11.382 -56.723 1.00 85.25 637 HIS A N 1
ATOM 4970 C CA . HIS A 1 637 ? 36.177 11.194 -55.443 1.00 85.25 637 HIS A CA 1
ATOM 4971 C C . HIS A 1 637 ? 37.635 11.663 -55.505 1.00 85.25 637 HIS A C 1
ATOM 4973 O O . HIS A 1 637 ? 38.506 11.154 -54.792 1.00 85.25 637 HIS A O 1
ATOM 4979 N N . ARG A 1 638 ? 37.932 12.608 -56.401 1.00 85.62 638 ARG A N 1
ATOM 4980 C CA . ARG A 1 638 ? 39.286 13.119 -56.607 1.00 85.62 638 ARG A CA 1
ATOM 4981 C C . ARG A 1 638 ? 39.768 13.892 -55.385 1.00 85.62 638 ARG A C 1
ATOM 4983 O O . ARG A 1 638 ? 39.258 14.960 -55.072 1.00 85.62 638 ARG A O 1
ATOM 4990 N N . GLY A 1 639 ? 40.801 13.364 -54.731 1.00 84.62 639 GLY A N 1
ATOM 4991 C CA . GLY A 1 639 ? 41.381 13.952 -53.521 1.00 84.62 639 GLY A CA 1
ATOM 4992 C C . GLY A 1 639 ? 40.707 13.525 -52.213 1.00 84.62 639 GLY A C 1
ATOM 4993 O O . GLY A 1 639 ? 41.115 14.009 -51.163 1.00 84.62 639 GLY A O 1
ATOM 4994 N N . HIS A 1 640 ? 39.720 12.622 -52.250 1.00 91.12 640 HIS A N 1
ATOM 4995 C CA . HIS A 1 640 ? 39.166 12.010 -51.038 1.00 91.12 640 HIS A CA 1
ATOM 4996 C C . HIS A 1 640 ? 40.101 10.919 -50.493 1.00 91.12 640 HIS A C 1
ATOM 4998 O O . HIS A 1 640 ? 40.829 10.275 -51.256 1.00 91.12 640 HIS A O 1
ATOM 5004 N N . ASP A 1 641 ? 40.048 10.677 -49.180 1.00 90.25 641 ASP A N 1
ATOM 5005 C CA . ASP A 1 641 ? 40.764 9.567 -48.550 1.00 90.25 641 ASP A CA 1
ATOM 5006 C C . ASP A 1 641 ? 40.131 8.246 -49.001 1.00 90.25 641 ASP A C 1
ATOM 5008 O O . ASP A 1 641 ? 38.981 7.922 -48.671 1.00 90.25 641 ASP A O 1
ATOM 5012 N N . THR A 1 642 ? 40.872 7.513 -49.828 1.00 91.44 642 THR A N 1
ATOM 5013 C CA . THR A 1 642 ? 40.438 6.250 -50.416 1.00 91.44 642 THR A CA 1
ATOM 5014 C C . THR A 1 642 ? 41.432 5.157 -50.063 1.00 91.44 642 THR A C 1
ATOM 5016 O O . THR A 1 642 ? 42.630 5.263 -50.317 1.00 91.44 642 THR A O 1
ATOM 5019 N N . VAL A 1 643 ? 40.917 4.084 -49.473 1.00 91.12 643 VAL A N 1
ATOM 5020 C CA . VAL A 1 643 ? 41.702 2.930 -49.017 1.00 91.12 643 VAL A CA 1
ATOM 5021 C C . VAL A 1 643 ? 41.169 1.650 -49.660 1.00 91.12 643 VAL A C 1
ATOM 5023 O O . VAL A 1 643 ? 40.006 1.618 -50.057 1.00 91.12 643 VAL A O 1
ATOM 5026 N N . PRO A 1 644 ? 41.954 0.567 -49.782 1.00 90.38 644 PRO A N 1
ATOM 5027 C CA . PRO A 1 644 ? 41.431 -0.716 -50.252 1.00 90.38 644 PRO A CA 1
ATOM 5028 C C . PRO A 1 644 ? 40.274 -1.226 -49.380 1.00 90.38 644 PRO A C 1
ATOM 5030 O O . PRO A 1 644 ? 40.348 -1.156 -48.149 1.00 90.38 644 PRO A O 1
ATOM 5033 N N . VAL A 1 645 ? 39.230 -1.795 -49.994 1.00 85.31 645 VAL A N 1
ATOM 5034 C CA . VAL A 1 645 ? 38.048 -2.318 -49.272 1.00 85.31 645 VAL A CA 1
ATOM 5035 C C . VAL A 1 645 ? 38.441 -3.366 -48.229 1.00 85.31 645 VAL A C 1
ATOM 5037 O O . VAL A 1 645 ? 37.873 -3.405 -47.138 1.00 85.31 645 VAL A O 1
ATOM 5040 N N . GLU A 1 646 ? 39.437 -4.207 -48.517 1.00 82.50 646 GLU A N 1
ATOM 5041 C CA . GLU A 1 646 ? 39.921 -5.205 -47.563 1.00 82.50 646 GLU A CA 1
ATOM 5042 C C . GLU A 1 646 ? 40.554 -4.578 -46.314 1.00 82.50 646 GLU A C 1
ATOM 5044 O O . GLU A 1 646 ? 40.480 -5.172 -45.238 1.00 82.50 646 GLU A O 1
ATOM 5049 N N . GLN A 1 647 ? 41.171 -3.400 -46.441 1.00 87.69 647 GLN A N 1
ATOM 5050 C CA . GLN A 1 647 ? 41.746 -2.681 -45.308 1.00 87.69 647 GLN A CA 1
ATOM 5051 C C . GLN A 1 647 ? 40.647 -2.066 -44.442 1.00 87.69 647 GLN A C 1
ATOM 5053 O O . GLN A 1 647 ? 40.596 -2.375 -43.255 1.00 87.69 647 GLN A O 1
ATOM 5058 N N . GLU A 1 648 ? 39.722 -1.305 -45.033 1.00 87.50 648 GLU A N 1
ATOM 5059 C CA . GLU A 1 648 ? 38.610 -0.712 -44.277 1.00 87.50 648 GLU A CA 1
ATOM 5060 C C . GLU A 1 648 ? 37.735 -1.789 -43.619 1.00 87.50 648 GLU A C 1
ATOM 5062 O O . GLU A 1 648 ? 37.304 -1.648 -42.478 1.00 87.50 648 GLU A O 1
ATOM 5067 N N . SER A 1 649 ? 37.525 -2.926 -44.292 1.00 84.19 649 SER A N 1
ATOM 5068 C CA . SER A 1 649 ? 36.793 -4.056 -43.716 1.00 84.19 649 SER A CA 1
ATOM 5069 C C . SER A 1 649 ? 37.469 -4.622 -42.462 1.00 84.19 649 SER A C 1
ATOM 5071 O O . SER A 1 649 ? 36.763 -5.056 -41.551 1.00 84.19 649 SER A O 1
ATOM 5073 N N . ARG A 1 650 ? 38.809 -4.635 -42.385 1.00 86.50 650 ARG A N 1
ATOM 5074 C CA . ARG A 1 650 ? 39.522 -5.049 -41.162 1.00 86.50 650 ARG A CA 1
ATOM 5075 C C . ARG A 1 650 ? 39.302 -4.049 -40.035 1.00 86.50 650 ARG A C 1
ATOM 5077 O O . ARG A 1 650 ? 38.963 -4.477 -38.934 1.00 86.50 650 ARG A O 1
ATOM 5084 N N . ASP A 1 651 ? 39.421 -2.759 -40.329 1.00 84.62 651 ASP A N 1
ATOM 5085 C CA . ASP A 1 651 ? 39.248 -1.690 -39.343 1.00 84.62 651 ASP A CA 1
ATOM 5086 C C . ASP A 1 651 ? 37.810 -1.689 -38.789 1.00 84.62 651 ASP A C 1
ATOM 5088 O O . ASP A 1 651 ? 37.602 -1.677 -37.576 1.00 84.62 651 ASP A O 1
ATOM 5092 N N . LYS A 1 652 ? 36.800 -1.833 -39.660 1.00 82.31 652 LYS A N 1
ATOM 5093 C CA . LYS A 1 652 ? 35.387 -1.942 -39.256 1.00 82.31 652 LYS A CA 1
ATOM 5094 C C . LYS A 1 652 ? 35.077 -3.218 -38.477 1.00 82.31 652 LYS A C 1
ATOM 5096 O O . LYS A 1 652 ? 34.308 -3.167 -37.525 1.00 82.31 652 LYS A O 1
ATOM 5101 N N . LYS A 1 653 ? 35.690 -4.356 -38.816 1.00 78.88 653 LYS A N 1
ATOM 5102 C CA . LYS A 1 653 ? 35.554 -5.589 -38.018 1.00 78.88 653 LYS A CA 1
ATOM 5103 C C . LYS A 1 653 ? 36.162 -5.446 -36.624 1.00 78.88 653 LYS A C 1
ATOM 5105 O O . LYS A 1 653 ? 35.576 -5.947 -35.674 1.00 78.88 653 LYS A O 1
ATOM 5110 N N . ALA A 1 654 ? 37.297 -4.759 -36.496 1.00 85.44 654 ALA A N 1
ATOM 5111 C CA . ALA A 1 654 ? 37.886 -4.464 -35.192 1.00 85.44 654 ALA A CA 1
ATOM 5112 C C . ALA A 1 654 ? 36.973 -3.548 -34.354 1.00 85.44 654 ALA A C 1
ATOM 5114 O O . ALA A 1 654 ? 36.772 -3.816 -33.174 1.00 85.44 654 ALA A O 1
ATOM 5115 N N . GLN A 1 655 ? 36.355 -2.534 -34.974 1.00 82.94 655 GLN A N 1
ATOM 5116 C CA . GLN A 1 655 ? 35.345 -1.687 -34.318 1.00 82.94 655 GLN A CA 1
ATOM 5117 C C . GLN A 1 655 ? 34.128 -2.498 -33.851 1.00 82.94 655 GLN A C 1
ATOM 5119 O O . GLN A 1 655 ? 33.688 -2.316 -32.722 1.00 82.94 655 GLN A O 1
ATOM 5124 N N . ILE A 1 656 ? 33.621 -3.425 -34.674 1.00 85.12 656 ILE A N 1
ATOM 5125 C CA . ILE A 1 656 ? 32.508 -4.311 -34.291 1.00 85.12 656 ILE A CA 1
ATOM 5126 C C . ILE A 1 656 ? 32.868 -5.143 -33.056 1.00 85.12 656 ILE A C 1
ATOM 5128 O O . ILE A 1 656 ? 32.058 -5.217 -32.144 1.00 85.12 656 ILE A O 1
ATOM 5132 N N . ILE A 1 657 ? 34.073 -5.719 -32.996 1.00 83.19 657 ILE A N 1
ATOM 5133 C CA . ILE A 1 657 ? 34.522 -6.508 -31.834 1.00 83.19 657 ILE A CA 1
ATOM 5134 C C . ILE A 1 657 ? 34.608 -5.638 -30.570 1.00 83.19 657 ILE A C 1
ATOM 5136 O O . ILE A 1 657 ? 34.241 -6.098 -29.494 1.00 83.19 657 ILE A O 1
ATOM 5140 N N . SER A 1 658 ? 35.065 -4.386 -30.694 1.00 85.00 658 SER A N 1
ATOM 5141 C CA . SER A 1 658 ? 35.099 -3.438 -29.571 1.00 85.00 658 SER A CA 1
ATOM 5142 C C . SER A 1 658 ? 33.692 -3.133 -29.055 1.00 85.00 658 SER A C 1
ATOM 5144 O O . SER A 1 658 ? 33.434 -3.305 -27.871 1.00 85.00 658 SER A O 1
ATOM 5146 N N . ILE A 1 659 ? 32.772 -2.759 -29.953 1.00 79.94 659 ILE A N 1
ATOM 5147 C CA . ILE A 1 659 ? 31.379 -2.441 -29.602 1.00 79.94 659 ILE A CA 1
ATOM 5148 C C . ILE A 1 659 ? 30.672 -3.671 -29.023 1.00 79.94 659 ILE A C 1
ATOM 5150 O O . ILE A 1 659 ? 29.915 -3.553 -28.067 1.00 79.94 659 ILE A O 1
ATOM 5154 N N . GLU A 1 660 ? 30.910 -4.861 -29.580 1.00 82.44 660 GLU A N 1
ATOM 5155 C CA . GLU A 1 660 ? 30.379 -6.113 -29.039 1.00 82.44 660 GLU A CA 1
ATOM 5156 C C . GLU A 1 660 ? 30.876 -6.349 -27.607 1.00 82.44 660 GLU A C 1
ATOM 5158 O O . GLU A 1 660 ? 30.077 -6.718 -26.751 1.00 82.44 660 GLU A O 1
ATOM 5163 N N . GLY A 1 661 ? 32.154 -6.073 -27.324 1.00 85.06 661 GLY A N 1
ATOM 5164 C CA . GLY A 1 661 ? 32.708 -6.096 -25.969 1.00 85.06 661 GLY A CA 1
ATOM 5165 C C . GLY A 1 661 ? 31.995 -5.132 -25.017 1.00 85.06 661 GLY A C 1
ATOM 5166 O O . GLY A 1 661 ? 31.551 -5.558 -23.951 1.00 85.06 661 GLY A O 1
ATOM 5167 N N . ASP A 1 662 ? 31.811 -3.874 -25.428 1.00 84.44 662 ASP A N 1
ATOM 5168 C CA . ASP A 1 662 ? 31.118 -2.850 -24.633 1.00 84.44 662 ASP A CA 1
ATOM 5169 C C . ASP A 1 662 ? 29.657 -3.249 -24.352 1.00 84.44 662 ASP A C 1
ATOM 5171 O O . ASP A 1 662 ? 29.177 -3.156 -23.223 1.00 84.44 662 ASP A O 1
ATOM 5175 N N . VAL A 1 663 ? 28.952 -3.777 -25.360 1.00 81.44 663 VAL A N 1
ATOM 5176 C CA . VAL A 1 663 ? 27.571 -4.264 -25.215 1.00 81.44 663 VAL A CA 1
ATOM 5177 C C . VAL A 1 663 ? 27.498 -5.462 -24.267 1.00 81.44 663 VAL A C 1
ATOM 5179 O O . VAL A 1 663 ? 26.591 -5.522 -23.437 1.00 81.44 663 VAL A O 1
ATOM 5182 N N . GLN A 1 664 ? 28.436 -6.413 -24.345 1.00 82.75 664 GLN A N 1
ATOM 5183 C CA . GLN A 1 664 ? 28.475 -7.544 -23.411 1.00 82.75 664 GLN A CA 1
ATOM 5184 C C . GLN A 1 664 ? 28.735 -7.085 -21.972 1.00 82.75 664 GLN A C 1
ATOM 5186 O O . GLN A 1 664 ? 28.099 -7.608 -21.055 1.00 82.75 664 GLN A O 1
ATOM 5191 N N . GLN A 1 665 ? 29.592 -6.080 -21.772 1.00 81.62 665 GLN A N 1
ATOM 5192 C CA . GLN A 1 665 ? 29.810 -5.481 -20.455 1.00 81.62 665 GLN A CA 1
ATOM 5193 C C . GLN A 1 665 ? 28.531 -4.812 -19.934 1.00 81.62 665 GLN A C 1
ATOM 5195 O O . GLN A 1 665 ? 28.070 -5.134 -18.846 1.00 81.62 665 GLN A O 1
ATOM 5200 N N . MET A 1 666 ? 27.870 -3.990 -20.754 1.00 81.88 666 MET A N 1
ATOM 5201 C CA . MET A 1 666 ? 26.598 -3.350 -20.398 1.00 81.88 666 MET A CA 1
ATOM 5202 C C . MET A 1 666 ? 25.486 -4.353 -20.053 1.00 81.88 666 MET A C 1
ATOM 5204 O O . MET A 1 666 ? 24.630 -4.050 -19.216 1.00 81.88 666 MET A O 1
ATOM 5208 N N . ILE A 1 667 ? 25.463 -5.520 -20.709 1.00 83.62 667 ILE A N 1
ATOM 5209 C CA . ILE A 1 667 ? 24.547 -6.625 -20.386 1.00 83.62 667 ILE A CA 1
ATOM 5210 C C . ILE A 1 667 ? 24.920 -7.249 -19.039 1.00 83.62 667 ILE A C 1
ATOM 5212 O O . ILE A 1 667 ? 24.024 -7.530 -18.243 1.00 83.62 667 ILE A O 1
ATOM 5216 N N . HIS A 1 668 ? 26.209 -7.478 -18.786 1.00 86.06 668 HIS A N 1
ATOM 5217 C CA . HIS A 1 668 ? 26.691 -8.024 -17.521 1.00 86.06 668 HIS A CA 1
ATOM 5218 C C . HIS A 1 668 ? 26.334 -7.109 -16.342 1.00 86.06 668 HIS A C 1
ATOM 5220 O O . HIS A 1 668 ? 25.683 -7.569 -15.406 1.00 86.06 668 HIS A O 1
ATOM 5226 N N . ASP A 1 669 ? 26.637 -5.814 -16.448 1.00 82.69 669 ASP A N 1
ATOM 5227 C CA . ASP A 1 669 ? 26.359 -4.818 -15.408 1.00 82.69 669 ASP A CA 1
ATOM 5228 C C . ASP A 1 669 ? 24.852 -4.730 -15.108 1.00 82.69 669 ASP A C 1
ATOM 5230 O O . ASP A 1 669 ? 24.422 -4.757 -13.955 1.00 82.69 669 ASP A O 1
ATOM 5234 N N . ARG A 1 670 ? 24.008 -4.707 -16.153 1.00 85.06 670 ARG A N 1
ATOM 5235 C CA . ARG A 1 670 ? 22.543 -4.693 -15.991 1.00 85.06 670 ARG A CA 1
ATOM 5236 C C . ARG A 1 670 ? 22.010 -5.979 -15.363 1.00 85.06 670 ARG A C 1
ATOM 5238 O O . ARG A 1 670 ? 21.070 -5.911 -14.578 1.00 85.06 670 ARG A O 1
ATOM 5245 N N . ARG A 1 671 ? 22.581 -7.144 -15.688 1.00 84.06 671 ARG A N 1
ATOM 5246 C CA . ARG A 1 671 ? 22.198 -8.422 -15.062 1.00 84.06 671 ARG A CA 1
ATOM 5247 C C . ARG A 1 671 ? 22.542 -8.438 -13.578 1.00 84.06 671 ARG A C 1
ATOM 5249 O O . ARG A 1 671 ? 21.679 -8.794 -12.784 1.00 84.06 671 ARG A O 1
ATOM 5256 N N . GLN A 1 672 ? 23.740 -7.983 -13.216 1.00 85.44 672 GLN A N 1
ATOM 5257 C CA . GLN A 1 672 ? 24.120 -7.824 -11.815 1.00 85.44 672 GLN A CA 1
ATOM 5258 C C . GLN A 1 672 ? 23.143 -6.888 -11.091 1.00 85.44 672 GLN A C 1
ATOM 5260 O O . GLN A 1 672 ? 22.661 -7.217 -10.010 1.00 85.44 672 GLN A O 1
ATOM 5265 N N . LYS A 1 673 ? 22.756 -5.767 -11.719 1.00 80.25 673 LYS A N 1
ATOM 5266 C CA . LYS A 1 673 ? 21.798 -4.841 -11.105 1.00 80.25 673 LYS A CA 1
ATOM 5267 C C . LYS A 1 673 ? 20.413 -5.452 -10.894 1.00 80.25 673 LYS A C 1
ATOM 5269 O O . LYS A 1 673 ? 19.780 -5.197 -9.874 1.00 80.25 673 LYS A O 1
ATOM 5274 N N . VAL A 1 674 ? 19.947 -6.283 -11.826 1.00 81.94 674 VAL A N 1
ATOM 5275 C CA . VAL A 1 674 ? 18.693 -7.035 -11.663 1.00 81.94 674 VAL A CA 1
ATOM 5276 C C . VAL A 1 674 ? 18.777 -7.991 -10.470 1.00 81.94 674 VAL A C 1
ATOM 5278 O O . VAL A 1 674 ? 17.832 -8.042 -9.686 1.00 81.94 674 VAL A O 1
ATOM 5281 N N . GLU A 1 675 ? 19.890 -8.708 -10.297 1.00 85.56 675 GLU A N 1
ATOM 5282 C CA . GLU A 1 675 ? 20.098 -9.608 -9.152 1.00 85.56 675 GLU A CA 1
ATOM 5283 C C . GLU A 1 675 ? 20.116 -8.843 -7.816 1.00 85.56 675 GLU A C 1
ATOM 5285 O O . GLU A 1 675 ? 19.462 -9.258 -6.857 1.00 85.56 675 GLU A O 1
ATOM 5290 N N . GLU A 1 676 ? 20.784 -7.685 -7.762 1.00 82.25 676 GLU A N 1
ATOM 5291 C CA . GLU A 1 676 ? 20.786 -6.796 -6.590 1.00 82.25 676 GLU A CA 1
ATOM 5292 C C . GLU A 1 676 ? 19.372 -6.317 -6.224 1.00 82.25 676 GLU A C 1
ATOM 5294 O O . GLU A 1 676 ? 18.974 -6.380 -5.057 1.00 82.25 676 GLU A O 1
ATOM 5299 N N . ILE A 1 677 ? 18.589 -5.874 -7.215 1.00 77.31 677 ILE A N 1
ATOM 5300 C CA . ILE A 1 677 ? 17.203 -5.428 -7.009 1.00 77.31 677 ILE A CA 1
ATOM 5301 C C . ILE A 1 677 ? 16.336 -6.590 -6.519 1.00 77.31 677 ILE A C 1
ATOM 5303 O O . ILE A 1 677 ? 15.581 -6.428 -5.564 1.00 77.31 677 ILE A O 1
ATOM 5307 N N . GLN A 1 678 ? 16.455 -7.774 -7.125 1.00 80.31 678 GLN A N 1
ATOM 5308 C CA . GLN A 1 678 ? 15.705 -8.958 -6.696 1.00 80.31 678 GLN A CA 1
ATOM 5309 C C . GLN A 1 678 ? 16.011 -9.334 -5.243 1.00 80.31 678 GLN A C 1
ATOM 5311 O O . GLN A 1 678 ? 15.088 -9.614 -4.477 1.00 80.31 678 GLN A O 1
ATOM 5316 N N . HIS A 1 679 ? 17.286 -9.298 -4.849 1.00 83.56 679 HIS A N 1
ATOM 5317 C CA . HIS A 1 679 ? 17.690 -9.542 -3.468 1.00 83.56 679 HIS A CA 1
ATOM 5318 C C . HIS A 1 679 ? 17.121 -8.483 -2.510 1.00 83.56 679 HIS A C 1
ATOM 5320 O O . HIS A 1 679 ? 16.590 -8.831 -1.456 1.00 83.56 679 HIS A O 1
ATOM 5326 N N . SER A 1 680 ? 17.175 -7.200 -2.886 1.00 74.81 680 SER A N 1
ATOM 5327 C CA . SER A 1 680 ? 16.602 -6.102 -2.095 1.00 74.81 680 SER A CA 1
ATOM 5328 C C . SER A 1 680 ? 15.087 -6.248 -1.903 1.00 74.81 680 SER A C 1
ATOM 5330 O O . SER A 1 680 ? 14.579 -6.093 -0.792 1.00 74.81 680 SER A O 1
ATOM 5332 N N . VAL A 1 681 ? 14.361 -6.644 -2.954 1.00 79.88 681 VAL A N 1
ATOM 5333 C CA . VAL A 1 681 ? 12.917 -6.917 -2.888 1.00 79.88 681 VAL A CA 1
ATOM 5334 C C . VAL A 1 681 ? 12.610 -8.074 -1.939 1.00 79.88 681 VAL A C 1
ATOM 5336 O O . VAL A 1 681 ? 11.662 -7.989 -1.160 1.00 79.88 681 VAL A O 1
ATOM 5339 N N . GLU A 1 682 ? 13.391 -9.155 -1.968 1.00 82.00 682 GLU A N 1
ATOM 5340 C CA . GLU A 1 682 ? 13.163 -10.286 -1.064 1.00 82.00 682 GLU A CA 1
ATOM 5341 C C . GLU A 1 682 ? 13.450 -9.919 0.398 1.00 82.00 682 GLU A C 1
ATOM 5343 O O . GLU A 1 682 ? 12.655 -10.244 1.282 1.00 82.00 682 GLU A O 1
ATOM 5348 N N . LEU A 1 683 ? 14.518 -9.154 0.647 1.00 78.06 683 LEU A N 1
ATOM 5349 C CA . LEU A 1 683 ? 14.810 -8.605 1.970 1.00 78.06 683 LEU A CA 1
ATOM 5350 C C . LEU A 1 683 ? 13.686 -7.678 2.454 1.00 78.06 683 LEU A C 1
ATOM 5352 O O . LEU A 1 683 ? 13.254 -7.781 3.600 1.00 78.06 683 LEU A O 1
ATOM 5356 N N . SER A 1 684 ? 13.159 -6.820 1.577 1.00 73.31 684 SER A N 1
ATOM 5357 C CA . SER A 1 684 ? 12.029 -5.945 1.894 1.00 73.31 684 SER A CA 1
ATOM 5358 C C . SER A 1 684 ? 10.785 -6.739 2.288 1.00 73.31 684 SER A C 1
ATOM 5360 O O . SER A 1 684 ? 10.145 -6.375 3.270 1.00 73.31 684 SER A O 1
ATOM 5362 N N . LYS A 1 685 ? 10.455 -7.836 1.592 1.00 75.31 685 LYS A N 1
ATOM 5363 C CA . LYS A 1 685 ? 9.322 -8.697 1.975 1.00 75.31 685 LYS A CA 1
ATOM 5364 C C . LYS A 1 685 ? 9.505 -9.302 3.362 1.00 75.31 685 LYS A C 1
ATOM 5366 O O . LYS A 1 685 ? 8.535 -9.391 4.113 1.00 75.31 685 LYS A O 1
ATOM 5371 N N . GLU A 1 686 ? 10.712 -9.760 3.690 1.00 83.38 686 GLU A N 1
ATOM 5372 C CA . GLU A 1 686 ? 10.981 -10.345 5.005 1.00 83.38 686 GLU A CA 1
ATOM 5373 C C . GLU A 1 686 ? 10.918 -9.286 6.111 1.00 83.38 686 GLU A C 1
ATOM 5375 O O . GLU A 1 686 ? 10.272 -9.518 7.133 1.00 83.38 686 GLU A O 1
ATOM 5380 N N . ASN A 1 687 ? 11.464 -8.091 5.861 1.00 74.75 687 ASN A N 1
ATOM 5381 C CA . ASN A 1 687 ? 11.328 -6.945 6.759 1.00 74.75 687 ASN A CA 1
ATOM 5382 C C . ASN A 1 687 ? 9.851 -6.592 6.987 1.00 74.75 687 ASN A C 1
ATOM 5384 O O . ASN A 1 687 ? 9.433 -6.492 8.133 1.00 74.75 687 ASN A O 1
ATOM 5388 N N . THR A 1 688 ? 9.022 -6.520 5.938 1.00 73.25 688 THR A N 1
ATOM 5389 C CA . THR A 1 688 ? 7.580 -6.249 6.078 1.00 73.25 688 THR A CA 1
ATOM 5390 C C . THR A 1 688 ? 6.868 -7.308 6.921 1.00 73.25 688 THR A C 1
ATOM 5392 O O . THR A 1 688 ? 6.045 -6.972 7.770 1.00 73.25 688 THR A O 1
ATOM 5395 N N . LYS A 1 689 ? 7.175 -8.600 6.737 1.00 78.12 689 LYS A N 1
ATOM 5396 C CA . LYS A 1 689 ? 6.593 -9.663 7.578 1.00 78.12 689 LYS A CA 1
ATOM 5397 C C . LYS A 1 689 ? 7.000 -9.511 9.041 1.00 78.12 689 LYS A C 1
ATOM 5399 O O . LYS A 1 689 ? 6.172 -9.734 9.926 1.00 78.12 689 LYS A O 1
ATOM 5404 N N . GLN A 1 690 ? 8.262 -9.168 9.290 1.00 80.25 690 GLN A N 1
ATOM 5405 C CA . GLN A 1 690 ? 8.768 -8.939 10.635 1.00 80.25 690 GLN A CA 1
ATOM 5406 C C . GLN A 1 690 ? 8.113 -7.704 11.266 1.00 80.25 690 GLN A C 1
ATOM 5408 O O . GLN A 1 690 ? 7.637 -7.798 12.393 1.00 80.25 690 GLN A O 1
ATOM 5413 N N . ASP A 1 691 ? 7.981 -6.605 10.525 1.00 75.88 691 ASP A N 1
ATOM 5414 C CA . ASP A 1 691 ? 7.323 -5.375 10.975 1.00 75.88 691 ASP A CA 1
ATOM 5415 C C . ASP A 1 691 ? 5.847 -5.612 11.316 1.00 75.88 691 ASP A C 1
ATOM 5417 O O . ASP A 1 691 ? 5.376 -5.151 12.356 1.00 75.88 691 ASP A O 1
ATOM 5421 N N . ILE A 1 692 ? 5.120 -6.389 10.500 1.00 74.50 692 ILE A N 1
ATOM 5422 C CA . ILE A 1 692 ? 3.738 -6.801 10.798 1.00 74.50 692 ILE A CA 1
ATOM 5423 C C . ILE A 1 692 ? 3.690 -7.589 12.112 1.00 74.50 692 ILE A C 1
ATOM 5425 O O . ILE A 1 692 ? 2.845 -7.310 12.964 1.00 74.50 692 ILE A O 1
ATOM 5429 N N . ARG A 1 693 ? 4.596 -8.557 12.299 1.00 78.00 693 ARG A N 1
ATOM 5430 C CA . ARG A 1 693 ? 4.651 -9.385 13.513 1.00 78.00 693 ARG A CA 1
ATOM 5431 C C . ARG A 1 693 ? 4.943 -8.540 14.755 1.00 78.00 693 ARG A C 1
ATOM 5433 O O . ARG A 1 693 ? 4.189 -8.612 15.721 1.00 78.00 693 ARG A O 1
ATOM 5440 N N . GLU A 1 694 ? 5.994 -7.725 14.716 1.00 76.88 694 GLU A N 1
ATOM 5441 C CA . GLU A 1 694 ? 6.397 -6.848 15.823 1.00 76.88 694 GLU A CA 1
ATOM 5442 C C . GLU A 1 694 ? 5.302 -5.825 16.158 1.00 76.88 694 GLU A C 1
ATOM 5444 O O . GLU A 1 694 ? 4.979 -5.617 17.330 1.00 76.88 694 GLU A O 1
ATOM 5449 N N . SER A 1 695 ? 4.657 -5.252 15.137 1.00 72.81 695 SER A N 1
ATOM 5450 C CA . SER A 1 695 ? 3.525 -4.339 15.318 1.00 72.81 695 SER A CA 1
ATOM 5451 C C . SER A 1 695 ? 2.347 -5.042 15.997 1.00 72.81 695 SER A C 1
ATOM 5453 O O . SER A 1 695 ? 1.815 -4.538 16.989 1.00 72.81 695 SER A O 1
ATOM 5455 N N . MET A 1 696 ? 1.959 -6.235 15.529 1.00 75.69 696 MET A N 1
ATOM 5456 C CA . MET A 1 696 ? 0.878 -7.024 16.136 1.00 75.69 696 MET A CA 1
ATOM 5457 C C . MET A 1 696 ? 1.166 -7.384 17.598 1.00 75.69 696 MET A C 1
ATOM 5459 O O . MET A 1 696 ? 0.249 -7.357 18.423 1.00 75.69 696 MET A O 1
ATOM 5463 N N . GLU A 1 697 ? 2.417 -7.693 17.948 1.00 79.69 697 GLU A N 1
ATOM 5464 C CA . GLU A 1 697 ? 2.819 -7.966 19.331 1.00 79.69 697 GLU A CA 1
ATOM 5465 C C . GLU A 1 697 ? 2.641 -6.739 20.236 1.00 79.69 697 GLU A C 1
ATOM 5467 O O . GLU A 1 697 ? 2.123 -6.870 21.350 1.00 79.69 697 GLU A O 1
ATOM 5472 N N . ILE A 1 698 ? 3.002 -5.545 19.754 1.00 77.81 698 ILE A N 1
ATOM 5473 C CA . ILE A 1 698 ? 2.851 -4.289 20.502 1.00 77.81 698 ILE A CA 1
ATOM 5474 C C . ILE A 1 698 ? 1.374 -3.953 20.709 1.00 77.81 698 ILE A C 1
ATOM 5476 O O . ILE A 1 698 ? 0.962 -3.704 21.845 1.00 77.81 698 ILE A O 1
ATOM 5480 N N . PHE A 1 699 ? 0.557 -4.004 19.653 1.00 74.94 699 PHE A N 1
ATOM 5481 C CA . PHE A 1 699 ? -0.883 -3.753 19.772 1.00 74.94 699 PHE A CA 1
ATOM 5482 C C . PHE A 1 699 ? -1.562 -4.774 20.688 1.00 74.94 699 PHE A C 1
ATOM 5484 O O . PHE A 1 699 ? -2.340 -4.393 21.562 1.00 74.94 699 PHE A O 1
ATOM 5491 N N . SER A 1 700 ? -1.203 -6.056 20.580 1.00 81.81 700 SER A N 1
ATOM 5492 C CA . SER A 1 700 ? -1.711 -7.100 21.479 1.00 81.81 700 SER A CA 1
ATOM 5493 C C . SER A 1 700 ? -1.325 -6.838 22.937 1.00 81.81 700 SER A C 1
ATOM 5495 O O . SER A 1 700 ? -2.136 -7.032 23.843 1.00 81.81 700 SER A O 1
ATOM 5497 N N . ALA A 1 701 ? -0.091 -6.392 23.191 1.00 79.75 701 ALA A N 1
ATOM 5498 C CA . ALA A 1 701 ? 0.362 -6.047 24.534 1.00 79.75 701 ALA A CA 1
ATOM 5499 C C . ALA A 1 701 ? -0.391 -4.832 25.100 1.00 79.75 701 ALA A C 1
ATOM 5501 O O . ALA A 1 701 ? -0.782 -4.865 26.269 1.00 79.75 701 ALA A O 1
ATOM 5502 N N . LEU A 1 702 ? -0.638 -3.801 24.284 1.00 78.19 702 LEU A N 1
ATOM 5503 C CA . LEU A 1 702 ? -1.408 -2.615 24.669 1.00 78.19 702 LEU A CA 1
ATOM 5504 C C . LEU A 1 702 ? -2.862 -2.963 24.996 1.00 78.19 702 LEU A C 1
ATOM 5506 O O . LEU A 1 702 ? -3.330 -2.593 26.072 1.00 78.19 702 LEU A O 1
ATOM 5510 N N . VAL A 1 703 ? -3.543 -3.734 24.140 1.00 81.75 703 VAL A N 1
ATOM 5511 C CA . VAL A 1 703 ? -4.926 -4.189 24.379 1.00 81.75 703 VAL A CA 1
ATOM 5512 C C . VAL A 1 703 ? -5.014 -4.967 25.690 1.00 81.75 703 VAL A C 1
ATOM 5514 O O . VAL A 1 703 ? -5.779 -4.585 26.574 1.00 81.75 703 VAL A O 1
ATOM 5517 N N . ARG A 1 704 ? -4.143 -5.967 25.889 1.00 83.25 704 ARG A N 1
ATOM 5518 C CA . ARG A 1 704 ? -4.082 -6.734 27.147 1.00 83.25 704 ARG A CA 1
ATOM 5519 C C . ARG A 1 704 ? -3.841 -5.842 28.365 1.00 83.25 704 ARG A C 1
ATOM 5521 O O . ARG A 1 704 ? -4.328 -6.133 29.456 1.00 83.25 704 ARG A O 1
ATOM 5528 N N . CYS A 1 705 ? -3.052 -4.780 28.212 1.00 80.31 705 CYS A N 1
ATOM 5529 C CA . CYS A 1 705 ? -2.775 -3.843 29.295 1.00 80.31 705 CYS A CA 1
ATOM 5530 C C . CYS A 1 705 ? -3.991 -2.965 29.615 1.00 80.31 705 CYS A C 1
ATOM 5532 O O . CYS A 1 705 ? -4.332 -2.801 30.784 1.00 80.31 705 CYS A O 1
ATOM 5534 N N . MET A 1 706 ? -4.691 -2.468 28.592 1.00 78.75 706 MET A N 1
ATOM 5535 C CA . MET A 1 706 ? -5.920 -1.688 28.749 1.00 78.75 706 MET A CA 1
ATOM 5536 C C . MET A 1 706 ? -7.054 -2.520 29.356 1.00 78.75 706 MET A C 1
ATOM 5538 O O . MET A 1 706 ? -7.734 -2.050 30.266 1.00 78.75 706 MET A O 1
ATOM 5542 N N . GLU A 1 707 ? -7.233 -3.764 28.912 1.00 84.19 707 GLU A N 1
ATOM 5543 C CA . GLU A 1 707 ? -8.226 -4.691 29.464 1.00 84.19 707 GLU A CA 1
ATOM 5544 C C . GLU A 1 707 ? -7.960 -5.001 30.935 1.00 84.19 707 GLU A C 1
ATOM 5546 O O . GLU A 1 707 ? -8.880 -4.949 31.756 1.00 84.19 707 GLU A O 1
ATOM 5551 N N . ARG A 1 708 ? -6.691 -5.239 31.291 1.00 85.25 708 ARG A N 1
ATOM 5552 C CA . ARG A 1 708 ? -6.275 -5.422 32.684 1.00 85.25 708 ARG A CA 1
ATOM 5553 C C . ARG A 1 708 ? -6.580 -4.179 33.521 1.00 85.25 708 ARG A C 1
ATOM 5555 O O . ARG A 1 708 ? -7.249 -4.296 34.543 1.00 85.25 708 ARG A O 1
ATOM 5562 N N . SER A 1 709 ? -6.164 -2.995 33.066 1.00 82.62 709 SER A N 1
ATOM 5563 C CA . SER A 1 709 ? -6.429 -1.723 33.755 1.00 82.62 709 SER A CA 1
ATOM 5564 C C . SER A 1 709 ? -7.931 -1.453 33.921 1.00 82.62 709 SER A C 1
ATOM 5566 O O . SER A 1 709 ? -8.357 -0.961 34.969 1.00 82.62 709 SER A O 1
ATOM 5568 N N . LYS A 1 710 ? -8.754 -1.812 32.923 1.00 84.38 710 LYS A N 1
ATOM 5569 C CA . LYS A 1 710 ? -10.223 -1.735 32.991 1.00 84.38 710 LYS A CA 1
ATOM 5570 C C . LYS A 1 710 ? -10.778 -2.662 34.071 1.00 84.38 710 LYS A C 1
ATOM 5572 O O . LYS A 1 710 ? -11.576 -2.219 34.897 1.00 84.38 710 LYS A O 1
ATOM 5577 N N . ALA A 1 711 ? -10.365 -3.929 34.073 1.00 86.69 711 ALA A N 1
ATOM 5578 C CA . ALA A 1 711 ? -10.833 -4.921 35.038 1.00 86.69 711 ALA A CA 1
ATOM 5579 C C . ALA A 1 711 ? -10.464 -4.526 36.476 1.00 86.69 711 ALA A C 1
ATOM 5581 O O . ALA A 1 711 ? -11.323 -4.526 37.358 1.00 86.69 711 ALA A O 1
ATOM 5582 N N . GLU A 1 712 ? -9.216 -4.103 36.696 1.00 86.06 712 GLU A N 1
ATOM 5583 C CA . GLU A 1 712 ? -8.736 -3.626 37.996 1.00 86.06 712 GLU A CA 1
ATOM 5584 C C . GLU A 1 712 ? -9.507 -2.385 38.477 1.00 86.06 712 GLU A C 1
ATOM 5586 O O . GLU A 1 712 ? -9.851 -2.285 39.657 1.00 86.06 712 GLU A O 1
ATOM 5591 N N . LEU A 1 713 ? -9.837 -1.449 37.578 1.00 86.75 713 LEU A N 1
ATOM 5592 C CA . LEU A 1 713 ? -10.630 -0.263 37.916 1.00 86.75 713 LEU A CA 1
ATOM 5593 C C . LEU A 1 713 ? -12.039 -0.629 38.394 1.00 86.75 713 LEU A C 1
ATOM 5595 O O . LEU A 1 713 ? -12.480 -0.126 39.431 1.00 86.75 713 LEU A O 1
ATOM 5599 N N . VAL A 1 714 ? -12.737 -1.495 37.654 1.00 87.25 714 VAL A N 1
ATOM 5600 C CA . VAL A 1 714 ? -14.102 -1.936 37.991 1.00 87.25 714 VAL A CA 1
ATOM 5601 C C . VAL A 1 714 ? -14.119 -2.622 39.353 1.00 87.25 714 VAL A C 1
ATOM 5603 O O . VAL A 1 714 ? -14.929 -2.279 40.212 1.00 87.25 714 VAL A O 1
ATOM 5606 N N . ASP A 1 715 ? -13.174 -3.525 39.581 1.00 88.50 715 ASP A N 1
ATOM 5607 C CA . ASP A 1 715 ? -13.023 -4.269 40.826 1.00 88.50 715 ASP A CA 1
ATOM 5608 C C . ASP A 1 715 ? -12.711 -3.345 42.027 1.00 88.50 715 ASP A C 1
ATOM 5610 O O . ASP A 1 715 ? -13.297 -3.476 43.106 1.00 88.50 715 ASP A O 1
ATOM 5614 N N . VAL A 1 716 ? -11.866 -2.319 41.855 1.00 87.25 716 VAL A N 1
ATOM 5615 C CA . VAL A 1 716 ? -11.634 -1.300 42.897 1.00 87.25 716 VAL A CA 1
ATOM 5616 C C . VAL A 1 716 ? -12.894 -0.477 43.191 1.00 87.25 716 VAL A C 1
ATOM 5618 O O . VAL A 1 716 ? -13.180 -0.210 44.364 1.00 87.25 716 VAL A O 1
ATOM 5621 N N . ILE A 1 717 ? -13.649 -0.075 42.162 1.00 85.94 717 ILE A N 1
ATOM 5622 C CA . ILE A 1 717 ? -14.898 0.686 42.321 1.00 85.94 717 ILE A CA 1
ATOM 5623 C C . ILE A 1 717 ? -15.946 -0.159 43.055 1.00 85.94 717 ILE A C 1
ATOM 5625 O O . ILE A 1 717 ? -16.506 0.309 44.048 1.00 85.94 717 ILE A O 1
ATOM 5629 N N . GLN A 1 718 ? -16.148 -1.413 42.645 1.00 87.38 718 GLN A N 1
ATOM 5630 C CA . GLN A 1 718 ? -17.093 -2.336 43.278 1.00 87.38 718 GLN A CA 1
ATOM 5631 C C . GLN A 1 718 ? -16.757 -2.565 44.754 1.00 87.38 718 GLN A C 1
ATOM 5633 O O . GLN A 1 718 ? -17.620 -2.379 45.609 1.00 87.38 718 GLN A O 1
ATOM 5638 N N . ARG A 1 719 ? -15.491 -2.849 45.102 1.00 86.62 719 ARG A N 1
ATOM 5639 C CA . ARG A 1 719 ? -15.096 -3.014 46.515 1.00 86.62 719 ARG A CA 1
ATOM 5640 C C . ARG A 1 719 ? -15.371 -1.769 47.359 1.00 86.62 719 ARG A C 1
ATOM 5642 O O . ARG A 1 719 ? -15.770 -1.883 48.519 1.00 86.62 719 ARG A O 1
ATOM 5649 N N . LYS A 1 720 ? -15.134 -0.572 46.809 1.00 84.00 720 LYS A N 1
ATOM 5650 C CA . LYS A 1 720 ? -15.412 0.695 47.506 1.00 84.00 720 LYS A CA 1
ATOM 5651 C C . LYS A 1 720 ? -16.909 0.922 47.691 1.00 84.00 720 LYS A C 1
ATOM 5653 O O . LYS A 1 720 ? -17.298 1.373 48.770 1.00 84.00 720 LYS A O 1
ATOM 5658 N N . GLN A 1 721 ? -17.713 0.576 46.688 1.00 82.81 721 GLN A N 1
ATOM 5659 C CA . GLN A 1 721 ? -19.169 0.643 46.744 1.00 82.81 721 GLN A CA 1
ATOM 5660 C C . GLN A 1 721 ? -19.728 -0.318 47.801 1.00 82.81 721 GLN A C 1
ATOM 5662 O O . GLN A 1 721 ? -20.397 0.132 48.728 1.00 82.81 721 GLN A O 1
ATOM 5667 N N . THR A 1 722 ? -19.346 -1.597 47.774 1.00 86.75 722 THR A N 1
ATOM 5668 C CA . THR A 1 722 ? -19.786 -2.586 48.774 1.00 86.75 722 THR A CA 1
ATOM 5669 C C . THR A 1 722 ? -19.397 -2.173 50.197 1.00 86.75 722 THR A C 1
ATOM 5671 O O . THR A 1 722 ? -20.184 -2.303 51.131 1.00 86.75 722 THR A O 1
ATOM 5674 N N . ALA A 1 723 ? -18.202 -1.605 50.392 1.00 85.31 723 ALA A N 1
ATOM 5675 C CA . ALA A 1 723 ? -17.787 -1.091 51.699 1.00 85.31 723 ALA A CA 1
ATOM 5676 C C . ALA A 1 723 ? -18.585 0.153 52.147 1.00 85.31 723 ALA A C 1
ATOM 5678 O O . ALA A 1 723 ? -18.690 0.427 53.345 1.00 85.31 723 ALA A O 1
ATOM 5679 N N . ALA A 1 724 ? -19.107 0.958 51.218 1.00 83.06 724 ALA A N 1
ATOM 5680 C CA . ALA A 1 724 ? -20.017 2.059 51.528 1.00 83.06 724 ALA A CA 1
ATOM 5681 C C . ALA A 1 724 ? -21.412 1.538 51.902 1.00 83.06 724 ALA A C 1
ATOM 5683 O O . ALA A 1 724 ? -21.942 1.940 52.935 1.00 83.06 724 ALA A O 1
ATOM 5684 N N . GLU A 1 725 ? -21.943 0.586 51.135 1.00 84.81 725 GLU A N 1
ATOM 5685 C CA . GLU A 1 725 ? -23.228 -0.075 51.393 1.00 84.81 725 GLU A CA 1
ATOM 5686 C C . GLU A 1 725 ? -23.237 -0.790 52.743 1.00 84.81 725 GLU A C 1
ATOM 5688 O O . GLU A 1 725 ? -24.151 -0.587 53.532 1.00 84.81 725 GLU A O 1
ATOM 5693 N N . GLN A 1 726 ? -22.182 -1.538 53.079 1.00 86.94 726 GLN A N 1
ATOM 5694 C CA . GLN A 1 726 ? -22.059 -2.188 54.389 1.00 86.94 726 GLN A CA 1
ATOM 5695 C C . GLN A 1 726 ? -22.050 -1.181 55.546 1.00 86.94 726 GLN A C 1
ATOM 5697 O O . GLN A 1 726 ? -22.626 -1.441 56.603 1.00 86.94 726 GLN A O 1
ATOM 5702 N N . ARG A 1 727 ? -21.414 -0.014 55.365 1.00 83.56 727 ARG A N 1
ATOM 5703 C CA . ARG A 1 727 ? -21.433 1.057 56.373 1.00 83.56 727 ARG A CA 1
ATOM 5704 C C . ARG A 1 727 ? -22.827 1.665 56.514 1.00 83.56 727 ARG A C 1
ATOM 5706 O O . ARG A 1 727 ? -23.264 1.859 57.645 1.00 83.56 727 ARG A O 1
ATOM 5713 N N . ALA A 1 728 ? -23.515 1.922 55.402 1.00 84.69 728 ALA A N 1
ATOM 5714 C CA . ALA A 1 728 ? -24.883 2.433 55.402 1.00 84.69 728 ALA A CA 1
ATOM 5715 C C . ALA A 1 728 ? -25.862 1.430 56.032 1.00 84.69 728 ALA A C 1
ATOM 5717 O O . ALA A 1 728 ? -26.625 1.811 56.909 1.00 84.69 728 ALA A O 1
ATOM 5718 N N . ALA A 1 729 ? -25.775 0.146 55.676 1.00 85.69 729 ALA A N 1
ATOM 5719 C CA . ALA A 1 729 ? -26.600 -0.918 56.244 1.00 85.69 729 ALA A CA 1
ATOM 5720 C C . ALA A 1 729 ? -26.417 -1.043 57.763 1.00 85.69 729 ALA A C 1
ATOM 5722 O O . ALA A 1 729 ? -27.396 -1.205 58.484 1.00 85.69 729 ALA A O 1
ATOM 5723 N N . ARG A 1 730 ? -25.181 -0.904 58.270 1.00 85.56 730 ARG A N 1
ATOM 5724 C CA . ARG A 1 730 ? -24.925 -0.888 59.719 1.00 85.56 730 ARG A CA 1
ATOM 5725 C C . ARG A 1 730 ? -25.620 0.292 60.406 1.00 85.56 730 ARG A C 1
ATOM 5727 O O . ARG A 1 730 ? -26.242 0.102 61.440 1.00 85.56 730 ARG A O 1
ATOM 5734 N N . LEU A 1 731 ? -25.523 1.486 59.820 1.00 85.44 731 LEU A N 1
ATOM 5735 C CA . LEU A 1 731 ? -26.191 2.696 60.315 1.00 85.44 731 LEU A CA 1
ATOM 5736 C C . LEU A 1 731 ? -27.722 2.572 60.279 1.00 85.44 731 LEU A C 1
ATOM 5738 O O . LEU A 1 731 ? -28.377 2.957 61.239 1.00 85.44 731 LEU A O 1
ATOM 5742 N N . ILE A 1 732 ? -28.283 2.008 59.205 1.00 86.00 732 ILE A N 1
ATOM 5743 C CA . ILE A 1 732 ? -29.725 1.752 59.083 1.00 86.00 732 ILE A CA 1
ATOM 5744 C C . ILE A 1 732 ? -30.179 0.763 60.157 1.00 86.00 732 ILE A C 1
ATOM 5746 O O . ILE A 1 732 ? -31.135 1.054 60.861 1.00 86.00 732 ILE A O 1
ATOM 5750 N N . ALA A 1 733 ? -29.467 -0.350 60.350 1.00 87.62 733 ALA A N 1
ATOM 5751 C CA . ALA A 1 733 ? -29.816 -1.338 61.371 1.00 87.62 733 ALA A CA 1
ATOM 5752 C C . ALA A 1 733 ? -29.748 -0.765 62.800 1.00 87.62 733 ALA A C 1
ATOM 5754 O O . ALA A 1 733 ? -30.586 -1.095 63.636 1.00 87.62 733 ALA A O 1
ATOM 5755 N N . GLU A 1 734 ? -28.768 0.104 63.084 1.00 85.00 734 GLU A N 1
ATOM 5756 C CA . GLU A 1 734 ? -28.695 0.843 64.353 1.00 85.00 734 GLU A CA 1
ATOM 5757 C C . GLU A 1 734 ? -29.930 1.752 64.535 1.00 85.00 734 GLU A C 1
ATOM 5759 O O . GLU A 1 734 ? -30.543 1.737 65.601 1.00 85.00 734 GLU A O 1
ATOM 5764 N N . LEU A 1 735 ? -30.345 2.477 63.489 1.00 84.50 735 LEU A N 1
ATOM 5765 C CA . LEU A 1 735 ? -31.522 3.356 63.517 1.00 84.50 735 LEU A CA 1
ATOM 5766 C C . LEU A 1 735 ? -32.854 2.596 63.605 1.00 84.50 735 LEU A C 1
ATOM 5768 O O . LEU A 1 735 ? -33.734 3.010 64.353 1.00 84.50 735 LEU A O 1
ATOM 5772 N N . GLU A 1 736 ? -33.024 1.491 62.879 1.00 87.56 736 GLU A N 1
ATOM 5773 C CA . GLU A 1 736 ? -34.228 0.649 62.945 1.00 87.56 736 GLU A CA 1
ATOM 5774 C C . GLU A 1 736 ? -34.423 0.057 64.344 1.00 87.56 736 GLU A C 1
ATOM 5776 O O . GLU A 1 736 ? -35.550 -0.027 64.832 1.00 87.56 736 GLU A O 1
ATOM 5781 N N . LEU A 1 737 ? -33.327 -0.307 65.019 1.00 87.12 737 LEU A N 1
ATOM 5782 C CA . LEU A 1 737 ? -33.372 -0.796 66.393 1.00 87.12 737 LEU A CA 1
ATOM 5783 C C . LEU A 1 737 ? -33.774 0.316 67.374 1.00 87.12 737 LEU A C 1
ATOM 5785 O O . LEU A 1 737 ? -34.617 0.082 68.240 1.00 87.12 737 LEU A O 1
ATOM 5789 N N . GLU A 1 738 ? -33.239 1.531 67.202 1.00 85.06 738 GLU A N 1
ATOM 5790 C CA . GLU A 1 738 ? -33.674 2.707 67.969 1.00 85.06 738 GLU A CA 1
ATOM 5791 C C . GLU A 1 738 ? -35.165 3.025 67.730 1.00 85.06 738 GLU A C 1
ATOM 5793 O O . GLU A 1 738 ? -35.897 3.286 68.686 1.00 85.06 738 GLU A O 1
ATOM 5798 N N . ILE A 1 739 ? -35.646 2.948 66.482 1.00 85.69 739 ILE A N 1
ATOM 5799 C CA . ILE A 1 739 ? -37.064 3.147 66.136 1.00 85.69 739 ILE A CA 1
ATOM 5800 C C . ILE A 1 739 ? -37.940 2.087 66.809 1.00 85.69 739 ILE A C 1
ATOM 5802 O O . ILE A 1 739 ? -38.916 2.449 67.461 1.00 85.69 739 ILE A O 1
ATOM 5806 N N . ALA A 1 740 ? -37.583 0.804 66.728 1.00 87.94 740 ALA A N 1
ATOM 5807 C CA . ALA A 1 740 ? -38.367 -0.277 67.327 1.00 87.94 740 ALA A CA 1
ATOM 5808 C C . ALA A 1 740 ? -38.482 -0.144 68.860 1.00 87.94 740 ALA A C 1
ATOM 5810 O O . ALA A 1 740 ? -39.540 -0.414 69.437 1.00 87.94 740 ALA A O 1
ATOM 5811 N N . GLU A 1 741 ? -37.416 0.300 69.539 1.00 86.31 741 GLU A N 1
ATOM 5812 C CA . GLU A 1 741 ? -37.458 0.601 70.977 1.00 86.31 741 GLU A CA 1
ATOM 5813 C C . GLU A 1 741 ? -38.388 1.783 71.294 1.00 86.31 741 GLU A C 1
ATOM 5815 O O . GLU A 1 741 ? -39.139 1.734 72.277 1.00 86.31 741 GLU A O 1
ATOM 5820 N N . LEU A 1 742 ? -38.371 2.829 70.460 1.00 85.12 742 LEU A N 1
ATOM 5821 C CA . LEU A 1 742 ? -39.248 3.993 70.595 1.00 85.12 742 LEU A CA 1
ATOM 5822 C C . LEU A 1 742 ? -40.720 3.649 70.314 1.00 85.12 742 LEU A C 1
ATOM 5824 O O . LEU A 1 742 ? -41.585 4.050 71.094 1.00 85.12 742 LEU A O 1
ATOM 5828 N N . GLU A 1 743 ? -41.013 2.878 69.264 1.00 86.94 743 GLU A N 1
ATOM 5829 C CA . GLU A 1 743 ? -42.363 2.413 68.915 1.00 86.94 743 GLU A CA 1
ATOM 5830 C C . GLU A 1 743 ? -42.955 1.544 70.023 1.00 86.94 743 GLU A C 1
ATOM 5832 O O . GLU A 1 743 ? -44.061 1.818 70.491 1.00 86.94 743 GLU A O 1
ATOM 5837 N N . LYS A 1 744 ? -42.193 0.561 70.526 1.00 87.44 744 LYS A N 1
ATOM 5838 C CA . LYS A 1 744 ? -42.619 -0.290 71.647 1.00 87.44 744 LYS A CA 1
ATOM 5839 C C . LYS A 1 744 ? -42.988 0.543 72.871 1.00 87.44 744 LYS A C 1
ATOM 5841 O O . LYS A 1 744 ? -44.019 0.310 73.502 1.00 87.44 744 LYS A O 1
ATOM 5846 N N . LYS A 1 745 ? -42.152 1.526 73.208 1.00 84.25 745 LYS A N 1
ATOM 5847 C CA . LYS A 1 745 ? -42.414 2.433 74.326 1.00 84.25 745 LYS A CA 1
ATOM 5848 C C . LYS A 1 745 ? -43.655 3.298 74.085 1.00 84.25 745 LYS A C 1
ATOM 5850 O O . LYS A 1 745 ? -44.401 3.547 75.029 1.00 84.25 745 LYS A O 1
ATOM 5855 N N . GLY A 1 746 ? -43.882 3.729 72.844 1.00 84.06 746 GLY A N 1
ATOM 5856 C CA . GLY A 1 746 ? -45.102 4.417 72.422 1.00 84.06 746 GLY A CA 1
ATOM 5857 C C . GLY A 1 746 ? -46.352 3.565 72.650 1.00 84.06 746 GLY A C 1
ATOM 5858 O O . GLY A 1 746 ? -47.280 4.025 73.313 1.00 84.06 746 GLY A O 1
ATOM 5859 N N . SER A 1 747 ? -46.340 2.307 72.199 1.00 86.38 747 SER A N 1
ATOM 5860 C CA . SER A 1 747 ? -47.456 1.369 72.378 1.00 86.38 747 SER A CA 1
ATOM 5861 C C . SER A 1 747 ? -47.750 1.070 73.852 1.00 86.38 747 SER A C 1
ATOM 5863 O O . SER A 1 747 ? -48.908 1.109 74.259 1.00 86.38 747 SER A O 1
ATOM 5865 N N . GLU A 1 748 ? -46.721 0.837 74.680 1.00 85.50 748 GLU A N 1
ATOM 5866 C CA . GLU A 1 748 ? -46.899 0.626 76.129 1.00 85.50 748 GLU A CA 1
ATOM 5867 C C . GLU A 1 748 ? -47.546 1.847 76.810 1.00 85.50 748 GLU A C 1
ATOM 5869 O O . GLU A 1 748 ? -48.331 1.710 77.752 1.00 85.50 748 GLU A O 1
ATOM 5874 N N . MET A 1 749 ? -47.238 3.056 76.330 1.00 83.62 749 MET A N 1
ATOM 5875 C CA . MET A 1 749 ? -47.802 4.293 76.865 1.00 83.62 749 MET A CA 1
ATOM 5876 C C . MET A 1 749 ? -49.249 4.525 76.401 1.00 83.62 749 MET A C 1
ATOM 5878 O O . MET A 1 749 ? -50.068 5.006 77.184 1.00 83.62 749 MET A O 1
ATOM 5882 N N . GLU A 1 750 ? -49.585 4.139 75.168 1.00 85.56 750 GLU A N 1
ATOM 5883 C CA . GLU A 1 750 ? -50.949 4.183 74.628 1.00 85.56 750 GLU A CA 1
ATOM 5884 C C . GLU A 1 750 ? -51.882 3.172 75.317 1.00 85.56 750 GLU A C 1
ATOM 5886 O O . GLU A 1 750 ? -53.021 3.510 75.645 1.00 85.56 750 GLU A O 1
ATOM 5891 N N . GLU A 1 751 ? -51.393 1.967 75.620 1.00 85.38 751 GLU A N 1
ATOM 5892 C CA . GLU A 1 751 ? -52.143 0.950 76.370 1.00 85.38 751 GLU A CA 1
ATOM 5893 C C . GLU A 1 751 ? -52.457 1.422 77.801 1.00 85.38 751 GLU A C 1
ATOM 5895 O O . GLU A 1 751 ? -53.584 1.287 78.282 1.00 85.38 751 GLU A O 1
ATOM 5900 N N . LEU A 1 752 ? -51.492 2.065 78.469 1.00 84.69 752 LEU A N 1
ATOM 5901 C CA . LEU A 1 752 ? -51.704 2.666 79.790 1.00 84.69 752 LEU A CA 1
ATOM 5902 C C . LEU A 1 752 ? -52.664 3.853 79.770 1.00 84.69 752 LEU A C 1
ATOM 5904 O O . LEU A 1 752 ? -53.395 4.042 80.739 1.00 84.69 752 LEU A O 1
ATOM 5908 N N . PHE A 1 753 ? -52.674 4.650 78.701 1.00 81.81 753 PHE A N 1
ATOM 5909 C CA . PHE A 1 753 ? -53.590 5.783 78.564 1.00 81.81 753 PHE A CA 1
ATOM 5910 C C . PHE A 1 753 ? -55.057 5.337 78.476 1.00 81.81 753 PHE A C 1
ATOM 5912 O O . PHE A 1 753 ? -55.929 5.982 79.055 1.00 81.81 753 PHE A O 1
ATOM 5919 N N . HIS A 1 754 ? -55.324 4.218 77.798 1.00 81.81 754 HIS A N 1
ATOM 5920 C CA . HIS A 1 754 ? -56.668 3.649 77.653 1.00 81.81 754 HIS A CA 1
ATOM 5921 C C . HIS A 1 754 ? -57.078 2.715 78.809 1.00 81.81 754 HIS A C 1
ATOM 5923 O O . HIS A 1 754 ? -58.200 2.211 78.825 1.00 81.81 754 HIS A O 1
ATOM 5929 N N . SER A 1 755 ? -56.194 2.472 79.780 1.00 82.81 755 SER A N 1
ATOM 5930 C CA . SER A 1 755 ? -56.473 1.623 80.941 1.00 82.81 755 SER A CA 1
ATOM 5931 C C . SER A 1 755 ? -57.387 2.328 81.949 1.00 82.81 755 SER A C 1
ATOM 5933 O O . SER A 1 755 ? -57.025 3.359 82.512 1.00 82.81 755 SER A O 1
ATOM 5935 N N . GLU A 1 756 ? -58.528 1.715 82.276 1.00 81.50 756 GLU A N 1
ATOM 5936 C CA . GLU A 1 756 ? -59.412 2.177 83.362 1.00 81.50 756 GLU A CA 1
ATOM 5937 C C . GLU A 1 756 ? -58.880 1.830 84.774 1.00 81.50 756 GLU A C 1
ATOM 5939 O O . GLU A 1 756 ? -59.446 2.258 85.778 1.00 81.50 756 GLU A O 1
ATOM 5944 N N . ASP A 1 757 ? -57.774 1.080 84.893 1.00 85.75 757 ASP A N 1
ATOM 5945 C CA . ASP A 1 757 ? -57.099 0.824 86.174 1.00 85.75 757 ASP A CA 1
ATOM 5946 C C . ASP A 1 757 ? -56.140 1.975 86.537 1.00 85.75 757 ASP A C 1
ATOM 5948 O O . ASP A 1 757 ? -54.968 2.018 86.145 1.00 85.75 757 ASP A O 1
ATOM 5952 N N . HIS A 1 758 ? -56.658 2.918 87.327 1.00 82.38 758 HIS A N 1
ATOM 5953 C CA . HIS A 1 758 ? -55.928 4.096 87.799 1.00 82.38 758 HIS A CA 1
ATOM 5954 C C . HIS A 1 758 ? -54.708 3.750 88.680 1.00 82.38 758 HIS A C 1
ATOM 5956 O O . HIS A 1 758 ? -53.761 4.538 88.741 1.00 82.38 758 HIS A O 1
ATOM 5962 N N . LEU A 1 759 ? -54.703 2.602 89.375 1.00 81.50 759 LEU A N 1
ATOM 5963 C CA . LEU A 1 759 ? -53.580 2.192 90.227 1.00 81.50 759 LEU A CA 1
ATOM 5964 C C . LEU A 1 759 ? -52.434 1.633 89.375 1.00 81.50 759 LEU A C 1
ATOM 5966 O O . LEU A 1 759 ? -51.277 1.992 89.604 1.00 81.50 759 LEU A O 1
ATOM 5970 N N . HIS A 1 760 ? -52.758 0.816 88.369 1.00 81.69 760 HIS A N 1
ATOM 5971 C CA . HIS A 1 760 ? -51.800 0.310 87.385 1.00 81.69 760 HIS A CA 1
ATOM 5972 C C . HIS A 1 760 ? -51.123 1.457 86.615 1.00 81.69 760 HIS A C 1
ATOM 5974 O O . HIS A 1 760 ? -49.897 1.464 86.482 1.00 81.69 760 HIS A O 1
ATOM 5980 N N . LEU A 1 761 ? -51.887 2.486 86.221 1.00 83.94 761 LEU A N 1
ATOM 5981 C CA . LEU A 1 761 ? -51.347 3.697 85.594 1.00 83.94 761 LEU A CA 1
ATOM 5982 C C . LEU A 1 761 ? -50.312 4.389 86.490 1.00 83.94 761 LEU A C 1
ATOM 5984 O O . LEU A 1 761 ? -49.184 4.629 86.061 1.00 83.94 761 LEU A O 1
ATOM 5988 N N . LEU A 1 762 ? -50.654 4.667 87.752 1.00 81.75 762 LEU A N 1
ATOM 5989 C CA . LEU A 1 762 ? -49.756 5.366 88.680 1.00 81.75 762 LEU A CA 1
ATOM 5990 C C . LEU A 1 762 ? -48.499 4.554 89.035 1.00 81.75 762 LEU A C 1
ATOM 5992 O O . LEU A 1 762 ? -47.447 5.143 89.282 1.00 81.75 762 LEU A O 1
ATOM 5996 N N . GLN A 1 763 ? -48.584 3.220 89.047 1.00 82.75 763 GLN A N 1
ATOM 5997 C CA . GLN A 1 763 ? -47.435 2.342 89.294 1.00 82.75 763 GLN A CA 1
ATOM 5998 C C . GLN A 1 763 ? -46.506 2.220 88.078 1.00 82.75 763 GLN A C 1
ATOM 6000 O O . GLN A 1 763 ? -45.288 2.134 88.248 1.00 82.75 763 GLN A O 1
ATOM 6005 N N . ARG A 1 764 ? -47.060 2.196 86.859 1.00 82.94 764 ARG A N 1
ATOM 6006 C CA . ARG A 1 764 ? -46.311 1.914 85.624 1.00 82.94 764 ARG A CA 1
ATOM 6007 C C . ARG A 1 764 ? -45.775 3.175 84.938 1.00 82.94 764 ARG A C 1
ATOM 6009 O O . ARG A 1 764 ? -44.691 3.134 84.359 1.00 82.94 764 ARG A O 1
ATOM 6016 N N . PHE A 1 765 ? -46.471 4.305 85.061 1.00 82.12 765 PHE A N 1
ATOM 6017 C CA . PHE A 1 765 ? -46.101 5.580 84.435 1.00 82.12 765 PHE A CA 1
ATOM 6018 C C . PHE A 1 765 ? -44.687 6.096 84.789 1.00 82.12 765 PHE A C 1
ATOM 6020 O O . PHE A 1 765 ? -43.975 6.501 83.868 1.00 82.12 765 PHE A O 1
ATOM 6027 N N . PRO A 1 766 ? -44.198 6.029 86.049 1.00 82.50 766 PRO A N 1
ATOM 6028 C CA . PRO A 1 766 ? -42.857 6.516 86.396 1.00 82.50 766 PRO A CA 1
ATOM 6029 C C . PRO A 1 766 ? -41.717 5.796 85.661 1.00 82.50 766 PRO A C 1
ATOM 6031 O O . PRO A 1 766 ? -40.658 6.376 85.439 1.00 82.50 766 PRO A O 1
ATOM 6034 N N . ALA A 1 767 ? -41.913 4.531 85.273 1.00 76.50 767 ALA A N 1
ATOM 6035 C CA . ALA A 1 767 ? -40.924 3.775 84.505 1.00 76.50 767 ALA A CA 1
ATOM 6036 C C . ALA A 1 767 ? -40.879 4.201 83.023 1.00 76.50 767 ALA A C 1
ATOM 6038 O O . ALA A 1 767 ? -39.858 4.031 82.358 1.00 76.50 767 ALA A O 1
ATOM 6039 N N . LEU A 1 768 ? -41.967 4.781 82.510 1.00 74.38 768 LEU A N 1
ATOM 6040 C CA . LEU A 1 768 ? -42.122 5.179 81.110 1.00 74.38 768 LEU A CA 1
ATOM 6041 C C . LEU A 1 768 ? -41.847 6.670 80.876 1.00 74.38 768 LEU A C 1
ATOM 6043 O O . LEU A 1 768 ? -41.464 7.044 79.771 1.00 74.38 768 LEU A O 1
ATOM 6047 N N . SER A 1 769 ? -41.947 7.503 81.917 1.00 71.44 769 SER A N 1
ATOM 6048 C CA . SER A 1 769 ? -41.819 8.967 81.841 1.00 71.44 769 SER A CA 1
ATOM 6049 C C . SER A 1 769 ? -40.429 9.500 81.464 1.00 71.44 769 SER A C 1
ATOM 6051 O O . SER A 1 769 ? -40.292 10.681 81.155 1.00 71.44 769 SER A O 1
ATOM 6053 N N . PHE A 1 770 ? -39.384 8.670 81.489 1.00 70.19 770 PHE A N 1
ATOM 6054 C CA . PHE A 1 770 ? -38.029 9.085 81.108 1.00 70.19 770 PHE A CA 1
ATOM 6055 C C . PHE A 1 770 ? -37.792 8.844 79.618 1.00 70.19 770 PHE A C 1
ATOM 6057 O O . PHE A 1 770 ? -37.822 7.693 79.194 1.00 70.19 770 PHE A O 1
ATOM 6064 N N . LEU A 1 771 ? -37.524 9.876 78.812 1.00 62.53 771 LEU A N 1
ATOM 6065 C CA . LEU A 1 771 ? -37.092 9.662 77.425 1.00 62.53 771 LEU A CA 1
ATOM 6066 C C . LEU A 1 771 ? -35.737 8.929 77.391 1.00 62.53 771 LEU A C 1
ATOM 6068 O O . LEU A 1 771 ? -34.845 9.283 78.168 1.00 62.53 771 LEU A O 1
ATOM 6072 N N . PRO A 1 772 ? -35.547 7.942 76.495 1.00 63.81 772 PRO A N 1
ATOM 6073 C CA . PRO A 1 772 ? -34.207 7.481 76.154 1.00 63.81 772 PRO A CA 1
ATOM 6074 C C . PRO A 1 772 ? -33.368 8.674 75.675 1.00 63.81 772 PRO A C 1
ATOM 6076 O O . PRO A 1 772 ? -33.889 9.582 75.025 1.00 63.81 772 PRO A O 1
ATOM 6079 N N . SER A 1 773 ? -32.073 8.686 75.994 1.00 60.75 773 SER A N 1
ATOM 6080 C CA . SER A 1 773 ? -31.131 9.680 75.471 1.00 60.75 773 SER A CA 1
ATOM 6081 C C . SER A 1 773 ? -30.956 9.466 73.964 1.00 60.75 773 SER A C 1
ATOM 6083 O O . SER A 1 773 ? -30.005 8.810 73.548 1.00 60.75 773 SER A O 1
ATOM 6085 N N . ALA A 1 774 ? -31.869 9.992 73.149 1.00 58.62 774 ALA A N 1
ATOM 6086 C CA . ALA A 1 774 ? -31.741 9.958 71.699 1.00 58.62 774 ALA A CA 1
ATOM 6087 C C . ALA A 1 774 ? -30.481 10.736 71.293 1.00 58.62 774 ALA A C 1
ATOM 6089 O O . ALA A 1 774 ? -30.334 11.916 71.633 1.00 58.62 774 ALA A O 1
ATOM 6090 N N . LYS A 1 775 ? -29.552 10.082 70.586 1.00 60.78 775 LYS A N 1
ATOM 6091 C CA . LYS A 1 775 ? -28.476 10.799 69.894 1.00 60.78 775 LYS A CA 1
ATOM 6092 C C . LYS A 1 775 ? -29.120 11.755 68.891 1.00 60.78 775 LYS A C 1
ATOM 6094 O O . LYS A 1 775 ? -30.072 11.392 68.205 1.00 60.78 775 LYS A O 1
ATOM 6099 N N . ALA A 1 776 ? -28.621 12.985 68.813 1.00 57.91 776 ALA A N 1
ATOM 6100 C CA . ALA A 1 776 ? -29.154 13.964 67.879 1.00 57.91 776 ALA A CA 1
ATOM 6101 C C . ALA A 1 776 ? -28.933 13.471 66.435 1.00 57.91 776 ALA A C 1
ATOM 6103 O O . ALA A 1 776 ? -27.800 13.333 65.982 1.00 57.91 776 ALA A O 1
ATOM 6104 N N . CYS A 1 777 ? -30.025 13.207 65.709 1.00 58.62 777 CYS A N 1
ATOM 6105 C CA . CYS A 1 777 ? -29.998 12.711 64.324 1.00 58.62 777 CYS A CA 1
ATOM 6106 C C . CYS A 1 777 ? -29.264 13.672 63.359 1.00 58.62 777 CYS A C 1
ATOM 6108 O O . CYS A 1 777 ? -28.815 13.277 62.288 1.00 58.62 777 CYS A O 1
ATOM 6110 N N . SER A 1 778 ? -29.069 14.927 63.776 1.00 54.56 778 SER A N 1
ATOM 6111 C CA . SER A 1 778 ? -28.301 15.959 63.077 1.00 54.56 778 SER A CA 1
ATOM 6112 C C . SER A 1 778 ? -26.820 15.625 62.843 1.00 54.56 778 SER A C 1
ATOM 6114 O O . SER A 1 778 ? -26.199 16.285 62.015 1.00 54.56 778 SER A O 1
ATOM 6116 N N . ASP A 1 779 ? -26.263 14.611 63.515 1.00 55.84 779 ASP A N 1
ATOM 6117 C CA . ASP A 1 779 ? -24.856 14.208 63.356 1.00 55.84 779 ASP A CA 1
ATOM 6118 C C . ASP A 1 779 ? -24.651 13.068 62.331 1.00 55.84 779 ASP A C 1
ATOM 6120 O O . ASP A 1 779 ? -23.513 12.697 62.031 1.00 55.84 779 ASP A O 1
ATOM 6124 N N . ILE A 1 780 ? -25.729 12.502 61.766 1.00 62.91 780 ILE A N 1
ATOM 6125 C CA . ILE A 1 780 ? -25.658 11.379 60.818 1.00 62.91 780 ILE A CA 1
ATOM 6126 C C . ILE A 1 780 ? -25.695 11.915 59.382 1.00 62.91 780 ILE A C 1
ATOM 6128 O O . ILE A 1 780 ? -26.752 12.055 58.772 1.00 62.91 780 ILE A O 1
ATOM 6132 N N . ILE A 1 781 ? -24.520 12.214 58.823 1.00 60.38 781 ILE A N 1
ATOM 6133 C CA . ILE A 1 781 ? -24.377 12.629 57.421 1.00 60.38 781 ILE A CA 1
ATOM 6134 C C . ILE A 1 781 ? -23.802 11.467 56.604 1.00 60.38 781 ILE A C 1
ATOM 6136 O O . ILE A 1 781 ? -22.655 11.061 56.798 1.00 60.38 781 ILE A O 1
ATOM 6140 N N . VAL A 1 782 ? -24.583 10.944 55.656 1.00 61.00 782 VAL A N 1
ATOM 6141 C CA . VAL A 1 782 ? -24.117 9.957 54.671 1.00 61.00 782 VAL A CA 1
ATOM 6142 C C . VAL A 1 782 ? -23.722 10.700 53.396 1.00 61.00 782 VAL A C 1
ATOM 6144 O O . VAL A 1 782 ? -24.571 11.229 52.684 1.00 61.00 782 VAL A O 1
ATOM 6147 N N . HIS A 1 783 ? -22.422 10.765 53.107 1.00 64.50 783 HIS A N 1
ATOM 6148 C CA . HIS A 1 783 ? -21.929 11.372 51.871 1.00 64.50 783 HIS A CA 1
ATOM 6149 C C . HIS A 1 783 ? -21.892 10.347 50.725 1.00 64.50 783 HIS A C 1
ATOM 6151 O O . HIS A 1 783 ? -21.335 9.260 50.910 1.00 64.50 783 HIS A O 1
ATOM 6157 N N . PRO A 1 784 ? -22.396 10.691 49.525 1.00 63.81 784 PRO A N 1
ATOM 6158 C CA . PRO A 1 784 ? -22.190 9.887 48.326 1.00 63.81 784 PRO A CA 1
ATOM 6159 C C . PRO A 1 784 ? -20.692 9.748 48.023 1.00 63.81 784 PRO A C 1
ATOM 6161 O O . PRO A 1 784 ? -19.965 10.741 47.939 1.00 63.81 784 PRO A O 1
ATOM 6164 N N . HIS A 1 785 ? -20.207 8.516 47.861 1.00 64.00 785 HIS A N 1
ATOM 6165 C CA . HIS A 1 785 ? -18.813 8.274 47.497 1.00 64.00 785 HIS A CA 1
ATOM 6166 C C . HIS A 1 785 ? -18.590 8.560 46.006 1.00 64.00 785 HIS A C 1
ATOM 6168 O O . HIS A 1 785 ? -19.150 7.886 45.147 1.00 64.00 785 HIS A O 1
ATOM 6174 N N . THR A 1 786 ? -17.723 9.521 45.678 1.00 68.06 786 THR A N 1
ATOM 6175 C CA . THR A 1 786 ? -17.312 9.783 44.292 1.00 68.06 786 THR A CA 1
ATOM 6176 C C . THR A 1 786 ? -16.064 8.973 43.930 1.00 68.06 786 THR A C 1
ATOM 6178 O O . THR A 1 786 ? -15.008 9.096 44.553 1.00 68.06 786 THR A O 1
ATOM 6181 N N . CYS A 1 787 ? -16.158 8.141 42.887 1.00 76.69 787 CYS A N 1
ATOM 6182 C CA . CYS A 1 787 ? -15.034 7.328 42.396 1.00 76.69 787 CYS A CA 1
ATOM 6183 C C . CYS A 1 787 ? -14.183 8.030 41.319 1.00 76.69 787 CYS A C 1
ATOM 6185 O O . CYS A 1 787 ? -13.190 7.474 40.852 1.00 76.69 787 CYS A O 1
ATOM 6187 N N . LEU A 1 788 ? -14.513 9.276 40.960 1.00 80.50 788 LEU A N 1
ATOM 6188 C CA . LEU A 1 788 ? -13.868 10.021 39.871 1.00 80.50 788 LEU A CA 1
ATOM 6189 C C . LEU A 1 788 ? -12.346 10.176 40.057 1.00 80.50 788 LEU A C 1
ATOM 6191 O O . LEU A 1 788 ? -11.576 10.061 39.106 1.00 80.50 788 LEU A O 1
ATOM 6195 N N . GLY A 1 789 ? -11.885 10.371 41.296 1.00 81.81 789 GLY A N 1
ATOM 6196 C CA . GLY A 1 789 ? -10.453 10.463 41.604 1.00 81.81 789 GLY A CA 1
ATOM 6197 C C . GLY A 1 789 ? -9.680 9.144 41.453 1.00 81.81 789 GLY A C 1
ATOM 6198 O O . GLY A 1 789 ? -8.449 9.165 41.381 1.00 81.81 789 GLY A O 1
ATOM 6199 N N . ILE A 1 790 ? -10.370 7.999 41.431 1.00 84.31 790 ILE A N 1
ATOM 6200 C CA . ILE A 1 790 ? -9.781 6.686 41.126 1.00 84.31 790 ILE A CA 1
ATOM 6201 C C . ILE A 1 790 ? -9.651 6.556 39.609 1.00 84.31 790 ILE A C 1
ATOM 6203 O O . ILE A 1 790 ? -8.544 6.337 39.128 1.00 84.31 790 ILE A O 1
ATOM 6207 N N . VAL A 1 791 ? -10.736 6.834 38.876 1.00 85.50 791 VAL A N 1
ATOM 6208 C CA . VAL A 1 791 ? -10.763 6.826 37.403 1.00 85.50 791 VAL A CA 1
ATOM 6209 C C . VAL A 1 791 ? -9.642 7.694 36.827 1.00 85.50 791 VAL A C 1
ATOM 6211 O O . VAL A 1 791 ? -8.826 7.205 36.054 1.00 85.50 791 VAL A O 1
ATOM 6214 N N . ARG A 1 792 ? -9.518 8.951 37.280 1.00 88.12 792 ARG A N 1
ATOM 6215 C CA . ARG A 1 792 ? -8.469 9.874 36.813 1.00 88.12 792 ARG A CA 1
ATOM 6216 C C . ARG A 1 792 ? -7.051 9.315 36.987 1.00 88.12 792 ARG A C 1
ATOM 6218 O O . ARG A 1 792 ? -6.210 9.521 36.122 1.00 88.12 792 ARG A O 1
ATOM 6225 N N . ARG A 1 793 ? -6.763 8.640 38.107 1.00 86.56 793 ARG A N 1
ATOM 6226 C CA . ARG A 1 793 ? -5.425 8.077 38.371 1.00 86.56 793 ARG A CA 1
ATOM 6227 C C . ARG A 1 793 ? -5.137 6.859 37.500 1.00 86.56 793 ARG A C 1
ATOM 6229 O O . ARG A 1 793 ? -4.025 6.747 37.005 1.00 86.56 793 ARG A O 1
ATOM 6236 N N . THR A 1 794 ? -6.123 5.989 37.291 1.00 85.38 794 THR A N 1
ATOM 6237 C CA . THR A 1 794 ? -5.965 4.815 36.422 1.00 85.38 794 THR A CA 1
ATOM 6238 C C . THR A 1 794 ? -5.783 5.210 34.957 1.00 85.38 794 THR A C 1
ATOM 6240 O O . THR A 1 794 ? -4.917 4.660 34.280 1.00 85.38 794 THR A O 1
ATOM 6243 N N . VAL A 1 795 ? -6.542 6.200 34.475 1.00 85.25 795 VAL A N 1
ATOM 6244 C CA . VAL A 1 795 ? -6.367 6.752 33.121 1.00 85.25 795 VAL A CA 1
ATOM 6245 C C . VAL A 1 795 ? -4.971 7.359 32.952 1.00 85.25 795 VAL A C 1
ATOM 6247 O O . VAL A 1 795 ? -4.291 7.020 31.991 1.00 85.25 795 VAL A O 1
ATOM 6250 N N . ALA A 1 796 ? -4.499 8.164 33.912 1.00 86.88 796 ALA A N 1
ATOM 6251 C CA . ALA A 1 796 ? -3.154 8.748 33.863 1.00 86.88 796 ALA A CA 1
ATOM 6252 C C . ALA A 1 796 ? -2.032 7.688 33.857 1.00 86.88 796 ALA A C 1
ATOM 6254 O O . ALA A 1 796 ? -1.022 7.850 33.177 1.00 86.88 796 ALA A O 1
ATOM 6255 N N . GLU A 1 797 ? -2.198 6.580 34.586 1.00 85.50 797 GLU A N 1
ATOM 6256 C CA . GLU A 1 797 ? -1.230 5.474 34.548 1.00 85.50 797 GLU A CA 1
ATOM 6257 C C . GLU A 1 797 ? -1.254 4.737 33.198 1.00 85.50 797 GLU A C 1
ATOM 6259 O O . GLU A 1 797 ? -0.211 4.336 32.686 1.00 85.50 797 GLU A O 1
ATOM 6264 N N . THR A 1 798 ? -2.433 4.604 32.586 1.00 82.94 798 THR A N 1
ATOM 6265 C CA . THR A 1 798 ? -2.591 3.962 31.269 1.00 82.94 798 THR A CA 1
ATOM 6266 C C . THR A 1 798 ? -1.975 4.827 30.163 1.00 82.94 798 THR A C 1
ATOM 6268 O O . THR A 1 798 ? -1.264 4.315 29.301 1.00 82.94 798 THR A O 1
ATOM 6271 N N . GLU A 1 799 ? -2.165 6.148 30.224 1.00 83.50 799 GLU A N 1
ATOM 6272 C CA . GLU A 1 799 ? -1.511 7.119 29.337 1.00 83.50 799 GLU A CA 1
ATOM 6273 C C . GLU A 1 799 ? 0.019 6.995 29.398 1.00 83.50 799 GLU A C 1
ATOM 6275 O O . GLU A 1 799 ? 0.688 6.935 28.367 1.00 83.50 799 GLU A O 1
ATOM 6280 N N . LYS A 1 800 ? 0.582 6.863 30.603 1.00 85.88 800 LYS A N 1
ATOM 6281 C CA . LYS A 1 800 ? 2.024 6.678 30.803 1.00 85.88 800 LYS A CA 1
ATOM 6282 C C . LYS A 1 800 ? 2.552 5.391 30.157 1.00 85.88 800 LYS A C 1
ATOM 6284 O O . LYS A 1 800 ? 3.652 5.382 29.603 1.00 85.88 800 LYS A O 1
ATOM 6289 N N . GLN A 1 801 ? 1.785 4.302 30.214 1.00 81.38 801 GLN A N 1
ATOM 6290 C CA . GLN A 1 801 ? 2.150 3.039 29.561 1.00 81.38 801 GLN A CA 1
ATOM 6291 C C . GLN A 1 801 ? 2.124 3.165 28.034 1.00 81.38 801 GLN A C 1
ATOM 6293 O O . GLN A 1 801 ? 3.051 2.697 27.372 1.00 81.38 801 GLN A O 1
ATOM 6298 N N . LEU A 1 802 ? 1.117 3.851 27.484 1.00 81.44 802 LEU A N 1
ATOM 6299 C CA . LEU A 1 802 ? 1.026 4.135 26.052 1.00 81.44 802 LEU A CA 1
ATOM 6300 C C . LEU A 1 802 ? 2.212 4.983 25.572 1.00 81.44 802 LEU A C 1
ATOM 6302 O O . LEU A 1 802 ? 2.877 4.621 24.605 1.00 81.44 802 LEU A O 1
ATOM 6306 N N . GLN A 1 803 ? 2.537 6.060 26.291 1.00 82.44 803 GLN A N 1
ATOM 6307 C CA . GLN A 1 803 ? 3.697 6.905 25.989 1.00 82.44 803 GLN A CA 1
ATOM 6308 C C . GLN A 1 803 ? 5.012 6.110 26.014 1.00 82.44 803 GLN A C 1
ATOM 6310 O O . GLN A 1 803 ? 5.875 6.306 25.160 1.00 82.44 803 GLN A O 1
ATOM 6315 N N . SER A 1 804 ? 5.165 5.167 26.952 1.00 81.69 804 SER A N 1
ATOM 6316 C CA . SER A 1 804 ? 6.338 4.286 26.996 1.00 81.69 804 SER A CA 1
ATOM 6317 C C . SER A 1 804 ? 6.427 3.351 25.785 1.00 81.69 804 SER A C 1
ATOM 6319 O O . SER A 1 804 ? 7.535 3.075 25.325 1.00 81.69 804 SER A O 1
ATOM 6321 N N . ALA A 1 805 ? 5.297 2.843 25.285 1.00 78.69 805 ALA A N 1
ATOM 6322 C CA . ALA A 1 805 ? 5.265 1.988 24.099 1.00 78.69 805 ALA A CA 1
ATOM 6323 C C . ALA A 1 805 ? 5.598 2.782 22.826 1.00 78.69 805 ALA A C 1
ATOM 6325 O O . ALA A 1 805 ? 6.433 2.342 22.039 1.00 78.69 805 ALA A O 1
ATOM 6326 N N . LEU A 1 806 ? 5.028 3.983 22.679 1.00 77.69 806 LEU A N 1
ATOM 6327 C CA . LEU A 1 806 ? 5.334 4.897 21.573 1.00 77.69 806 LEU A CA 1
ATOM 6328 C C . LEU A 1 806 ? 6.813 5.286 21.550 1.00 77.69 806 LEU A C 1
ATOM 6330 O O . LEU A 1 806 ? 7.444 5.254 20.498 1.00 77.69 806 LEU A O 1
ATOM 6334 N N . LYS A 1 807 ? 7.404 5.570 22.717 1.00 81.19 807 LYS A N 1
ATOM 6335 C CA . LYS A 1 807 ? 8.840 5.855 22.810 1.00 81.19 807 LYS A CA 1
ATOM 6336 C C . LYS A 1 807 ? 9.693 4.684 22.317 1.00 81.19 807 LYS A C 1
ATOM 6338 O O . LYS A 1 807 ? 10.690 4.903 21.640 1.00 81.19 807 LYS A O 1
ATOM 6343 N N . LYS A 1 808 ? 9.313 3.445 22.643 1.00 80.88 808 LYS A N 1
ATOM 6344 C CA . LYS A 1 808 ? 10.031 2.251 22.179 1.00 80.88 808 LYS A CA 1
ATOM 6345 C C . LYS A 1 808 ? 9.952 2.102 20.655 1.00 80.88 808 LYS A C 1
ATOM 6347 O O . LYS A 1 808 ? 10.974 1.827 20.040 1.00 80.88 808 LYS A O 1
ATOM 6352 N N . LEU A 1 809 ? 8.774 2.324 20.071 1.00 77.38 809 LEU A N 1
ATOM 6353 C CA . LEU A 1 809 ? 8.576 2.309 18.618 1.00 77.38 809 LEU A CA 1
ATOM 6354 C C . LEU A 1 809 ? 9.424 3.369 17.915 1.00 77.38 809 LEU A C 1
ATOM 6356 O O . LEU A 1 809 ? 10.119 3.051 16.960 1.00 77.38 809 LEU A O 1
ATOM 6360 N N . SER A 1 810 ? 9.426 4.595 18.439 1.00 79.38 810 SER A N 1
ATOM 6361 C CA . SER A 1 810 ? 10.211 5.695 17.877 1.00 79.38 810 SER A CA 1
ATOM 6362 C C . SER A 1 810 ? 11.717 5.404 17.875 1.00 79.38 810 SER A C 1
ATOM 6364 O O . SER A 1 810 ? 12.405 5.748 16.920 1.00 79.38 810 SER A O 1
ATOM 6366 N N . ILE A 1 811 ? 12.232 4.732 18.914 1.00 82.25 811 ILE A N 1
ATOM 6367 C CA . ILE A 1 811 ? 13.636 4.294 18.954 1.00 82.25 811 ILE A CA 1
ATOM 6368 C C . ILE A 1 811 ? 13.911 3.271 17.844 1.00 82.25 811 ILE A C 1
ATOM 6370 O O . ILE A 1 811 ? 14.879 3.417 17.106 1.00 82.25 811 ILE A O 1
ATOM 6374 N N . GLN A 1 812 ? 13.048 2.260 17.699 1.00 80.19 812 GLN A N 1
ATOM 6375 C CA . GLN A 1 812 ? 13.215 1.212 16.683 1.00 80.19 812 GLN A CA 1
ATOM 6376 C C . GLN A 1 812 ? 13.108 1.757 15.253 1.00 80.19 812 GLN A C 1
ATOM 6378 O O . GLN A 1 812 ? 13.838 1.318 14.367 1.00 80.19 812 GLN A O 1
ATOM 6383 N N . GLU A 1 813 ? 12.198 2.701 15.018 1.00 82.38 813 GLU A N 1
ATOM 6384 C CA . GLU A 1 813 ? 12.066 3.398 13.739 1.00 82.38 813 GLU A CA 1
ATOM 6385 C C . GLU A 1 813 ? 13.345 4.173 13.413 1.00 82.38 813 GLU A C 1
ATOM 6387 O O . GLU A 1 813 ? 13.911 4.012 12.333 1.00 82.38 813 GLU A O 1
ATOM 6392 N N . HIS A 1 814 ? 13.847 4.950 14.371 1.00 82.31 814 HIS A N 1
ATOM 6393 C CA . HIS A 1 814 ? 15.062 5.727 14.189 1.00 82.31 814 HIS A CA 1
ATOM 6394 C C . HIS A 1 814 ? 16.291 4.844 13.905 1.00 82.31 814 HIS A C 1
ATOM 6396 O O . HIS A 1 814 ? 17.042 5.135 12.976 1.00 82.31 814 HIS A O 1
ATOM 6402 N N . GLU A 1 815 ? 16.468 3.731 14.627 1.00 83.75 815 GLU A N 1
ATOM 6403 C CA . GLU A 1 815 ? 17.538 2.750 14.365 1.00 83.75 815 GLU A CA 1
ATOM 6404 C C . GLU A 1 815 ? 17.480 2.200 12.929 1.00 83.75 815 GLU A C 1
ATOM 6406 O O . GLU A 1 815 ? 18.513 2.035 12.277 1.00 83.75 815 GLU A O 1
ATOM 6411 N N . LYS A 1 816 ? 16.272 1.946 12.405 1.00 83.25 816 LYS A N 1
ATOM 6412 C CA . LYS A 1 816 ? 16.077 1.511 11.013 1.00 83.25 816 LYS A CA 1
ATOM 6413 C C . LYS A 1 816 ? 16.358 2.635 10.020 1.00 83.25 816 LYS A C 1
ATOM 6415 O O . LYS A 1 816 ? 16.884 2.363 8.947 1.00 83.25 816 LYS A O 1
ATOM 6420 N N . ILE A 1 817 ? 16.018 3.881 10.335 1.00 86.25 817 ILE A N 1
ATOM 6421 C CA . ILE A 1 817 ? 16.235 5.028 9.443 1.00 86.25 817 ILE A CA 1
ATOM 6422 C C . ILE A 1 817 ? 17.724 5.360 9.302 1.00 86.25 817 ILE A C 1
ATOM 6424 O O . ILE A 1 817 ? 18.177 5.677 8.202 1.00 86.25 817 ILE A O 1
ATOM 6428 N N . GLN A 1 818 ? 18.505 5.211 10.375 1.00 86.06 818 GLN A N 1
ATOM 6429 C CA . GLN A 1 818 ? 19.948 5.480 10.370 1.00 86.06 818 GLN A CA 1
ATOM 6430 C C . GLN A 1 818 ? 20.732 4.649 9.339 1.00 86.06 818 GLN A C 1
ATOM 6432 O O . GLN A 1 818 ? 21.820 5.053 8.934 1.00 86.06 818 GLN A O 1
ATOM 6437 N N . GLN A 1 819 ? 20.188 3.521 8.864 1.00 85.62 819 GLN A N 1
ATOM 6438 C CA . GLN A 1 819 ? 20.814 2.729 7.798 1.00 85.62 819 GLN A CA 1
ATOM 6439 C C . GLN A 1 819 ? 20.852 3.454 6.438 1.00 85.62 819 GLN A C 1
ATOM 6441 O O . GLN A 1 819 ? 21.641 3.079 5.577 1.00 85.62 819 GLN A O 1
ATOM 6446 N N . TYR A 1 820 ? 20.020 4.485 6.245 1.00 89.38 820 TYR A N 1
ATOM 6447 C CA . TYR A 1 820 ? 19.932 5.291 5.018 1.00 89.38 820 TYR A CA 1
ATOM 6448 C C . TYR A 1 820 ? 20.794 6.557 5.075 1.00 89.38 820 TYR A C 1
ATOM 6450 O O . TYR A 1 820 ? 20.524 7.542 4.393 1.00 89.38 820 TYR A O 1
ATOM 6458 N N . ALA A 1 821 ? 21.809 6.547 5.931 1.00 91.44 821 ALA A N 1
ATOM 6459 C CA . ALA A 1 821 ? 22.767 7.621 6.095 1.00 91.44 821 ALA A CA 1
ATOM 6460 C C . ALA A 1 821 ? 23.356 8.129 4.767 1.00 91.44 821 ALA A C 1
ATOM 6462 O O . ALA A 1 821 ? 24.008 7.373 4.049 1.00 91.44 821 ALA A O 1
ATOM 6463 N N . ALA A 1 822 ? 23.192 9.421 4.494 1.00 91.38 822 ALA A N 1
ATOM 6464 C CA . ALA A 1 822 ? 23.756 10.115 3.344 1.00 91.38 822 ALA A CA 1
ATOM 6465 C C . ALA A 1 822 ? 24.826 11.122 3.789 1.00 91.38 822 ALA A C 1
ATOM 6467 O O . ALA A 1 822 ? 24.665 11.824 4.793 1.00 91.38 822 ALA A O 1
ATOM 6468 N N . ASP A 1 823 ? 25.922 11.214 3.033 1.00 91.12 823 ASP A N 1
ATOM 6469 C CA . ASP A 1 823 ? 27.020 12.130 3.349 1.00 91.12 823 ASP A CA 1
ATOM 6470 C C . ASP A 1 823 ? 26.816 13.516 2.712 1.00 91.12 823 ASP A C 1
ATOM 6472 O O . ASP A 1 823 ? 27.241 13.794 1.590 1.00 91.12 823 ASP A O 1
ATOM 6476 N N . VAL A 1 824 ? 26.130 14.402 3.437 1.00 94.56 824 VAL A N 1
ATOM 6477 C CA . VAL A 1 824 ? 25.712 15.719 2.930 1.00 94.56 824 VAL A CA 1
ATOM 6478 C C . VAL A 1 824 ? 26.812 16.777 3.085 1.00 94.56 824 VAL A C 1
ATOM 6480 O O . VAL A 1 824 ? 27.393 16.942 4.158 1.00 94.56 824 VAL A O 1
ATOM 6483 N N . HIS A 1 825 ? 27.027 17.555 2.019 1.00 96.06 825 HIS A N 1
ATOM 6484 C CA . HIS A 1 825 ? 27.923 18.716 1.985 1.00 96.06 825 HIS A CA 1
ATOM 6485 C C . HIS A 1 825 ? 27.197 19.938 1.418 1.00 96.06 825 HIS A C 1
ATOM 6487 O O . HIS A 1 825 ? 26.403 19.801 0.489 1.00 96.06 825 HIS A O 1
ATOM 6493 N N . LEU A 1 826 ? 27.485 21.123 1.946 1.00 97.69 826 LEU A N 1
ATOM 6494 C CA . LEU A 1 826 ? 26.855 22.399 1.590 1.00 97.69 826 LEU A CA 1
ATOM 6495 C C . LEU A 1 826 ? 27.414 22.960 0.274 1.00 97.69 826 LEU A C 1
ATOM 6497 O O . LEU A 1 826 ? 28.625 22.923 0.067 1.00 97.69 826 LEU A O 1
ATOM 6501 N N . ASP A 1 827 ? 26.555 23.500 -0.599 1.00 96.81 827 ASP A N 1
ATOM 6502 C CA . ASP A 1 827 ? 26.953 24.076 -1.892 1.00 96.81 827 ASP A CA 1
ATOM 6503 C C . ASP A 1 827 ? 27.242 25.591 -1.795 1.00 96.81 827 ASP A C 1
ATOM 6505 O O . ASP A 1 827 ? 26.308 26.397 -1.676 1.00 96.81 827 ASP A O 1
ATOM 6509 N N . PRO A 1 828 ? 28.509 26.033 -1.951 1.00 95.19 828 PRO A N 1
ATOM 6510 C CA . PRO A 1 828 ? 28.874 27.453 -1.937 1.00 95.19 828 PRO A CA 1
ATOM 6511 C C . PRO A 1 828 ? 28.244 28.295 -3.056 1.00 95.19 828 PRO A C 1
ATOM 6513 O O . PRO A 1 828 ? 28.196 29.529 -2.964 1.00 95.19 828 PRO A O 1
ATOM 6516 N N . ARG A 1 829 ? 27.781 27.665 -4.144 1.00 95.06 829 ARG A N 1
ATOM 6517 C CA . ARG A 1 829 ? 27.104 28.360 -5.247 1.00 95.06 829 ARG A CA 1
ATOM 6518 C C . ARG A 1 829 ? 25.713 28.834 -4.846 1.00 95.06 829 ARG A C 1
ATOM 6520 O O . ARG A 1 829 ? 25.297 29.891 -5.310 1.00 95.06 829 ARG A O 1
ATOM 6527 N N . THR A 1 830 ? 25.039 28.089 -3.972 1.00 96.50 830 THR A N 1
ATOM 6528 C CA . THR A 1 830 ? 23.677 28.409 -3.521 1.00 96.50 830 THR A CA 1
ATOM 6529 C C . THR A 1 830 ? 23.663 29.336 -2.310 1.00 96.50 830 THR A C 1
ATOM 6531 O O . THR A 1 830 ? 22.727 30.116 -2.148 1.00 96.50 830 THR A O 1
ATOM 6534 N N . ALA A 1 831 ? 24.722 29.300 -1.496 1.00 96.31 831 ALA A N 1
ATOM 6535 C CA . ALA A 1 831 ? 24.808 30.030 -0.239 1.00 96.31 831 ALA A CA 1
ATOM 6536 C C . ALA A 1 831 ? 24.612 31.543 -0.394 1.00 96.31 831 ALA A C 1
ATOM 6538 O O . ALA A 1 831 ? 25.264 32.201 -1.217 1.00 96.31 831 ALA A O 1
ATOM 6539 N N . ASN A 1 832 ? 23.749 32.093 0.455 1.00 95.19 832 ASN A N 1
ATOM 6540 C CA . ASN A 1 832 ? 23.559 33.529 0.576 1.00 95.19 832 ASN A CA 1
ATOM 6541 C C . ASN A 1 832 ? 24.870 34.263 0.947 1.00 95.19 832 ASN A C 1
ATOM 6543 O O . ASN A 1 832 ? 25.657 33.724 1.726 1.00 95.19 832 ASN A O 1
ATOM 6547 N N . PRO A 1 833 ? 25.121 35.489 0.436 1.00 94.69 833 PRO A N 1
ATOM 6548 C CA . PRO A 1 833 ? 26.358 36.232 0.699 1.00 94.69 833 PRO A CA 1
ATOM 6549 C C . PRO A 1 833 ? 26.691 36.517 2.171 1.00 94.69 833 PRO A C 1
ATOM 6551 O O . PRO A 1 833 ? 27.857 36.754 2.489 1.00 94.69 833 PRO A O 1
ATOM 6554 N N . TRP A 1 834 ? 25.709 36.494 3.072 1.00 92.44 834 TRP A N 1
ATOM 6555 C CA . TRP A 1 834 ? 25.928 36.663 4.512 1.00 92.44 834 TRP A CA 1
ATOM 6556 C C . TRP A 1 834 ? 26.394 35.377 5.203 1.00 92.44 834 TRP A C 1
ATOM 6558 O O . TRP A 1 834 ? 26.896 35.427 6.322 1.00 92.44 834 TRP A O 1
ATOM 6568 N N . LEU A 1 835 ? 26.275 34.220 4.547 1.00 94.50 835 LEU A N 1
ATOM 6569 C CA . LEU A 1 835 ? 26.634 32.932 5.128 1.00 94.50 835 LEU A CA 1
ATOM 6570 C C . LEU A 1 835 ? 28.097 32.577 4.884 1.00 94.50 835 LEU A C 1
ATOM 6572 O O . LEU A 1 835 ? 28.604 32.661 3.764 1.00 94.50 835 LEU A O 1
ATOM 6576 N N . VAL A 1 836 ? 28.758 32.083 5.925 1.00 94.44 836 VAL A N 1
ATOM 6577 C CA . VAL A 1 836 ? 30.103 31.514 5.841 1.00 94.44 836 VAL A CA 1
ATOM 6578 C C . VAL A 1 836 ? 30.008 29.998 5.958 1.00 94.44 836 VAL A C 1
ATOM 6580 O O . VAL A 1 836 ? 29.301 29.472 6.818 1.00 94.44 836 VAL A O 1
ATOM 6583 N N . LEU A 1 837 ? 30.726 29.310 5.072 1.00 96.00 837 LEU A N 1
ATOM 6584 C CA . LEU A 1 837 ? 30.829 27.856 5.024 1.00 96.00 837 LEU A CA 1
ATOM 6585 C C . LEU A 1 837 ? 32.215 27.420 5.503 1.00 96.00 837 LEU A C 1
ATOM 6587 O O . LEU A 1 837 ? 33.214 28.081 5.202 1.00 96.00 837 LEU A O 1
ATOM 6591 N N . SER A 1 838 ? 32.295 26.303 6.224 1.00 95.81 838 SER A N 1
ATOM 6592 C CA . SER A 1 838 ? 33.581 25.677 6.546 1.00 95.81 838 SER A CA 1
ATOM 6593 C C . SER A 1 838 ? 34.250 25.085 5.301 1.00 95.81 838 SER A C 1
ATOM 6595 O O . SER A 1 838 ? 33.594 24.759 4.313 1.00 95.81 838 SER A O 1
ATOM 6597 N N . GLU A 1 839 ? 35.574 24.912 5.352 1.00 92.19 839 GLU A N 1
ATOM 6598 C CA . GLU A 1 839 ? 36.362 24.349 4.241 1.00 92.19 839 GLU A CA 1
ATOM 6599 C C . GLU A 1 839 ? 35.948 22.910 3.889 1.00 92.19 839 GLU A C 1
ATOM 6601 O O . GLU A 1 839 ? 35.992 22.519 2.727 1.00 92.19 839 GLU A O 1
ATOM 6606 N N . ASP A 1 840 ? 35.499 22.139 4.882 1.00 91.38 840 ASP A N 1
ATOM 6607 C CA . ASP A 1 840 ? 34.974 20.784 4.696 1.00 91.38 840 ASP A CA 1
ATOM 6608 C C . ASP A 1 840 ? 33.512 20.748 4.219 1.00 91.38 840 ASP A C 1
ATOM 6610 O O . ASP A 1 840 ? 32.972 19.666 4.018 1.00 91.38 840 ASP A O 1
ATOM 6614 N N . GLY A 1 841 ? 32.857 21.904 4.051 1.00 94.00 841 GLY A N 1
ATOM 6615 C CA . GLY A 1 841 ? 31.475 22.006 3.585 1.00 94.00 841 GLY A CA 1
ATOM 6616 C C . GLY A 1 841 ? 30.423 21.466 4.559 1.00 94.00 841 GLY A C 1
ATOM 6617 O O . GLY A 1 841 ? 29.303 21.200 4.129 1.00 94.00 841 GLY A O 1
ATOM 6618 N N . ARG A 1 842 ? 30.746 21.278 5.847 1.00 94.88 842 ARG A N 1
ATOM 6619 C CA . ARG A 1 842 ? 29.820 20.702 6.847 1.00 94.88 842 ARG A CA 1
ATOM 6620 C C . ARG A 1 842 ? 29.214 21.707 7.813 1.00 94.88 842 ARG A C 1
ATOM 6622 O O . ARG A 1 842 ? 28.266 21.362 8.516 1.00 94.88 842 ARG A O 1
ATOM 6629 N N . GLN A 1 843 ? 29.739 22.924 7.881 1.00 96.69 843 GLN A N 1
ATOM 6630 C CA . GLN A 1 843 ? 29.267 23.951 8.804 1.00 96.69 843 GLN A CA 1
ATOM 6631 C C . GLN A 1 843 ? 28.800 25.191 8.058 1.00 96.69 843 GLN A C 1
ATOM 6633 O O . GLN A 1 843 ? 29.443 25.619 7.100 1.00 96.69 843 GLN A O 1
ATOM 6638 N N . VAL A 1 844 ? 27.717 25.794 8.549 1.00 96.00 844 VAL A N 1
ATOM 6639 C CA . VAL A 1 844 ? 27.223 27.092 8.080 1.00 96.00 844 VAL A CA 1
ATOM 6640 C C . VAL A 1 844 ? 26.836 27.990 9.246 1.00 96.00 844 VAL A C 1
ATOM 6642 O O . VAL A 1 844 ? 26.172 27.556 10.191 1.00 96.00 844 VAL A O 1
ATOM 6645 N N . TRP A 1 845 ? 27.249 29.252 9.185 1.00 93.81 845 TRP A N 1
ATOM 6646 C CA . TRP A 1 845 ? 26.879 30.289 10.147 1.00 93.81 845 TRP A CA 1
ATOM 6647 C C . TRP A 1 845 ? 26.751 31.652 9.468 1.00 93.81 845 TRP A C 1
ATOM 6649 O O . TRP A 1 845 ? 27.210 31.846 8.343 1.00 93.81 845 TRP A O 1
ATOM 6659 N N . ASP A 1 846 ? 26.115 32.588 10.165 1.00 91.38 846 ASP A N 1
ATOM 6660 C CA . ASP A 1 846 ? 26.069 33.994 9.771 1.00 91.38 846 ASP A CA 1
ATOM 6661 C C . ASP A 1 846 ? 27.448 34.640 9.978 1.00 91.38 846 ASP A C 1
ATOM 6663 O O . ASP A 1 846 ? 28.020 34.569 11.066 1.00 91.38 846 ASP A O 1
ATOM 6667 N N . GLY A 1 847 ? 28.001 35.227 8.919 1.00 86.00 847 GLY A N 1
ATOM 6668 C CA . GLY A 1 847 ? 29.312 35.869 8.917 1.00 86.00 847 GLY A CA 1
ATOM 6669 C C . GLY A 1 847 ? 29.334 37.290 9.474 1.00 86.00 847 GLY A C 1
ATOM 6670 O O . GLY A 1 847 ? 30.399 37.907 9.441 1.00 86.00 847 GLY A O 1
ATOM 6671 N N . ASP A 1 848 ? 28.190 37.831 9.910 1.00 84.31 848 ASP A N 1
ATOM 6672 C CA . ASP A 1 848 ? 27.959 39.221 10.349 1.00 84.31 848 ASP A CA 1
ATOM 6673 C C . ASP A 1 848 ? 28.198 40.294 9.262 1.00 84.31 848 ASP A C 1
ATOM 6675 O O . ASP A 1 848 ? 27.840 41.462 9.437 1.00 84.31 848 ASP A O 1
ATOM 6679 N N . VAL A 1 849 ? 28.836 39.933 8.146 1.00 86.62 849 VAL A N 1
ATOM 6680 C CA . VAL A 1 849 ? 29.231 40.826 7.057 1.00 86.62 849 VAL A CA 1
ATOM 6681 C C . VAL A 1 849 ? 28.932 40.165 5.720 1.00 86.62 849 VAL A C 1
ATOM 6683 O O . VAL A 1 849 ? 29.347 39.037 5.458 1.00 86.62 849 VAL A O 1
ATOM 6686 N N . GLU A 1 850 ? 28.279 40.918 4.840 1.00 89.12 850 GLU A N 1
ATOM 6687 C CA . GLU A 1 850 ? 28.023 40.509 3.465 1.00 89.12 850 GLU A CA 1
ATOM 6688 C C . GLU A 1 850 ? 29.325 40.303 2.679 1.00 89.12 850 GLU A C 1
ATOM 6690 O O . GLU A 1 850 ? 30.168 41.202 2.562 1.00 89.12 850 GLU A O 1
ATOM 6695 N N . GLN A 1 851 ? 29.488 39.118 2.099 1.00 88.44 851 GLN A N 1
ATOM 6696 C CA . GLN A 1 851 ? 30.606 38.815 1.216 1.00 88.44 851 GLN A CA 1
ATOM 6697 C C . GLN A 1 851 ? 30.345 39.340 -0.198 1.00 88.44 851 GLN A C 1
ATOM 6699 O O . GLN A 1 851 ? 29.254 39.217 -0.746 1.00 88.44 851 GLN A O 1
ATOM 6704 N N . SER A 1 852 ? 31.387 39.866 -0.846 1.00 89.75 852 SER A N 1
ATOM 6705 C CA . SER A 1 852 ? 31.314 40.297 -2.248 1.00 89.75 852 SER A CA 1
ATOM 6706 C C . SER A 1 852 ? 31.393 39.086 -3.185 1.00 89.75 852 SER A C 1
ATOM 6708 O O . SER A 1 852 ? 32.463 38.741 -3.694 1.00 89.75 852 SER A O 1
ATOM 6710 N N . LEU A 1 853 ? 30.263 38.401 -3.361 1.00 88.62 853 LEU A N 1
ATOM 6711 C CA . LEU A 1 853 ? 30.118 37.235 -4.233 1.00 88.62 853 LEU A CA 1
ATOM 6712 C C . LEU A 1 853 ? 29.398 37.604 -5.534 1.00 88.62 853 LEU A C 1
ATOM 6714 O O . LEU A 1 853 ? 28.611 38.545 -5.592 1.00 88.62 853 LEU A O 1
ATOM 6718 N N . VAL A 1 854 ? 29.668 36.843 -6.597 1.00 89.75 854 VAL A N 1
ATOM 6719 C CA . VAL A 1 854 ? 28.959 37.006 -7.872 1.00 89.75 854 VAL A CA 1
ATOM 6720 C C . VAL A 1 854 ? 27.518 36.527 -7.704 1.00 89.75 854 VAL A C 1
ATOM 6722 O O . VAL A 1 854 ? 27.287 35.398 -7.253 1.00 89.75 854 VAL A O 1
ATOM 6725 N N . ASP A 1 855 ? 26.571 37.380 -8.090 1.00 89.19 855 ASP A N 1
ATOM 6726 C CA . ASP A 1 855 ? 25.161 37.018 -8.176 1.00 89.19 855 ASP A CA 1
ATOM 6727 C C . ASP A 1 855 ? 24.943 36.081 -9.371 1.00 89.19 855 ASP A C 1
ATOM 6729 O O . ASP A 1 855 ? 25.205 36.433 -10.524 1.00 89.19 855 ASP A O 1
ATOM 6733 N N . ILE A 1 856 ? 24.524 34.856 -9.065 1.00 93.12 856 ILE A N 1
ATOM 6734 C CA . ILE A 1 856 ? 24.218 33.794 -10.024 1.00 93.12 856 ILE A CA 1
ATOM 6735 C C . ILE A 1 856 ? 22.800 33.276 -9.749 1.00 93.12 856 ILE A C 1
ATOM 6737 O O . ILE A 1 856 ? 22.321 33.417 -8.617 1.00 93.12 856 ILE A O 1
ATOM 6741 N N . PRO A 1 857 ? 22.105 32.694 -10.742 1.00 92.44 857 PRO A N 1
ATOM 6742 C CA . PRO A 1 857 ? 20.720 32.247 -10.579 1.00 92.44 857 PRO A CA 1
ATOM 6743 C C . PRO A 1 857 ? 20.506 31.292 -9.399 1.00 92.44 857 PRO A C 1
ATOM 6745 O O . PRO A 1 857 ? 19.506 31.405 -8.701 1.00 92.44 857 PRO A O 1
ATOM 6748 N N . GLU A 1 858 ? 21.467 30.408 -9.138 1.00 93.50 858 GLU A N 1
ATOM 6749 C CA . GLU A 1 858 ? 21.388 29.386 -8.092 1.00 93.50 858 GLU A CA 1
ATOM 6750 C C . GLU A 1 858 ? 21.574 29.951 -6.672 1.00 93.50 858 GLU A C 1
ATOM 6752 O O . GLU A 1 858 ? 21.261 29.271 -5.697 1.00 93.50 858 GLU A O 1
ATOM 6757 N N . ARG A 1 859 ? 22.084 31.185 -6.540 1.00 95.50 859 ARG A N 1
ATOM 6758 C CA . ARG A 1 859 ? 22.401 31.811 -5.251 1.00 95.50 859 ARG A CA 1
ATOM 6759 C C . ARG A 1 859 ? 21.171 32.444 -4.611 1.00 95.50 859 ARG A C 1
ATOM 6761 O O . ARG A 1 859 ? 20.524 33.280 -5.243 1.00 95.50 859 ARG A O 1
ATOM 6768 N N . PHE A 1 860 ? 20.932 32.161 -3.333 1.00 95.69 860 PHE A N 1
ATOM 6769 C CA . PHE A 1 860 ? 19.962 32.916 -2.542 1.00 95.69 860 PHE A CA 1
ATOM 6770 C C . PHE A 1 860 ? 20.436 34.353 -2.300 1.00 95.69 860 PHE A C 1
ATOM 6772 O O . PHE A 1 860 ? 21.532 34.561 -1.785 1.00 95.69 860 PHE A O 1
ATOM 6779 N N . ASP A 1 861 ? 19.637 35.359 -2.651 1.00 90.56 861 ASP A N 1
ATOM 6780 C CA . ASP A 1 86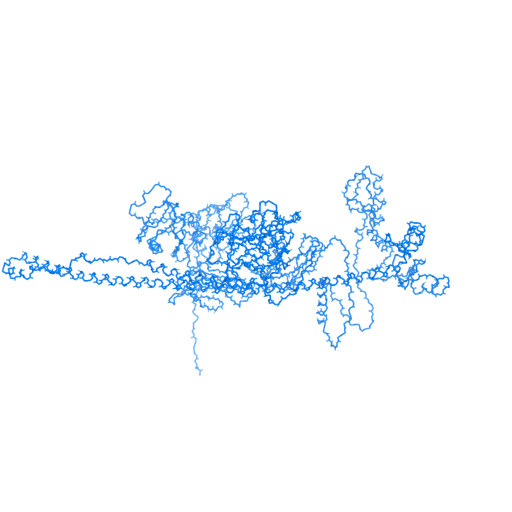1 ? 20.064 36.767 -2.563 1.00 90.56 861 ASP A CA 1
ATOM 6781 C C . ASP A 1 861 ? 19.753 37.423 -1.207 1.00 90.56 861 ASP A C 1
ATOM 6783 O O . ASP A 1 861 ? 20.587 38.129 -0.644 1.00 90.56 861 ASP A O 1
ATOM 6787 N N . THR A 1 862 ? 18.577 37.151 -0.650 1.00 86.56 862 THR A N 1
ATOM 6788 C CA . THR A 1 862 ? 18.000 37.885 0.484 1.00 86.56 862 THR A CA 1
ATOM 6789 C C . THR A 1 862 ? 17.726 36.989 1.684 1.00 86.56 862 THR A C 1
ATOM 6791 O O . THR A 1 862 ? 17.932 37.422 2.816 1.00 86.56 862 THR A O 1
ATOM 6794 N N . ALA A 1 863 ? 17.296 35.745 1.468 1.00 89.56 863 ALA A N 1
ATOM 6795 C CA . ALA A 1 863 ? 17.122 34.775 2.543 1.00 89.56 863 ALA A CA 1
ATOM 6796 C C . ALA A 1 863 ? 18.473 34.126 2.912 1.00 89.56 863 ALA A C 1
ATOM 6798 O O . ALA A 1 863 ? 19.188 33.699 1.999 1.00 89.56 863 ALA A O 1
ATOM 6799 N N . PRO A 1 864 ? 18.834 34.014 4.209 1.00 92.44 864 PRO A N 1
ATOM 6800 C CA . PRO A 1 864 ? 20.093 33.421 4.671 1.00 92.44 864 PRO A CA 1
ATOM 6801 C C . PRO A 1 864 ? 20.075 31.885 4.557 1.00 92.44 864 PRO A C 1
ATOM 6803 O O . PRO A 1 864 ? 20.222 31.164 5.538 1.00 92.44 864 PRO A O 1
ATOM 6806 N N . CYS A 1 865 ? 19.906 31.374 3.338 1.00 94.88 865 CYS A N 1
ATOM 6807 C CA . CYS A 1 865 ? 19.735 29.956 3.037 1.00 94.88 865 CYS A CA 1
ATOM 6808 C C . CYS A 1 865 ? 20.916 29.386 2.239 1.00 94.88 865 CYS A C 1
ATOM 6810 O O . CYS A 1 865 ? 21.619 30.100 1.516 1.00 94.88 865 CYS A O 1
ATOM 6812 N N . VAL A 1 866 ? 21.098 28.070 2.335 1.00 97.31 866 VAL A N 1
ATOM 6813 C CA . VAL A 1 866 ? 22.031 27.282 1.522 1.00 97.31 866 VAL A CA 1
ATOM 6814 C C . VAL A 1 866 ? 21.462 25.877 1.294 1.00 97.31 866 VAL A C 1
ATOM 6816 O O . VAL A 1 866 ? 20.749 25.343 2.148 1.00 97.31 866 VAL A O 1
ATOM 6819 N N . LEU A 1 867 ? 21.765 25.280 0.140 1.00 98.06 867 LEU A N 1
ATOM 6820 C CA . LEU A 1 867 ? 21.413 23.895 -0.181 1.00 98.06 867 LEU A CA 1
ATOM 6821 C C . LEU A 1 867 ? 22.605 22.951 -0.033 1.00 98.06 867 LEU A C 1
ATOM 6823 O O . LEU A 1 867 ? 23.765 23.367 -0.055 1.00 98.06 867 LEU A O 1
ATOM 6827 N N . GLY A 1 868 ? 22.309 21.659 0.057 1.00 96.94 868 GLY A N 1
ATOM 6828 C CA . GLY A 1 868 ? 23.281 20.603 -0.187 1.00 96.94 868 GLY A CA 1
ATOM 6829 C C . GLY A 1 868 ? 23.771 20.590 -1.641 1.00 96.94 868 GLY A C 1
ATOM 6830 O O . GLY A 1 868 ? 23.103 21.067 -2.552 1.00 96.94 868 GLY A O 1
ATOM 6831 N N . THR A 1 869 ? 24.947 20.015 -1.853 1.00 95.19 869 THR A N 1
ATOM 6832 C CA . THR A 1 869 ? 25.571 19.805 -3.171 1.00 95.19 869 THR A CA 1
ATOM 6833 C C . THR A 1 869 ? 24.906 18.691 -3.973 1.00 95.19 869 THR A C 1
ATOM 6835 O O . THR A 1 869 ? 24.853 18.767 -5.199 1.00 95.19 869 THR A O 1
ATOM 6838 N N . GLN A 1 870 ? 24.401 17.661 -3.294 1.00 93.75 870 GLN A N 1
ATOM 6839 C CA . GLN A 1 870 ? 23.720 16.525 -3.906 1.00 93.75 870 GLN A CA 1
ATOM 6840 C C . GLN A 1 870 ? 22.204 16.682 -3.767 1.00 93.75 870 GLN A C 1
ATOM 6842 O O . GLN A 1 870 ? 21.692 16.897 -2.667 1.00 93.75 870 GLN A O 1
ATOM 6847 N N . GLY A 1 871 ? 21.506 16.567 -4.895 1.00 93.50 871 GLY A N 1
ATOM 6848 C CA . GLY A 1 871 ? 20.052 16.465 -4.956 1.00 93.50 871 GLY A CA 1
ATOM 6849 C C . GLY A 1 871 ? 19.637 15.014 -5.161 1.00 93.50 871 GLY A C 1
ATOM 6850 O O . GLY A 1 871 ? 20.258 14.288 -5.940 1.00 93.50 871 GLY A O 1
ATOM 6851 N N . PHE A 1 872 ? 18.586 14.594 -4.469 1.00 95.06 872 PHE A N 1
ATOM 6852 C CA . PHE A 1 872 ? 18.069 13.232 -4.519 1.00 95.06 872 PHE A CA 1
ATOM 6853 C C . PHE A 1 872 ? 16.839 13.161 -5.421 1.00 95.06 872 PHE A C 1
ATOM 6855 O O . PHE A 1 872 ? 15.947 14.000 -5.323 1.00 95.06 872 PHE A O 1
ATOM 6862 N N . THR A 1 873 ? 16.794 12.163 -6.302 1.00 93.44 873 THR A N 1
ATOM 6863 C CA . THR A 1 873 ? 15.702 11.953 -7.276 1.00 93.44 873 THR A CA 1
ATOM 6864 C C . THR A 1 873 ? 14.994 10.610 -7.118 1.00 93.44 873 THR A C 1
ATOM 6866 O O . THR A 1 873 ? 14.039 10.351 -7.839 1.00 93.44 873 THR A O 1
ATOM 6869 N N . THR A 1 874 ? 15.488 9.743 -6.230 1.00 90.25 874 THR A N 1
ATOM 6870 C CA . THR A 1 874 ? 14.914 8.431 -5.888 1.00 90.25 874 THR A CA 1
ATOM 6871 C C . THR A 1 874 ? 15.438 7.978 -4.521 1.00 90.25 874 THR A C 1
ATOM 6873 O O . THR A 1 874 ? 16.473 8.471 -4.049 1.00 90.25 874 THR A O 1
ATOM 6876 N N . GLY A 1 875 ? 14.771 6.997 -3.913 1.00 89.25 875 GLY A N 1
ATOM 6877 C CA . GLY A 1 875 ? 15.272 6.281 -2.743 1.00 89.25 875 GLY A CA 1
ATOM 6878 C C . GLY A 1 875 ? 15.121 7.017 -1.409 1.00 89.25 875 GLY A C 1
ATOM 6879 O O . GLY A 1 875 ? 14.373 7.983 -1.272 1.00 89.25 875 GLY A O 1
ATOM 6880 N N . ARG A 1 876 ? 15.841 6.514 -0.399 1.00 93.12 876 ARG A N 1
ATOM 6881 C CA . ARG A 1 876 ? 15.741 6.931 1.006 1.00 93.12 876 ARG A CA 1
ATOM 6882 C C . ARG A 1 876 ? 17.072 7.461 1.512 1.00 93.12 876 ARG A C 1
ATOM 6884 O O . ARG A 1 876 ? 18.085 6.790 1.331 1.00 93.12 876 ARG A O 1
ATOM 6891 N N . HIS A 1 877 ? 17.044 8.613 2.178 1.00 95.00 877 HIS A N 1
ATOM 6892 C CA . HIS A 1 877 ? 18.236 9.354 2.595 1.00 95.00 877 HIS A CA 1
ATOM 6893 C C . HIS A 1 877 ? 18.044 9.957 3.986 1.00 95.00 877 HIS A C 1
ATOM 6895 O O . HIS A 1 877 ? 16.988 10.508 4.287 1.00 95.00 877 HIS A O 1
ATOM 6901 N N . TYR A 1 878 ? 19.064 9.872 4.835 1.00 96.25 878 TYR A N 1
ATOM 6902 C CA . TYR A 1 878 ? 19.040 10.367 6.210 1.00 96.25 878 TYR A CA 1
ATOM 6903 C C . TYR A 1 878 ? 20.317 11.137 6.555 1.00 96.25 878 TYR A C 1
ATOM 6905 O O . TYR A 1 878 ? 21.416 10.672 6.261 1.00 96.25 878 TYR A O 1
ATOM 6913 N N . TRP A 1 879 ? 20.199 12.285 7.221 1.00 96.75 879 TRP A N 1
ATOM 6914 C CA . TRP A 1 879 ? 21.349 13.029 7.748 1.00 96.75 879 TRP A CA 1
ATOM 6915 C C . TRP A 1 879 ? 21.021 13.724 9.068 1.00 96.75 879 TRP A C 1
ATOM 6917 O O . TRP A 1 879 ? 19.862 13.985 9.390 1.00 96.75 879 TRP A O 1
ATOM 6927 N N . GLU A 1 880 ? 22.064 14.045 9.833 1.00 96.69 880 GLU A N 1
ATOM 6928 C CA . GLU A 1 880 ? 21.951 14.678 11.147 1.00 96.69 880 GLU A CA 1
ATOM 6929 C C . GLU A 1 880 ? 22.622 16.046 11.170 1.00 96.69 880 GLU A C 1
ATOM 6931 O O . GLU A 1 880 ? 23.740 16.224 10.679 1.00 96.69 880 GLU A O 1
ATOM 6936 N N . VAL A 1 881 ? 21.948 17.009 11.794 1.00 97.44 881 VAL A N 1
ATOM 6937 C CA . VAL A 1 881 ? 22.421 18.384 11.935 1.00 97.44 881 VAL A CA 1
ATOM 6938 C C . VAL A 1 881 ? 22.467 18.751 13.408 1.00 97.44 881 VAL A C 1
ATOM 6940 O O . VAL A 1 881 ? 21.445 18.777 14.091 1.00 97.44 881 VAL A O 1
ATOM 6943 N N . ASP A 1 882 ? 23.661 19.058 13.898 1.00 96.75 882 ASP A N 1
ATOM 6944 C CA . ASP A 1 882 ? 23.871 19.642 15.213 1.00 96.75 882 ASP A CA 1
ATOM 6945 C C . ASP A 1 882 ? 23.446 21.117 15.183 1.00 96.75 882 ASP A C 1
ATOM 6947 O O . ASP A 1 882 ? 24.028 21.946 14.471 1.00 96.75 882 ASP A O 1
ATOM 6951 N N . VAL A 1 883 ? 22.387 21.416 15.931 1.00 95.12 883 VAL A N 1
ATOM 6952 C CA . VAL A 1 883 ? 21.816 22.758 16.107 1.00 95.12 883 VAL A CA 1
ATOM 6953 C C . VAL A 1 883 ? 22.234 23.384 17.441 1.00 95.12 883 VAL A C 1
ATOM 6955 O O . VAL A 1 883 ? 22.021 24.581 17.662 1.00 95.12 883 VAL A O 1
ATOM 6958 N N . GLY A 1 884 ? 22.821 22.589 18.341 1.00 90.75 884 GLY A N 1
ATOM 6959 C CA . GLY A 1 884 ? 23.283 22.987 19.663 1.00 90.75 884 GLY A CA 1
ATOM 6960 C C . GLY A 1 884 ? 22.316 23.905 20.419 1.00 90.75 884 GLY A C 1
ATOM 6961 O O . GLY A 1 884 ? 21.115 23.662 20.566 1.00 90.75 884 GLY A O 1
ATOM 6962 N N . ASN A 1 885 ? 22.851 25.030 20.899 1.00 88.75 885 ASN A N 1
ATOM 6963 C CA . ASN A 1 885 ? 22.097 25.999 21.692 1.00 88.75 885 ASN A CA 1
ATOM 6964 C C . ASN A 1 885 ? 21.442 27.121 20.880 1.00 88.75 885 ASN A C 1
ATOM 6966 O O . ASN A 1 885 ? 20.890 28.039 21.495 1.00 88.75 885 ASN A O 1
ATOM 6970 N N . LYS A 1 886 ? 21.430 27.033 19.543 1.00 91.25 886 LYS A N 1
ATOM 6971 C CA . LYS A 1 886 ? 20.824 28.051 18.674 1.00 91.25 886 LYS A CA 1
ATOM 6972 C C . LYS A 1 886 ? 19.384 28.364 19.078 1.00 91.25 886 LYS A C 1
ATOM 6974 O O . LYS A 1 886 ? 18.662 27.520 19.621 1.00 91.25 886 LYS A O 1
ATOM 6979 N N . THR A 1 887 ? 18.980 29.610 18.866 1.00 91.19 887 THR A N 1
ATOM 6980 C CA . THR A 1 887 ? 17.655 30.123 19.244 1.00 91.19 887 THR A CA 1
ATOM 6981 C C . THR A 1 887 ? 16.731 30.310 18.046 1.00 91.19 887 THR A C 1
ATOM 6983 O O . THR A 1 887 ? 15.520 30.449 18.245 1.00 91.19 887 THR A O 1
ATOM 6986 N N . ALA A 1 888 ? 17.275 30.256 16.827 1.00 92.62 888 ALA A N 1
ATOM 6987 C CA . ALA A 1 888 ? 16.516 30.188 15.590 1.00 92.62 888 ALA A CA 1
ATOM 6988 C C . ALA A 1 888 ? 17.298 29.470 14.476 1.00 92.62 888 ALA A C 1
ATOM 6990 O O . ALA A 1 888 ? 18.527 29.553 14.440 1.00 92.62 888 ALA A O 1
ATOM 6991 N N . TRP A 1 889 ? 16.575 28.743 13.622 1.00 95.12 889 TRP A N 1
ATOM 6992 C CA . TRP A 1 889 ? 17.064 28.062 12.414 1.00 95.12 889 TRP A CA 1
ATOM 6993 C C . TRP A 1 889 ? 15.885 27.461 11.632 1.00 95.12 889 TRP A C 1
ATOM 6995 O O . TRP A 1 889 ? 14.818 27.250 12.217 1.00 95.12 889 TRP A O 1
ATOM 7005 N N . ASP A 1 890 ? 16.101 27.128 10.357 1.00 95.75 890 ASP A N 1
ATOM 7006 C CA . ASP A 1 890 ? 15.225 26.269 9.548 1.00 95.75 890 ASP A CA 1
ATOM 7007 C C . ASP A 1 890 ? 16.031 25.111 8.954 1.00 95.75 890 ASP A C 1
ATOM 7009 O O . ASP A 1 890 ? 17.145 25.301 8.461 1.00 95.75 890 ASP A O 1
ATOM 7013 N N . LEU A 1 891 ? 15.461 23.908 9.000 1.00 97.94 891 LEU A N 1
ATOM 7014 C CA . LEU A 1 891 ? 16.059 22.690 8.459 1.00 97.94 891 LEU A CA 1
ATOM 7015 C C . LEU A 1 891 ? 15.017 21.890 7.691 1.00 97.94 891 LEU A C 1
ATOM 7017 O O . LEU A 1 891 ? 13.849 21.853 8.078 1.00 97.94 891 LEU A O 1
ATOM 7021 N N . GLY A 1 892 ? 15.447 21.201 6.641 1.00 97.44 892 GLY A N 1
ATOM 7022 C CA . GLY A 1 892 ? 14.593 20.273 5.913 1.00 97.44 892 GLY A CA 1
ATOM 7023 C C . GLY A 1 892 ? 15.106 20.010 4.517 1.00 97.44 892 GLY A C 1
ATOM 7024 O O . GLY A 1 892 ? 16.306 19.811 4.326 1.00 97.44 892 GLY A O 1
ATOM 7025 N N . VAL A 1 893 ? 14.195 20.024 3.550 1.00 97.81 893 VAL A N 1
ATOM 7026 C CA . VAL A 1 893 ? 14.522 19.841 2.137 1.00 97.81 893 VAL A CA 1
ATOM 7027 C C . VAL A 1 893 ? 13.829 20.867 1.251 1.00 97.81 893 VAL A C 1
ATOM 7029 O O . VAL A 1 893 ? 12.774 21.399 1.606 1.00 97.81 893 VAL A O 1
ATOM 7032 N N . ALA A 1 894 ? 14.429 21.131 0.095 1.00 97.19 894 ALA A N 1
ATOM 7033 C CA . ALA A 1 894 ? 13.913 22.031 -0.923 1.00 97.19 894 ALA A CA 1
ATOM 7034 C C . ALA A 1 894 ? 14.003 21.384 -2.306 1.00 97.19 894 ALA A C 1
ATOM 7036 O O . ALA A 1 894 ? 14.984 20.714 -2.623 1.00 97.19 894 ALA A O 1
ATOM 7037 N N . GLN A 1 895 ? 13.007 21.618 -3.146 1.00 95.50 895 GLN A N 1
ATOM 7038 C CA . GLN A 1 895 ? 13.052 21.242 -4.554 1.00 95.50 895 GLN A CA 1
ATOM 7039 C C . GLN A 1 895 ? 14.135 22.015 -5.331 1.00 95.50 895 GLN A C 1
ATOM 7041 O O . GLN A 1 895 ? 14.600 23.085 -4.916 1.00 95.50 895 GLN A O 1
ATOM 7046 N N . GLU A 1 896 ? 14.552 21.469 -6.474 1.00 94.31 896 GLU A N 1
ATOM 7047 C CA . GLU A 1 896 ? 15.514 22.108 -7.376 1.00 94.31 896 GLU A CA 1
ATOM 7048 C C . GLU A 1 896 ? 14.992 23.460 -7.886 1.00 94.31 896 GLU A C 1
ATOM 7050 O O . GLU A 1 896 ? 15.706 24.466 -7.809 1.00 94.31 896 GLU A O 1
ATOM 7055 N N . SER A 1 897 ? 13.728 23.493 -8.323 1.00 93.88 897 SER A N 1
ATOM 7056 C CA . SER A 1 897 ? 13.077 24.631 -8.981 1.00 93.88 897 SER A CA 1
ATOM 7057 C C . SER A 1 897 ? 12.668 25.801 -8.085 1.00 93.88 897 SER A C 1
ATOM 7059 O O . SER A 1 897 ? 12.198 26.813 -8.612 1.00 93.88 897 SER A O 1
ATOM 7061 N N . VAL A 1 898 ? 12.824 25.704 -6.760 1.00 94.75 898 VAL A N 1
ATOM 7062 C CA . VAL A 1 898 ? 12.296 26.746 -5.864 1.00 94.75 898 VAL A CA 1
ATOM 7063 C C . VAL A 1 898 ? 12.966 28.101 -6.101 1.00 94.75 898 VAL A C 1
ATOM 7065 O O . VAL A 1 898 ? 14.145 28.189 -6.468 1.00 94.75 898 VAL A O 1
ATOM 7068 N N . ASP A 1 899 ? 12.209 29.172 -5.858 1.00 92.19 899 ASP A N 1
ATOM 7069 C CA . ASP A 1 899 ? 12.698 30.532 -6.055 1.00 92.19 899 ASP A CA 1
ATOM 7070 C C . ASP A 1 899 ? 13.843 30.852 -5.081 1.00 92.19 899 ASP A C 1
ATOM 7072 O O . ASP A 1 899 ? 13.795 30.561 -3.881 1.00 92.19 899 ASP A O 1
ATOM 7076 N N . ARG A 1 900 ? 14.907 31.444 -5.623 1.00 94.00 900 ARG A N 1
ATOM 7077 C CA . ARG A 1 900 ? 16.115 31.832 -4.884 1.00 94.00 900 ARG A CA 1
ATOM 7078 C C . ARG A 1 900 ? 16.190 33.339 -4.659 1.00 94.00 900 ARG A C 1
ATOM 7080 O O . ARG A 1 900 ? 17.114 33.793 -3.983 1.00 94.00 900 ARG A O 1
ATOM 7087 N N . LYS A 1 901 ? 15.285 34.124 -5.252 1.00 92.44 901 LYS A N 1
ATOM 7088 C CA . LYS A 1 901 ? 15.366 35.587 -5.262 1.00 92.44 901 LYS A CA 1
ATOM 7089 C C . LYS A 1 901 ? 14.225 36.221 -4.474 1.00 92.44 901 LYS A C 1
ATOM 7091 O O . LYS A 1 901 ? 13.073 35.816 -4.568 1.00 92.44 901 LYS A O 1
ATOM 7096 N N . GLY A 1 902 ? 14.540 37.271 -3.724 1.00 89.69 902 GLY A N 1
ATOM 7097 C CA . GLY A 1 902 ? 13.571 37.964 -2.883 1.00 89.69 902 GLY A CA 1
ATOM 7098 C C . GLY A 1 902 ? 13.015 37.102 -1.740 1.00 89.69 902 GLY A C 1
ATOM 7099 O O . GLY A 1 902 ? 13.677 36.225 -1.193 1.00 89.69 902 GLY A O 1
ATOM 7100 N N . VAL A 1 903 ? 11.781 37.396 -1.324 1.00 86.88 903 VAL A N 1
ATOM 7101 C CA . VAL A 1 903 ? 11.197 36.790 -0.119 1.00 86.88 903 VAL A CA 1
ATOM 7102 C C . VAL A 1 903 ? 10.947 35.295 -0.331 1.00 86.88 903 VAL A C 1
ATOM 7104 O O . VAL A 1 903 ? 10.031 34.916 -1.054 1.00 86.88 903 VAL A O 1
ATOM 7107 N N . VAL A 1 904 ? 11.721 34.460 0.364 1.00 88.38 904 VAL A N 1
ATOM 7108 C CA . VAL A 1 904 ? 11.537 33.005 0.386 1.00 88.38 904 VAL A CA 1
ATOM 7109 C C . VAL A 1 904 ? 10.441 32.643 1.387 1.00 88.38 904 VAL A C 1
ATOM 7111 O O . VAL A 1 904 ? 10.569 32.903 2.586 1.00 88.38 904 VAL A O 1
ATOM 7114 N N . THR A 1 905 ? 9.367 32.030 0.891 1.00 89.38 905 THR A N 1
ATOM 7115 C CA . THR A 1 905 ? 8.287 31.485 1.720 1.00 89.38 905 THR A CA 1
ATOM 7116 C C . THR A 1 905 ? 8.529 29.994 1.913 1.00 89.38 905 THR A C 1
ATOM 7118 O O . THR A 1 905 ? 8.624 29.245 0.949 1.00 89.38 905 THR A O 1
ATOM 7121 N N . LEU A 1 906 ? 8.666 29.557 3.165 1.00 92.56 906 LEU A N 1
ATOM 7122 C CA . LEU A 1 906 ? 8.846 28.142 3.480 1.00 92.56 906 LEU A CA 1
ATOM 7123 C C . LEU A 1 906 ? 7.477 27.464 3.524 1.00 92.56 906 LEU A C 1
ATOM 7125 O O . LEU A 1 906 ? 6.749 27.600 4.511 1.00 92.56 906 LEU A O 1
ATOM 7129 N N . SER A 1 907 ? 7.120 26.765 2.450 1.00 92.94 907 SER A N 1
ATOM 7130 C CA . SER A 1 907 ? 5.916 25.942 2.373 1.00 92.94 907 SER A CA 1
ATOM 7131 C C . SER A 1 907 ? 6.071 24.817 1.339 1.00 92.94 907 SER A C 1
ATOM 7133 O O . SER A 1 907 ? 6.821 24.989 0.375 1.00 92.94 907 SER A O 1
ATOM 7135 N N . PRO A 1 908 ? 5.340 23.694 1.477 1.00 92.19 908 PRO A N 1
ATOM 7136 C CA . PRO A 1 908 ? 5.303 22.661 0.448 1.00 92.19 908 PRO A CA 1
ATOM 7137 C C . PRO A 1 908 ? 4.792 23.164 -0.904 1.00 92.19 908 PRO A C 1
ATOM 7139 O O . PRO A 1 908 ? 5.210 22.649 -1.934 1.00 92.19 908 PRO A O 1
ATOM 7142 N N . GLU A 1 909 ? 3.907 24.168 -0.909 1.00 91.00 909 GLU A N 1
ATOM 7143 C CA . GLU A 1 909 ? 3.384 24.792 -2.135 1.00 91.00 909 GLU A CA 1
ATOM 7144 C C . GLU A 1 909 ? 4.485 25.530 -2.908 1.00 91.00 909 GLU A C 1
ATOM 7146 O O . GLU A 1 909 ? 4.466 25.556 -4.137 1.00 91.00 909 GLU A O 1
ATOM 7151 N N . ASP A 1 910 ? 5.471 26.062 -2.183 1.00 92.25 910 ASP A N 1
ATOM 7152 C CA . ASP A 1 910 ? 6.661 26.724 -2.719 1.00 92.25 910 ASP A CA 1
ATOM 7153 C C . ASP A 1 910 ? 7.864 25.764 -2.853 1.00 92.25 910 ASP A C 1
ATOM 7155 O O . ASP A 1 910 ? 8.980 26.205 -3.125 1.00 92.25 910 ASP A O 1
ATOM 7159 N N . GLY A 1 911 ? 7.656 24.456 -2.647 1.00 93.88 911 GLY A N 1
ATOM 7160 C CA . GLY A 1 911 ? 8.670 23.406 -2.799 1.00 93.88 911 GLY A CA 1
ATOM 7161 C C . GLY A 1 911 ? 9.622 23.228 -1.609 1.00 93.88 911 GLY A C 1
ATOM 7162 O O . GLY A 1 911 ? 10.727 22.708 -1.782 1.00 93.88 911 GLY A O 1
ATOM 7163 N N . PHE A 1 912 ? 9.222 23.642 -0.402 1.00 95.50 912 PHE A N 1
ATOM 7164 C CA . PHE A 1 912 ? 9.991 23.483 0.838 1.00 95.50 912 PHE A CA 1
ATOM 7165 C C . PHE A 1 912 ? 9.263 22.611 1.871 1.00 95.50 912 PHE A C 1
ATOM 7167 O O . PHE A 1 912 ? 8.118 22.867 2.234 1.00 95.50 912 PHE A O 1
ATOM 7174 N N . TRP A 1 913 ? 9.968 21.642 2.454 1.00 96.81 913 TRP A N 1
ATOM 7175 C CA . TRP A 1 913 ? 9.473 20.824 3.568 1.00 96.81 913 TRP A CA 1
ATOM 7176 C C . TRP A 1 913 ? 10.417 20.982 4.747 1.00 96.81 913 TRP A C 1
ATOM 7178 O O . TRP A 1 913 ? 11.450 20.314 4.827 1.00 96.81 913 TRP A O 1
ATOM 7188 N N . THR A 1 914 ? 10.092 21.918 5.638 1.00 96.88 914 THR A N 1
ATOM 7189 C CA . THR A 1 914 ? 11.013 22.371 6.685 1.00 96.88 914 THR A CA 1
ATOM 7190 C C . THR A 1 914 ? 10.366 22.443 8.062 1.00 96.88 914 THR A C 1
ATOM 7192 O O . THR A 1 914 ? 9.184 22.768 8.208 1.00 96.88 914 THR A O 1
ATOM 7195 N N . VAL A 1 915 ? 11.183 22.209 9.086 1.00 96.94 915 VAL A N 1
ATOM 7196 C CA . VAL A 1 915 ? 10.888 22.527 10.486 1.00 96.94 915 VAL A CA 1
ATOM 7197 C C . VAL A 1 915 ? 11.747 23.711 10.907 1.00 96.94 915 VAL A C 1
ATOM 7199 O O . VAL A 1 915 ? 12.923 23.803 10.550 1.00 96.94 915 VAL A O 1
ATOM 7202 N N . CYS A 1 916 ? 11.158 24.617 11.681 1.00 94.38 916 CYS A N 1
ATOM 7203 C CA . CYS A 1 916 ? 11.819 25.821 12.145 1.00 94.38 916 CYS A CA 1
ATOM 7204 C C . CYS A 1 916 ? 11.790 25.964 13.666 1.00 94.38 916 CYS A C 1
ATOM 7206 O O . CYS A 1 916 ? 10.817 25.603 14.329 1.00 94.38 916 CYS A O 1
ATOM 7208 N N . LEU A 1 917 ? 12.858 26.541 14.216 1.00 94.00 917 LEU A N 1
ATOM 7209 C CA . LEU A 1 917 ? 12.925 27.021 15.593 1.00 94.00 917 LEU A CA 1
ATOM 7210 C C . LEU A 1 917 ? 12.849 28.545 15.595 1.00 94.00 917 LEU A C 1
ATOM 7212 O O . LEU A 1 917 ? 13.576 29.209 14.858 1.00 94.00 917 LEU A O 1
ATOM 7216 N N . ARG A 1 918 ? 12.016 29.123 16.460 1.00 91.06 918 ARG A N 1
ATOM 7217 C CA . ARG A 1 918 ? 11.966 30.566 16.716 1.00 91.06 918 ARG A CA 1
ATOM 7218 C C . ARG A 1 918 ? 11.980 30.857 18.217 1.00 91.06 918 ARG A C 1
ATOM 7220 O O . ARG A 1 918 ? 11.483 30.082 19.036 1.00 91.06 918 ARG A O 1
ATOM 7227 N N . LYS A 1 919 ? 12.565 32.001 18.591 1.00 85.25 919 LYS A N 1
ATOM 7228 C CA . LYS A 1 919 ? 12.619 32.527 19.973 1.00 85.25 919 LYS A CA 1
ATOM 7229 C C . LYS A 1 919 ? 13.130 31.526 21.028 1.00 85.25 919 LYS A C 1
ATOM 7231 O O . LYS A 1 919 ? 12.755 31.607 22.194 1.00 85.25 919 LYS A O 1
ATOM 7236 N N . GLY A 1 920 ? 13.974 30.574 20.634 1.00 83.88 920 GLY A N 1
ATOM 7237 C CA . GLY A 1 920 ? 14.619 29.617 21.535 1.00 83.88 920 GLY A CA 1
ATOM 7238 C C . GLY A 1 920 ? 13.755 28.464 22.053 1.00 83.88 920 GLY A C 1
ATOM 7239 O O . GLY A 1 920 ? 14.290 27.635 22.788 1.00 83.88 920 GLY A O 1
ATOM 7240 N N . GLY A 1 921 ? 12.476 28.372 21.670 1.00 84.62 921 GLY A N 1
ATOM 7241 C CA . GLY A 1 921 ? 11.598 27.277 22.106 1.00 84.62 921 GLY A CA 1
ATOM 7242 C C . GLY A 1 921 ? 10.291 27.097 21.329 1.00 84.62 921 GLY A C 1
ATOM 7243 O O . GLY A 1 921 ? 9.536 26.186 21.649 1.00 84.62 921 GLY A O 1
ATOM 7244 N N . GLU A 1 922 ? 9.999 27.930 20.325 1.00 91.31 922 GLU A N 1
ATOM 7245 C CA . GLU A 1 922 ? 8.842 27.738 19.445 1.00 91.31 922 GLU A CA 1
ATOM 7246 C C . GLU A 1 922 ? 9.268 26.912 18.223 1.00 91.31 922 GLU A C 1
ATOM 7248 O O . GLU A 1 922 ? 9.900 27.448 17.315 1.00 91.31 922 GLU A O 1
ATOM 7253 N N . TYR A 1 923 ? 8.924 25.624 18.199 1.00 94.25 923 TYR A N 1
ATOM 7254 C CA . TYR A 1 923 ? 9.137 24.747 17.043 1.00 94.25 923 TYR A CA 1
ATOM 7255 C C . TYR A 1 923 ? 7.909 24.757 16.144 1.00 94.25 923 TYR A C 1
ATOM 7257 O O . TYR A 1 923 ? 6.791 24.647 16.654 1.00 94.25 923 TYR A O 1
ATOM 7265 N N . ARG A 1 924 ? 8.088 24.880 14.827 1.00 94.56 924 ARG A N 1
ATOM 7266 C CA . ARG A 1 924 ? 6.969 24.818 13.881 1.00 94.56 924 ARG A CA 1
ATOM 7267 C C . ARG A 1 924 ? 7.292 23.991 12.647 1.00 94.56 924 ARG A C 1
ATOM 7269 O O . ARG A 1 924 ? 8.423 24.018 12.175 1.00 94.56 924 ARG A O 1
ATOM 7276 N N . ALA A 1 925 ? 6.289 23.303 12.114 1.00 94.50 925 ALA A N 1
ATOM 7277 C CA . ALA A 1 925 ? 6.346 22.733 10.775 1.00 94.50 925 ALA A CA 1
ATOM 7278 C C . ALA A 1 925 ? 5.786 23.744 9.770 1.00 94.50 925 ALA A C 1
ATOM 7280 O O . ALA A 1 925 ? 4.702 24.301 9.960 1.00 94.50 925 ALA A O 1
ATOM 7281 N N . CYS A 1 926 ? 6.526 23.993 8.697 1.00 91.31 926 CYS A N 1
ATOM 7282 C CA . CYS A 1 926 ? 6.172 24.966 7.669 1.00 91.31 926 CYS A CA 1
ATOM 7283 C C . CYS A 1 926 ? 5.177 24.388 6.644 1.00 91.31 926 CYS A C 1
ATOM 7285 O O . CYS A 1 926 ? 5.442 24.427 5.457 1.00 91.31 926 CYS A O 1
ATOM 7287 N N . ALA A 1 927 ? 4.036 23.836 7.071 1.00 80.44 927 ALA A N 1
ATOM 7288 C CA . ALA A 1 927 ? 3.058 23.145 6.211 1.00 80.44 927 ALA A CA 1
ATOM 7289 C C . ALA A 1 927 ? 2.023 24.084 5.538 1.00 80.44 927 ALA A C 1
ATOM 7291 O O . ALA A 1 927 ? 0.826 23.807 5.529 1.00 80.44 927 ALA A O 1
ATOM 7292 N N . GLY A 1 928 ? 2.456 25.240 5.024 1.00 75.62 928 GLY A N 1
ATOM 7293 C CA . GLY A 1 928 ? 1.563 26.303 4.534 1.00 75.62 928 GLY A CA 1
ATOM 7294 C C . GLY A 1 928 ? 1.092 27.216 5.670 1.00 75.62 928 GLY A C 1
ATOM 7295 O O . GLY A 1 928 ? 1.603 28.326 5.825 1.00 75.62 928 GLY A O 1
ATOM 7296 N N . GLN A 1 929 ? 0.191 26.738 6.539 1.00 75.56 929 GLN A N 1
ATOM 7297 C CA . GLN A 1 929 ? -0.067 27.398 7.827 1.00 75.56 929 GLN A CA 1
ATOM 7298 C C . GLN A 1 929 ? 0.866 26.806 8.889 1.00 75.56 929 GLN A C 1
ATOM 7300 O O . GLN A 1 929 ? 0.754 25.635 9.223 1.00 75.56 929 GLN A O 1
ATOM 7305 N N . ALA A 1 930 ? 1.788 27.613 9.426 1.00 80.62 930 ALA A N 1
ATOM 7306 C CA . ALA A 1 930 ? 2.805 27.126 10.360 1.00 80.62 930 ALA A CA 1
ATOM 7307 C C . ALA A 1 930 ? 2.189 26.439 11.597 1.00 80.62 930 ALA A C 1
ATOM 7309 O O . ALA A 1 930 ? 1.551 27.097 12.427 1.00 80.62 930 ALA A O 1
ATOM 7310 N N . GLU A 1 931 ? 2.425 25.135 11.736 1.00 88.62 931 GLU A N 1
ATOM 7311 C CA . GLU A 1 931 ? 1.877 24.306 12.812 1.00 88.62 931 GLU A CA 1
ATOM 7312 C C . GLU A 1 931 ? 2.823 24.291 14.010 1.00 88.62 931 GLU A C 1
ATOM 7314 O O . GLU A 1 931 ? 4.008 24.009 13.858 1.00 88.62 931 GLU A O 1
ATOM 7319 N N . LEU A 1 932 ? 2.325 24.598 15.212 1.00 90.94 932 LEU A N 1
ATOM 7320 C CA . LEU A 1 932 ? 3.139 24.596 16.431 1.00 90.94 932 LEU A CA 1
ATOM 7321 C C . LEU A 1 932 ? 3.393 23.159 16.911 1.00 90.94 932 LEU A C 1
ATOM 7323 O O . LEU A 1 932 ? 2.448 22.424 17.192 1.00 90.94 932 LEU A O 1
ATOM 7327 N N . LEU A 1 933 ? 4.664 22.793 17.074 1.00 90.31 933 LEU A N 1
ATOM 7328 C CA . LEU A 1 933 ? 5.084 21.448 17.465 1.00 90.31 933 LEU A CA 1
ATOM 7329 C C . LEU A 1 933 ? 5.296 21.342 18.981 1.00 90.31 933 LEU A C 1
ATOM 7331 O O . LEU A 1 933 ? 5.980 22.162 19.599 1.00 90.31 933 LEU A O 1
ATOM 7335 N N . GLY A 1 934 ? 4.728 20.296 19.585 1.00 81.56 934 GLY A N 1
ATOM 7336 C CA . GLY A 1 934 ? 4.824 19.994 21.017 1.00 81.56 934 GLY A CA 1
ATOM 7337 C C . GLY A 1 934 ? 6.143 19.323 21.408 1.00 81.56 934 GLY A C 1
ATOM 7338 O O . GLY A 1 934 ? 6.144 18.183 21.864 1.00 81.56 934 GLY A O 1
ATOM 7339 N N . VAL A 1 935 ? 7.267 20.016 21.235 1.00 84.25 935 VAL A N 1
ATOM 7340 C CA . VAL A 1 935 ? 8.602 19.480 21.543 1.00 84.25 935 VAL A CA 1
ATOM 7341 C C . VAL A 1 935 ? 8.901 19.618 23.046 1.00 84.25 935 VAL A C 1
ATOM 7343 O O . VAL A 1 935 ? 9.057 20.721 23.566 1.00 84.25 935 VAL A O 1
ATOM 7346 N N . LEU A 1 936 ? 8.961 18.486 23.762 1.00 74.12 936 LEU A N 1
ATOM 7347 C CA . LEU A 1 936 ? 9.103 18.426 25.231 1.00 74.12 936 LEU A CA 1
ATOM 7348 C C . LEU A 1 936 ? 10.489 18.848 25.746 1.00 74.12 936 LEU A C 1
ATOM 7350 O O . LEU A 1 936 ? 10.597 19.425 26.829 1.00 74.12 936 LEU A O 1
ATOM 7354 N N . GLN A 1 937 ? 11.547 18.516 25.008 1.00 84.12 937 GLN A N 1
ATOM 7355 C CA . GLN A 1 937 ? 12.937 18.841 25.335 1.00 84.12 937 GLN A CA 1
ATOM 7356 C C . GLN A 1 937 ? 13.590 19.478 24.119 1.00 84.12 937 GLN A C 1
ATOM 7358 O O . GLN A 1 937 ? 13.295 19.080 23.005 1.00 84.12 937 GLN A O 1
ATOM 7363 N N . LYS A 1 938 ? 14.460 20.472 24.325 1.00 89.69 938 LYS A N 1
ATOM 7364 C CA . LYS A 1 938 ? 15.148 21.159 23.227 1.00 89.69 938 LYS A CA 1
ATOM 7365 C C . LYS A 1 938 ? 16.146 20.199 22.546 1.00 89.69 938 LYS A C 1
ATOM 7367 O O . LYS A 1 938 ? 17.182 19.944 23.169 1.00 89.69 938 LYS A O 1
ATOM 7372 N N . PRO A 1 939 ? 15.898 19.733 21.305 1.00 92.44 939 PRO A N 1
ATOM 7373 C CA . PRO A 1 939 ? 16.855 18.911 20.571 1.00 92.44 939 PRO A CA 1
ATOM 7374 C C . PRO A 1 939 ? 18.170 19.664 20.361 1.00 92.44 939 PRO A C 1
ATOM 7376 O O . PRO A 1 939 ? 18.164 20.847 20.011 1.00 92.44 939 PRO A O 1
ATOM 7379 N N . GLN A 1 940 ? 19.295 18.979 20.571 1.00 94.38 940 GLN A N 1
ATOM 7380 C CA . GLN A 1 940 ? 20.612 19.466 20.138 1.00 94.38 940 GLN A CA 1
ATOM 7381 C C . GLN A 1 940 ? 20.939 19.003 18.718 1.00 94.38 940 GLN A C 1
ATOM 7383 O O . GLN A 1 940 ? 21.759 19.622 18.045 1.00 94.38 940 GLN A O 1
ATOM 7388 N N . VAL A 1 941 ? 20.292 17.929 18.257 1.00 95.25 941 VAL A N 1
ATOM 7389 C CA . VAL A 1 941 ? 20.569 17.291 16.971 1.00 95.25 941 VAL A CA 1
ATOM 7390 C C . VAL A 1 941 ? 19.260 16.938 16.298 1.00 95.25 941 VAL A C 1
ATOM 7392 O O . VAL A 1 941 ? 18.426 16.236 16.871 1.00 95.25 941 VAL A O 1
ATOM 7395 N N . ILE A 1 942 ? 19.096 17.424 15.075 1.00 96.06 942 ILE A N 1
ATOM 7396 C CA . ILE A 1 942 ? 17.929 17.150 14.248 1.00 96.06 942 ILE A CA 1
ATOM 7397 C C . ILE A 1 942 ? 18.328 16.145 13.177 1.00 96.06 942 ILE A C 1
ATOM 7399 O O . ILE A 1 942 ? 19.211 16.417 12.366 1.00 96.06 942 ILE A O 1
ATOM 7403 N N . GLY A 1 943 ? 17.671 14.990 13.184 1.00 95.75 943 GLY A N 1
ATOM 7404 C CA . GLY A 1 943 ? 17.713 14.030 12.090 1.00 95.75 943 GLY A CA 1
ATOM 7405 C C . GLY A 1 943 ? 16.662 14.385 11.045 1.00 95.75 943 GLY A C 1
ATOM 7406 O O . GLY A 1 943 ? 15.504 14.618 11.398 1.00 95.75 943 GLY A O 1
ATOM 7407 N N . VAL A 1 944 ? 17.052 14.417 9.774 1.00 97.25 944 VAL A N 1
ATOM 7408 C CA . VAL A 1 944 ? 16.155 14.633 8.634 1.00 97.25 944 VAL A CA 1
ATOM 7409 C C . VAL A 1 944 ? 16.170 13.377 7.776 1.00 97.25 944 VAL A C 1
ATOM 7411 O O . VAL A 1 944 ? 17.233 12.921 7.363 1.00 97.25 944 VAL A O 1
ATOM 7414 N N . PHE A 1 945 ? 14.991 12.814 7.533 1.00 96.81 945 PHE A N 1
ATOM 7415 C CA . PHE A 1 945 ? 14.785 11.626 6.715 1.00 96.81 945 PHE A CA 1
ATOM 7416 C C . PHE A 1 945 ? 13.925 11.970 5.503 1.00 96.81 945 PHE A C 1
ATOM 7418 O O . PHE A 1 945 ? 12.812 12.468 5.661 1.00 96.81 945 PHE A O 1
ATOM 7425 N N . LEU A 1 946 ? 14.432 11.683 4.311 1.00 96.50 946 LEU A N 1
ATOM 7426 C CA . LEU A 1 946 ? 13.730 11.800 3.042 1.00 96.50 946 LEU A CA 1
ATOM 7427 C C . LEU A 1 946 ? 13.451 10.396 2.508 1.00 96.50 946 LEU A C 1
ATOM 7429 O O . LEU A 1 946 ? 14.388 9.657 2.212 1.00 96.50 946 LEU A O 1
ATOM 7433 N N . ASP A 1 947 ? 12.179 10.058 2.337 1.00 95.06 947 ASP A N 1
ATOM 7434 C CA . ASP A 1 947 ? 11.736 8.943 1.507 1.00 95.06 947 ASP A CA 1
ATOM 7435 C C . ASP A 1 947 ? 11.158 9.525 0.217 1.00 95.06 947 ASP A C 1
ATOM 7437 O O . ASP A 1 947 ? 10.028 10.017 0.186 1.00 95.06 947 ASP A O 1
ATOM 7441 N N . TYR A 1 948 ? 11.982 9.557 -0.833 1.00 92.56 948 TYR A N 1
ATOM 7442 C CA . TYR A 1 948 ? 11.594 10.149 -2.108 1.00 92.56 948 TYR A CA 1
ATOM 7443 C C . TYR A 1 948 ? 10.478 9.337 -2.771 1.00 92.56 948 TYR A C 1
ATOM 7445 O O . TYR A 1 948 ? 9.551 9.906 -3.342 1.00 92.56 948 TYR A O 1
ATOM 7453 N N . ASP A 1 949 ? 10.563 8.010 -2.674 1.00 88.38 949 ASP A N 1
ATOM 7454 C CA . ASP A 1 949 ? 9.661 7.097 -3.371 1.00 88.38 949 ASP A CA 1
ATOM 7455 C C . ASP A 1 949 ? 8.278 7.049 -2.694 1.00 88.38 949 ASP A C 1
ATOM 7457 O O . ASP A 1 949 ? 7.264 6.935 -3.383 1.00 88.38 949 ASP A O 1
ATOM 7461 N N . ASP A 1 950 ? 8.228 7.167 -1.361 1.00 89.25 950 ASP A N 1
ATOM 7462 C CA . ASP A 1 950 ? 6.979 7.273 -0.586 1.00 89.25 950 ASP A CA 1
ATOM 7463 C C . ASP A 1 950 ? 6.424 8.708 -0.522 1.00 89.25 950 ASP A C 1
ATOM 7465 O O . ASP A 1 950 ? 5.252 8.918 -0.203 1.00 89.25 950 ASP A O 1
ATOM 7469 N N . GLY A 1 951 ? 7.248 9.713 -0.836 1.00 92.69 951 GLY A N 1
ATOM 7470 C CA . GLY A 1 951 ? 6.811 11.104 -0.789 1.00 92.69 951 GLY A CA 1
ATOM 7471 C C . GLY A 1 951 ? 6.768 11.692 0.618 1.00 92.69 951 GLY A C 1
ATOM 7472 O O . GLY A 1 951 ? 5.872 12.483 0.940 1.00 92.69 951 GLY A O 1
ATOM 7473 N N . THR A 1 952 ? 7.708 11.281 1.469 1.00 95.62 952 THR A N 1
ATOM 7474 C CA . THR A 1 952 ? 7.693 11.566 2.905 1.00 95.62 952 THR A CA 1
ATOM 7475 C C . THR A 1 952 ? 8.981 12.266 3.352 1.00 95.62 952 THR A C 1
ATOM 7477 O O . THR A 1 952 ? 10.086 11.861 2.998 1.00 95.62 952 THR A O 1
ATOM 7480 N N . VAL A 1 953 ? 8.851 13.309 4.182 1.00 96.75 953 VAL A N 1
ATOM 7481 C CA . VAL A 1 953 ? 9.976 13.990 4.854 1.00 96.75 953 VAL A CA 1
ATOM 7482 C C . VAL A 1 953 ? 9.723 13.993 6.352 1.00 96.75 953 VAL A C 1
ATOM 7484 O O . VAL A 1 953 ? 8.771 14.616 6.818 1.00 96.75 953 VAL A O 1
ATOM 7487 N N . SER A 1 954 ? 10.573 13.316 7.116 1.00 95.62 954 SER A N 1
ATOM 7488 C CA . SER A 1 954 ? 10.411 13.136 8.560 1.00 95.62 954 SER A CA 1
ATOM 7489 C C . SER A 1 954 ? 11.561 13.749 9.352 1.00 95.62 954 SER A C 1
ATOM 7491 O O . SER A 1 954 ? 12.713 13.736 8.926 1.00 95.62 954 SER A O 1
ATOM 7493 N N . PHE A 1 955 ? 11.235 14.270 10.530 1.00 95.62 955 PHE A N 1
ATOM 7494 C CA . PHE A 1 955 ? 12.148 14.962 11.429 1.00 95.62 955 PHE A CA 1
ATOM 7495 C C . PHE A 1 955 ? 12.192 14.252 12.775 1.00 95.62 955 PHE A C 1
ATOM 7497 O O . PHE A 1 955 ? 11.150 13.901 13.334 1.00 95.62 955 PHE A O 1
ATOM 7504 N N . PHE A 1 956 ? 13.396 14.093 13.317 1.00 92.75 956 PHE A N 1
ATOM 7505 C CA . PHE A 1 956 ? 13.646 13.392 14.572 1.00 92.75 956 PHE A CA 1
ATOM 7506 C C . PHE A 1 956 ? 14.570 14.207 15.475 1.00 92.75 956 PHE A C 1
ATOM 7508 O O . PHE A 1 956 ? 15.491 14.870 15.003 1.00 92.75 956 PHE A O 1
ATOM 7515 N N . ASP A 1 957 ? 14.363 14.110 16.784 1.00 92.69 957 ASP A N 1
ATOM 7516 C CA . ASP A 1 957 ? 15.409 14.400 17.758 1.00 92.69 957 ASP A CA 1
ATOM 7517 C C . ASP A 1 957 ? 16.337 13.185 17.771 1.00 92.69 957 ASP A C 1
ATOM 7519 O O . ASP A 1 957 ? 15.961 12.111 18.256 1.00 92.69 957 ASP A O 1
ATOM 7523 N N . ALA A 1 958 ? 17.520 13.339 17.180 1.00 90.75 958 ALA A N 1
ATOM 7524 C CA . ALA A 1 958 ? 18.441 12.226 16.985 1.00 90.75 958 ALA A CA 1
ATOM 7525 C C . ALA A 1 958 ? 19.075 11.744 18.301 1.00 90.75 958 ALA A C 1
ATOM 7527 O O . ALA A 1 958 ? 19.458 10.583 18.403 1.00 90.75 958 ALA A O 1
ATOM 7528 N N . GLU A 1 959 ? 19.146 12.593 19.334 1.00 89.50 959 GLU A N 1
ATOM 7529 C CA . GLU A 1 959 ? 19.687 12.201 20.643 1.00 89.50 959 GLU A CA 1
ATOM 7530 C C . GLU A 1 959 ? 18.632 11.515 21.511 1.00 89.50 959 GLU A C 1
ATOM 7532 O O . GLU A 1 959 ? 18.923 10.546 22.214 1.00 89.50 959 GLU A O 1
ATOM 7537 N N . ALA A 1 960 ? 17.392 12.007 21.472 1.00 88.00 960 ALA A N 1
ATOM 7538 C CA . ALA A 1 960 ? 16.282 11.388 22.190 1.00 88.00 960 ALA A CA 1
ATOM 7539 C C . ALA A 1 960 ? 15.682 10.177 21.451 1.00 88.00 960 ALA A C 1
ATOM 7541 O O . ALA A 1 960 ? 14.867 9.457 22.042 1.00 88.00 960 ALA A O 1
ATOM 7542 N N . HIS A 1 961 ? 16.073 9.968 20.187 1.00 87.50 961 HIS A N 1
ATOM 7543 C CA . HIS A 1 961 ? 15.488 9.015 19.240 1.00 87.50 961 HIS A CA 1
ATOM 7544 C C . HIS A 1 961 ? 13.960 9.150 19.161 1.00 87.50 961 HIS A C 1
ATOM 7546 O O . HIS A 1 961 ? 13.220 8.161 19.150 1.00 87.50 961 HIS A O 1
ATOM 7552 N N . SER A 1 962 ? 13.477 10.394 19.178 1.00 87.31 962 SER A N 1
ATOM 7553 C CA . SER A 1 962 ? 12.049 10.706 19.186 1.00 87.31 962 SER A CA 1
ATOM 7554 C C . SER A 1 962 ? 11.624 11.403 17.906 1.00 87.31 962 SER A C 1
ATOM 7556 O O . SER A 1 962 ? 12.237 12.392 17.508 1.00 87.31 962 SER A O 1
ATOM 7558 N N . HIS A 1 963 ? 10.544 10.924 17.300 1.00 90.31 963 HIS A N 1
ATOM 7559 C CA . HIS A 1 963 ? 9.869 11.597 16.195 1.00 90.31 963 HIS A CA 1
ATOM 7560 C C . HIS A 1 963 ? 9.412 13.013 16.589 1.00 90.31 963 HIS A C 1
ATOM 7562 O O . HIS A 1 963 ? 8.916 13.229 17.697 1.00 90.31 963 HIS A O 1
ATOM 7568 N N . ILE A 1 964 ? 9.619 13.976 15.686 1.00 91.56 964 ILE A N 1
ATOM 7569 C CA . ILE A 1 964 ? 9.198 15.376 15.833 1.00 91.56 964 ILE A CA 1
ATOM 7570 C C . ILE A 1 964 ? 8.001 15.661 14.923 1.00 91.56 964 ILE A C 1
ATOM 7572 O O . ILE A 1 964 ? 6.985 16.171 15.394 1.00 91.56 964 ILE A O 1
ATOM 7576 N N . PHE A 1 965 ? 8.135 15.394 13.619 1.00 93.00 965 PHE A N 1
ATOM 7577 C CA . PHE A 1 965 ? 7.112 15.704 12.617 1.00 93.00 965 PHE A CA 1
ATOM 7578 C C . PHE A 1 965 ? 7.367 14.960 11.299 1.00 93.00 965 PHE A C 1
ATOM 7580 O O . PHE A 1 965 ? 8.521 14.688 10.974 1.00 93.00 965 PHE A O 1
ATOM 7587 N N . SER A 1 966 ? 6.316 14.693 10.517 1.00 94.12 966 SER A N 1
ATOM 7588 C CA . SER A 1 966 ? 6.432 14.155 9.155 1.00 94.12 966 SER A CA 1
ATOM 7589 C C . SER A 1 966 ? 5.507 14.876 8.184 1.00 94.12 966 SER A C 1
ATOM 7591 O O . SER A 1 966 ? 4.303 14.973 8.412 1.00 94.12 966 SER A O 1
ATOM 7593 N N . PHE A 1 967 ? 6.066 15.310 7.061 1.00 94.69 967 PHE A N 1
ATOM 7594 C CA . PHE A 1 967 ? 5.319 15.622 5.852 1.00 94.69 967 PHE A CA 1
ATOM 7595 C C . PHE A 1 967 ? 5.099 14.316 5.090 1.00 94.69 967 PHE A C 1
ATOM 7597 O O . PHE A 1 967 ? 6.061 13.588 4.871 1.00 94.69 967 PHE A O 1
ATOM 7604 N N . THR A 1 968 ? 3.862 14.005 4.711 1.00 93.25 968 THR A N 1
ATOM 7605 C CA . THR A 1 968 ? 3.505 12.739 4.044 1.00 93.25 968 THR A CA 1
ATOM 7606 C C . THR A 1 968 ? 2.645 13.005 2.814 1.00 93.25 968 THR A C 1
ATOM 7608 O O . THR A 1 968 ? 2.020 14.063 2.726 1.00 93.25 968 THR A O 1
ATOM 7611 N N . GLN A 1 969 ? 2.576 12.030 1.901 1.00 85.69 969 GLN A N 1
ATOM 7612 C CA . GLN A 1 969 ? 1.707 12.051 0.713 1.00 85.69 969 GLN A CA 1
ATOM 7613 C C . GLN A 1 969 ? 2.062 13.130 -0.326 1.00 85.69 969 GLN A C 1
ATOM 7615 O O . GLN A 1 969 ? 1.182 13.639 -1.024 1.00 85.69 969 GLN A O 1
ATOM 7620 N N . PHE A 1 970 ? 3.344 13.473 -0.458 1.00 89.00 970 PHE A N 1
ATOM 7621 C CA . PHE A 1 970 ? 3.816 14.354 -1.526 1.00 89.00 970 PHE A CA 1
ATOM 7622 C C . PHE A 1 970 ? 4.293 13.545 -2.731 1.00 89.00 970 PHE A C 1
ATOM 7624 O O . PHE A 1 970 ? 4.696 12.401 -2.605 1.00 89.00 970 PHE A O 1
ATOM 7631 N N . ASN A 1 971 ? 4.243 14.123 -3.927 1.00 87.88 971 ASN A N 1
ATOM 7632 C CA . ASN A 1 971 ? 4.791 13.477 -5.116 1.00 87.88 971 ASN A CA 1
ATOM 7633 C C . ASN A 1 971 ? 5.948 14.322 -5.639 1.00 87.88 971 ASN A C 1
ATOM 7635 O O . ASN A 1 971 ? 5.723 15.370 -6.247 1.00 87.88 971 ASN A O 1
ATOM 7639 N N . PHE A 1 972 ? 7.177 13.894 -5.366 1.00 91.31 972 PHE A N 1
ATOM 7640 C CA . PHE A 1 972 ? 8.359 14.595 -5.845 1.00 91.31 972 PHE A CA 1
ATOM 7641 C C . PHE A 1 972 ? 8.568 14.303 -7.333 1.00 91.31 972 PHE A C 1
ATOM 7643 O O . PHE A 1 972 ? 8.617 13.155 -7.763 1.00 91.31 972 PHE A O 1
ATOM 7650 N N . THR A 1 973 ? 8.670 15.362 -8.133 1.00 88.25 973 THR A N 1
ATOM 7651 C CA . THR A 1 973 ? 8.835 15.267 -9.595 1.00 88.25 973 THR A CA 1
ATOM 7652 C C . THR A 1 973 ? 10.207 15.720 -10.083 1.00 88.25 973 THR A C 1
ATOM 7654 O O . THR A 1 973 ? 10.507 15.613 -11.269 1.00 88.25 973 THR A O 1
ATOM 7657 N N . GLU A 1 974 ? 11.025 16.265 -9.190 1.00 93.19 974 GLU A N 1
ATOM 7658 C CA . GLU A 1 974 ? 12.348 16.820 -9.475 1.00 93.19 974 GLU A CA 1
ATOM 7659 C C . GLU A 1 974 ? 13.321 16.501 -8.337 1.00 93.19 974 GLU A C 1
ATOM 7661 O O . GLU A 1 974 ? 12.919 15.919 -7.325 1.00 93.19 974 GLU A O 1
ATOM 7666 N N . ALA A 1 975 ? 14.596 16.858 -8.495 1.00 95.75 975 ALA A N 1
ATOM 7667 C CA . ALA A 1 975 ? 15.588 16.634 -7.454 1.00 95.75 975 ALA A CA 1
ATOM 7668 C C . ALA A 1 975 ? 15.255 17.434 -6.184 1.00 95.75 975 ALA A C 1
ATOM 7670 O O . ALA A 1 975 ? 14.879 18.606 -6.237 1.00 95.75 975 ALA A O 1
ATOM 7671 N N . VAL A 1 976 ? 15.414 16.790 -5.032 1.00 97.31 976 VAL A N 1
ATOM 7672 C CA . VAL A 1 976 ? 15.176 17.371 -3.710 1.00 97.31 976 VAL A CA 1
ATOM 7673 C C . VAL A 1 976 ? 16.506 17.468 -2.971 1.00 97.31 976 VAL A C 1
ATOM 7675 O O . VAL A 1 976 ? 17.230 16.484 -2.832 1.00 97.31 976 VAL A O 1
ATOM 7678 N N . PHE A 1 977 ? 16.838 18.664 -2.504 1.00 98.12 977 PHE A N 1
ATOM 7679 C CA . PHE A 1 977 ? 18.112 19.000 -1.881 1.00 98.12 977 PHE A CA 1
ATOM 7680 C C . PHE A 1 977 ? 17.946 19.215 -0.375 1.00 98.12 977 PHE A C 1
ATOM 7682 O O . PHE A 1 977 ? 16.974 19.851 0.043 1.00 98.12 977 PHE A O 1
ATOM 7689 N N . PRO A 1 978 ? 18.909 18.774 0.455 1.00 98.12 978 PRO A N 1
ATOM 7690 C CA . PRO A 1 978 ? 19.001 19.203 1.846 1.00 98.12 978 PRO A CA 1
ATOM 7691 C C . PRO A 1 978 ? 19.023 20.732 1.947 1.00 98.12 978 PRO A C 1
ATOM 7693 O O . PRO A 1 978 ? 19.754 21.395 1.211 1.00 98.12 978 PRO A O 1
ATOM 7696 N N . PHE A 1 979 ? 18.225 21.291 2.850 1.00 98.12 979 PHE A N 1
ATOM 7697 C CA . PHE A 1 979 ? 18.038 22.730 3.014 1.00 98.12 979 PHE A CA 1
ATOM 7698 C C . PHE A 1 979 ? 18.432 23.176 4.422 1.00 98.12 979 PHE A C 1
ATOM 7700 O O . PHE A 1 979 ? 18.023 22.567 5.417 1.00 98.12 979 PHE A O 1
ATOM 7707 N N . PHE A 1 980 ? 19.191 24.273 4.496 1.00 98.00 980 PHE A N 1
ATOM 7708 C CA . PHE A 1 980 ? 19.707 24.818 5.747 1.00 98.00 980 PHE A CA 1
ATOM 7709 C C . PHE A 1 980 ? 19.562 26.340 5.786 1.00 98.00 980 PHE A C 1
ATOM 7711 O O . PHE A 1 980 ? 19.979 27.044 4.865 1.00 98.00 980 PHE A O 1
ATOM 7718 N N . ASN A 1 981 ? 19.047 26.845 6.904 1.00 95.62 981 ASN A N 1
ATOM 7719 C CA . ASN A 1 981 ? 19.037 28.263 7.242 1.00 95.62 981 ASN A CA 1
ATOM 7720 C C . ASN A 1 981 ? 19.462 28.432 8.717 1.00 95.62 981 ASN A C 1
ATOM 7722 O O . ASN A 1 981 ? 18.702 28.056 9.615 1.00 95.62 981 ASN A O 1
ATOM 7726 N N . PRO A 1 982 ? 20.659 28.977 9.016 1.00 93.81 982 PRO A N 1
ATOM 7727 C CA . PRO A 1 982 ? 21.096 29.215 10.394 1.00 93.81 982 PRO A CA 1
ATOM 7728 C C . PRO A 1 982 ? 20.406 30.407 11.082 1.00 93.81 982 PRO A C 1
ATOM 7730 O O . PRO A 1 982 ? 20.615 30.568 12.289 1.00 93.81 982 PRO A O 1
ATOM 7733 N N . GLU A 1 983 ? 19.600 31.185 10.349 1.00 90.38 983 GLU A N 1
ATOM 7734 C CA . GLU A 1 983 ? 18.987 32.471 10.712 1.00 90.38 983 GLU A CA 1
ATOM 7735 C C . GLU A 1 983 ? 20.020 33.573 11.042 1.00 90.38 983 GLU A C 1
ATOM 7737 O O . GLU A 1 983 ? 21.123 33.293 11.519 1.00 90.38 983 GLU A O 1
ATOM 7742 N N . MET A 1 984 ? 19.671 34.842 10.800 1.00 80.56 984 MET A N 1
ATOM 7743 C CA . MET A 1 984 ? 20.553 35.980 11.098 1.00 80.56 984 MET A CA 1
ATOM 7744 C C . MET A 1 984 ? 20.785 36.164 12.607 1.00 80.56 984 MET A C 1
ATOM 7746 O O . MET A 1 984 ? 19.934 35.870 13.456 1.00 80.56 984 MET A O 1
ATOM 7750 N N . SER A 1 985 ? 21.972 36.654 12.956 1.00 67.75 985 SER A N 1
ATOM 7751 C CA . SER A 1 985 ? 22.451 36.808 14.327 1.00 67.75 985 SER A CA 1
ATOM 7752 C C . SER A 1 985 ? 22.017 38.133 14.981 1.00 67.75 985 SER A C 1
ATOM 7754 O O . SER A 1 985 ? 22.820 38.901 15.501 1.00 67.75 985 SER A O 1
ATOM 7756 N N . ASP A 1 986 ? 20.710 38.385 15.094 1.00 59.56 986 ASP A N 1
ATOM 7757 C CA . ASP A 1 986 ? 20.196 39.615 15.740 1.00 59.56 986 ASP A CA 1
ATOM 7758 C C . ASP A 1 986 ? 20.529 39.714 17.254 1.00 59.56 986 ASP A C 1
ATOM 7760 O O . ASP A 1 986 ? 20.270 40.723 17.916 1.00 59.56 986 ASP A O 1
ATOM 7764 N N . SER A 1 987 ? 21.108 38.659 17.842 1.00 55.84 987 SER A N 1
ATOM 7765 C CA . SER A 1 987 ? 21.613 38.630 19.216 1.00 55.84 987 SER A CA 1
ATOM 7766 C C . SER A 1 987 ? 22.819 37.693 19.353 1.00 55.84 987 SER A C 1
ATOM 7768 O O . SER A 1 987 ? 22.916 36.685 18.654 1.00 55.84 987 SER A O 1
ATOM 7770 N N . ILE A 1 988 ? 23.673 37.944 20.357 1.00 60.50 988 ILE A N 1
ATOM 7771 C CA . ILE A 1 988 ? 24.826 37.093 20.747 1.00 60.50 988 ILE A CA 1
ATOM 7772 C C . ILE A 1 988 ? 24.425 35.606 20.928 1.00 60.50 988 ILE A C 1
ATOM 7774 O O . ILE A 1 988 ? 25.263 34.713 20.878 1.00 60.50 988 ILE A O 1
ATOM 7778 N N . SER A 1 989 ? 23.133 35.318 21.122 1.00 68.25 989 SER A N 1
ATOM 7779 C CA . SER A 1 989 ? 22.613 33.981 21.414 1.00 68.25 989 SER A CA 1
ATOM 7780 C C . SER A 1 989 ? 22.481 33.019 20.219 1.00 68.25 989 SER A C 1
ATOM 7782 O O . SER A 1 989 ? 22.284 31.833 20.474 1.00 68.25 989 SER A O 1
ATOM 7784 N N . ASN A 1 990 ? 22.594 33.468 18.954 1.00 85.25 990 ASN A N 1
ATOM 7785 C CA . ASN A 1 990 ? 22.399 32.599 17.770 1.00 85.25 990 ASN A CA 1
ATOM 7786 C C . ASN A 1 990 ? 23.644 32.393 16.877 1.00 85.25 990 ASN A C 1
ATOM 7788 O O . ASN A 1 990 ? 23.529 31.787 15.815 1.00 85.25 990 ASN A O 1
ATOM 7792 N N . GLN A 1 991 ? 24.826 32.846 17.308 1.00 82.56 991 GLN A N 1
ATOM 7793 C CA . GLN A 1 991 ? 26.060 32.853 16.497 1.00 82.56 991 GLN A CA 1
ATOM 7794 C C . GLN A 1 991 ? 26.678 31.470 16.223 1.00 82.56 991 GLN A C 1
ATOM 7796 O O . GLN A 1 991 ? 27.583 31.347 15.402 1.00 82.56 991 GLN A O 1
ATOM 7801 N N . SER A 1 992 ? 26.242 30.416 16.917 1.00 88.44 992 SER A N 1
ATOM 7802 C CA . SER A 1 992 ? 26.771 29.067 16.686 1.00 88.44 992 SER A CA 1
ATOM 7803 C C . SER A 1 992 ? 26.398 28.543 15.286 1.00 88.44 992 SER A C 1
ATOM 7805 O O . SER A 1 992 ? 25.286 28.819 14.816 1.00 88.44 992 SER A O 1
ATOM 7807 N N . PRO A 1 993 ? 27.287 27.771 14.631 1.00 93.56 993 PRO A N 1
ATOM 7808 C CA . PRO A 1 993 ? 27.008 27.189 13.324 1.00 93.56 993 PRO A CA 1
ATOM 7809 C C . PRO A 1 993 ? 25.984 26.058 13.410 1.00 93.56 993 PRO A C 1
ATOM 7811 O O . PRO A 1 993 ? 25.894 25.368 14.425 1.00 93.56 993 PRO A O 1
ATOM 7814 N N . LEU A 1 994 ? 25.266 25.829 12.312 1.00 97.00 994 LEU A N 1
ATOM 7815 C CA . LEU A 1 994 ? 24.674 24.523 12.028 1.00 97.00 994 LEU A CA 1
ATOM 7816 C C . LEU A 1 994 ? 25.795 23.600 11.547 1.00 97.00 994 LEU A C 1
ATOM 7818 O O . LEU A 1 994 ? 26.566 24.001 10.677 1.00 97.00 994 LEU A O 1
ATOM 7822 N N . THR A 1 995 ? 25.910 22.397 12.115 1.00 97.00 995 THR A N 1
ATOM 7823 C CA . THR A 1 995 ? 26.981 21.445 11.767 1.00 97.00 995 THR A CA 1
ATOM 7824 C C . THR A 1 995 ? 26.404 20.100 11.344 1.00 97.00 995 THR A C 1
ATOM 7826 O O . THR A 1 995 ? 25.768 19.421 12.143 1.00 97.00 995 THR A O 1
ATOM 7829 N N . ILE A 1 996 ? 26.656 19.681 10.106 1.00 96.94 996 ILE A N 1
ATOM 7830 C CA . ILE A 1 996 ? 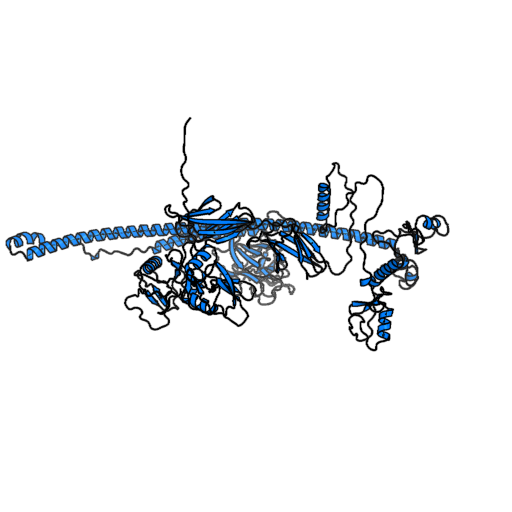26.280 18.358 9.597 1.00 96.94 996 ILE A CA 1
ATOM 7831 C C . ILE A 1 996 ? 27.197 17.308 10.235 1.00 96.94 996 ILE A C 1
ATOM 7833 O O . ILE A 1 996 ? 28.424 17.394 10.121 1.00 96.94 996 ILE A O 1
ATOM 7837 N N . ARG A 1 997 ? 26.620 16.312 10.916 1.00 92.56 997 ARG A N 1
ATOM 7838 C CA . ARG A 1 997 ? 27.394 15.243 11.559 1.00 92.56 997 ARG A CA 1
ATOM 7839 C C . ARG A 1 997 ? 27.840 14.196 10.528 1.00 92.56 997 ARG A C 1
ATOM 7841 O O . ARG A 1 997 ? 27.030 13.778 9.704 1.00 92.56 997 ARG A O 1
ATOM 7848 N N . PRO A 1 998 ? 29.104 13.739 10.570 1.00 79.69 998 PRO A N 1
ATOM 7849 C CA . PRO A 1 998 ? 29.558 12.640 9.728 1.00 79.69 998 PRO A CA 1
ATOM 7850 C C . PRO A 1 998 ? 28.910 11.338 10.198 1.00 79.69 998 PRO A C 1
ATOM 7852 O O . PRO A 1 998 ? 28.963 11.001 11.385 1.00 79.69 998 PRO A O 1
ATOM 7855 N N . VAL A 1 999 ? 28.306 10.591 9.277 1.00 64.31 999 VAL A N 1
ATOM 7856 C CA . VAL A 1 999 ? 27.617 9.359 9.657 1.00 64.31 999 VAL A CA 1
ATOM 7857 C C . VAL A 1 999 ? 28.618 8.220 9.843 1.00 64.31 999 VAL A C 1
ATOM 7859 O O . VAL A 1 999 ? 29.448 7.936 8.981 1.00 64.31 999 VAL A O 1
ATOM 7862 N N . SER A 1 1000 ? 28.550 7.547 10.992 1.00 49.75 1000 SER A N 1
ATOM 7863 C CA . SER A 1 1000 ? 29.351 6.354 11.282 1.00 49.75 1000 SER A CA 1
ATOM 7864 C C . SER A 1 1000 ? 28.714 5.127 10.617 1.00 49.75 1000 SER A C 1
ATOM 7866 O O . SER A 1 1000 ? 27.996 4.371 11.263 1.00 49.75 1000 SER A O 1
ATOM 7868 N N . GLY A 1 1001 ? 28.929 4.943 9.313 1.00 41.12 1001 GLY A N 1
ATOM 7869 C CA . GLY A 1 1001 ? 28.380 3.808 8.566 1.00 41.12 1001 GLY A CA 1
ATOM 7870 C C . GLY A 1 1001 ? 28.990 2.460 8.975 1.00 41.12 1001 GLY A C 1
ATOM 7871 O O . GLY A 1 1001 ? 30.210 2.278 8.970 1.00 41.12 1001 GLY A O 1
ATOM 7872 N N . VAL A 1 1002 ? 28.134 1.481 9.283 1.00 37.28 1002 VAL A N 1
ATOM 7873 C CA . VAL A 1 1002 ? 28.484 0.056 9.227 1.00 37.28 1002 VAL A CA 1
ATOM 7874 C C . VAL A 1 1002 ? 28.673 -0.300 7.752 1.00 37.28 1002 VAL A C 1
ATOM 7876 O O . VAL A 1 1002 ? 27.737 -0.209 6.966 1.00 37.28 1002 VAL A O 1
ATOM 7879 N N . ASN A 1 1003 ? 29.896 -0.683 7.380 1.00 32.69 1003 ASN A N 1
ATOM 7880 C CA . ASN A 1 1003 ? 30.263 -1.129 6.034 1.00 32.69 1003 ASN A CA 1
ATOM 7881 C C . ASN A 1 1003 ? 29.259 -2.142 5.456 1.00 32.69 1003 ASN A C 1
ATOM 7883 O O . ASN A 1 1003 ? 29.163 -3.265 5.955 1.00 32.69 1003 ASN A O 1
ATOM 7887 N N . GLY A 1 1004 ? 28.614 -1.791 4.343 1.00 31.98 1004 GLY A N 1
ATOM 7888 C CA . GLY A 1 1004 ? 27.832 -2.737 3.555 1.00 31.98 1004 GLY A CA 1
ATOM 7889 C C . GLY A 1 1004 ? 27.230 -2.134 2.290 1.00 31.98 1004 GLY A C 1
ATOM 7890 O O . GLY A 1 1004 ? 26.096 -1.681 2.321 1.00 31.98 1004 GLY A O 1
ATOM 7891 N N . GLY A 1 1005 ? 27.952 -2.223 1.170 1.00 28.61 1005 GLY A N 1
ATOM 7892 C CA . GLY A 1 1005 ? 27.373 -2.092 -0.173 1.00 28.61 1005 GLY A CA 1
ATOM 7893 C C . GLY A 1 1005 ? 28.064 -1.046 -1.035 1.00 28.61 1005 GLY A C 1
ATOM 7894 O O . GLY A 1 1005 ? 28.136 0.114 -0.668 1.00 28.61 1005 GLY A O 1
ATOM 7895 N N . LEU A 1 1006 ? 28.612 -1.498 -2.160 1.00 33.59 1006 LEU A N 1
ATOM 7896 C CA . LEU A 1 1006 ? 29.408 -0.726 -3.108 1.00 33.59 1006 LEU A CA 1
ATOM 7897 C C . LEU A 1 1006 ? 28.649 0.480 -3.679 1.00 33.59 1006 LEU A C 1
ATOM 7899 O O . LEU A 1 1006 ? 27.570 0.331 -4.248 1.00 33.59 1006 LEU A O 1
ATOM 7903 N N . ASP A 1 1007 ? 29.310 1.630 -3.579 1.00 32.50 1007 ASP A N 1
ATOM 7904 C CA . ASP A 1 1007 ? 29.099 2.846 -4.359 1.00 32.50 1007 ASP A CA 1
ATOM 7905 C C . ASP A 1 1007 ? 29.019 2.526 -5.861 1.00 32.50 1007 ASP A C 1
ATOM 7907 O O . ASP A 1 1007 ? 29.987 2.045 -6.458 1.00 32.50 1007 ASP A O 1
ATOM 7911 N N . LEU A 1 1008 ? 27.873 2.809 -6.475 1.00 35.53 1008 LEU A N 1
ATOM 7912 C CA . LEU A 1 1008 ? 27.722 2.956 -7.924 1.00 35.53 1008 LEU A CA 1
ATOM 7913 C C . LEU A 1 1008 ? 26.783 4.137 -8.192 1.00 35.53 1008 LEU A C 1
ATOM 7915 O O . LEU A 1 1008 ? 25.728 3.992 -8.812 1.00 35.53 1008 LEU A O 1
ATOM 7919 N N . ASP A 1 1009 ? 27.187 5.310 -7.710 1.00 34.78 1009 ASP A N 1
ATOM 7920 C CA . ASP A 1 1009 ? 26.670 6.584 -8.192 1.00 34.78 1009 ASP A CA 1
ATOM 7921 C C . ASP A 1 1009 ? 27.207 6.853 -9.605 1.00 34.78 1009 ASP A C 1
ATOM 7923 O O . ASP A 1 1009 ? 28.415 6.847 -9.856 1.00 34.78 1009 ASP A O 1
ATOM 7927 N N . GLY A 1 1010 ? 26.289 7.110 -10.540 1.00 32.94 1010 GLY A N 1
ATOM 7928 C CA . GLY A 1 1010 ? 26.605 7.726 -11.829 1.00 32.94 1010 GLY A CA 1
ATOM 7929 C C . GLY A 1 1010 ? 26.415 6.852 -13.067 1.00 32.94 1010 GLY A C 1
ATOM 7930 O O . GLY A 1 1010 ? 27.363 6.639 -13.817 1.00 32.94 1010 GLY A O 1
ATOM 7931 N N . ILE A 1 1011 ? 25.178 6.438 -13.363 1.00 26.44 1011 ILE A N 1
ATOM 7932 C CA . ILE A 1 1011 ? 24.749 6.239 -14.758 1.00 26.44 1011 ILE A CA 1
ATOM 7933 C C . ILE A 1 1011 ? 23.387 6.911 -14.945 1.00 26.44 1011 ILE A C 1
ATOM 7935 O O . ILE A 1 1011 ? 22.338 6.334 -14.669 1.00 26.44 1011 ILE A O 1
ATOM 7939 N N . THR A 1 1012 ? 23.425 8.155 -15.415 1.00 26.77 1012 THR A N 1
ATOM 7940 C CA . THR A 1 1012 ? 22.301 8.841 -16.058 1.00 26.77 1012 THR A CA 1
ATOM 7941 C C . THR A 1 1012 ? 21.888 8.040 -17.302 1.00 26.77 1012 THR A C 1
ATOM 7943 O O . THR A 1 1012 ? 22.759 7.647 -18.082 1.00 26.77 1012 THR A O 1
ATOM 7946 N N . ILE A 1 1013 ? 20.589 7.754 -17.458 1.00 28.14 1013 ILE A N 1
ATOM 7947 C CA . ILE A 1 1013 ? 20.020 7.076 -18.643 1.00 28.14 1013 ILE A CA 1
ATOM 7948 C C . ILE A 1 1013 ? 20.080 7.990 -19.865 1.00 28.14 1013 ILE A C 1
ATOM 7950 O O . ILE A 1 1013 ? 19.734 9.184 -19.713 1.00 28.14 1013 ILE A O 1
#

Secondary structure (DSSP, 8-state):
----------------------EEEEEEEE-HHHHHHHHHHHSSEEPP--SHHHHHHHHHHTTT--SEEEEEEEE-SSS-EEEGGGSSPP---SS--EEEEEETTT--EEEEETTS-EEEEEE---STT--EEEEEEEEE-HHHHHHHHHHHSSSBPP--SHHHHHHHHHHHTTS--EEEEETTT--TT--------B-TT-S---SSEEEEEPTTSS--EEEEETTS-EEEEEEE-TTTT-EEEEE-SS-EEEEE---TT-EEEEEETTEEEEEPPPSSSSPEEEEE-SPPTT-EEEEEEEEEETTEE---EEEEEEPPPPPPTT-EEEEE-SS-EEEEE----TT-EEEEEETTEEEEEPPPSSSS-EEEEE-SPPTT-EEEEEEEEEETTEEPS-EEEEEEPPPSS-PPP----------SS---HHHHHHHHHHHHHHTT---------------S-------PPPPPGGGGB-TTT-SB-SSEEE-TTS-EEEHHHHHHHHHT-SS-B-TTT--B-SS----EE-HHHHHHHHHHHHHHHS------SS-PBPTT-SSS-PBPSEEETTTTEEE-HHHHHHHHH-TTTTTS-EES--S-GGGGB-TTT--B--EEETTTTEEE-HHHHHTTTTTS-EEEHHHHHHHHHHHHHHHHHHHHHHHHHHHHHHHHHHHHHHHHHHHHHHHHHHHHHHHHHHHHHHHHHHHHHHHHHHHHHHHHHHHHHHHHHHHHHHHHHHHHHHHHHHHHHT-S-HHHHHHHHHHHSSPP----GGG---PPPP-HHHHHHHHHHHHHHHHHHHHHHHHHHHHHHGGGB----B-TTTS-TTEEE-TTS-EEEE-SS---PPP-TTS-SSS--EEBSPPB-SSEEEEEEE-TT-S-EEEEEEETTS--SS----SGGGTEEEEEEETTTEEEE-SSS-EEE--SS--SEEEEEEETTTTEEEEEETTTTEEEEEE-S----S-EEEEEE----SSGGG-SPEEEPPP-PPP----------

Radius of gyration: 48.06 Å; chains: 1; bounding box: 108×117×161 Å